Protein AF-0000000078524814 (afdb_homodimer)

Nearest PDB structures (foldseek):
  6mw4-assembly1_A  TM=8.840E-01  e=6.256E-52  Clostridioides difficile R20291
  4i0w-assembly1_B  TM=9.315E-01  e=1.403E-44  Clostridium perfringens
  4i0w-assembly2_D  TM=9.296E-01  e=1.266E-43  Clostridium perfringens
  7bj3-assembly1_A  TM=4.356E-01  e=7.691E-13  Streptococcus pyogenes
  7yzx-assembly1_A  TM=4.255E-01  e=2.085E-11  Streptococcus pyogenes

Secondary structure (DSSP, 8-state):
--TTT-TTEEEEEEEGGGHHHH--TT-EEE-SSSEEEEEEE-SS--TTHHHHB-GGGSPPEEEESEEEESSPPSS--S---TT---S-TT-EEEEEES---TTSGGGB-TTS-B-EEEEEETT--SSPPPTT--SSEEEEHHHHHHHHHSS-HHHHS----SSSHHHHHHHHHHPPPBTTTTB--SSTT-EEEEEEPPBPPHHHHHHTT--TT---EEHHHHHHHHHHHHHHHHHHT--EEEEE-EEB--S-SSS-SHHHHHHHHHTTSBTEEEEEE--S-TTS--EEEEEE-SSS-EEEEEEEE-TT--EEEEEEEEPTT--EEEEEE-TTS-EEEEE---TT--EEEEETTTTEEEEEEEESS-TTT---EEEEEEESPPSEEEEEEEEESSS--EEEEEEPPPGGGS-TTSEETT---SS-PPBTTT-SSSEEEEEE-TTT-PBPTTS-----TT------EEEE-SSEEEEETTTEEEEEEEHHHHHHHHHHHHHHHHIIIIITSS-TT-BHHHHHHHHHHT-B--TTS-SSBTTTBT-B--HHHHHHHHHT-/--TTT-TTEEEEEEEGGGHHHH--TT-EEE-SSSEEEEEEE-SS--TTHHHHB-GGGSPPEEEESEEEESSPPSS--S---TTT--S-TT-EEEEEES---TTSGGGB-TTS-B-EEEEEETT--SSPPPTT--SSEEEEHHHHHHHHHSS-HHHHS----SSSHHHHHHHHHHPPPBTTTTB--SSTT-EEEEEEPPBPPHHHHHHTT--TT---EEHHHHHHHHHHHHHHHHHHT--EEEEE-EEB--S-SSS-SHHHHHHHHHTTSBTEEEEEE--S-TTS--EEEEEE-SSS-EEEEEEEE-TT--EEEEEEEE-TT--EEEEEE-TTS-EEEEE---TT--EEEEETTTTEEEEEEEESS-TTT---EEEEEEESPPSEEEEEEEEESSS--EEEEEEPPPGGGS-TTSEETT---SS-PPBTTT-SSSEEEEEEETTTTEEPTTS-----TT------EEEE-SSEEEEETTTEEEEEEEHHHHHHHHHHHHHHHHIIIIITSS-TT-BHHHHHHHHHHT-B--TTS-SSBTTTBT-B--HHHHHHHHHT-

Structure (mmCIF, N/CA/C/O backbone):
data_AF-0000000078524814-model_v1
#
loop_
_entity.id
_entity.type
_entity.pdbx_description
1 polymer 'Peptidase S8'
#
loop_
_atom_site.group_PDB
_atom_site.id
_atom_site.type_symbol
_atom_site.label_atom_id
_atom_site.label_alt_id
_atom_site.label_comp_id
_atom_site.label_asym_id
_atom_site.label_entity_id
_atom_site.label_seq_id
_atom_site.pdbx_PDB_ins_code
_atom_site.Cartn_x
_atom_site.Cartn_y
_atom_site.Cartn_z
_atom_site.occupancy
_atom_site.B_iso_or_equiv
_atom_site.auth_seq_id
_atom_site.auth_comp_id
_atom_site.auth_asym_id
_atom_site.auth_atom_id
_atom_site.pdbx_PDB_model_num
ATOM 1 N N . MET A 1 1 ? -19.766 29.781 -11.227 1 68.94 1 MET A N 1
ATOM 2 C CA . MET A 1 1 ? -18.812 29.469 -10.172 1 68.94 1 MET A CA 1
ATOM 3 C C . MET A 1 1 ? -18.328 28.031 -10.305 1 68.94 1 MET A C 1
ATOM 5 O O . MET A 1 1 ? -19.078 27.141 -10.727 1 68.94 1 MET A O 1
ATOM 9 N N . ASN A 1 2 ? -17.062 27.875 -10.156 1 87.81 2 ASN A N 1
ATOM 10 C CA . ASN A 1 2 ? -16.5 26.516 -10.195 1 87.81 2 ASN A CA 1
ATOM 11 C C . ASN A 1 2 ? -17.156 25.609 -9.156 1 87.81 2 ASN A C 1
ATOM 13 O O . ASN A 1 2 ? -17.328 26 -8 1 87.81 2 ASN A O 1
ATOM 17 N N . LYS A 1 3 ? -17.656 24.531 -9.539 1 93.5 3 LYS A N 1
ATOM 18 C CA . LYS A 1 3 ? -18.406 23.594 -8.711 1 93.5 3 LYS A CA 1
ATOM 19 C C . LYS A 1 3 ? -17.609 23.219 -7.465 1 93.5 3 LYS A C 1
ATOM 21 O O . LYS A 1 3 ? -18.203 22.938 -6.414 1 93.5 3 LYS A O 1
ATOM 26 N N . ILE A 1 4 ? -16.344 23.234 -7.566 1 95.25 4 ILE A N 1
ATOM 27 C CA . ILE A 1 4 ? -15.484 22.828 -6.461 1 95.25 4 ILE A CA 1
ATOM 28 C C . ILE A 1 4 ? -15.523 23.875 -5.359 1 95.25 4 ILE A C 1
ATOM 30 O O . ILE A 1 4 ? -15.219 23.594 -4.199 1 95.25 4 ILE A O 1
ATOM 34 N N . LEU A 1 5 ? -15.945 25.141 -5.633 1 95.69 5 LEU A N 1
ATOM 35 C CA . LEU A 1 5 ? -16.016 26.25 -4.672 1 95.69 5 LEU A CA 1
ATOM 36 C C . LEU A 1 5 ? -17.438 26.453 -4.176 1 95.69 5 LEU A C 1
ATOM 38 O O . LEU A 1 5 ? -17.656 27.141 -3.182 1 95.69 5 LEU A O 1
ATOM 42 N N . ASP A 1 6 ? -18.391 25.828 -4.898 1 94.81 6 ASP A N 1
ATOM 43 C CA . ASP A 1 6 ? -19.812 26.078 -4.656 1 94.81 6 ASP A CA 1
ATOM 44 C C . ASP A 1 6 ? -20.344 25.172 -3.545 1 94.81 6 ASP A C 1
ATOM 46 O O . ASP A 1 6 ? -20.312 23.938 -3.666 1 94.81 6 ASP A O 1
ATOM 50 N N . ASN A 1 7 ? -20.891 25.734 -2.527 1 94 7 ASN A N 1
ATOM 51 C CA . ASN A 1 7 ? -21.406 25 -1.376 1 94 7 ASN A CA 1
ATOM 52 C C . ASN A 1 7 ? -22.672 24.219 -1.728 1 94 7 ASN A C 1
ATOM 54 O O . ASN A 1 7 ? -23.109 23.359 -0.958 1 94 7 ASN A O 1
ATOM 58 N N . GLU A 1 8 ? -23.188 24.406 -2.859 1 94.38 8 GLU A N 1
ATOM 59 C CA . GLU A 1 8 ? -24.375 23.672 -3.283 1 94.38 8 GLU A CA 1
ATOM 60 C C . GLU A 1 8 ? -24 22.344 -3.93 1 94.38 8 GLU A C 1
ATOM 62 O O . GLU A 1 8 ? -24.875 21.547 -4.285 1 94.38 8 GLU A O 1
ATOM 67 N N . TYR A 1 9 ? -22.703 22.141 -4.043 1 95.44 9 TYR A N 1
ATOM 68 C CA . TYR A 1 9 ? -22.219 20.891 -4.629 1 95.44 9 TYR A CA 1
ATOM 69 C C . TYR A 1 9 ? -21.406 20.109 -3.619 1 95.44 9 TYR A C 1
ATOM 71 O O . TYR A 1 9 ? -20.516 20.656 -2.959 1 95.44 9 TYR A O 1
ATOM 79 N N . TYR A 1 10 ? -21.734 18.797 -3.461 1 95.75 10 TYR A N 1
ATOM 80 C CA . TYR A 1 10 ? -20.797 17.891 -2.803 1 95.75 10 TYR A CA 1
ATOM 81 C C . TYR A 1 10 ? -19.625 17.547 -3.729 1 95.75 10 TYR A C 1
ATOM 83 O O . TYR A 1 10 ? -19.797 17.469 -4.949 1 95.75 10 TYR A O 1
ATOM 91 N N . ASP A 1 11 ? -18.484 17.438 -3.23 1 97.12 11 ASP A N 1
ATOM 92 C CA . ASP A 1 11 ? -17.328 16.875 -3.93 1 97.12 11 ASP A CA 1
ATOM 93 C C . ASP A 1 11 ? -17.078 15.43 -3.51 1 97.12 11 ASP A C 1
ATOM 95 O O . ASP A 1 11 ? -16.328 15.18 -2.555 1 97.12 11 ASP A O 1
ATOM 99 N N . LEU A 1 12 ? -17.625 14.438 -4.242 1 96.88 12 LEU A N 1
ATOM 100 C CA . LEU A 1 12 ? -17.516 13.031 -3.875 1 96.88 12 LEU A CA 1
ATOM 101 C C . LEU A 1 12 ? -16.281 12.398 -4.527 1 96.88 12 LEU A C 1
ATOM 103 O O . LEU A 1 12 ? -16.078 12.555 -5.734 1 96.88 12 LEU A O 1
ATOM 107 N N . ILE A 1 13 ? -15.508 11.75 -3.793 1 97 13 ILE A N 1
ATOM 108 C CA . ILE A 1 13 ? -14.367 11.016 -4.328 1 97 13 ILE A CA 1
ATOM 109 C C . ILE A 1 13 ? -14.828 9.703 -4.941 1 97 13 ILE A C 1
ATOM 111 O O . ILE A 1 13 ? -15.477 8.891 -4.27 1 97 13 ILE A O 1
ATOM 115 N N . ILE A 1 14 ? -14.484 9.453 -6.176 1 94.88 14 ILE A N 1
ATOM 116 C CA . ILE A 1 14 ? -14.859 8.219 -6.852 1 94.88 14 ILE A CA 1
ATOM 117 C C . ILE A 1 14 ? -13.648 7.648 -7.59 1 94.88 14 ILE A C 1
ATOM 119 O O . ILE A 1 14 ? -12.703 8.375 -7.891 1 94.88 14 ILE A O 1
ATOM 123 N N . SER A 1 15 ? -13.688 6.367 -7.844 1 92.69 15 SER A N 1
ATOM 124 C CA . SER A 1 15 ? -12.656 5.738 -8.672 1 92.69 15 SER A CA 1
ATOM 125 C C . SER A 1 15 ? -12.734 6.227 -10.117 1 92.69 15 SER A C 1
ATOM 127 O O . SER A 1 15 ? -13.828 6.41 -10.656 1 92.69 15 SER A O 1
ATOM 129 N N . ASN A 1 16 ? -11.586 6.395 -10.719 1 92.5 16 ASN A N 1
ATOM 130 C CA . ASN A 1 16 ? -11.547 6.816 -12.117 1 92.5 16 ASN A CA 1
ATOM 131 C C . ASN A 1 16 ? -12.297 5.84 -13.016 1 92.5 16 ASN A C 1
ATOM 133 O O . ASN A 1 16 ? -12.859 6.238 -14.039 1 92.5 16 ASN A O 1
ATOM 137 N N . SER A 1 17 ? -12.344 4.574 -12.617 1 87.81 17 SER A N 1
ATOM 138 C CA . SER A 1 17 ? -13.008 3.553 -13.43 1 87.81 17 SER A CA 1
ATOM 139 C C . SER A 1 17 ? -14.508 3.801 -13.516 1 87.81 17 SER A C 1
ATOM 141 O O . SER A 1 17 ? -15.18 3.271 -14.398 1 87.81 17 SER A O 1
ATOM 143 N N . LEU A 1 18 ? -15.047 4.621 -12.641 1 89.5 18 LEU A N 1
ATOM 144 C CA . LEU A 1 18 ? -16.484 4.883 -12.602 1 89.5 18 LEU A CA 1
ATOM 145 C C . LEU A 1 18 ? -16.812 6.184 -13.328 1 89.5 18 LEU A C 1
ATOM 147 O O . LEU A 1 18 ? -17.984 6.477 -13.578 1 89.5 18 LEU A O 1
ATOM 151 N N . VAL A 1 19 ? -15.812 6.98 -13.711 1 91.31 19 VAL A N 1
ATOM 152 C CA . VAL A 1 19 ? -15.977 8.336 -14.234 1 91.31 19 VAL A CA 1
ATOM 153 C C . VAL A 1 19 ? -16.797 8.297 -15.523 1 91.31 19 VAL A C 1
ATOM 155 O O . VAL A 1 19 ? -17.703 9.109 -15.711 1 91.31 19 VAL A O 1
ATOM 158 N N . PRO A 1 20 ? -16.516 7.32 -16.422 1 86.25 20 PRO A N 1
ATOM 159 C CA . PRO A 1 20 ? -17.281 7.332 -17.672 1 86.25 20 PRO A CA 1
ATOM 160 C C . PRO A 1 20 ? -18.781 7.219 -17.453 1 86.25 20 PRO A C 1
ATOM 162 O O . PRO A 1 20 ? -19.578 7.773 -18.219 1 86.25 20 PRO A O 1
ATOM 165 N N . GLY A 1 21 ? -19.203 6.652 -16.375 1 84.75 21 GLY A N 1
ATOM 166 C CA . GLY A 1 21 ? -20.609 6.48 -16.078 1 84.75 21 GLY A CA 1
ATOM 167 C C . GLY A 1 21 ? -21.25 7.719 -15.469 1 84.75 21 GLY A C 1
ATOM 168 O O . GLY A 1 21 ? -22.469 7.859 -15.477 1 84.75 21 GLY A O 1
ATOM 169 N N . PHE A 1 22 ? -20.375 8.609 -14.984 1 87.06 22 PHE A N 1
ATOM 170 C CA . PHE A 1 22 ? -20.891 9.742 -14.227 1 87.06 22 PHE A CA 1
ATOM 171 C C . PHE A 1 22 ? -20.562 11.062 -14.93 1 87.06 22 PHE A C 1
ATOM 173 O O . PHE A 1 22 ? -21.078 12.117 -14.547 1 87.06 22 PHE A O 1
ATOM 180 N N . ASP A 1 23 ? -19.703 10.945 -15.898 1 84.94 23 ASP A N 1
ATOM 181 C CA . ASP A 1 23 ? -19.203 12.172 -16.5 1 84.94 23 ASP A CA 1
ATOM 182 C C . ASP A 1 23 ? -20.281 12.859 -17.328 1 84.94 23 ASP A C 1
ATOM 184 O O . ASP A 1 23 ? -20.672 12.367 -18.391 1 84.94 23 ASP A O 1
ATOM 188 N N . THR A 1 24 ? -20.734 13.781 -16.641 1 78.62 24 THR A N 1
ATOM 189 C CA . THR A 1 24 ? -21.578 14.75 -17.328 1 78.62 24 THR A CA 1
ATOM 190 C C . THR A 1 24 ? -20.859 16.078 -17.5 1 78.62 24 THR A C 1
ATOM 192 O O . THR A 1 24 ? -19.734 16.25 -17 1 78.62 24 THR A O 1
ATOM 195 N N . GLU A 1 25 ? -21.219 16.906 -18.391 1 79.69 25 GLU A N 1
ATOM 196 C CA . GLU A 1 25 ? -20.484 18.125 -18.75 1 79.69 25 GLU A CA 1
ATOM 197 C C . GLU A 1 25 ? -20 18.859 -17.516 1 79.69 25 GLU A C 1
ATOM 199 O O . GLU A 1 25 ? -20.797 19.297 -16.688 1 79.69 25 GLU A O 1
ATOM 204 N N . ASN A 1 26 ? -18.672 18.938 -17.141 1 86.5 26 ASN A N 1
ATOM 205 C CA . ASN A 1 26 ? -17.938 19.781 -16.188 1 86.5 26 ASN A CA 1
ATOM 206 C C . ASN A 1 26 ? -18.25 19.406 -14.75 1 86.5 26 ASN A C 1
ATOM 208 O O . ASN A 1 26 ? -18.375 20.281 -13.891 1 86.5 26 ASN A O 1
ATOM 212 N N . ASN A 1 27 ? -18.469 18.094 -14.453 1 94.44 27 ASN A N 1
ATOM 213 C CA . ASN A 1 27 ? -18.781 17.719 -13.078 1 94.44 27 ASN A CA 1
ATOM 214 C C . ASN A 1 27 ? -17.719 16.781 -12.508 1 94.44 27 ASN A C 1
ATOM 216 O O . ASN A 1 27 ? -17.953 16.094 -11.508 1 94.44 27 ASN A O 1
ATOM 220 N N . ILE A 1 28 ? -16.672 16.656 -13.273 1 96 28 ILE A N 1
ATOM 221 C CA . ILE A 1 28 ? -15.586 15.789 -12.828 1 96 28 ILE A CA 1
ATOM 222 C C . ILE A 1 28 ? -14.305 16.594 -12.672 1 96 28 ILE A C 1
ATOM 224 O O . I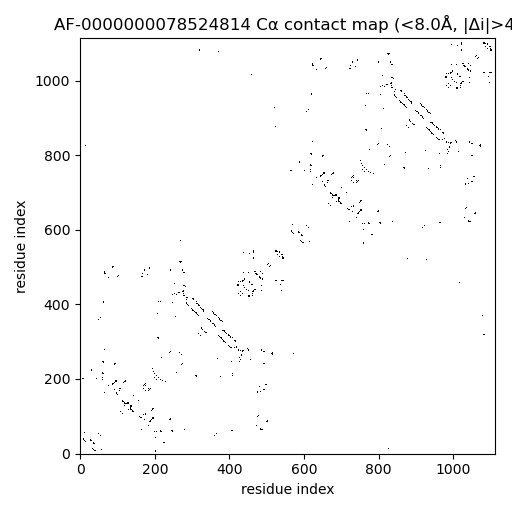LE A 1 28 ? -13.977 17.438 -13.523 1 96 28 ILE A O 1
ATOM 228 N N . THR A 1 29 ? -13.586 16.453 -11.57 1 96.44 29 THR A N 1
ATOM 229 C CA . THR A 1 29 ? -12.227 16.969 -11.375 1 96.44 29 THR A CA 1
ATOM 230 C C . THR A 1 29 ? -11.266 15.828 -11.078 1 96.44 29 THR A C 1
ATOM 232 O O . THR A 1 29 ? -11.406 15.125 -10.07 1 96.44 29 THR A O 1
ATOM 235 N N . ALA A 1 30 ? -10.273 15.641 -11.891 1 94.94 30 ALA A N 1
ATOM 236 C CA . ALA A 1 30 ? -9.305 14.57 -11.672 1 94.94 30 ALA A CA 1
ATOM 237 C C . ALA A 1 30 ? -8.445 14.844 -10.445 1 94.94 30 ALA A C 1
ATOM 239 O O . ALA A 1 30 ? -7.93 15.945 -10.273 1 94.94 30 ALA A O 1
ATOM 240 N N . LEU A 1 31 ? -8.312 13.867 -9.555 1 96.06 31 LEU A N 1
ATOM 241 C CA . LEU A 1 31 ? -7.453 13.992 -8.375 1 96.06 31 LEU A CA 1
ATOM 242 C C . LEU A 1 31 ? -6.07 13.414 -8.656 1 96.06 31 LEU A C 1
ATOM 244 O O . LEU A 1 31 ? -5.059 14.062 -8.375 1 96.06 31 LEU A O 1
ATOM 248 N N . ASN A 1 32 ? -5.988 12.203 -9.102 1 92.88 32 ASN A N 1
ATOM 249 C CA . ASN A 1 32 ? -4.773 11.484 -9.477 1 92.88 32 ASN A CA 1
ATOM 250 C C . ASN A 1 32 ? -5.066 10.352 -10.453 1 92.88 32 ASN A C 1
ATOM 252 O O . ASN A 1 32 ? -6.07 10.391 -11.164 1 92.88 32 ASN A O 1
ATOM 256 N N . ASP A 1 33 ? -4.18 9.375 -10.547 1 88.38 33 ASP A N 1
ATOM 257 C CA . ASP A 1 33 ? -4.324 8.312 -11.547 1 88.38 33 ASP A CA 1
ATOM 258 C C . ASP A 1 33 ? -5.367 7.289 -11.109 1 88.38 33 ASP A C 1
ATOM 260 O O . ASP A 1 33 ? -5.801 6.461 -11.914 1 88.38 33 ASP A O 1
ATOM 264 N N . LYS A 1 34 ? -5.945 7.449 -9.891 1 90.69 34 LYS A N 1
ATOM 265 C CA . LYS A 1 34 ? -6.859 6.426 -9.383 1 90.69 34 LYS A CA 1
ATOM 266 C C . LYS A 1 34 ? -8.227 7.02 -9.07 1 90.69 34 LYS A C 1
ATOM 268 O O . LYS A 1 34 ? -9.25 6.328 -9.164 1 90.69 34 LYS A O 1
ATOM 273 N N . TYR A 1 35 ? -8.211 8.32 -8.68 1 95.12 35 TYR A N 1
ATOM 274 C CA . TYR A 1 35 ? -9.445 8.898 -8.148 1 95.12 35 TYR A CA 1
ATOM 275 C C . TYR A 1 35 ? -9.766 10.219 -8.836 1 95.12 35 TYR A C 1
ATOM 277 O O . TYR A 1 35 ? -8.875 10.875 -9.383 1 95.12 35 TYR A O 1
ATOM 285 N N . SER A 1 36 ? -11.039 10.562 -8.828 1 96.81 36 SER A N 1
ATOM 286 C CA . SER A 1 36 ? -11.578 11.836 -9.281 1 96.81 36 SER A CA 1
ATOM 287 C C . SER A 1 36 ? -12.641 12.359 -8.328 1 96.81 36 SER A C 1
ATOM 289 O O . SER A 1 36 ? -13.109 11.625 -7.453 1 96.81 36 SER A O 1
ATOM 291 N N . LEU A 1 37 ? -12.945 13.641 -8.422 1 97.44 37 LEU A N 1
ATOM 292 C CA . LEU A 1 37 ? -14.094 14.234 -7.742 1 97.44 37 LEU A CA 1
ATOM 293 C C . LEU A 1 37 ? -15.312 14.258 -8.656 1 97.44 37 LEU A C 1
ATOM 295 O O . LEU A 1 37 ? -15.219 14.688 -9.812 1 97.44 37 LEU A O 1
ATOM 299 N N . LEU A 1 38 ? -16.359 13.781 -8.164 1 97.12 38 LEU A N 1
ATOM 300 C CA . LEU A 1 38 ? -17.672 13.969 -8.766 1 97.12 38 LEU A CA 1
ATOM 301 C C . LEU A 1 38 ? -18.453 15.078 -8.062 1 97.12 38 LEU A C 1
ATOM 303 O O . LEU A 1 38 ? -18.734 14.977 -6.867 1 97.12 38 LEU A O 1
ATOM 307 N N . HIS A 1 39 ? -18.703 16.188 -8.734 1 96.88 39 HIS A N 1
ATOM 308 C CA . HIS A 1 39 ? -19.484 17.281 -8.172 1 96.88 39 HIS A CA 1
ATOM 309 C C . HIS A 1 39 ? -20.984 17.047 -8.375 1 96.88 39 HIS A C 1
ATOM 311 O O . HIS A 1 39 ? -21.469 17.062 -9.508 1 96.88 39 HIS A O 1
ATOM 317 N N . ILE A 1 40 ? -21.688 16.859 -7.266 1 93.94 40 ILE A N 1
ATOM 318 C CA . ILE A 1 40 ? -23.125 16.609 -7.336 1 93.94 40 ILE A CA 1
ATOM 319 C C . ILE A 1 40 ? -23.891 17.734 -6.656 1 93.94 40 ILE A C 1
ATOM 321 O O . ILE A 1 40 ? -23.594 18.094 -5.508 1 93.94 40 ILE A O 1
ATOM 325 N N . ARG A 1 41 ? -24.812 18.219 -7.41 1 92.12 41 ARG A N 1
ATOM 326 C CA . ARG A 1 41 ? -25.641 19.281 -6.844 1 92.12 41 ARG A CA 1
ATOM 327 C C . ARG A 1 41 ? -26.688 18.703 -5.887 1 92.12 41 ARG A C 1
ATOM 329 O O . ARG A 1 41 ? -27.281 17.656 -6.16 1 92.12 41 ARG A O 1
ATOM 336 N N . ARG A 1 42 ? -26.781 19.375 -4.77 1 84.5 42 ARG A N 1
ATOM 337 C CA . ARG A 1 42 ? -27.828 18.984 -3.818 1 84.5 42 ARG A CA 1
ATOM 338 C C . ARG A 1 42 ? -28.578 20.203 -3.289 1 84.5 42 ARG A C 1
ATOM 340 O O . ARG A 1 42 ? -27.969 21.078 -2.654 1 84.5 42 ARG A O 1
ATOM 347 N N . ASN A 1 43 ? -29.812 20.312 -3.596 1 77.44 43 ASN A N 1
ATOM 348 C CA . ASN A 1 43 ? -30.625 21.438 -3.158 1 77.44 43 ASN A CA 1
ATOM 349 C C . ASN A 1 43 ? -30.984 21.344 -1.678 1 77.44 43 ASN A C 1
ATOM 351 O O . ASN A 1 43 ? -31 22.344 -0.965 1 77.44 43 ASN A O 1
ATOM 355 N N . ASN A 1 44 ? -31.312 20.094 -1.192 1 84.06 44 ASN A N 1
ATOM 356 C CA . ASN A 1 44 ? -31.656 19.875 0.211 1 84.06 44 ASN A CA 1
ATOM 357 C C . ASN A 1 44 ? -30.688 18.906 0.881 1 84.06 44 ASN A C 1
ATOM 359 O O . ASN A 1 44 ? -31.016 17.75 1.116 1 84.06 44 ASN A O 1
ATOM 363 N N . MET A 1 45 ? -29.609 19.562 1.121 1 83.06 45 MET A N 1
ATOM 364 C CA . MET A 1 45 ? -28.578 18.766 1.783 1 83.06 45 MET A CA 1
ATOM 365 C C . MET A 1 45 ? -29 18.406 3.203 1 83.06 45 MET A C 1
ATOM 367 O O . MET A 1 45 ? -29.562 19.234 3.92 1 83.06 45 MET A O 1
ATOM 371 N N . ASP A 1 46 ? -28.891 17.078 3.422 1 89.25 46 ASP A N 1
ATOM 372 C CA . ASP A 1 46 ? -29.297 16.578 4.727 1 89.25 46 ASP A CA 1
ATOM 373 C C . ASP A 1 46 ? -28.281 15.594 5.289 1 89.25 46 ASP A C 1
ATOM 375 O O . ASP A 1 46 ? -27.406 15.109 4.562 1 89.25 46 ASP A O 1
ATOM 379 N N . ALA A 1 47 ? -28.438 15.32 6.535 1 92.5 47 ALA A N 1
ATOM 380 C CA . ALA A 1 47 ? -27.5 14.445 7.242 1 92.5 47 ALA A CA 1
ATOM 381 C C . ALA A 1 47 ? -27.531 13.031 6.66 1 92.5 47 ALA A C 1
ATOM 383 O O . ALA A 1 47 ? -26.516 12.344 6.652 1 92.5 47 ALA A O 1
ATOM 384 N N . CYS A 1 48 ? -28.594 12.648 6.027 1 93.19 48 CYS A N 1
ATOM 385 C CA . CYS A 1 48 ? -28.766 11.281 5.555 1 93.19 48 CYS A CA 1
ATOM 386 C C . CYS A 1 48 ? -28.203 11.109 4.152 1 93.19 48 CYS A C 1
ATOM 388 O O . CYS A 1 48 ? -28.219 10.016 3.59 1 93.19 48 CYS A O 1
ATOM 390 N N . ASP A 1 49 ? -27.625 12.227 3.645 1 92.5 49 ASP A N 1
ATOM 391 C CA . ASP A 1 49 ? -26.828 12.023 2.436 1 92.5 49 ASP A CA 1
ATOM 392 C C . ASP A 1 49 ? -25.703 11.031 2.68 1 92.5 49 ASP A C 1
ATOM 394 O O . ASP A 1 49 ? -25.25 10.359 1.749 1 92.5 49 ASP A O 1
ATOM 398 N N . LEU A 1 50 ? -25.266 11.07 3.932 1 90.69 50 LEU A N 1
ATOM 399 C CA . LEU A 1 50 ? -24.469 9.93 4.359 1 90.69 50 LEU A CA 1
ATOM 400 C C . LEU A 1 50 ? -25.328 8.688 4.551 1 90.69 50 LEU A C 1
ATOM 402 O O . LEU A 1 50 ? -26.062 8.586 5.535 1 90.69 50 LEU A O 1
ATOM 406 N N . GLY A 1 51 ? -25.328 7.84 3.816 1 86.19 51 GLY A N 1
ATOM 407 C CA . GLY A 1 51 ? -26.219 6.707 3.637 1 86.19 51 GLY A CA 1
ATOM 408 C C . GLY A 1 51 ? -26.641 6.5 2.193 1 86.19 51 GLY A C 1
ATOM 409 O O . GLY A 1 51 ? -26.578 5.379 1.682 1 86.19 51 GLY A O 1
ATOM 410 N N . ARG A 1 52 ? -27.016 7.691 1.654 1 87.25 52 ARG A N 1
ATOM 411 C CA . ARG A 1 52 ? -27.297 7.664 0.224 1 87.25 52 ARG A CA 1
ATOM 412 C C . ARG A 1 52 ? -26.016 7.445 -0.586 1 87.25 52 ARG A C 1
ATOM 414 O O . ARG A 1 52 ? -26.062 6.828 -1.652 1 87.25 52 ARG A O 1
ATOM 421 N N . TYR A 1 53 ? -25 8.125 -0.127 1 90.44 53 TYR A N 1
ATOM 422 C CA . TYR A 1 53 ? -23.656 7.93 -0.682 1 90.44 53 TYR A CA 1
ATOM 423 C C . TYR A 1 53 ? -22.734 7.281 0.338 1 90.44 53 TYR A C 1
ATOM 425 O O . TYR A 1 53 ? -22.891 7.477 1.545 1 90.44 53 TYR A O 1
ATOM 433 N N . PRO A 1 54 ? -21.812 6.531 -0.222 1 90.75 54 PRO A N 1
ATOM 434 C CA . PRO A 1 54 ? -20.906 5.852 0.697 1 90.75 54 PRO A CA 1
ATOM 435 C C . PRO A 1 54 ? -20.047 6.824 1.513 1 90.75 54 PRO A C 1
ATOM 437 O O . PRO A 1 54 ? -19.641 7.871 1.003 1 90.75 54 PRO A O 1
ATOM 440 N N . TYR A 1 55 ? -19.75 6.426 2.736 1 93.25 55 TYR A N 1
ATOM 441 C CA . TYR A 1 55 ? -18.953 7.211 3.678 1 93.25 55 TYR A CA 1
ATOM 442 C C . TYR A 1 55 ? -17.609 7.609 3.068 1 93.25 55 TYR A C 1
ATOM 444 O O . TYR A 1 55 ? -17.188 8.758 3.186 1 93.25 55 TYR A O 1
ATOM 452 N N . ASP A 1 56 ? -16.984 6.707 2.346 1 92.44 56 ASP A N 1
ATOM 453 C CA . ASP A 1 56 ? -15.617 6.93 1.868 1 92.44 56 ASP A CA 1
ATOM 454 C C . ASP A 1 56 ? -15.609 7.852 0.652 1 92.44 56 ASP A C 1
ATOM 456 O O . ASP A 1 56 ? -14.547 8.328 0.232 1 92.44 56 ASP A O 1
ATOM 460 N N . ASN A 1 57 ? -16.797 8.148 0.116 1 95.25 57 ASN A N 1
ATOM 461 C CA . ASN A 1 57 ? -16.875 9.078 -1.004 1 95.25 57 ASN A CA 1
ATOM 462 C C . ASN A 1 57 ? -16.719 10.523 -0.541 1 95.25 57 ASN A C 1
ATOM 464 O O . ASN A 1 57 ? -16.406 11.406 -1.342 1 95.25 57 ASN A O 1
ATOM 468 N N . PHE A 1 58 ? -17.078 10.727 0.687 1 96.81 58 PHE A N 1
ATOM 469 C CA . PHE A 1 58 ? -16.969 12.086 1.214 1 96.81 58 PHE A CA 1
ATOM 470 C C . PHE A 1 58 ? -15.555 12.352 1.718 1 96.81 58 PHE A C 1
ATOM 472 O O . PHE A 1 58 ? -15.008 11.57 2.5 1 96.81 58 PHE A O 1
ATOM 479 N N . PRO A 1 59 ? -14.961 13.484 1.294 1 97.94 59 PRO A N 1
ATOM 480 C CA . PRO A 1 59 ? -13.648 13.844 1.834 1 97.94 59 PRO A CA 1
ATOM 481 C C . PRO A 1 59 ? -13.664 14.016 3.35 1 97.94 59 PRO A C 1
ATOM 483 O O . PRO A 1 59 ? -14.633 14.531 3.906 1 97.94 59 PRO A O 1
ATOM 486 N N . SER A 1 60 ? -12.57 13.656 3.992 1 98.06 60 SER A N 1
ATOM 487 C CA . SER A 1 60 ? -12.43 13.867 5.43 1 98.06 60 SER A CA 1
ATOM 488 C C . SER A 1 60 ? -12.023 15.305 5.738 1 98.06 60 SER A C 1
ATOM 490 O O . SER A 1 60 ? -11.539 16.016 4.863 1 98.06 60 SER A O 1
ATOM 492 N N . LEU A 1 61 ? -12.258 15.711 6.965 1 98.56 61 LEU A N 1
ATOM 493 C CA . LEU A 1 61 ? -11.836 17.016 7.461 1 98.56 61 LEU A CA 1
ATOM 494 C C . LEU A 1 61 ? -10.477 16.922 8.141 1 98.56 61 LEU A C 1
ATOM 496 O O . LEU A 1 61 ? -10.258 16.047 8.984 1 98.56 61 LEU A O 1
ATOM 500 N N . PHE A 1 62 ? -9.57 17.781 7.758 1 98.75 62 PHE A N 1
ATOM 501 C CA . PHE A 1 62 ? -8.211 17.781 8.297 1 98.75 62 PHE A CA 1
ATOM 502 C C . PHE A 1 62 ? -7.957 19.062 9.102 1 98.75 62 PHE A C 1
ATOM 504 O O . PHE A 1 62 ? -8.406 20.141 8.727 1 98.75 62 PHE A O 1
ATOM 511 N N . THR A 1 63 ? -7.215 18.906 10.195 1 98.56 63 THR A N 1
ATOM 512 C CA . THR A 1 63 ? -6.852 20.031 11.055 1 98.56 63 THR A CA 1
ATOM 513 C C . THR A 1 63 ? -5.332 20.156 11.164 1 98.56 63 THR A C 1
ATOM 515 O O . THR A 1 63 ? -4.598 19.25 10.766 1 98.56 63 THR A O 1
ATOM 518 N N . LEU A 1 64 ? -4.871 21.312 11.648 1 98.56 64 LEU A N 1
ATOM 519 C CA . LEU A 1 64 ? -3.443 21.578 11.812 1 98.56 64 LEU A CA 1
ATOM 520 C C . LEU A 1 64 ? -2.859 20.734 12.938 1 98.56 64 LEU A C 1
ATOM 522 O O . LEU A 1 64 ? -3.516 20.5 13.953 1 98.56 64 LEU A O 1
ATOM 526 N N . THR A 1 65 ? -1.608 20.312 12.812 1 98.31 65 THR A N 1
ATOM 527 C CA . THR A 1 65 ? -1.036 19.375 13.781 1 98.31 65 THR A CA 1
ATOM 528 C C . THR A 1 65 ? 0.048 20.062 14.609 1 98.31 65 THR A C 1
ATOM 530 O O . THR A 1 65 ? 0.989 19.406 15.07 1 98.31 65 THR A O 1
ATOM 533 N N . SER A 1 66 ? 0.006 21.344 14.711 1 97.69 66 SER A N 1
ATOM 534 C CA . SER A 1 66 ? 0.892 22.125 15.57 1 97.69 66 SER A CA 1
ATOM 535 C C . SER A 1 66 ? 0.314 23.516 15.844 1 97.69 66 SER A C 1
ATOM 537 O O . SER A 1 66 ? -0.57 23.969 15.117 1 97.69 66 SER A O 1
ATOM 539 N N . LYS A 1 67 ? 0.797 24.094 16.891 1 94.94 67 LYS A N 1
ATOM 540 C CA . LYS A 1 67 ? 0.285 25.391 17.312 1 94.94 67 LYS A CA 1
ATOM 541 C C . LYS A 1 67 ? 1.384 26.453 17.297 1 94.94 67 LYS A C 1
ATOM 543 O O . LYS A 1 67 ? 2.502 26.188 17.75 1 94.94 67 LYS A O 1
ATOM 548 N N . VAL A 1 68 ? 0.989 27.609 16.844 1 91.5 68 VAL A N 1
ATOM 549 C CA . VAL A 1 68 ? 1.899 28.75 16.766 1 91.5 68 VAL A CA 1
ATOM 550 C C . VAL A 1 68 ? 1.888 29.531 18.078 1 91.5 68 VAL A C 1
ATOM 552 O O . VAL A 1 68 ? 0.84 29.672 18.719 1 91.5 68 VAL A O 1
ATOM 555 N N . SER A 1 69 ? 3.068 29.875 18.469 1 87.56 69 SER A N 1
ATOM 556 C CA . SER A 1 69 ? 3.229 30.766 19.609 1 87.56 69 SER A CA 1
ATOM 557 C C . SER A 1 69 ? 4.133 31.953 19.281 1 87.56 69 SER A C 1
ATOM 559 O O . SER A 1 69 ? 5.113 31.797 18.547 1 87.56 69 SER A O 1
ATOM 561 N N . MET A 1 70 ? 3.82 33.094 19.797 1 84.5 70 MET A N 1
ATOM 562 C CA . MET A 1 70 ? 4.641 34.281 19.578 1 84.5 70 MET A CA 1
ATOM 563 C C . MET A 1 70 ? 5.871 34.281 20.484 1 84.5 70 MET A C 1
ATOM 565 O O . MET A 1 70 ? 6.82 35.031 20.25 1 84.5 70 MET A O 1
ATOM 569 N N . GLU A 1 71 ? 5.824 33.375 21.469 1 79.06 71 GLU A N 1
ATOM 570 C CA . GLU A 1 71 ? 6.965 33.281 22.375 1 79.06 71 GLU A CA 1
ATOM 571 C C . GLU A 1 71 ? 8.156 32.625 21.688 1 79.06 71 GLU A C 1
ATOM 573 O O . GLU A 1 71 ? 8.016 31.594 21.031 1 79.06 71 GLU A O 1
ATOM 578 N N . LYS A 1 72 ? 9.328 33.469 21.797 1 71.81 72 LYS A N 1
ATOM 579 C CA . LYS A 1 72 ? 10.555 32.969 21.172 1 71.81 72 LYS A CA 1
ATOM 580 C C . LYS A 1 72 ? 11.156 31.812 21.969 1 71.81 72 LYS A C 1
ATOM 582 O O . LYS A 1 72 ? 11.062 31.797 23.188 1 71.81 72 LYS A O 1
ATOM 587 N N . SER A 1 73 ? 11.445 30.75 21.172 1 64.19 73 SER A N 1
ATOM 588 C CA . SER A 1 73 ? 12.133 29.625 21.797 1 64.19 73 SER A CA 1
ATOM 589 C C . SER A 1 73 ? 13.531 30.031 22.266 1 64.19 73 SER A C 1
ATOM 591 O O . SER A 1 73 ? 14.172 30.891 21.656 1 64.19 73 SER A O 1
ATOM 593 N N . GLY A 1 74 ? 13.906 29.969 23.625 1 48.62 74 GLY A N 1
ATOM 594 C CA . GLY A 1 74 ? 15.25 30.266 24.094 1 48.62 74 GLY A CA 1
ATOM 595 C C . GLY A 1 74 ? 16.328 29.516 23.344 1 48.62 74 GLY A C 1
ATOM 596 O O . GLY A 1 74 ? 17.516 29.75 23.578 1 48.62 74 GLY A O 1
ATOM 597 N N . ILE A 1 75 ? 16.125 28.344 22.812 1 51.38 75 ILE A N 1
ATOM 598 C CA . ILE A 1 75 ? 17.203 27.484 22.359 1 51.38 75 ILE A CA 1
ATOM 599 C C . ILE A 1 75 ? 17.438 27.688 20.859 1 51.38 75 ILE A C 1
ATOM 601 O O . ILE A 1 75 ? 16.484 27.859 20.094 1 51.38 75 ILE A O 1
ATOM 605 N N . THR A 1 76 ? 18.766 27.922 20.641 1 47.84 76 THR A N 1
ATOM 606 C CA . THR A 1 76 ? 19.359 28.125 19.312 1 47.84 76 THR A CA 1
ATOM 607 C C . THR A 1 76 ? 18.906 27.016 18.359 1 47.84 76 THR A C 1
ATOM 609 O O . THR A 1 76 ? 18.438 25.969 18.781 1 47.84 76 THR A O 1
ATOM 612 N N . SER A 1 77 ? 19.531 27.016 17.094 1 49.19 77 SER A N 1
ATOM 613 C CA . SER A 1 77 ? 19.406 26.531 15.727 1 49.19 77 SER A CA 1
ATOM 614 C C . SER A 1 77 ? 19.469 25.016 15.672 1 49.19 77 SER A C 1
ATOM 616 O O . SER A 1 77 ? 20.141 24.391 16.5 1 49.19 77 SER A O 1
ATOM 618 N N . VAL A 1 78 ? 18.359 24.391 15.195 1 51.47 78 VAL A N 1
ATOM 619 C CA . VAL A 1 78 ? 18.5 23.031 14.711 1 51.47 78 VAL A CA 1
ATOM 620 C C . VAL A 1 78 ? 19.953 22.781 14.281 1 51.47 78 VAL A C 1
ATOM 622 O O . VAL A 1 78 ? 20.516 23.578 13.523 1 51.47 78 VAL A O 1
ATOM 625 N N . ARG A 1 79 ? 20.734 22.125 15.242 1 48.75 79 ARG A N 1
ATOM 626 C CA . ARG A 1 79 ? 22.156 21.812 15.227 1 48.75 79 ARG A CA 1
ATOM 627 C C . ARG A 1 79 ? 22.672 21.641 13.805 1 48.75 79 ARG A C 1
ATOM 629 O O . ARG A 1 79 ? 22.328 20.688 13.117 1 48.75 79 ARG A O 1
ATOM 636 N N . ARG A 1 80 ? 23.016 22.766 13.094 1 53.66 80 ARG A N 1
ATOM 637 C CA . ARG A 1 80 ? 23.797 22.688 11.867 1 53.66 80 ARG A CA 1
ATOM 638 C C . ARG A 1 80 ? 25.109 21.953 12.102 1 53.66 80 ARG A C 1
ATOM 640 O O . ARG A 1 80 ? 25.812 22.203 13.078 1 53.66 80 ARG A O 1
ATOM 647 N N . HIS A 1 81 ? 25.125 20.75 11.672 1 55.56 81 HIS A N 1
ATOM 648 C CA . HIS A 1 81 ? 26.453 20.156 11.641 1 55.56 81 HIS A CA 1
ATOM 649 C C . HIS A 1 81 ? 27.281 20.75 10.5 1 55.56 81 HIS A C 1
ATOM 651 O O . HIS A 1 81 ? 27.109 20.375 9.344 1 55.56 81 HIS A O 1
ATOM 657 N N . PRO A 1 82 ? 28.016 21.812 10.82 1 53.25 82 PRO A N 1
ATOM 658 C CA . PRO A 1 82 ? 28.797 22.516 9.805 1 53.25 82 PRO A CA 1
ATOM 659 C C . PRO A 1 82 ? 29.531 21.578 8.852 1 53.25 82 PRO A C 1
ATOM 661 O O . PRO A 1 82 ? 29.812 21.953 7.711 1 53.25 82 PRO A O 1
ATOM 664 N N . ASP A 1 83 ? 29.625 20.406 9.352 1 63.41 83 ASP A N 1
ATOM 665 C CA . ASP A 1 83 ? 30.484 19.547 8.547 1 63.41 83 ASP A CA 1
ATOM 666 C C . ASP A 1 83 ? 29.703 18.891 7.406 1 63.41 83 ASP A C 1
ATOM 668 O O . ASP A 1 83 ? 30.297 18.391 6.449 1 63.41 83 ASP A O 1
ATOM 672 N N . LEU A 1 84 ? 28.359 19.047 7.566 1 75.44 84 LEU A N 1
ATOM 673 C CA . LEU A 1 84 ? 27.625 18.453 6.457 1 75.44 84 LEU A CA 1
ATOM 674 C C . LEU A 1 84 ? 27.266 19.5 5.414 1 75.44 84 LEU A C 1
ATOM 676 O O . LEU A 1 84 ? 26.703 20.547 5.75 1 75.44 84 LEU A O 1
ATOM 680 N N . ASN A 1 85 ? 28 19.875 4.492 1 83.81 85 ASN A N 1
ATOM 681 C CA . ASN A 1 85 ? 27.75 20.812 3.408 1 83.81 85 ASN A CA 1
ATOM 682 C C . ASN A 1 85 ? 26.484 20.438 2.635 1 83.81 85 ASN A C 1
ATOM 684 O O . ASN A 1 85 ? 26.5 20.406 1.402 1 83.81 85 ASN A O 1
ATOM 688 N N . LEU A 1 86 ? 25.391 20.047 3.414 1 90.94 86 LEU A N 1
ATOM 689 C CA . LEU A 1 86 ? 24.094 19.734 2.82 1 90.94 86 LEU A CA 1
ATOM 690 C C . LEU A 1 86 ? 23.031 20.719 3.314 1 90.94 86 LEU A C 1
ATOM 692 O O . LEU A 1 86 ? 22.547 20.594 4.445 1 90.94 86 LEU A O 1
ATOM 696 N N . MET A 1 87 ? 22.641 21.656 2.486 1 93.81 87 MET A N 1
ATOM 697 C CA . MET A 1 87 ? 21.734 22.719 2.889 1 93.81 87 MET A CA 1
ATOM 698 C C . MET A 1 87 ? 20.469 22.719 2.033 1 93.81 87 MET A C 1
ATOM 700 O O . MET A 1 87 ? 19.734 23.703 1.975 1 93.81 87 MET A O 1
ATOM 704 N N . GLY A 1 88 ? 20.203 21.672 1.312 1 96 88 GLY A N 1
ATOM 705 C CA . GLY A 1 88 ? 18.984 21.5 0.53 1 96 88 GLY A CA 1
ATOM 706 C C . GLY A 1 88 ? 19.094 22.078 -0.868 1 96 88 GLY A C 1
ATOM 707 O O . GLY A 1 88 ? 18.078 22.312 -1.531 1 96 88 GLY A O 1
ATOM 708 N N . LEU A 1 89 ? 20.375 22.312 -1.256 1 96.19 89 LEU A N 1
ATOM 709 C CA . LEU A 1 89 ? 20.562 22.875 -2.588 1 96.19 89 LEU A CA 1
ATOM 710 C C . LEU A 1 89 ? 20.047 21.922 -3.66 1 96.19 89 LEU A C 1
ATOM 712 O O . LEU A 1 89 ? 20.422 20.75 -3.682 1 96.19 89 LEU A O 1
ATOM 716 N N . GLY A 1 90 ? 19.172 22.438 -4.48 1 97.31 90 GLY A N 1
ATOM 717 C CA . GLY A 1 90 ? 18.656 21.656 -5.594 1 97.31 90 GLY A CA 1
ATOM 718 C C . GLY A 1 90 ? 17.406 20.875 -5.246 1 97.31 90 GLY A C 1
ATOM 719 O O . GLY A 1 90 ? 16.812 20.219 -6.109 1 97.31 90 GLY A O 1
ATOM 720 N N . VAL A 1 91 ? 16.969 20.922 -4.031 1 98.31 91 VAL A N 1
ATOM 721 C CA . VAL A 1 91 ? 15.766 20.219 -3.594 1 98.31 91 VAL A CA 1
ATOM 722 C C . VAL A 1 91 ? 14.625 21.219 -3.404 1 98.31 91 VAL A C 1
ATOM 724 O O . VAL A 1 91 ? 14.844 22.328 -2.91 1 98.31 91 VAL A O 1
ATOM 727 N N . VAL A 1 92 ? 13.461 20.859 -3.855 1 98.69 92 VAL A N 1
ATOM 728 C CA . VAL A 1 92 ? 12.297 21.719 -3.605 1 98.69 92 VAL A CA 1
ATOM 729 C C . VAL A 1 92 ? 11.438 21.094 -2.504 1 98.69 92 VAL A C 1
ATOM 731 O O . VAL A 1 92 ? 11.273 19.875 -2.441 1 98.69 92 VAL A O 1
ATOM 734 N N . ILE A 1 93 ? 11.016 21.953 -1.636 1 98.88 93 ILE A N 1
ATOM 735 C CA . ILE A 1 93 ? 10.148 21.562 -0.53 1 98.88 93 ILE A CA 1
ATOM 736 C C . ILE A 1 93 ? 8.695 21.906 -0.862 1 98.88 93 ILE A C 1
ATOM 738 O O . ILE A 1 93 ? 8.391 23.047 -1.22 1 98.88 93 ILE A O 1
ATOM 742 N N . GLY A 1 94 ? 7.809 20.891 -0.818 1 98.94 94 GLY A N 1
ATOM 743 C CA . GLY A 1 94 ? 6.383 21.109 -1.009 1 98.94 94 GLY A CA 1
ATOM 744 C C . GLY A 1 94 ? 5.641 21.359 0.29 1 98.94 94 GLY A C 1
ATOM 745 O O . GLY A 1 94 ? 5.66 20.531 1.194 1 98.94 94 GLY A O 1
ATOM 746 N N . ILE A 1 95 ? 4.93 22.5 0.355 1 98.88 95 ILE A N 1
ATOM 747 C CA . ILE A 1 95 ? 4.145 22.875 1.522 1 98.88 95 ILE A CA 1
ATOM 748 C C . ILE A 1 95 ? 2.666 22.938 1.152 1 98.88 95 ILE A C 1
ATOM 750 O O . ILE A 1 95 ? 2.285 23.609 0.196 1 98.88 95 ILE A O 1
ATOM 754 N N . ILE A 1 96 ? 1.865 22.234 1.837 1 98.88 96 ILE A N 1
ATOM 755 C CA . ILE A 1 96 ? 0.411 22.281 1.73 1 98.88 96 ILE A CA 1
ATOM 756 C C . ILE A 1 96 ? -0.195 22.688 3.072 1 98.88 96 ILE A C 1
ATOM 758 O O . ILE A 1 96 ? -0.289 21.859 3.99 1 98.88 96 ILE A O 1
ATOM 762 N N . ASP A 1 97 ? -0.628 23.891 3.117 1 98.75 97 ASP A N 1
ATOM 763 C CA . ASP A 1 97 ? -0.938 24.406 4.441 1 98.75 97 ASP A CA 1
ATOM 764 C C . ASP A 1 97 ? -1.77 25.688 4.348 1 98.75 97 ASP A C 1
ATOM 766 O O . ASP A 1 97 ? -2.596 25.828 3.441 1 98.75 97 ASP A O 1
ATOM 770 N N . THR A 1 98 ? -1.599 26.578 5.387 1 98.69 98 THR A N 1
ATOM 771 C CA . THR A 1 98 ? -2.404 27.797 5.504 1 98.69 98 THR A CA 1
ATOM 772 C C . THR A 1 98 ? -1.877 28.891 4.578 1 98.69 98 THR A C 1
ATOM 774 O O . THR A 1 98 ? -2.506 29.938 4.43 1 98.69 98 THR A O 1
ATOM 777 N N . GLY A 1 99 ? -0.814 28.672 3.914 1 98.5 99 GLY A N 1
ATOM 778 C CA . GLY A 1 99 ? -0.196 29.656 3.047 1 98.5 99 GLY A CA 1
ATOM 779 C C . GLY A 1 99 ? 1.23 30 3.443 1 98.5 99 GLY A C 1
ATOM 780 O O . GLY A 1 99 ? 1.915 29.172 4.062 1 98.5 99 GLY A O 1
ATOM 781 N N . ILE A 1 100 ? 1.658 31.125 2.938 1 98.75 100 ILE A N 1
ATOM 782 C CA . ILE A 1 100 ? 3.012 31.578 3.24 1 98.75 100 ILE A CA 1
ATOM 783 C C . ILE A 1 100 ? 3.09 33.094 3.109 1 98.75 100 ILE A C 1
ATOM 785 O O . ILE A 1 100 ? 2.471 33.688 2.219 1 98.75 100 ILE A O 1
ATOM 789 N N . ASP A 1 101 ? 3.754 33.719 4.066 1 98.69 101 ASP A N 1
ATOM 790 C CA . ASP A 1 101 ? 4.125 35.094 3.891 1 98.69 101 ASP A CA 1
ATOM 791 C C . ASP A 1 101 ? 5.359 35.25 3 1 98.69 101 ASP A C 1
ATOM 793 O O . ASP A 1 101 ? 6.484 35.344 3.496 1 98.69 101 ASP A O 1
ATOM 797 N N . TYR A 1 102 ? 5.066 35.406 1.678 1 98.62 102 TYR A N 1
ATOM 798 C CA . TYR A 1 102 ? 6.148 35.375 0.7 1 98.62 102 TYR A CA 1
ATOM 799 C C . TYR A 1 102 ? 7.043 36.594 0.845 1 98.62 102 TYR A C 1
ATOM 801 O O . TYR A 1 102 ? 8.148 36.656 0.299 1 98.62 102 TYR A O 1
ATOM 809 N N . GLN A 1 103 ? 6.613 37.594 1.574 1 98.06 103 GLN A N 1
ATOM 810 C CA . GLN A 1 103 ? 7.391 38.812 1.751 1 98.06 103 GLN A CA 1
ATOM 811 C C . GLN A 1 103 ? 8.391 38.688 2.891 1 98.06 103 GLN A C 1
ATOM 813 O O . GLN A 1 103 ? 9.289 39.5 3.047 1 98.06 103 GLN A O 1
ATOM 818 N N . HIS A 1 104 ? 8.219 37.688 3.73 1 98.19 104 HIS A N 1
ATOM 819 C CA . HIS A 1 104 ? 9.078 37.5 4.891 1 98.19 104 HIS A CA 1
ATOM 820 C C . HIS A 1 104 ? 10.531 37.281 4.469 1 98.19 104 HIS A C 1
ATOM 822 O O . HIS A 1 104 ? 10.797 36.531 3.541 1 98.19 104 HIS A O 1
ATOM 828 N N . PRO A 1 105 ? 11.531 37.812 5.156 1 97.44 105 PRO A N 1
ATOM 829 C CA . PRO A 1 105 ? 12.938 37.625 4.793 1 97.44 105 PRO A CA 1
ATOM 830 C C . PRO A 1 105 ? 13.391 36.188 4.836 1 97.44 105 PRO A C 1
ATOM 832 O O . PRO A 1 105 ? 14.336 35.812 4.137 1 97.44 105 PRO A O 1
ATOM 835 N N . ALA A 1 106 ? 12.75 35.344 5.59 1 97.75 106 ALA A N 1
ATOM 836 C CA . ALA A 1 106 ? 13.102 33.938 5.73 1 97.75 106 ALA A CA 1
ATOM 837 C C . ALA A 1 106 ? 13 33.219 4.391 1 97.75 106 ALA A C 1
ATOM 839 O O . ALA A 1 106 ? 13.539 32.125 4.23 1 97.75 106 ALA A O 1
ATOM 840 N N . PHE A 1 107 ? 12.289 33.812 3.408 1 98.56 107 PHE A N 1
ATOM 841 C CA . PHE A 1 107 ? 12.039 33.094 2.17 1 98.56 107 PHE A CA 1
ATOM 842 C C . PHE A 1 107 ? 12.68 33.812 0.985 1 98.56 107 PHE A C 1
ATOM 844 O O . PHE A 1 107 ? 12.344 33.531 -0.168 1 98.56 107 PHE A O 1
ATOM 851 N N . LYS A 1 108 ? 13.547 34.719 1.31 1 97.69 108 LYS A N 1
ATOM 852 C CA . LYS A 1 108 ? 14.234 35.5 0.283 1 97.69 108 LYS A CA 1
ATOM 853 C C . LYS A 1 108 ? 15.719 35.125 0.226 1 97.69 108 LYS A C 1
ATOM 855 O O . LYS A 1 108 ? 16.281 34.688 1.219 1 97.69 108 LYS A O 1
ATOM 860 N N . ASN A 1 109 ? 16.219 35.344 -0.974 1 96.19 109 ASN A N 1
ATOM 861 C CA . ASN A 1 109 ? 17.656 35.281 -1.134 1 96.19 109 ASN A CA 1
ATOM 862 C C . ASN A 1 109 ? 18.312 36.562 -0.611 1 96.19 109 ASN A C 1
ATOM 864 O O . ASN A 1 109 ? 17.625 37.531 -0.295 1 96.19 109 ASN A O 1
ATOM 868 N N . HIS A 1 110 ? 19.641 36.531 -0.588 1 92.94 110 HIS A N 1
ATOM 869 C CA . HIS A 1 110 ? 20.375 37.688 -0.096 1 92.94 110 HIS A CA 1
ATOM 870 C C . HIS A 1 110 ? 20.141 38.906 -0.973 1 92.94 110 HIS A C 1
ATOM 872 O O . HIS A 1 110 ? 20.172 40.062 -0.487 1 92.94 110 HIS A O 1
ATOM 878 N N . ASP A 1 111 ? 19.859 38.688 -2.201 1 95.62 111 ASP A N 1
ATOM 879 C CA . ASP A 1 111 ? 19.688 39.812 -3.139 1 95.62 111 ASP A CA 1
ATOM 880 C C . ASP A 1 111 ? 18.25 40.312 -3.135 1 95.62 111 ASP A C 1
ATOM 882 O O . ASP A 1 111 ? 17.875 41.156 -3.939 1 95.62 111 ASP A O 1
ATOM 886 N N . GLY A 1 112 ? 17.438 39.688 -2.336 1 95.31 112 GLY A N 1
ATOM 887 C CA . GLY A 1 112 ? 16.062 40.125 -2.195 1 95.31 112 GLY A CA 1
ATOM 888 C C . GLY A 1 112 ? 15.086 39.375 -3.066 1 95.31 112 GLY A C 1
ATOM 889 O O . GLY A 1 112 ? 13.867 39.531 -2.936 1 95.31 112 GLY A O 1
ATOM 890 N N . THR A 1 113 ? 15.602 38.5 -3.898 1 97.75 113 THR A N 1
ATOM 891 C CA . THR A 1 113 ? 14.727 37.656 -4.73 1 97.75 113 THR A CA 1
ATOM 892 C C . THR A 1 113 ? 14.133 36.531 -3.92 1 97.75 113 THR A C 1
ATOM 894 O O . THR A 1 113 ? 14.641 36.188 -2.846 1 97.75 113 THR A O 1
ATOM 897 N N . THR A 1 114 ? 13.109 35.969 -4.43 1 98.56 114 THR A N 1
ATOM 898 C CA . THR A 1 114 ? 12.375 34.938 -3.686 1 98.56 114 THR A CA 1
ATOM 899 C C . THR A 1 114 ? 13.023 33.594 -3.85 1 98.56 114 THR A C 1
ATOM 901 O O . THR A 1 114 ? 13.609 33.281 -4.891 1 98.56 114 THR A O 1
ATOM 904 N N . ARG A 1 115 ? 12.922 32.719 -2.863 1 98.31 115 ARG A N 1
ATOM 905 C CA . ARG A 1 115 ? 13.281 31.297 -2.945 1 98.31 115 ARG A CA 1
ATOM 906 C C . ARG A 1 115 ? 12.039 30.438 -3.152 1 98.31 115 ARG A C 1
ATOM 908 O O . ARG A 1 115 ? 12.141 29.203 -3.195 1 98.31 115 ARG A O 1
ATOM 915 N N . ILE A 1 116 ? 10.906 31.062 -3.297 1 98.75 116 ILE A N 1
ATOM 916 C CA . ILE A 1 116 ? 9.664 30.359 -3.6 1 98.75 116 ILE A CA 1
ATOM 917 C C . ILE A 1 116 ? 9.523 30.188 -5.109 1 98.75 116 ILE A C 1
ATOM 919 O O . ILE A 1 116 ? 9.516 31.172 -5.855 1 98.75 116 ILE A O 1
ATOM 923 N N . HIS A 1 117 ? 9.453 28.953 -5.496 1 98.38 117 HIS A N 1
ATOM 924 C CA . HIS A 1 117 ? 9.32 28.609 -6.91 1 98.38 117 HIS A CA 1
ATOM 925 C C . HIS A 1 117 ? 7.934 29 -7.43 1 98.38 117 HIS A C 1
ATOM 927 O O . HIS A 1 117 ? 7.812 29.531 -8.531 1 98.38 117 HIS A O 1
ATOM 933 N N . SER A 1 118 ? 6.91 28.688 -6.707 1 98.69 118 SER A N 1
ATOM 934 C CA . SER A 1 118 ? 5.543 29.047 -7.07 1 98.69 118 SER A CA 1
ATOM 935 C C . SER A 1 118 ? 4.594 28.891 -5.887 1 98.69 118 SER A C 1
ATOM 937 O O . SER A 1 118 ? 4.91 28.188 -4.922 1 98.69 118 SER A O 1
ATOM 939 N N . ILE A 1 119 ? 3.496 29.625 -5.93 1 98.88 119 ILE A N 1
ATOM 940 C CA . ILE A 1 119 ? 2.408 29.531 -4.965 1 98.88 119 ILE A CA 1
ATOM 941 C C . ILE A 1 119 ? 1.094 29.25 -5.691 1 98.88 119 ILE A C 1
ATOM 943 O O . ILE A 1 119 ? 0.75 29.953 -6.652 1 98.88 119 ILE A O 1
ATOM 947 N N . TRP A 1 120 ? 0.405 28.219 -5.34 1 98.94 120 TRP A N 1
ATOM 948 C CA . TRP A 1 120 ? -0.997 28.062 -5.711 1 98.94 120 TRP A CA 1
ATOM 949 C C . TRP A 1 120 ? -1.914 28.438 -4.555 1 98.94 120 TRP A C 1
ATOM 951 O O . TRP A 1 120 ? -1.973 27.734 -3.545 1 98.94 120 TRP A O 1
ATOM 961 N N . ASP A 1 121 ? -2.559 29.547 -4.648 1 98.88 121 ASP A N 1
ATOM 962 C CA . ASP A 1 121 ? -3.535 29.984 -3.656 1 98.88 121 ASP A CA 1
ATOM 963 C C . ASP A 1 121 ? -4.945 29.547 -4.043 1 98.88 121 ASP A C 1
ATOM 965 O O . ASP A 1 121 ? -5.566 30.156 -4.922 1 98.88 121 ASP A O 1
ATOM 969 N N . GLN A 1 122 ? -5.441 28.562 -3.35 1 98.56 122 GLN A N 1
ATOM 970 C CA . GLN A 1 122 ? -6.758 28 -3.66 1 98.56 122 GLN A CA 1
ATOM 971 C C . GLN A 1 122 ? -7.863 28.984 -3.291 1 98.56 122 GLN A C 1
ATOM 973 O O . GLN A 1 122 ? -9 28.844 -3.738 1 98.56 122 GLN A O 1
ATOM 978 N N . THR A 1 123 ? -7.582 30 -2.465 1 97.75 123 THR A N 1
ATOM 979 C CA . THR A 1 123 ? -8.594 30.922 -1.944 1 97.75 123 THR A CA 1
ATOM 980 C C . THR A 1 123 ? -8.734 32.125 -2.854 1 97.75 123 THR A C 1
ATOM 982 O O . THR A 1 123 ? -9.711 32.875 -2.742 1 97.75 123 THR A O 1
ATOM 985 N N . ASP A 1 124 ? -7.785 32.344 -3.717 1 97.56 124 ASP A N 1
ATOM 986 C CA . ASP A 1 124 ? -7.777 33.5 -4.602 1 97.56 124 ASP A CA 1
ATOM 987 C C . ASP A 1 124 ? -8.25 33.125 -6.004 1 97.56 124 ASP A C 1
ATOM 989 O O . ASP A 1 124 ? -7.602 32.344 -6.691 1 97.56 124 ASP A O 1
ATOM 993 N N . GLN A 1 125 ? -9.383 33.719 -6.453 1 96.69 125 GLN A N 1
ATOM 994 C CA . GLN A 1 125 ? -9.93 33.406 -7.77 1 96.69 125 GLN A CA 1
ATOM 995 C C . GLN A 1 125 ? -9.688 34.562 -8.758 1 96.69 125 GLN A C 1
ATOM 997 O O . GLN A 1 125 ? -10.32 34.594 -9.812 1 96.69 125 GLN A O 1
ATOM 1002 N N . THR A 1 126 ? -8.836 35.438 -8.453 1 95.25 126 THR A N 1
ATOM 1003 C CA . THR A 1 126 ? -8.641 36.656 -9.266 1 95.25 126 THR A CA 1
ATOM 1004 C C . THR A 1 126 ? -7.582 36.406 -10.336 1 95.25 126 THR A C 1
ATOM 1006 O O . THR A 1 126 ? -7.543 37.094 -11.352 1 95.25 126 THR A O 1
ATOM 1009 N N . GLY A 1 127 ? -6.699 35.469 -10.078 1 95.94 127 GLY A N 1
ATOM 1010 C CA . GLY A 1 127 ? -5.664 35.156 -11.039 1 95.94 127 GLY A CA 1
ATOM 1011 C C . GLY A 1 127 ? -6.004 33.938 -11.883 1 95.94 127 GLY A C 1
ATOM 1012 O O . GLY A 1 127 ? -7.172 33.562 -12 1 95.94 127 GLY A O 1
ATOM 1013 N N . MET A 1 128 ? -4.984 33.406 -12.547 1 97 128 MET A N 1
ATOM 1014 C CA . MET A 1 128 ? -5.152 32.219 -13.383 1 97 128 MET A CA 1
ATOM 1015 C C . MET A 1 128 ? -4.824 30.953 -12.602 1 97 128 MET A C 1
ATOM 1017 O O . MET A 1 128 ? -3.805 30.891 -11.914 1 97 128 MET A O 1
ATOM 1021 N N . PRO A 1 129 ? -5.691 29.969 -12.656 1 97.88 129 PRO A N 1
ATOM 1022 C CA . PRO A 1 129 ? -5.34 28.688 -12.031 1 97.88 129 PRO A CA 1
ATOM 1023 C C . PRO A 1 129 ? -4.148 28.016 -12.695 1 97.88 129 PRO A C 1
ATOM 1025 O O . PRO A 1 129 ? -3.812 28.328 -13.836 1 97.88 129 PRO A O 1
ATOM 1028 N N . PRO A 1 130 ? -3.459 27.125 -11.938 1 97.81 130 PRO A N 1
ATOM 1029 C CA . PRO A 1 130 ? -2.396 26.344 -12.578 1 97.81 130 PRO A CA 1
ATOM 1030 C C . PRO A 1 130 ? -2.895 25.547 -13.781 1 97.81 130 PRO A C 1
ATOM 1032 O O . PRO A 1 130 ? -4.09 25.266 -13.883 1 97.81 130 PRO A O 1
ATOM 1035 N N . LYS A 1 131 ? -1.984 25.172 -14.695 1 95.44 131 LYS A N 1
ATOM 1036 C CA . LYS A 1 131 ? -2.336 24.344 -15.844 1 95.44 131 LYS A CA 1
ATOM 1037 C C . LYS A 1 131 ? -3.041 23.062 -15.406 1 95.44 131 LYS A C 1
ATOM 1039 O O . LYS A 1 131 ? -2.584 22.391 -14.484 1 95.44 131 LYS A O 1
ATOM 1044 N N . ASP A 1 132 ? -4.168 22.703 -15.961 1 93.19 132 ASP A N 1
ATOM 1045 C CA . ASP A 1 132 ? -4.941 21.469 -15.773 1 93.19 132 ASP A CA 1
ATOM 1046 C C . ASP A 1 132 ? -5.707 21.516 -14.453 1 93.19 132 ASP A C 1
ATOM 1048 O O . ASP A 1 132 ? -6.141 20.469 -13.953 1 93.19 132 ASP A O 1
ATOM 1052 N N . PHE A 1 133 ? -5.703 22.703 -13.828 1 96.19 133 PHE A N 1
ATOM 1053 C CA . PHE A 1 133 ? -6.555 22.922 -12.664 1 96.19 133 PHE A CA 1
ATOM 1054 C C . PHE A 1 133 ? -7.645 23.953 -12.984 1 96.19 133 PHE A C 1
ATOM 1056 O O . PHE A 1 133 ? -7.527 24.703 -13.953 1 96.19 133 PHE A O 1
ATOM 1063 N N . SER A 1 134 ? -8.742 24 -12.195 1 94.31 134 SER A N 1
ATOM 1064 C CA . SER A 1 134 ? -9.906 24.781 -12.609 1 94.31 134 SER A CA 1
ATOM 1065 C C . SER A 1 134 ? -10.18 25.922 -11.641 1 94.31 134 SER A C 1
ATOM 1067 O O . SER A 1 134 ? -11.109 26.703 -11.844 1 94.31 134 SER A O 1
ATOM 1069 N N . PHE A 1 135 ? -9.453 26.031 -10.555 1 96.88 135 PHE A N 1
ATOM 1070 C CA . PHE A 1 135 ? -9.719 27.062 -9.562 1 96.88 135 PHE A CA 1
ATOM 1071 C C . PHE A 1 135 ? -8.422 27.547 -8.922 1 96.88 135 PHE A C 1
ATOM 1073 O O . PHE A 1 135 ? -7.355 26.969 -9.148 1 96.88 135 PHE A O 1
ATOM 1080 N N . GLY A 1 136 ? -8.492 28.688 -8.172 1 98.19 136 GLY A N 1
ATOM 1081 C CA . GLY A 1 136 ? -7.32 29.25 -7.523 1 98.19 136 GLY A CA 1
ATOM 1082 C C . GLY A 1 136 ? -6.461 30.078 -8.453 1 98.19 136 GLY A C 1
ATOM 1083 O O . GLY A 1 136 ? -6.801 30.25 -9.625 1 98.19 136 GLY A O 1
ATOM 1084 N N . SER A 1 137 ? -5.438 30.609 -7.926 1 98.62 137 SER A N 1
ATOM 1085 C CA . SER A 1 137 ? -4.484 31.422 -8.68 1 98.62 137 SER A CA 1
ATOM 1086 C C . SER A 1 137 ? -3.051 30.953 -8.438 1 98.62 137 SER A C 1
ATOM 1088 O O . SER A 1 137 ? -2.658 30.703 -7.297 1 98.62 137 SER A O 1
ATOM 1090 N N . GLU A 1 138 ? -2.387 30.797 -9.516 1 98.75 138 GLU A N 1
ATOM 1091 C CA . GLU A 1 138 ? -0.976 30.453 -9.406 1 98.75 138 GLU A CA 1
ATOM 1092 C C . GLU A 1 138 ? -0.085 31.672 -9.586 1 98.75 138 GLU A C 1
ATOM 1094 O O . GLU A 1 138 ? -0.282 32.469 -10.508 1 98.75 138 GLU A O 1
ATOM 1099 N N . TYR A 1 139 ? 0.842 31.844 -8.734 1 98.75 139 TYR A N 1
ATOM 1100 C CA . TYR A 1 139 ? 1.854 32.906 -8.82 1 98.75 139 TYR A CA 1
ATOM 1101 C C . TYR A 1 139 ? 3.25 32.281 -8.938 1 98.75 139 TYR A C 1
ATOM 1103 O O . TYR A 1 139 ? 3.711 31.594 -8.031 1 98.75 139 TYR A O 1
ATOM 1111 N N . THR A 1 140 ? 3.902 32.562 -10.016 1 98.12 140 THR A N 1
ATOM 1112 C CA . THR A 1 140 ? 5.23 32.031 -10.297 1 98.12 140 THR A CA 1
ATOM 1113 C C . THR A 1 140 ? 6.309 32.906 -9.656 1 98.12 140 THR A C 1
ATOM 1115 O O . THR A 1 140 ? 6.012 33.969 -9.094 1 98.12 140 THR A O 1
ATOM 1118 N N . LYS A 1 141 ? 7.52 32.375 -9.82 1 98 141 LYS A N 1
ATOM 1119 C CA . LYS A 1 141 ? 8.68 33.094 -9.312 1 98 141 LYS A CA 1
ATOM 1120 C C . LYS A 1 141 ? 8.75 34.531 -9.898 1 98 141 LYS A C 1
ATOM 1122 O O . LYS A 1 141 ? 9.109 35.469 -9.195 1 98 141 LYS A O 1
ATOM 1127 N N . LYS A 1 142 ? 8.375 34.656 -11.125 1 98 142 LYS A N 1
ATOM 1128 C CA . LYS A 1 142 ? 8.367 35.969 -11.797 1 98 142 LYS A CA 1
ATOM 1129 C C . LYS A 1 142 ? 7.359 36.906 -11.148 1 98 142 LYS A C 1
ATOM 1131 O O . LYS A 1 142 ? 7.672 38.062 -10.891 1 98 142 LYS A O 1
ATOM 1136 N N . HIS A 1 143 ? 6.172 36.406 -10.883 1 98.31 143 HIS A N 1
ATOM 1137 C CA . HIS A 1 143 ? 5.152 37.188 -10.227 1 98.31 143 HIS A CA 1
ATOM 1138 C C . HIS A 1 143 ? 5.617 37.656 -8.844 1 98.31 143 HIS A C 1
ATOM 1140 O O . HIS A 1 143 ? 5.445 38.812 -8.484 1 98.31 143 HIS A O 1
ATOM 1146 N N . ILE A 1 144 ? 6.176 36.781 -8.117 1 98.69 144 ILE A N 1
ATOM 1147 C CA . ILE A 1 144 ? 6.555 37.031 -6.734 1 98.69 144 ILE A CA 1
ATOM 1148 C C . ILE A 1 144 ? 7.688 38.062 -6.691 1 98.69 144 ILE A C 1
ATOM 1150 O O . ILE A 1 144 ? 7.664 39 -5.879 1 98.69 144 ILE A O 1
ATOM 1154 N N . ASN A 1 145 ? 8.672 37.906 -7.551 1 98.69 145 ASN A N 1
ATOM 1155 C CA . ASN A 1 145 ? 9.773 38.875 -7.598 1 98.69 145 ASN A CA 1
ATOM 1156 C C . ASN A 1 145 ? 9.289 40.25 -8.008 1 98.69 145 ASN A C 1
ATOM 1158 O O . ASN A 1 145 ? 9.781 41.25 -7.5 1 98.69 145 ASN A O 1
ATOM 1162 N N . ALA A 1 146 ? 8.406 40.25 -8.938 1 98.56 146 ALA A N 1
ATOM 1163 C CA . ALA A 1 146 ? 7.816 41.562 -9.312 1 98.56 146 ALA A CA 1
ATOM 1164 C C . ALA A 1 146 ? 7.109 42.188 -8.117 1 98.56 146 ALA A C 1
ATOM 1166 O O . ALA A 1 146 ? 7.207 43.406 -7.91 1 98.56 146 ALA A O 1
ATOM 1167 N N . ALA A 1 147 ? 6.395 41.406 -7.414 1 98.56 147 ALA A N 1
ATOM 1168 C CA . ALA A 1 147 ? 5.688 41.875 -6.23 1 98.56 147 ALA A CA 1
ATOM 1169 C C . ALA A 1 147 ? 6.668 42.406 -5.188 1 98.56 147 ALA A C 1
ATOM 1171 O O . ALA A 1 147 ? 6.43 43.469 -4.574 1 98.56 147 ALA A O 1
ATOM 1172 N N . LEU A 1 148 ? 7.742 41.719 -4.969 1 98 148 LEU A N 1
ATOM 1173 C CA . LEU A 1 148 ? 8.719 42.062 -3.945 1 98 148 LEU A CA 1
ATOM 1174 C C . LEU A 1 148 ? 9.398 43.406 -4.273 1 98 148 LEU A C 1
ATOM 1176 O O . LEU A 1 148 ? 9.906 44.094 -3.381 1 98 148 LEU A O 1
ATOM 1180 N N . LYS A 1 149 ? 9.414 43.844 -5.512 1 97.19 149 LYS A N 1
ATOM 1181 C CA . LYS A 1 149 ? 10.031 45.094 -5.945 1 97.19 149 LYS A CA 1
ATOM 1182 C C . LYS A 1 149 ? 9.023 46.219 -5.941 1 97.19 149 LYS A C 1
ATOM 1184 O O . LYS A 1 149 ? 9.398 47.406 -6.074 1 97.19 149 LYS A O 1
ATOM 1189 N N . SER A 1 150 ? 7.875 45.844 -5.723 1 97.31 150 SER A N 1
ATOM 1190 C CA . SER A 1 150 ? 6.805 46.844 -5.781 1 97.31 150 SER A CA 1
ATOM 1191 C C . SER A 1 150 ? 6.57 47.469 -4.418 1 97.31 150 SER A C 1
ATOM 1193 O O . SER A 1 150 ? 6.871 46.875 -3.383 1 97.31 150 SER A O 1
ATOM 1195 N N . ASN A 1 151 ? 5.934 48.719 -4.453 1 95.94 151 ASN A N 1
ATOM 1196 C CA . ASN A 1 151 ? 5.547 49.406 -3.217 1 95.94 151 ASN A CA 1
ATOM 1197 C C . ASN A 1 151 ? 4.266 48.812 -2.635 1 95.94 151 ASN A C 1
ATOM 1199 O O . ASN A 1 151 ? 3.939 49.062 -1.471 1 95.94 151 ASN A O 1
ATOM 1203 N N . ASP A 1 152 ? 3.584 48.031 -3.451 1 96.88 152 ASP A N 1
ATOM 1204 C CA . ASP A 1 152 ? 2.361 47.344 -3.027 1 96.88 152 ASP A CA 1
ATOM 1205 C C . ASP A 1 152 ? 2.35 45.875 -3.484 1 96.88 152 ASP A C 1
ATOM 1207 O O . ASP A 1 152 ? 1.565 45.5 -4.359 1 96.88 152 ASP A O 1
ATOM 1211 N N . PRO A 1 153 ? 3.072 45.156 -2.855 1 97.25 153 PRO A N 1
ATOM 1212 C CA . PRO A 1 153 ? 3.262 43.75 -3.297 1 97.25 153 PRO A CA 1
ATOM 1213 C C . PRO A 1 153 ? 1.95 43 -3.396 1 97.25 153 PRO A C 1
ATOM 1215 O O . PRO A 1 153 ? 1.78 42.156 -4.301 1 97.25 153 PRO A O 1
ATOM 1218 N N . LEU A 1 154 ? 0.961 43.188 -2.547 1 96.81 154 LEU A N 1
ATOM 1219 C CA . LEU A 1 154 ? -0.273 42.406 -2.486 1 96.81 154 LEU A CA 1
ATOM 1220 C C . LEU A 1 154 ? -1.182 42.75 -3.666 1 96.81 154 LEU A C 1
ATOM 1222 O O . LEU A 1 154 ? -2.127 42 -3.951 1 96.81 154 LEU A O 1
ATOM 1226 N N . SER A 1 155 ? -0.928 43.844 -4.375 1 96.5 155 SER A N 1
ATOM 1227 C CA . SER A 1 155 ? -1.684 44.156 -5.582 1 96.5 155 SER A CA 1
ATOM 1228 C C . SER A 1 155 ? -1.281 43.25 -6.738 1 96.5 155 SER A C 1
ATOM 1230 O O . SER A 1 155 ? -2.062 43.031 -7.668 1 96.5 155 SER A O 1
ATOM 1232 N N . ILE A 1 156 ? -0.088 42.688 -6.66 1 97.38 156 ILE A N 1
ATOM 1233 C CA . ILE A 1 156 ? 0.444 41.844 -7.707 1 97.38 156 ILE A CA 1
ATOM 1234 C C . ILE A 1 156 ? 0.247 40.375 -7.324 1 97.38 156 ILE A C 1
ATOM 1236 O O . ILE A 1 156 ? -0.241 39.562 -8.125 1 97.38 156 ILE A O 1
ATOM 1240 N N . VAL A 1 157 ? 0.601 40.094 -6.148 1 98.38 157 VAL A N 1
ATOM 1241 C CA . VAL A 1 157 ? 0.404 38.75 -5.582 1 98.38 157 VAL A CA 1
ATOM 1242 C C . VAL A 1 157 ? -0.425 38.844 -4.305 1 98.38 157 VAL A C 1
ATOM 1244 O O . VAL A 1 157 ? 0.126 39 -3.209 1 98.38 157 VAL A O 1
ATOM 1247 N N . PRO A 1 158 ? -1.713 38.719 -4.43 1 97.88 158 PRO A N 1
ATOM 1248 C CA . PRO A 1 158 ? -2.602 38.938 -3.287 1 97.88 158 PRO A CA 1
ATOM 1249 C C . PRO A 1 158 ? -2.736 37.719 -2.395 1 97.88 158 PRO A C 1
ATOM 1251 O O . PRO A 1 158 ? -3.85 37.312 -2.027 1 97.88 158 PRO A O 1
ATOM 1254 N N . THR A 1 159 ? -1.684 37.062 -2.072 1 97.12 159 THR A N 1
ATOM 1255 C CA . THR A 1 159 ? -1.704 35.906 -1.181 1 97.12 159 THR A CA 1
ATOM 1256 C C . THR A 1 159 ? -1.057 36.25 0.159 1 97.12 159 THR A C 1
ATOM 1258 O O . THR A 1 159 ? -0.055 36.969 0.206 1 97.12 159 THR A O 1
ATOM 1261 N N . PHE A 1 160 ? -1.72 35.844 1.181 1 94.62 160 PHE A N 1
ATOM 1262 C C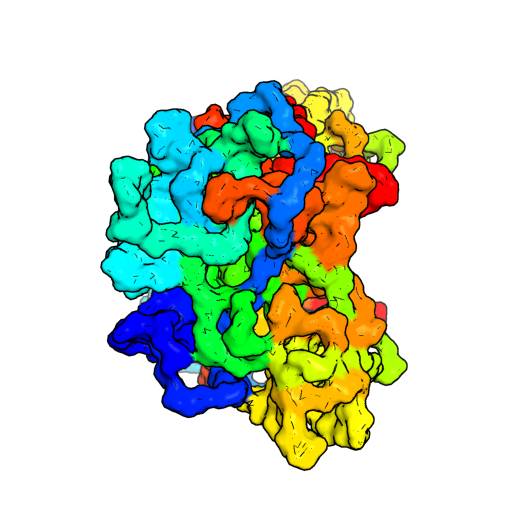A . PHE A 1 160 ? -1.229 36.062 2.535 1 94.62 160 PHE A CA 1
ATOM 1263 C C . PHE A 1 160 ? -1.604 34.906 3.445 1 94.62 160 PHE A C 1
ATOM 1265 O O . PHE A 1 160 ? -2.664 34.312 3.279 1 94.62 160 PHE A O 1
ATOM 1272 N N . ASP A 1 161 ? -0.709 34.562 4.352 1 97.75 161 ASP A N 1
ATOM 1273 C CA . ASP A 1 161 ? -0.963 33.469 5.316 1 97.75 161 ASP A CA 1
ATOM 1274 C C . ASP A 1 161 ? -1.639 34.031 6.574 1 97.75 161 ASP A C 1
ATOM 1276 O O . ASP A 1 161 ? -0.969 34.312 7.566 1 97.75 161 ASP A O 1
ATOM 1280 N N . ASN A 1 162 ? -2.924 33.906 6.637 1 93.25 162 ASN A N 1
ATOM 1281 C CA . ASN A 1 162 ? -3.719 34.531 7.695 1 93.25 162 ASN A CA 1
ATOM 1282 C C . ASN A 1 162 ? -3.51 33.844 9.031 1 93.25 162 ASN A C 1
ATOM 1284 O O . ASN A 1 162 ? -3.686 34.438 10.094 1 93.25 162 ASN A O 1
ATOM 1288 N N . TYR A 1 163 ? -3.076 32.594 9.023 1 95 163 TYR A N 1
ATOM 1289 C CA . TYR A 1 163 ? -3.014 31.812 10.258 1 95 163 TYR A CA 1
ATOM 1290 C C . TYR A 1 163 ? -1.569 31.609 10.695 1 95 163 TYR A C 1
ATOM 1292 O O . TYR A 1 163 ? -1.304 31.344 11.875 1 95 163 TYR A O 1
ATOM 1300 N N . GLY A 1 164 ? -0.672 31.641 9.742 1 98 164 GLY A N 1
ATOM 1301 C CA . GLY A 1 164 ? 0.748 31.625 10.062 1 98 164 GLY A CA 1
ATOM 1302 C C . GLY A 1 164 ? 1.332 30.234 10.133 1 98 164 GLY A C 1
ATOM 1303 O O . GLY A 1 164 ? 2.553 30.062 10.109 1 98 164 GLY A O 1
ATOM 1304 N N . HIS A 1 165 ? 0.491 29.219 10.195 1 98.56 165 HIS A N 1
ATOM 1305 C CA . HIS A 1 165 ? 0.975 27.844 10.336 1 98.56 165 HIS A CA 1
ATOM 1306 C C . HIS A 1 165 ? 1.846 27.453 9.148 1 98.56 165 HIS A C 1
ATOM 1308 O O . HIS A 1 165 ? 2.922 26.875 9.328 1 98.56 165 HIS A O 1
ATOM 1314 N N . GLY A 1 166 ? 1.385 27.734 7.914 1 98.81 166 GLY A N 1
ATOM 1315 C CA . GLY A 1 166 ? 2.164 27.438 6.723 1 98.81 166 GLY A CA 1
ATOM 1316 C C . GLY A 1 166 ? 3.502 28.141 6.688 1 98.81 166 GLY A C 1
ATOM 1317 O O . GLY A 1 166 ? 4.516 27.562 6.309 1 98.81 166 GLY A O 1
ATOM 1318 N N . THR A 1 167 ? 3.486 29.422 7.062 1 98.75 167 THR A N 1
ATOM 1319 C CA . THR A 1 167 ? 4.719 30.203 7.152 1 98.75 167 THR A CA 1
ATOM 1320 C C . THR A 1 167 ? 5.688 29.562 8.148 1 98.75 167 THR A C 1
ATOM 1322 O O . THR A 1 167 ? 6.879 29.438 7.859 1 98.75 167 THR A O 1
ATOM 1325 N N . ALA A 1 168 ? 5.148 29.141 9.266 1 98.5 168 ALA A N 1
ATOM 1326 C CA . ALA A 1 168 ? 5.965 28.531 10.305 1 98.5 168 ALA A CA 1
ATOM 1327 C C . ALA A 1 168 ? 6.582 27.219 9.812 1 98.5 168 ALA A C 1
ATOM 1329 O O . ALA A 1 168 ? 7.789 27.016 9.938 1 98.5 168 ALA A O 1
ATOM 1330 N N . ILE A 1 169 ? 5.797 26.375 9.242 1 98.75 169 ILE A N 1
ATOM 1331 C CA . ILE A 1 169 ? 6.246 25.078 8.75 1 98.75 169 ILE A CA 1
ATOM 1332 C C . ILE A 1 169 ? 7.332 25.266 7.695 1 98.75 169 ILE A C 1
ATOM 1334 O O . ILE A 1 169 ? 8.398 24.656 7.773 1 98.75 169 ILE A O 1
ATOM 1338 N N . ALA A 1 170 ? 7.051 26.109 6.734 1 98.81 170 ALA A N 1
ATOM 1339 C CA . ALA A 1 170 ? 7.996 26.359 5.648 1 98.81 170 ALA A CA 1
ATOM 1340 C C . ALA A 1 170 ? 9.328 26.875 6.195 1 98.81 170 ALA A C 1
ATOM 1342 O O . ALA A 1 170 ? 10.391 26.484 5.715 1 98.81 170 ALA A O 1
ATOM 1343 N N . SER A 1 171 ? 9.266 27.734 7.168 1 98.25 171 SER A N 1
ATOM 1344 C CA . SER A 1 171 ? 10.477 28.375 7.684 1 98.25 171 SER A CA 1
ATOM 1345 C C . SER A 1 171 ? 11.328 27.375 8.461 1 98.25 171 SER A C 1
ATOM 1347 O O . SER A 1 171 ? 12.562 27.438 8.438 1 98.25 171 SER A O 1
ATOM 1349 N N . ILE A 1 172 ? 10.688 26.469 9.211 1 97.19 172 ILE A N 1
ATOM 1350 C CA . ILE A 1 172 ? 11.43 25.453 9.945 1 97.19 172 ILE A CA 1
ATOM 1351 C C . ILE A 1 172 ? 12.242 24.594 8.977 1 97.19 172 ILE A C 1
ATOM 1353 O O . ILE A 1 172 ? 13.391 24.234 9.266 1 97.19 172 ILE A O 1
ATOM 1357 N N . ILE A 1 173 ? 11.664 24.359 7.805 1 98.19 173 ILE A N 1
ATOM 1358 C CA . ILE A 1 173 ? 12.336 23.5 6.832 1 98.19 173 ILE A CA 1
ATOM 1359 C C . ILE A 1 173 ? 13.383 24.312 6.074 1 98.19 173 ILE A C 1
ATOM 1361 O O . ILE A 1 173 ? 14.555 23.938 6.027 1 98.19 173 ILE A O 1
ATOM 1365 N N . SER A 1 174 ? 12.992 25.516 5.555 1 97.44 174 SER A N 1
ATOM 1366 C CA . SER A 1 174 ? 13.766 26.156 4.496 1 97.44 174 SER A CA 1
ATOM 1367 C C . SER A 1 174 ? 14.117 27.594 4.863 1 97.44 174 SER A C 1
ATOM 1369 O O . SER A 1 174 ? 14.625 28.359 4.027 1 97.44 174 SER A O 1
ATOM 1371 N N . GLY A 1 175 ? 13.922 28.031 6.02 1 97.06 175 GLY A N 1
ATOM 1372 C CA . GLY A 1 175 ? 14.086 29.438 6.363 1 97.06 175 GLY A CA 1
ATOM 1373 C C . GLY A 1 175 ? 15.531 29.906 6.277 1 97.06 175 GLY A C 1
ATOM 1374 O O . GLY A 1 175 ? 16.438 29.219 6.742 1 97.06 175 GLY A O 1
ATOM 1375 N N . THR A 1 176 ? 15.68 31.062 5.711 1 95.75 176 THR A N 1
ATOM 1376 C CA . THR A 1 176 ? 16.984 31.703 5.656 1 95.75 176 THR A CA 1
ATOM 1377 C C . THR A 1 176 ? 17.469 32.094 7.059 1 95.75 176 THR A C 1
ATOM 1379 O O . THR A 1 176 ? 16.672 32.562 7.879 1 95.75 176 THR A O 1
ATOM 1382 N N . PRO A 1 177 ? 18.766 31.859 7.277 1 93.38 177 PRO A N 1
ATOM 1383 C CA . PRO A 1 177 ? 19.281 32.219 8.602 1 93.38 177 PRO A CA 1
ATOM 1384 C C . PRO A 1 177 ? 19.109 33.688 8.93 1 93.38 177 PRO A C 1
ATOM 1386 O O . PRO A 1 177 ? 19.281 34.562 8.055 1 93.38 177 PRO A O 1
ATOM 1389 N N . ASP A 1 178 ? 18.703 33.938 10.078 1 92.5 178 ASP A N 1
ATOM 1390 C CA . ASP A 1 178 ? 18.594 35.25 10.656 1 92.5 178 ASP A CA 1
ATOM 1391 C C . ASP A 1 178 ? 19.328 35.344 11.992 1 92.5 178 ASP A C 1
ATOM 1393 O O . ASP A 1 178 ? 18.844 34.844 13 1 92.5 178 ASP A O 1
ATOM 1397 N N . GLU A 1 179 ? 20.453 36.062 12.023 1 88.5 179 GLU A N 1
ATOM 1398 C CA . GLU A 1 179 ? 21.312 36.125 13.203 1 88.5 179 GLU A CA 1
ATOM 1399 C C . GLU A 1 179 ? 20.609 36.875 14.344 1 88.5 179 GLU A C 1
ATOM 1401 O O . GLU A 1 179 ? 20.719 36.469 15.508 1 88.5 179 GLU A O 1
ATOM 1406 N N . LYS A 1 180 ? 19.969 37.906 14.031 1 87.75 180 LYS A N 1
ATOM 1407 C CA . LYS A 1 180 ? 19.312 38.75 15.023 1 87.75 180 LYS A CA 1
ATOM 1408 C C . LYS A 1 180 ? 18.297 37.938 15.836 1 87.75 180 LYS A C 1
ATOM 1410 O O . LYS A 1 180 ? 18.141 38.156 17.031 1 87.75 180 LYS A O 1
ATOM 1415 N N . ASN A 1 181 ? 17.688 37.031 15.156 1 87.56 181 ASN A N 1
ATOM 1416 C CA . ASN A 1 181 ? 16.656 36.25 15.805 1 87.56 181 ASN A CA 1
ATOM 1417 C C . ASN A 1 181 ? 17.125 34.812 16.094 1 87.56 181 ASN A C 1
ATOM 1419 O O . ASN A 1 181 ? 16.328 33.938 16.438 1 87.56 181 ASN A O 1
ATOM 1423 N N . SER A 1 182 ? 18.375 34.5 15.883 1 85.88 182 SER A N 1
ATOM 1424 C CA . SER A 1 182 ? 18.953 33.188 16.109 1 85.88 182 SER A CA 1
ATOM 1425 C C . SER A 1 182 ? 18.141 32.094 15.445 1 85.88 182 SER A C 1
ATOM 1427 O O . SER A 1 182 ? 17.75 31.109 16.078 1 85.88 182 SER A O 1
ATOM 1429 N N . PHE A 1 183 ? 17.828 32.375 14.211 1 91.56 183 PHE A N 1
ATOM 1430 C CA . PHE A 1 183 ? 16.938 31.469 13.477 1 91.56 183 PHE A CA 1
ATOM 1431 C C . PHE A 1 183 ? 17.625 30.953 12.219 1 91.56 183 PHE A C 1
ATOM 1433 O O . PHE A 1 183 ? 18.359 31.688 11.547 1 91.56 183 PHE A O 1
ATOM 1440 N N . THR A 1 184 ? 17.406 29.609 11.977 1 92.75 184 THR A N 1
ATOM 1441 C CA . THR A 1 184 ? 17.75 29.031 10.688 1 92.75 184 THR A CA 1
ATOM 1442 C C . THR A 1 184 ? 16.859 27.812 10.398 1 92.75 184 THR A C 1
ATOM 1444 O O . THR A 1 184 ? 16.531 27.047 11.305 1 92.75 184 THR A O 1
ATOM 1447 N N . GLY A 1 185 ? 16.438 27.75 9.195 1 95 185 GLY A N 1
ATOM 1448 C CA . GLY A 1 185 ? 15.805 26.5 8.781 1 95 185 GLY A CA 1
ATOM 1449 C C . GLY A 1 185 ? 16.766 25.344 8.672 1 95 185 GLY A C 1
ATOM 1450 O O . GLY A 1 185 ? 17.984 25.531 8.703 1 95 185 GLY A O 1
ATOM 1451 N N . VAL A 1 186 ? 16.281 24.141 8.562 1 94.31 186 VAL A N 1
ATOM 1452 C CA . VAL A 1 186 ? 17.094 22.922 8.484 1 94.31 186 VAL A CA 1
ATOM 1453 C C . VAL A 1 186 ? 17.891 22.922 7.18 1 94.31 186 VAL A C 1
ATOM 1455 O O . VAL A 1 186 ? 19.078 22.609 7.172 1 94.31 186 VAL A O 1
ATOM 1458 N N . VAL A 1 187 ? 17.188 23.25 6.051 1 96 187 VAL A N 1
ATOM 1459 C CA . VAL A 1 187 ? 17.828 23.312 4.738 1 96 187 VAL A CA 1
ATOM 1460 C C . VAL A 1 187 ? 17.562 24.656 4.09 1 96 187 VAL A C 1
ATOM 1462 O O . VAL A 1 187 ? 16.797 24.75 3.121 1 96 187 VAL A O 1
ATOM 1465 N N . PRO A 1 188 ? 18.281 25.672 4.461 1 96.19 188 PRO A N 1
ATOM 1466 C CA . PRO A 1 188 ? 17.969 27.062 4.109 1 96.19 188 PRO A CA 1
ATOM 1467 C C . PRO A 1 188 ? 18.234 27.375 2.637 1 96.19 188 PRO A C 1
ATOM 1469 O O . PRO A 1 188 ? 17.859 28.438 2.15 1 96.19 188 PRO A O 1
ATOM 1472 N N . GLN A 1 189 ? 18.891 26.484 1.894 1 96.38 189 GLN A N 1
ATOM 1473 C CA . GLN A 1 189 ? 19.188 26.766 0.491 1 96.38 189 GLN A CA 1
ATOM 1474 C C . GLN A 1 189 ? 18.203 26.047 -0.429 1 96.38 189 GLN A C 1
ATOM 1476 O O . GLN A 1 189 ? 18.328 26.109 -1.653 1 96.38 189 GLN A O 1
ATOM 1481 N N . SER A 1 190 ? 17.25 25.375 0.145 1 97.94 190 SER A N 1
ATOM 1482 C CA . SER A 1 190 ? 16.219 24.719 -0.657 1 97.94 190 SER A CA 1
ATOM 1483 C C . SER A 1 190 ? 15.227 25.734 -1.202 1 97.94 190 SER A C 1
ATOM 1485 O O . SER A 1 190 ? 15.195 26.891 -0.757 1 97.94 190 SER A O 1
ATOM 1487 N N . GLU A 1 191 ? 14.469 25.359 -2.195 1 98.25 191 GLU A N 1
ATOM 1488 C CA . GLU A 1 191 ? 13.367 26.156 -2.721 1 98.25 191 GLU A CA 1
ATOM 1489 C C . GLU A 1 191 ? 12.023 25.609 -2.256 1 98.25 191 GLU A C 1
ATOM 1491 O O . GLU A 1 191 ? 11.953 24.531 -1.678 1 98.25 191 GLU A O 1
ATOM 1496 N N . LEU A 1 192 ? 10.969 26.453 -2.486 1 98.81 192 LEU A N 1
ATOM 1497 C CA . LEU A 1 192 ? 9.664 26.094 -1.963 1 98.81 192 LEU A CA 1
ATOM 1498 C C . LEU A 1 192 ? 8.609 26.078 -3.07 1 98.81 192 LEU A C 1
ATOM 1500 O O . LEU A 1 192 ? 8.664 26.906 -3.98 1 98.81 192 LEU A O 1
ATOM 1504 N N . ILE A 1 193 ? 7.773 25.125 -3.129 1 98.94 193 ILE A N 1
ATOM 1505 C CA . ILE A 1 193 ? 6.473 25.172 -3.789 1 98.94 193 ILE A CA 1
ATOM 1506 C C . ILE A 1 193 ? 5.363 25.141 -2.74 1 98.94 193 ILE A C 1
ATOM 1508 O O . ILE A 1 193 ? 5.301 24.234 -1.914 1 98.94 193 ILE A O 1
ATOM 1512 N N . VAL A 1 194 ? 4.445 26.141 -2.789 1 98.94 194 VAL A N 1
ATOM 1513 C CA . VAL A 1 194 ? 3.508 26.312 -1.682 1 98.94 194 VAL A CA 1
ATOM 1514 C C . VAL A 1 194 ? 2.074 26.234 -2.201 1 98.94 194 VAL A C 1
ATOM 1516 O O . VAL A 1 194 ? 1.745 26.844 -3.223 1 98.94 194 VAL A O 1
ATOM 1519 N N . VAL A 1 195 ? 1.281 25.484 -1.508 1 98.94 195 VAL A N 1
ATOM 1520 C CA . VAL A 1 195 ? -0.159 25.438 -1.737 1 98.94 195 VAL A CA 1
ATOM 1521 C C . VAL A 1 195 ? -0.893 26.031 -0.539 1 98.94 195 VAL A C 1
ATOM 1523 O O . VAL A 1 195 ? -0.826 25.5 0.569 1 98.94 195 VAL A O 1
ATOM 1526 N N . LYS A 1 196 ? -1.502 27.156 -0.728 1 98.88 196 LYS A N 1
ATOM 1527 C CA . LYS A 1 196 ? -2.439 27.688 0.263 1 98.88 196 LYS A CA 1
ATOM 1528 C C . LYS A 1 196 ? -3.82 27.047 0.097 1 98.88 196 LYS A C 1
ATOM 1530 O O . LYS A 1 196 ? -4.52 27.328 -0.879 1 98.88 196 LYS A O 1
ATOM 1535 N N . LEU A 1 197 ? -4.203 26.328 1.053 1 98.81 197 LEU A N 1
ATOM 1536 C CA . LEU A 1 197 ? -5.438 25.547 0.975 1 98.81 197 LEU A CA 1
ATOM 1537 C C . LEU A 1 197 ? -6.656 26.438 1.163 1 98.81 197 LEU A C 1
ATOM 1539 O O . LEU A 1 197 ? -6.625 27.375 1.965 1 98.81 197 LEU A O 1
ATOM 1543 N N . LYS A 1 198 ? -7.676 26.109 0.471 1 98.12 198 LYS A N 1
ATOM 1544 C CA . LYS A 1 198 ? -8.977 26.672 0.839 1 98.12 198 LYS A CA 1
ATOM 1545 C C . LYS A 1 198 ? -9.602 25.875 1.987 1 98.12 198 LYS A C 1
ATOM 1547 O O . LYS A 1 198 ? -9.352 24.688 2.139 1 98.12 198 LYS A O 1
ATOM 1552 N N . GLU A 1 199 ? -10.383 26.562 2.771 1 97.5 199 GLU A N 1
ATOM 1553 C CA . GLU A 1 199 ? -11.086 25.891 3.861 1 97.5 199 GLU A CA 1
ATOM 1554 C C . GLU A 1 199 ? -12.102 24.875 3.328 1 97.5 199 GLU A C 1
ATOM 1556 O O . GLU A 1 199 ? -12.57 25.016 2.195 1 97.5 199 GLU A O 1
ATOM 1561 N N . ALA A 1 200 ? -12.414 23.922 4.156 1 98.12 200 ALA A N 1
ATOM 1562 C CA . ALA A 1 200 ? -13.43 22.938 3.791 1 98.12 200 ALA A CA 1
ATOM 1563 C C . ALA A 1 200 ? -14.766 23.609 3.494 1 98.12 200 ALA A C 1
ATOM 1565 O O . ALA A 1 200 ? -15.117 24.609 4.125 1 98.12 200 ALA A O 1
ATOM 1566 N N . LYS A 1 201 ? -15.5 23.062 2.588 1 96.44 201 LYS A N 1
ATOM 1567 C CA . LYS A 1 201 ? -16.828 23.594 2.264 1 96.44 201 LYS A CA 1
ATOM 1568 C C . LYS A 1 201 ? -17.766 23.469 3.457 1 96.44 201 LYS A C 1
ATOM 1570 O O . LYS A 1 201 ? -17.688 22.516 4.23 1 96.44 201 LYS A O 1
ATOM 1575 N N . GLN A 1 202 ? -18.641 24.422 3.463 1 95.38 202 GLN A N 1
ATOM 1576 C CA . GLN A 1 202 ? -19.609 24.453 4.562 1 95.38 202 GLN A CA 1
ATOM 1577 C C . GLN A 1 202 ? -20.5 23.219 4.535 1 95.38 202 GLN A C 1
ATOM 1579 O O . GLN A 1 202 ? -20.906 22.703 5.586 1 95.38 202 GLN A O 1
ATOM 1584 N N . ASN A 1 203 ? -20.859 22.734 3.375 1 95.25 203 ASN A N 1
ATOM 1585 C CA . ASN A 1 203 ? -21.719 21.562 3.277 1 95.25 203 ASN A CA 1
ATOM 1586 C C . ASN A 1 203 ? -21.047 20.312 3.861 1 95.25 203 ASN A C 1
ATOM 1588 O O . ASN A 1 203 ? -21.719 19.484 4.48 1 95.25 203 ASN A O 1
ATOM 1592 N N . LEU A 1 204 ? -19.797 20.203 3.65 1 96.69 204 LEU A N 1
ATOM 1593 C CA . LEU A 1 204 ? -19.047 19.062 4.211 1 96.69 204 LEU A CA 1
ATOM 1594 C C . LEU A 1 204 ? -18.953 19.188 5.727 1 96.69 204 LEU A C 1
ATOM 1596 O O . LEU A 1 204 ? -19.109 18.203 6.441 1 96.69 204 LEU A O 1
ATOM 1600 N N . LYS A 1 205 ? -18.641 20.422 6.207 1 96.69 205 LYS A N 1
ATOM 1601 C CA . LYS A 1 205 ? -18.609 20.656 7.645 1 96.69 205 LYS A CA 1
ATOM 1602 C C . LYS A 1 205 ? -19.953 20.297 8.289 1 96.69 205 LYS A C 1
ATOM 1604 O O . LYS A 1 205 ? -19.984 19.641 9.328 1 96.69 205 LYS A O 1
ATOM 1609 N N . SER A 1 206 ? -20.969 20.672 7.598 1 95.56 206 SER A N 1
ATOM 1610 C CA . SER A 1 206 ? -22.312 20.406 8.109 1 95.56 206 SER A CA 1
ATOM 1611 C C . SER A 1 206 ? -22.625 18.906 8.102 1 95.56 206 SER A C 1
ATOM 1613 O O . SER A 1 206 ? -23.25 18.391 9.023 1 95.56 206 SER A O 1
ATOM 1615 N N . LEU A 1 207 ? -22.219 18.281 7.109 1 96.12 207 LEU A N 1
ATOM 1616 C CA . LEU A 1 207 ? -22.469 16.844 6.977 1 96.12 207 LEU A CA 1
ATOM 1617 C C . LEU A 1 207 ? -21.812 16.062 8.117 1 96.12 207 LEU A C 1
ATOM 1619 O O . LEU A 1 207 ? -22.375 15.117 8.641 1 96.12 207 LEU A O 1
ATOM 1623 N N . PHE A 1 208 ? -20.641 16.531 8.508 1 97.25 208 PHE A N 1
ATOM 1624 C CA . PHE A 1 208 ? -19.906 15.82 9.539 1 97.25 208 PHE A CA 1
ATOM 1625 C C . PHE A 1 208 ? -20.078 16.5 10.891 1 97.25 208 PHE A C 1
ATOM 1627 O O . PHE A 1 208 ? -19.328 16.219 11.836 1 97.25 208 PHE A O 1
ATOM 1634 N N . PHE A 1 209 ? -20.984 17.422 10.953 1 97.56 209 PHE A N 1
ATOM 1635 C CA . PHE A 1 209 ? -21.375 18.094 12.188 1 97.56 209 PHE A CA 1
ATOM 1636 C C . PHE A 1 209 ? -20.172 18.75 12.844 1 97.56 209 PHE A C 1
ATOM 1638 O O . PHE A 1 209 ? -20 18.672 14.062 1 97.56 209 PHE A O 1
ATOM 1645 N N . ALA A 1 210 ? -19.281 19.297 12.031 1 96.94 210 ALA A N 1
ATOM 1646 C CA . ALA A 1 210 ? -18.219 20.156 12.531 1 96.94 210 ALA A CA 1
ATOM 1647 C C . ALA A 1 210 ? -18.766 21.547 12.875 1 96.94 210 ALA A C 1
ATOM 1649 O O . ALA A 1 210 ? -19.719 22.016 12.266 1 96.94 210 ALA A O 1
ATOM 1650 N N . PRO A 1 211 ? -18.094 22.156 13.875 1 94.31 211 PRO A N 1
ATOM 1651 C CA . PRO A 1 211 ? -18.531 23.531 14.141 1 94.31 211 PRO A CA 1
ATOM 1652 C C . PRO A 1 211 ? -18.359 24.438 12.93 1 94.31 211 PRO A C 1
ATOM 1654 O O . PRO A 1 211 ? -17.375 24.312 12.188 1 94.31 211 PRO A O 1
ATOM 1657 N N . GLU A 1 212 ? -19.25 25.312 12.68 1 88 212 GLU A N 1
ATOM 1658 C CA . GLU A 1 212 ? -19.328 26.125 11.469 1 88 212 GLU A CA 1
ATOM 1659 C C . GLU A 1 212 ? -18.094 27 11.32 1 88 212 GLU A C 1
ATOM 1661 O O . GLU A 1 212 ? -17.578 27.188 10.219 1 88 212 GLU A O 1
ATOM 1666 N N . ASN A 1 213 ? -17.531 27.562 12.312 1 90.12 213 ASN A N 1
ATOM 1667 C CA . ASN A 1 213 ? -16.469 28.547 12.195 1 90.12 213 ASN A CA 1
ATOM 1668 C C . ASN A 1 213 ? -15.109 27.938 12.531 1 90.12 213 ASN A C 1
ATOM 1670 O O . ASN A 1 213 ? -14.133 28.672 12.711 1 90.12 213 ASN A O 1
ATOM 1674 N N . VAL A 1 214 ? -15.062 26.703 12.43 1 94.81 214 VAL A N 1
ATOM 1675 C CA . VAL A 1 214 ? -13.797 26.078 12.789 1 94.81 214 VAL A CA 1
ATOM 1676 C C . VAL A 1 214 ? -12.898 25.984 11.555 1 94.81 214 VAL A C 1
ATOM 1678 O O . VAL A 1 214 ? -13.383 25.719 10.453 1 94.81 214 VAL A O 1
ATOM 1681 N N . LEU A 1 215 ? -11.625 26.266 11.742 1 96.75 215 LEU A N 1
ATOM 1682 C CA . LEU A 1 215 ? -10.656 26.125 10.656 1 96.75 215 LEU A CA 1
ATOM 1683 C C . LEU A 1 215 ? -10.359 24.656 10.383 1 96.75 215 LEU A C 1
ATOM 1685 O O . LEU A 1 215 ? -9.859 23.938 11.258 1 96.75 215 LEU A O 1
ATOM 1689 N N . CYS A 1 216 ? -10.703 24.156 9.234 1 98.12 216 CYS A N 1
ATOM 1690 C CA . CYS A 1 216 ? -10.328 22.812 8.781 1 98.12 216 CYS A CA 1
ATOM 1691 C C . CYS A 1 216 ? -10.305 22.734 7.262 1 98.12 216 CYS A C 1
ATOM 1693 O O . CYS A 1 216 ? -10.766 23.656 6.582 1 98.12 216 CYS A O 1
ATOM 1695 N N . TYR A 1 217 ? -9.656 21.75 6.785 1 98.44 217 TYR A N 1
ATOM 1696 C CA . TYR A 1 217 ? -9.445 21.609 5.352 1 98.44 217 TYR A CA 1
ATOM 1697 C C . TYR A 1 217 ? -10.008 20.281 4.848 1 98.44 217 TYR A C 1
ATOM 1699 O O . TYR A 1 217 ? -10.203 19.344 5.629 1 98.44 217 TYR A O 1
ATOM 1707 N N . GLN A 1 218 ? -10.289 20.312 3.586 1 97.56 218 GLN A N 1
ATOM 1708 C CA . GLN A 1 218 ? -10.898 19.141 2.957 1 97.56 218 GLN A CA 1
ATOM 1709 C C . GLN A 1 218 ? -9.844 18.25 2.326 1 97.56 218 GLN A C 1
ATOM 1711 O O . GLN A 1 218 ? -8.938 18.719 1.642 1 97.56 218 GLN A O 1
ATOM 1716 N N . GLU A 1 219 ? -9.977 16.906 2.51 1 98.25 219 GLU A N 1
ATOM 1717 C CA . GLU A 1 219 ? -9.039 15.891 2.033 1 98.25 219 GLU A CA 1
ATOM 1718 C C . GLU A 1 219 ? -8.734 16.078 0.55 1 98.25 219 GLU A C 1
ATOM 1720 O O . GLU A 1 219 ? -7.578 16 0.135 1 98.25 219 GLU A O 1
ATOM 1725 N N . SER A 1 220 ? -9.766 16.328 -0.275 1 98.12 220 SER A N 1
ATOM 1726 C CA . SER A 1 220 ? -9.625 16.406 -1.726 1 98.12 220 SER A CA 1
ATOM 1727 C C . SER A 1 220 ? -8.766 17.594 -2.137 1 98.12 220 SER A C 1
ATOM 1729 O O . SER A 1 220 ? -8.016 17.516 -3.111 1 98.12 220 SER A O 1
ATOM 1731 N N . ASP A 1 221 ? -8.891 18.672 -1.405 1 98.62 221 ASP A N 1
ATOM 1732 C CA . ASP A 1 221 ? -8.094 19.859 -1.731 1 98.62 221 ASP A CA 1
ATOM 1733 C C . ASP A 1 221 ? -6.621 19.625 -1.401 1 98.62 221 ASP A C 1
ATOM 1735 O O . ASP A 1 221 ? -5.738 20.156 -2.088 1 98.62 221 ASP A O 1
ATOM 1739 N N . ILE A 1 222 ? -6.371 18.891 -0.34 1 98.81 222 ILE A N 1
ATOM 1740 C CA . ILE A 1 222 ? -5.004 18.5 -0.008 1 98.81 222 ILE A CA 1
ATOM 1741 C C . ILE A 1 222 ? -4.434 17.625 -1.123 1 98.81 222 ILE A C 1
ATOM 1743 O O . ILE A 1 222 ? -3.297 17.828 -1.556 1 98.81 222 ILE A O 1
ATOM 1747 N N . MET A 1 223 ? -5.238 16.703 -1.612 1 98.62 223 MET A N 1
ATOM 1748 C CA . MET A 1 223 ? -4.809 15.812 -2.686 1 98.62 223 MET A CA 1
ATOM 1749 C C . MET A 1 223 ? -4.508 16.594 -3.959 1 98.62 223 MET A C 1
ATOM 1751 O O . MET A 1 223 ? -3.535 16.312 -4.656 1 98.62 223 MET A O 1
ATOM 1755 N N . LEU A 1 224 ? -5.363 17.547 -4.258 1 98.69 224 LEU A N 1
ATOM 1756 C CA . LEU A 1 224 ? -5.086 18.406 -5.402 1 98.69 224 LEU A CA 1
ATOM 1757 C C . LEU A 1 224 ? -3.791 19.172 -5.199 1 98.69 224 LEU A C 1
ATOM 1759 O O . LEU A 1 224 ? -3.057 19.422 -6.16 1 98.69 224 LEU A O 1
ATOM 1763 N N . GLY A 1 225 ? -3.578 19.594 -3.951 1 98.88 225 GLY A N 1
ATOM 1764 C CA . GLY A 1 225 ? -2.307 20.219 -3.637 1 98.88 225 GLY A CA 1
ATOM 1765 C C . GLY A 1 225 ? -1.109 19.344 -3.934 1 98.88 225 GLY A C 1
ATOM 1766 O O . GLY A 1 225 ? -0.114 19.797 -4.492 1 98.88 225 GLY A O 1
ATOM 1767 N N . ILE A 1 226 ? -1.194 18.094 -3.586 1 98.75 226 ILE A N 1
ATOM 1768 C CA . ILE A 1 226 ? -0.13 17.141 -3.863 1 98.75 226 ILE A CA 1
ATOM 1769 C C . ILE A 1 226 ? 0.083 17.031 -5.371 1 98.75 226 ILE A C 1
ATOM 1771 O O . ILE A 1 226 ? 1.221 17.047 -5.848 1 98.75 226 ILE A O 1
ATOM 1775 N N . ARG A 1 227 ? -0.992 16.891 -6.113 1 98.44 227 ARG A N 1
ATOM 1776 C CA . ARG A 1 227 ? -0.893 16.812 -7.566 1 98.44 227 ARG A CA 1
ATOM 1777 C C . ARG A 1 227 ? -0.17 18.031 -8.133 1 98.44 227 ARG A C 1
ATOM 1779 O O . ARG A 1 227 ? 0.649 17.906 -9.047 1 98.44 227 ARG A O 1
ATOM 1786 N N . TYR A 1 228 ? -0.52 19.188 -7.633 1 98.69 228 TYR A N 1
ATOM 1787 C CA . TYR A 1 228 ? 0.118 20.422 -8.07 1 98.69 228 TYR A CA 1
ATOM 1788 C C . TYR A 1 228 ? 1.619 20.391 -7.812 1 98.69 228 TYR A C 1
ATOM 1790 O O . TYR A 1 228 ? 2.418 20.688 -8.695 1 98.69 228 TYR A O 1
ATOM 1798 N N . LEU A 1 229 ? 2.014 20.016 -6.578 1 98.75 229 LEU A N 1
ATOM 1799 C CA . LEU A 1 229 ? 3.426 19.922 -6.223 1 98.75 229 LEU A CA 1
ATOM 1800 C C . LEU A 1 229 ? 4.164 19 -7.184 1 98.75 229 LEU A C 1
ATOM 1802 O O . LEU A 1 229 ? 5.25 19.328 -7.664 1 98.75 229 LEU A O 1
ATOM 1806 N N . LEU A 1 230 ? 3.6 17.844 -7.453 1 97.69 230 LEU A N 1
ATOM 1807 C CA . LEU A 1 230 ? 4.211 16.875 -8.352 1 97.69 230 LEU A CA 1
ATOM 1808 C C . LEU A 1 230 ? 4.352 17.438 -9.758 1 97.69 230 LEU A C 1
ATOM 1810 O O . LEU A 1 230 ? 5.379 17.25 -10.406 1 97.69 230 LEU A O 1
ATOM 1814 N N . SER A 1 231 ? 3.332 18.125 -10.211 1 97.31 231 SER A N 1
ATOM 1815 C CA . SER A 1 231 ? 3.354 18.703 -11.555 1 97.31 231 SER A CA 1
ATOM 1816 C C . SER A 1 231 ? 4.465 19.734 -11.695 1 97.31 231 SER A C 1
ATOM 1818 O O . SER A 1 231 ? 5.18 19.766 -12.695 1 97.31 231 SER A O 1
ATOM 1820 N N . VAL A 1 232 ? 4.566 20.594 -10.703 1 98.06 232 VAL A N 1
ATOM 1821 C CA . VAL A 1 232 ? 5.582 21.641 -10.742 1 98.06 232 VAL A CA 1
ATOM 1822 C C . VAL A 1 232 ? 6.973 21 -10.664 1 98.06 232 VAL A C 1
ATOM 1824 O O . VAL A 1 232 ? 7.883 21.406 -11.398 1 98.06 232 VAL A O 1
ATOM 1827 N N . SER A 1 233 ? 7.148 20.047 -9.719 1 97.19 233 SER A N 1
ATOM 1828 C CA . SER A 1 233 ? 8.422 19.359 -9.578 1 97.19 233 SER A CA 1
ATOM 1829 C C . SER A 1 233 ? 8.836 18.688 -10.883 1 97.19 233 SER A C 1
ATOM 1831 O O . SER A 1 233 ? 10 18.734 -11.281 1 97.19 233 SER A O 1
ATOM 1833 N N . GLU A 1 234 ? 7.926 18.047 -11.531 1 93.81 234 GLU A N 1
ATOM 1834 C CA . GLU A 1 234 ? 8.195 17.359 -12.797 1 93.81 234 GLU A CA 1
ATOM 1835 C C . GLU A 1 234 ? 8.609 18.359 -13.875 1 93.81 234 GLU A C 1
ATOM 1837 O O . GLU A 1 234 ? 9.602 18.141 -14.578 1 93.81 234 GLU A O 1
ATOM 1842 N N . LYS A 1 235 ? 7.875 19.406 -14.023 1 94.56 235 LYS A N 1
ATOM 1843 C CA . LYS A 1 235 ? 8.156 20.422 -15.031 1 94.56 235 LYS A CA 1
ATOM 1844 C C . LYS A 1 235 ? 9.516 21.078 -14.797 1 94.56 235 LYS A C 1
ATOM 1846 O O . LYS A 1 235 ? 10.242 21.359 -15.742 1 94.56 235 LYS A O 1
ATOM 1851 N N . ALA A 1 236 ? 9.805 21.297 -13.539 1 95.69 236 ALA A N 1
ATOM 1852 C CA . ALA A 1 236 ? 11.055 21.953 -13.188 1 95.69 236 ALA A CA 1
ATOM 1853 C C . ALA A 1 236 ? 12.211 20.969 -13.141 1 95.69 236 ALA A C 1
ATOM 1855 O O . ALA A 1 236 ? 13.375 21.359 -13.039 1 95.69 236 ALA A O 1
ATOM 1856 N N . ASP A 1 237 ? 11.922 19.656 -13.203 1 93.69 237 ASP A N 1
ATOM 1857 C CA . ASP A 1 237 ? 12.906 18.594 -13.102 1 93.69 237 ASP A CA 1
ATOM 1858 C C . ASP A 1 237 ? 13.711 18.703 -11.805 1 93.69 237 ASP A C 1
ATOM 1860 O O . ASP A 1 237 ? 14.945 18.703 -11.828 1 93.69 237 ASP A O 1
ATOM 1864 N N . LEU A 1 238 ? 13.031 18.859 -10.688 1 95.94 238 LEU A N 1
ATOM 1865 C CA . LEU A 1 238 ? 13.633 18.969 -9.359 1 95.94 238 LEU A CA 1
ATOM 1866 C C . LEU A 1 238 ? 13.086 17.906 -8.422 1 95.94 238 LEU A C 1
ATOM 1868 O O . LEU A 1 238 ? 11.898 17.578 -8.477 1 95.94 238 LEU A O 1
ATOM 1872 N N . PRO A 1 239 ? 14 17.297 -7.586 1 97.81 239 PRO A N 1
ATOM 1873 C CA . PRO A 1 239 ? 13.477 16.391 -6.562 1 97.81 239 PRO A CA 1
ATOM 1874 C C . PRO A 1 239 ? 12.57 17.094 -5.555 1 97.81 239 PRO A C 1
ATOM 1876 O O . PRO A 1 239 ? 12.734 18.297 -5.316 1 97.81 239 PRO A O 1
ATOM 1879 N N . LEU A 1 240 ? 11.656 16.344 -4.992 1 98.62 240 LEU A N 1
ATOM 1880 C CA . LEU A 1 240 ? 10.586 16.938 -4.199 1 98.62 240 LEU A CA 1
ATOM 1881 C C . LEU A 1 240 ? 10.453 16.25 -2.85 1 98.62 240 LEU A C 1
ATOM 1883 O O . LEU A 1 240 ? 10.398 15.016 -2.783 1 98.62 240 LEU A O 1
ATOM 1887 N N . VAL A 1 241 ? 10.492 17 -1.769 1 98.88 241 VAL A N 1
ATOM 1888 C CA . VAL A 1 241 ? 10.133 16.516 -0.439 1 98.88 241 VAL A CA 1
ATOM 1889 C C . VAL A 1 241 ? 8.875 17.234 0.044 1 98.88 241 VAL A C 1
ATOM 1891 O O . VAL A 1 241 ? 8.852 18.469 0.142 1 98.88 241 VAL A O 1
ATOM 1894 N N . ILE A 1 242 ? 7.816 16.531 0.34 1 98.94 242 ILE A N 1
ATOM 1895 C CA . ILE A 1 242 ? 6.535 17.094 0.742 1 98.94 242 ILE A CA 1
ATOM 1896 C C . ILE A 1 242 ? 6.355 16.953 2.252 1 98.94 242 ILE A C 1
ATOM 1898 O O . ILE A 1 242 ? 6.637 15.891 2.818 1 98.94 242 ILE A O 1
ATOM 1902 N N . CYS A 1 243 ? 5.938 17.984 2.914 1 98.88 243 CYS A N 1
ATOM 1903 C CA . CYS A 1 243 ? 5.602 17.953 4.336 1 98.88 243 CYS A CA 1
ATOM 1904 C C . CYS A 1 243 ? 4.102 18.109 4.547 1 98.88 243 CYS A C 1
ATOM 1906 O O . CYS A 1 243 ? 3.506 19.094 4.098 1 98.88 243 CYS A O 1
ATOM 1908 N N . ILE A 1 244 ? 3.504 17.172 5.195 1 98.81 244 ILE A N 1
ATOM 1909 C CA . ILE A 1 244 ? 2.088 17.234 5.531 1 98.81 244 ILE A CA 1
ATOM 1910 C C . ILE A 1 244 ? 1.925 17.422 7.039 1 98.81 244 ILE A C 1
ATOM 1912 O O . ILE A 1 244 ? 1.986 16.453 7.797 1 98.81 244 ILE A O 1
ATOM 1916 N N . ALA A 1 245 ? 1.604 18.594 7.426 1 98.81 245 ALA A N 1
ATOM 1917 C CA . ALA A 1 245 ? 1.409 18.938 8.836 1 98.81 245 ALA A CA 1
ATOM 1918 C C . ALA A 1 245 ? -0.073 19.109 9.156 1 98.81 245 ALA A C 1
ATOM 1920 O O . ALA A 1 245 ? -0.46 20.047 9.859 1 98.81 245 ALA A O 1
ATOM 1921 N N . LEU A 1 246 ? -0.854 18.281 8.555 1 98.81 246 LEU A N 1
ATOM 1922 C CA . LEU A 1 246 ? -2.295 18.172 8.758 1 98.81 246 LEU A CA 1
ATOM 1923 C C . LEU A 1 246 ? -2.68 16.75 9.148 1 98.81 246 LEU A C 1
ATOM 1925 O O . LEU A 1 246 ? -1.949 15.797 8.852 1 98.81 246 LEU A O 1
ATOM 1929 N N . GLY A 1 247 ? -3.785 16.594 9.898 1 98.44 247 GLY A N 1
ATOM 1930 C CA . GLY A 1 247 ? -4.219 15.273 10.312 1 98.44 247 GLY A CA 1
ATOM 1931 C C . GLY A 1 247 ? -5.711 15.18 10.555 1 98.44 247 GLY A C 1
ATOM 1932 O O . GLY A 1 247 ? -6.387 16.203 10.695 1 98.44 247 GLY A O 1
ATOM 1933 N N . SER A 1 248 ? -6.238 13.977 10.555 1 98.5 248 SER A N 1
ATOM 1934 C CA . SER A 1 248 ? -7.656 13.734 10.781 1 98.5 248 SER A CA 1
ATOM 1935 C C . SER A 1 248 ? -7.875 12.438 11.562 1 98.5 248 SER A C 1
ATOM 1937 O O . SER A 1 248 ? -7.195 11.438 11.328 1 98.5 248 SER A O 1
ATOM 1939 N N . ASN A 1 249 ? -8.805 12.484 12.492 1 98.19 249 ASN A N 1
ATOM 1940 C CA . ASN A 1 249 ? -9.203 11.281 13.211 1 98.19 249 ASN A CA 1
ATOM 1941 C C . ASN A 1 249 ? -10.289 10.516 12.461 1 98.19 249 ASN A C 1
ATOM 1943 O O . ASN A 1 249 ? -10.703 9.43 12.875 1 98.19 249 ASN A O 1
ATOM 1947 N N . GLN A 1 250 ? -10.75 11.102 11.383 1 97.56 250 GLN A N 1
ATOM 1948 C CA . GLN A 1 250 ? -11.75 10.391 10.602 1 97.56 250 GLN A CA 1
ATOM 1949 C C . GLN A 1 250 ? -11.141 9.188 9.891 1 97.56 250 GLN A C 1
ATOM 1951 O O . GLN A 1 250 ? -9.992 9.234 9.453 1 97.56 250 GLN A O 1
ATOM 1956 N N . GLY A 1 251 ? -11.953 8.133 9.805 1 95.06 251 GLY A N 1
ATOM 1957 C CA . GLY A 1 251 ? -11.508 6.941 9.109 1 95.06 251 GLY A CA 1
ATOM 1958 C C . GLY A 1 251 ? -11.07 5.832 10.047 1 95.06 251 GLY A C 1
ATOM 1959 O O . GLY A 1 251 ? -11.117 5.992 11.266 1 95.06 251 GLY A O 1
ATOM 1960 N N . GLY A 1 252 ? -10.664 4.75 9.547 1 93.69 252 GLY A N 1
ATOM 1961 C CA . GLY A 1 252 ? -10.445 3.531 10.312 1 93.69 252 GLY A CA 1
ATOM 1962 C C . GLY A 1 252 ? -9.039 3.41 10.867 1 93.69 252 GLY A C 1
ATOM 1963 O O . GLY A 1 252 ? -8.695 2.41 11.5 1 93.69 252 GLY A O 1
ATOM 1964 N N . HIS A 1 253 ? -8.148 4.375 10.641 1 95.44 253 HIS A N 1
ATOM 1965 C CA . HIS A 1 253 ? -6.789 4.414 11.156 1 95.44 253 HIS A CA 1
ATOM 1966 C C . HIS A 1 253 ? -5.996 3.189 10.711 1 95.44 253 HIS A C 1
ATOM 1968 O O . HIS A 1 253 ? -5.223 2.627 11.492 1 95.44 253 HIS A O 1
ATOM 1974 N N . ASP A 1 254 ? -6.23 2.715 9.555 1 90.62 254 ASP A N 1
ATOM 1975 C CA . ASP A 1 254 ? -5.598 1.506 9.039 1 90.62 254 ASP A CA 1
ATOM 1976 C C . ASP A 1 254 ? -4.715 1.818 7.836 1 90.62 254 ASP A C 1
ATOM 1978 O O . ASP A 1 254 ? -4.133 0.913 7.23 1 90.62 254 ASP A O 1
ATOM 1982 N N . GLY A 1 255 ? -4.672 2.998 7.465 1 89.88 255 GLY A N 1
ATOM 1983 C CA . GLY A 1 255 ? -3.82 3.41 6.359 1 89.88 255 GLY A CA 1
ATOM 1984 C C . GLY A 1 255 ? -4.426 3.123 5 1 89.88 255 GLY A C 1
ATOM 1985 O O . GLY A 1 255 ? -3.73 3.154 3.982 1 89.88 255 GLY A O 1
ATOM 1986 N N . LEU A 1 256 ? -5.727 2.838 4.879 1 87.5 256 LEU A N 1
ATOM 1987 C CA . LEU A 1 256 ? -6.352 2.457 3.617 1 87.5 256 LEU A CA 1
ATOM 1988 C C . LEU A 1 256 ? -7.195 3.6 3.061 1 87.5 256 LEU A C 1
ATOM 1990 O O . LEU A 1 256 ? -7.883 3.434 2.051 1 87.5 256 LEU A O 1
ATOM 1994 N N . GLY A 1 257 ? -7.137 4.758 3.584 1 90.19 257 GLY A N 1
ATOM 1995 C CA . GLY A 1 257 ? -7.848 5.902 3.037 1 90.19 257 GLY A CA 1
ATOM 1996 C C . GLY A 1 257 ? -7.277 6.379 1.715 1 90.19 257 GLY A C 1
ATOM 1997 O O . GLY A 1 257 ? -6.176 5.988 1.329 1 90.19 257 GLY A O 1
ATOM 1998 N N . VAL A 1 258 ? -8.055 7.184 1.027 1 93.62 258 VAL A N 1
ATOM 1999 C CA . VAL A 1 258 ? -7.738 7.621 -0.327 1 93.62 258 VAL A CA 1
ATOM 2000 C C . VAL A 1 258 ? -6.426 8.406 -0.324 1 93.62 258 VAL A C 1
ATOM 2002 O O . VAL A 1 258 ? -5.543 8.156 -1.149 1 93.62 258 VAL A O 1
ATOM 2005 N N . ILE A 1 259 ? -6.266 9.305 0.601 1 96.81 259 ILE A N 1
ATOM 2006 C CA . ILE A 1 259 ? -5.039 10.094 0.634 1 96.81 259 ILE A CA 1
ATOM 2007 C C . ILE A 1 259 ? -3.867 9.219 1.06 1 96.81 259 ILE A C 1
ATOM 2009 O O . ILE A 1 259 ? -2.744 9.398 0.584 1 96.81 259 ILE A O 1
ATOM 2013 N N . SER A 1 260 ? -4.113 8.289 1.97 1 94.88 260 SER A N 1
ATOM 2014 C CA . SER A 1 260 ? -3.068 7.359 2.381 1 94.88 260 SER A CA 1
ATOM 2015 C C . SER A 1 260 ? -2.559 6.543 1.196 1 94.88 260 SER A C 1
ATOM 2017 O O . SER A 1 260 ? -1.349 6.395 1.014 1 94.88 260 SER A O 1
ATOM 2019 N N . SER A 1 261 ? -3.49 6.027 0.404 1 91.88 261 SER A N 1
ATOM 2020 C CA . SER A 1 261 ? -3.135 5.277 -0.796 1 91.88 261 SER A CA 1
ATOM 2021 C C . SER A 1 261 ? -2.324 6.133 -1.765 1 91.88 261 SER A C 1
ATOM 2023 O O . SER A 1 261 ? -1.395 5.645 -2.408 1 91.88 261 SER A O 1
ATOM 2025 N N . TYR A 1 262 ? -2.693 7.363 -1.914 1 95.5 262 TYR A N 1
ATOM 2026 C CA . TYR A 1 262 ? -1.982 8.305 -2.77 1 95.5 262 TYR A CA 1
ATOM 2027 C C . TYR A 1 262 ? -0.54 8.477 -2.311 1 95.5 262 TYR A C 1
ATOM 2029 O O . TYR A 1 262 ? 0.389 8.398 -3.119 1 95.5 262 TYR A O 1
ATOM 2037 N N . LEU A 1 263 ? -0.328 8.672 -0.999 1 97.06 263 LEU A N 1
ATOM 2038 C CA . LEU A 1 263 ? 1.004 8.883 -0.444 1 97.06 263 LEU A CA 1
ATOM 2039 C C . LEU A 1 263 ? 1.857 7.625 -0.579 1 97.06 263 LEU A C 1
ATOM 2041 O O . LEU A 1 263 ? 3.066 7.711 -0.798 1 97.06 263 LEU A O 1
ATOM 2045 N N . GLU A 1 264 ? 1.23 6.457 -0.411 1 92.69 264 GLU A N 1
ATOM 2046 C CA . GLU A 1 264 ? 1.936 5.195 -0.609 1 92.69 264 GLU A CA 1
ATOM 2047 C C . GLU A 1 264 ? 2.549 5.117 -2.004 1 92.69 264 GLU A C 1
ATOM 2049 O O . GLU A 1 264 ? 3.668 4.629 -2.17 1 92.69 264 GLU A O 1
ATOM 2054 N N . HIS A 1 265 ? 1.817 5.629 -2.926 1 90.62 265 HIS A N 1
ATOM 2055 C CA . HIS A 1 265 ? 2.277 5.629 -4.309 1 90.62 265 HIS A CA 1
ATOM 2056 C C . HIS A 1 265 ? 3.432 6.602 -4.508 1 90.62 265 HIS A C 1
ATOM 2058 O O . HIS A 1 265 ? 4.426 6.27 -5.156 1 90.62 265 HIS A O 1
ATOM 2064 N N . ILE A 1 266 ? 3.371 7.695 -3.91 1 94.56 266 ILE A N 1
ATOM 2065 C CA . ILE A 1 266 ? 4.301 8.797 -4.141 1 94.56 266 ILE A CA 1
ATOM 2066 C C . ILE A 1 266 ? 5.676 8.438 -3.58 1 94.56 266 ILE A C 1
ATOM 2068 O O . ILE A 1 266 ? 6.699 8.695 -4.219 1 94.56 266 ILE A O 1
ATOM 2072 N N . VAL A 1 267 ? 5.738 7.773 -2.475 1 95.5 267 VAL A N 1
ATOM 2073 C CA . VAL A 1 267 ? 7.016 7.535 -1.81 1 95.5 267 VAL A CA 1
ATOM 2074 C C . VAL A 1 267 ? 7.773 6.422 -2.531 1 95.5 267 VAL A C 1
ATOM 2076 O O . VAL A 1 267 ? 8.961 6.215 -2.285 1 95.5 267 VAL A O 1
ATOM 2079 N N . GLU A 1 268 ? 7.109 5.746 -3.432 1 91.44 268 GLU A N 1
ATOM 2080 C CA . GLU A 1 268 ? 7.762 4.723 -4.246 1 91.44 268 GLU A CA 1
ATOM 2081 C C . GLU A 1 268 ? 8.414 5.332 -5.48 1 91.44 268 GLU A C 1
ATOM 2083 O O . GLU A 1 268 ? 9.227 4.684 -6.145 1 91.44 268 GLU A O 1
ATOM 2088 N N . LEU A 1 269 ? 8.148 6.582 -5.789 1 92 269 LEU A N 1
ATOM 2089 C CA . LEU A 1 269 ? 8.695 7.262 -6.957 1 92 269 LEU A CA 1
ATOM 2090 C C . LEU A 1 269 ? 10.109 7.754 -6.684 1 92 269 LEU A C 1
ATOM 2092 O O . LEU A 1 269 ? 10.414 8.195 -5.574 1 92 269 LEU A O 1
ATOM 2096 N N . PRO A 1 270 ? 10.938 7.688 -7.75 1 93.25 270 PRO A N 1
ATOM 2097 C CA . PRO A 1 270 ? 12.25 8.305 -7.582 1 93.25 270 PRO A CA 1
ATOM 2098 C C . PRO A 1 270 ? 12.172 9.805 -7.305 1 93.25 270 PRO A C 1
ATOM 2100 O O . PRO A 1 270 ? 11.289 10.484 -7.84 1 93.25 270 PRO A O 1
ATOM 2103 N N . ARG A 1 271 ? 13.016 10.273 -6.461 1 95.75 271 ARG A N 1
ATOM 2104 C CA . ARG A 1 271 ? 13.289 11.68 -6.207 1 95.75 271 ARG A CA 1
ATOM 2105 C C . ARG A 1 271 ? 12.109 12.359 -5.527 1 95.75 271 ARG A C 1
ATOM 2107 O O . ARG A 1 271 ? 11.867 13.555 -5.723 1 95.75 271 ARG A O 1
ATOM 2114 N N . THR A 1 272 ? 11.258 11.602 -4.914 1 97.62 272 THR A N 1
ATOM 2115 C CA . THR A 1 272 ? 10.117 12.18 -4.207 1 97.62 272 THR A CA 1
ATOM 2116 C C . THR A 1 272 ? 9.93 11.508 -2.848 1 97.62 272 THR A C 1
ATOM 2118 O O . THR A 1 272 ? 10.055 10.289 -2.729 1 97.62 272 THR A O 1
ATOM 2121 N N . ASN A 1 273 ? 9.719 12.227 -1.824 1 98.38 273 ASN A N 1
ATOM 2122 C CA . ASN A 1 273 ? 9.414 11.711 -0.496 1 98.38 273 ASN A CA 1
ATOM 2123 C C . ASN A 1 273 ? 8.328 12.523 0.193 1 98.38 273 ASN A C 1
ATOM 2125 O O . ASN A 1 273 ? 8.031 13.648 -0.221 1 98.38 273 ASN A O 1
ATOM 2129 N N . VAL A 1 274 ? 7.68 11.945 1.154 1 98.81 274 VAL A N 1
ATOM 2130 C CA . VAL A 1 274 ? 6.625 12.609 1.913 1 98.81 274 VAL A CA 1
ATOM 2131 C C . VAL A 1 274 ? 6.801 12.32 3.402 1 98.81 274 VAL A C 1
ATOM 2133 O O . VAL A 1 274 ? 6.945 11.164 3.807 1 98.81 274 VAL A O 1
ATOM 2136 N N . LEU A 1 275 ? 6.875 13.328 4.188 1 98.75 275 LEU A N 1
ATOM 2137 C CA . LEU A 1 275 ? 6.887 13.234 5.645 1 98.75 275 LEU A CA 1
ATOM 2138 C C . LEU A 1 275 ? 5.566 13.719 6.23 1 98.75 275 LEU A C 1
ATOM 2140 O O . LEU A 1 275 ? 5.047 14.758 5.824 1 98.75 275 LEU A O 1
ATOM 2144 N N . VAL A 1 276 ? 5.035 12.961 7.172 1 98.81 276 VAL A N 1
ATOM 2145 C CA . VAL A 1 276 ? 3.701 13.234 7.695 1 98.81 276 VAL A CA 1
ATOM 2146 C C . VAL A 1 276 ? 3.752 13.328 9.219 1 98.81 276 VAL A C 1
ATOM 2148 O O . VAL A 1 276 ? 4.438 12.531 9.875 1 98.81 276 VAL A O 1
ATOM 2151 N N . ALA A 1 277 ? 3.039 14.305 9.766 1 98.88 277 ALA A N 1
ATOM 2152 C CA . ALA A 1 277 ? 2.918 14.438 11.219 1 98.88 277 ALA A CA 1
ATOM 2153 C C . ALA A 1 277 ? 2.113 13.289 11.812 1 98.88 277 ALA A C 1
ATOM 2155 O O . ALA A 1 277 ? 1.136 12.828 11.211 1 98.88 277 ALA A O 1
ATOM 2156 N N . ALA A 1 278 ? 2.457 12.891 13.039 1 98.62 278 ALA A N 1
ATOM 2157 C CA . ALA A 1 278 ? 1.763 11.805 13.719 1 98.62 278 ALA A CA 1
ATOM 2158 C C . ALA A 1 278 ? 0.407 12.258 14.242 1 98.62 278 ALA A C 1
ATOM 2160 O O . ALA A 1 278 ? -0.451 11.438 14.57 1 98.62 278 ALA A O 1
ATOM 2161 N N . GLY A 1 279 ? 0.224 13.562 14.305 1 98.56 279 GLY A N 1
ATOM 2162 C CA . GLY A 1 279 ? -0.952 14.109 14.961 1 98.56 279 GLY A CA 1
ATOM 2163 C C . GLY A 1 279 ? -0.725 14.422 16.422 1 98.56 279 GLY A C 1
ATOM 2164 O O . GLY A 1 279 ? 0.244 13.945 17.031 1 98.56 279 GLY A O 1
ATOM 2165 N N . ASN A 1 280 ? -1.62 15.195 17.047 1 98.44 280 ASN A N 1
ATOM 2166 C CA . ASN A 1 280 ? -1.482 15.625 18.438 1 98.44 280 ASN A CA 1
ATOM 2167 C C . ASN A 1 280 ? -2.633 15.109 19.297 1 98.44 280 ASN A C 1
ATOM 2169 O O . ASN A 1 280 ? -3.207 15.859 20.078 1 98.44 280 ASN A O 1
ATOM 2173 N N . GLU A 1 281 ? -2.951 13.867 19.125 1 98.19 281 GLU A N 1
ATOM 2174 C CA . GLU A 1 281 ? -4.137 13.336 19.797 1 98.19 281 GLU A CA 1
ATOM 2175 C C . GLU A 1 281 ? -3.756 12.367 20.906 1 98.19 281 GLU A C 1
ATOM 2177 O O . GLU A 1 281 ? -4.613 11.656 21.438 1 98.19 281 GLU A O 1
ATOM 2182 N N . GLY A 1 282 ? -2.479 12.297 21.281 1 97.69 282 GLY A N 1
ATOM 2183 C CA . GLY A 1 282 ? -1.986 11.281 22.203 1 97.69 282 GLY A CA 1
ATOM 2184 C C . GLY A 1 282 ? -2.607 11.375 23.578 1 97.69 282 GLY A C 1
ATOM 2185 O O . GLY A 1 282 ? -2.889 10.352 24.203 1 97.69 282 GLY A O 1
ATOM 2186 N N . ASN A 1 283 ? -2.838 12.547 24.031 1 96.56 283 ASN A N 1
ATOM 2187 C CA . ASN A 1 283 ? -3.377 12.695 25.391 1 96.56 283 ASN A CA 1
ATOM 2188 C C . ASN A 1 283 ? -4.668 13.508 25.391 1 96.56 283 ASN A C 1
ATOM 2190 O O . ASN A 1 283 ? -5.008 14.141 26.391 1 96.56 283 ASN A O 1
ATOM 2194 N N . SER A 1 284 ? -5.355 13.492 24.297 1 96.94 284 SER A N 1
ATOM 2195 C CA . SER A 1 284 ? -6.578 14.289 24.172 1 96.94 284 SER A CA 1
ATOM 2196 C C . SER A 1 284 ? -7.789 13.523 24.703 1 96.94 284 SER A C 1
ATOM 2198 O O . SER A 1 284 ? -8.867 14.102 24.844 1 96.94 284 SER A O 1
ATOM 2200 N N . ARG A 1 285 ? -7.633 12.211 24.984 1 98.19 285 ARG A N 1
ATOM 2201 C CA . ARG A 1 285 ? -8.68 11.32 25.484 1 98.19 285 ARG A CA 1
ATOM 2202 C C . ARG A 1 285 ? -9.812 11.188 24.469 1 98.19 285 ARG A C 1
ATOM 2204 O O . ARG A 1 285 ? -10.984 11.141 24.859 1 98.19 285 ARG A O 1
ATOM 2211 N N . ARG A 1 286 ? -9.469 11.188 23.266 1 98.56 286 ARG A N 1
ATOM 2212 C CA . ARG A 1 286 ? -10.461 11.148 22.188 1 98.56 286 ARG A CA 1
ATOM 2213 C C . ARG A 1 286 ? -10.43 9.805 21.469 1 98.56 286 ARG A C 1
ATOM 2215 O O . ARG A 1 286 ? -10.883 9.695 20.328 1 98.56 286 ARG A O 1
ATOM 2222 N N . HIS A 1 287 ? -9.859 8.781 22.141 1 98.56 287 HIS A N 1
ATOM 2223 C CA . HIS A 1 287 ? -9.828 7.414 21.625 1 98.56 287 HIS A CA 1
ATOM 2224 C C . HIS A 1 287 ? -10.188 6.406 22.719 1 98.56 287 HIS A C 1
ATOM 2226 O O . HIS A 1 287 ? -9.75 6.535 23.859 1 98.56 287 HIS A O 1
ATOM 2232 N N . TYR A 1 288 ? -11.055 5.527 22.328 1 98.38 288 TYR A N 1
ATOM 2233 C CA . TYR A 1 288 ? -11.43 4.41 23.188 1 98.38 288 TYR A CA 1
ATOM 2234 C C . TYR A 1 288 ? -11.18 3.08 22.484 1 98.38 288 TYR A C 1
ATOM 2236 O O . TYR A 1 288 ? -11.336 2.975 21.266 1 98.38 288 TYR A O 1
ATOM 2244 N N . TYR A 1 289 ? -10.711 2.107 23.25 1 97.06 289 TYR A N 1
ATOM 2245 C CA . TYR A 1 289 ? -10.477 0.767 22.719 1 97.06 289 TYR A CA 1
ATOM 2246 C C . TYR A 1 289 ? -10.969 -0.295 23.703 1 97.06 289 TYR A C 1
ATOM 2248 O O . TYR A 1 289 ? -10.836 -0.139 24.922 1 97.06 289 TYR A O 1
ATOM 2256 N N . HIS A 1 290 ? -11.555 -1.322 23.094 1 94.06 290 HIS A N 1
ATOM 2257 C CA . HIS A 1 290 ? -11.938 -2.475 23.891 1 94.06 290 HIS A CA 1
ATOM 2258 C C . HIS A 1 290 ? -11.703 -3.779 23.141 1 94.06 290 HIS A C 1
ATOM 2260 O O . HIS A 1 290 ? -11.844 -3.828 21.922 1 94.06 290 HIS A O 1
ATOM 2266 N N . HIS A 1 291 ? -11.258 -4.785 23.859 1 89.19 291 HIS A N 1
ATOM 2267 C CA . HIS A 1 291 ? -11.125 -6.145 23.344 1 89.19 291 HIS A CA 1
ATOM 2268 C C . HIS A 1 291 ? -11.773 -7.152 24.281 1 89.19 291 HIS A C 1
ATOM 2270 O O . HIS A 1 291 ? -11.492 -7.168 25.484 1 89.19 291 HIS A O 1
ATOM 2276 N N . SER A 1 292 ? -12.719 -7.918 23.75 1 83.5 292 SER A N 1
ATOM 2277 C CA . SER A 1 292 ? -13.398 -8.945 24.516 1 83.5 292 SER A CA 1
ATOM 2278 C C . SER A 1 292 ? -13.242 -10.32 23.875 1 83.5 292 SER A C 1
ATOM 2280 O O . SER A 1 292 ? -13.609 -10.508 22.703 1 83.5 292 SER A O 1
ATOM 2282 N N . THR A 1 293 ? -12.734 -11.273 24.609 1 76.56 293 THR A N 1
ATOM 2283 C CA . THR A 1 293 ? -12.57 -12.633 24.094 1 76.56 293 THR A CA 1
ATOM 2284 C C . THR A 1 293 ? -13.586 -13.578 24.734 1 76.56 293 THR A C 1
ATOM 2286 O O . THR A 1 293 ? -13.812 -14.68 24.234 1 76.56 293 THR A O 1
ATOM 2289 N N . ALA A 1 294 ? -14.18 -13.18 25.844 1 77.62 294 ALA A N 1
ATOM 2290 C CA . ALA A 1 294 ? -15.078 -14.078 26.547 1 77.62 294 ALA A CA 1
ATOM 2291 C C . ALA A 1 294 ? -16.453 -13.445 26.75 1 77.62 294 ALA A C 1
ATOM 2293 O O . ALA A 1 294 ? -16.578 -12.219 26.703 1 77.62 294 ALA A O 1
ATOM 2294 N N . ALA A 1 295 ? -17.438 -14.336 26.797 1 77.62 295 ALA A N 1
ATOM 2295 C CA . ALA A 1 295 ? -18.797 -13.859 27.062 1 77.62 295 ALA A CA 1
ATOM 2296 C C . ALA A 1 295 ? -18.828 -13.07 28.375 1 77.62 295 ALA A C 1
ATOM 2298 O O . ALA A 1 295 ? -18.078 -13.367 29.312 1 77.62 295 ALA A O 1
ATOM 2299 N N . PRO A 1 296 ? -19.688 -12.023 28.531 1 80.06 296 PRO A N 1
ATOM 2300 C CA . PRO A 1 296 ? -20.609 -11.523 27.5 1 80.06 296 PRO A CA 1
ATOM 2301 C C . PRO A 1 296 ? -19.922 -10.703 26.422 1 80.06 296 PRO A C 1
ATOM 2303 O O . PRO A 1 296 ? -18.984 -9.953 26.719 1 80.06 296 PRO A O 1
ATOM 2306 N N . LEU A 1 297 ? -20.344 -10.953 25.297 1 85.94 297 LEU A N 1
ATOM 2307 C CA . LEU A 1 297 ? -19.703 -10.312 24.156 1 85.94 297 LEU A CA 1
ATOM 2308 C C . LEU A 1 297 ? -20.328 -8.938 23.891 1 85.94 297 LEU A C 1
ATOM 2310 O O . LEU A 1 297 ? -20.844 -8.688 22.797 1 85.94 297 LEU A O 1
ATOM 2314 N N . CYS A 1 298 ? -20.328 -8.086 25 1 89.69 298 CYS A N 1
ATOM 2315 C CA . CYS A 1 298 ? -20.75 -6.695 24.984 1 89.69 298 CYS A CA 1
ATOM 2316 C C . CYS A 1 298 ? -19.812 -5.824 25.812 1 89.69 298 CYS A C 1
ATOM 2318 O O . CYS A 1 298 ? -19.141 -6.32 26.719 1 89.69 298 CYS A O 1
ATOM 2320 N N . ASN A 1 299 ? -19.719 -4.652 25.453 1 93.06 299 ASN A N 1
ATOM 2321 C CA . ASN A 1 299 ? -18.906 -3.693 26.203 1 93.06 299 ASN A CA 1
ATOM 2322 C C . ASN A 1 299 ? -19.562 -2.32 26.25 1 93.06 299 ASN A C 1
ATOM 2324 O O . ASN A 1 299 ? -20.156 -1.869 25.266 1 93.06 299 ASN A O 1
ATOM 2328 N N . GLY A 1 300 ? -19.469 -1.777 27.453 1 94.62 300 GLY A N 1
ATOM 2329 C CA . GLY A 1 300 ? -19.953 -0.419 27.641 1 94.62 300 GLY A CA 1
ATOM 2330 C C . GLY A 1 300 ? -18.844 0.573 27.953 1 94.62 300 GLY A C 1
ATOM 2331 O O . GLY A 1 300 ? -17.859 0.221 28.578 1 94.62 300 GLY A O 1
ATOM 2332 N N . PHE A 1 301 ? -19.031 1.806 27.438 1 96.94 301 PHE A N 1
ATOM 2333 C CA . PHE A 1 301 ? -18.078 2.863 27.75 1 96.94 301 PHE A CA 1
ATOM 2334 C C . PHE A 1 301 ? -18.797 4.195 27.938 1 96.94 301 PHE A C 1
ATOM 2336 O O . PHE A 1 301 ? -19.938 4.359 27.5 1 96.94 301 PHE A O 1
ATOM 2343 N N . ASN A 1 302 ? -18.172 5.102 28.656 1 98.38 302 ASN A N 1
ATOM 2344 C CA . ASN A 1 302 ? -18.734 6.402 29 1 98.38 302 ASN A CA 1
ATOM 2345 C C . ASN A 1 302 ? -18.062 7.527 28.219 1 98.38 302 ASN A C 1
ATOM 2347 O O . ASN A 1 302 ? -16.828 7.531 28.078 1 98.38 302 ASN A O 1
ATOM 2351 N N . LEU A 1 303 ? -18.891 8.391 27.703 1 98.56 303 LEU A N 1
ATOM 2352 C CA . LEU A 1 303 ? -18.438 9.609 27.031 1 98.56 303 LEU A CA 1
ATOM 2353 C C . LEU A 1 303 ? -18.953 10.844 27.766 1 98.56 303 LEU A C 1
ATOM 2355 O O . LEU A 1 303 ? -20.156 11.008 27.953 1 98.56 303 LEU A O 1
ATOM 2359 N N . LYS A 1 304 ? -18.031 11.641 28.219 1 98.56 304 LYS A N 1
ATOM 2360 C CA . LYS A 1 304 ? -18.422 12.953 28.719 1 98.56 304 LYS A CA 1
ATOM 2361 C C . LYS A 1 304 ? -18.578 13.953 27.578 1 98.56 304 LYS A C 1
ATOM 2363 O O . LYS A 1 304 ? -17.641 14.133 26.781 1 98.56 304 LYS A O 1
ATOM 2368 N N . ILE A 1 305 ? -19.703 14.578 27.516 1 98 305 ILE A N 1
ATOM 2369 C CA . ILE A 1 305 ? -19.922 15.594 26.484 1 98 305 ILE A CA 1
ATOM 2370 C C . ILE A 1 305 ? -19.953 16.984 27.141 1 98 305 ILE A C 1
ATOM 2372 O O . ILE A 1 305 ? -20.719 17.219 28.062 1 98 305 ILE A O 1
ATOM 2376 N N . GLY A 1 306 ? -19.109 17.844 26.641 1 97.44 306 GLY A N 1
ATOM 2377 C CA . GLY A 1 306 ? -19.016 19.188 27.156 1 97.44 306 GLY A CA 1
ATOM 2378 C C . GLY A 1 306 ? -20.156 20.094 26.719 1 97.44 306 GLY A C 1
ATOM 2379 O O . GLY A 1 306 ? -20.75 19.859 25.672 1 97.44 306 GLY A O 1
ATOM 2380 N N . ARG A 1 307 ? -20.359 21.172 27.438 1 95.06 307 ARG A N 1
ATOM 2381 C CA . ARG A 1 307 ? -21.469 22.094 27.219 1 95.06 307 ARG A CA 1
ATOM 2382 C C . ARG A 1 307 ? -21.328 22.828 25.891 1 95.06 307 ARG A C 1
ATOM 2384 O O . ARG A 1 307 ? -22.328 23.156 25.25 1 95.06 307 ARG A O 1
ATOM 2391 N N . ASN A 1 308 ? -20.156 23.016 25.516 1 94.12 308 ASN A N 1
ATOM 2392 C CA . ASN A 1 308 ? -19.922 23.875 24.359 1 94.12 308 ASN A CA 1
ATOM 2393 C C . ASN A 1 308 ? -19.844 23.062 23.078 1 94.12 308 ASN A C 1
ATOM 2395 O O . ASN A 1 308 ? -19.812 23.625 21.984 1 94.12 308 ASN A O 1
ATOM 2399 N N . ASP A 1 309 ? -19.797 21.797 23.172 1 96.81 309 ASP A N 1
ATOM 2400 C CA . ASP A 1 309 ? -19.75 20.953 22 1 96.81 309 ASP A CA 1
ATOM 2401 C C . ASP A 1 309 ? -21.156 20.562 21.531 1 96.81 309 ASP A C 1
ATOM 2403 O O . ASP A 1 309 ? -21.672 19.5 21.875 1 96.81 309 ASP A O 1
ATOM 2407 N N . LYS A 1 310 ? -21.688 21.422 20.641 1 96 310 LYS A N 1
ATOM 2408 C CA . LYS A 1 310 ? -23.078 21.297 20.219 1 96 310 LYS A CA 1
ATOM 2409 C C . LYS A 1 310 ? -23.203 20.375 19.016 1 96 310 LYS A C 1
ATOM 2411 O O . LYS A 1 310 ? -24.281 19.844 18.734 1 96 310 LYS A O 1
ATOM 2416 N N . LYS A 1 311 ? -22.125 20.281 18.25 1 96.81 311 LYS A N 1
ATOM 2417 C CA . LYS A 1 311 ? -22.109 19.391 17.094 1 96.81 311 LYS A CA 1
ATOM 2418 C C . LYS A 1 311 ? -20.797 18.625 17 1 96.81 311 LYS A C 1
ATOM 2420 O O . LYS A 1 311 ? -19.719 19.219 17.109 1 96.81 311 LYS A O 1
ATOM 2425 N N . PHE A 1 312 ? -20.875 17.344 16.859 1 97.94 312 PHE A N 1
ATOM 2426 C CA . PHE A 1 312 ? -19.688 16.547 16.609 1 97.94 312 PHE A CA 1
ATOM 2427 C C . PHE A 1 312 ? -20.062 15.125 16.219 1 97.94 312 PHE A C 1
ATOM 2429 O O . PHE A 1 312 ? -21.234 14.773 16.188 1 97.94 312 PHE A O 1
ATOM 2436 N N . THR A 1 313 ? -19.078 14.359 15.859 1 98.25 313 THR A N 1
ATOM 2437 C CA . THR A 1 313 ? -19.266 12.984 15.422 1 98.25 313 THR A CA 1
ATOM 2438 C C . THR A 1 313 ? -18.453 12.023 16.297 1 98.25 313 THR A C 1
ATOM 2440 O O . THR A 1 313 ? -17.5 12.438 16.953 1 98.25 313 THR A O 1
ATOM 2443 N N . MET A 1 314 ? -18.859 10.836 16.375 1 98.5 314 MET A N 1
ATOM 2444 C CA . MET A 1 314 ? -18.125 9.711 16.938 1 98.5 314 MET A CA 1
ATOM 2445 C C . MET A 1 314 ? -18.156 8.508 16 1 98.5 314 MET A C 1
ATOM 2447 O O . MET A 1 314 ? -19.188 8.188 15.438 1 98.5 314 MET A O 1
ATOM 2451 N N . GLU A 1 315 ? -17.031 7.945 15.828 1 98.12 315 GLU A N 1
ATOM 2452 C CA . GLU A 1 315 ? -16.953 6.762 14.977 1 98.12 315 GLU A CA 1
ATOM 2453 C C . GLU A 1 315 ? -16.547 5.527 15.781 1 98.12 315 GLU A C 1
ATOM 2455 O O . GLU A 1 315 ? -15.711 5.605 16.672 1 98.12 315 GLU A O 1
ATOM 2460 N N . ILE A 1 316 ? -17.141 4.402 15.484 1 97.12 316 ILE A N 1
ATOM 2461 C CA . ILE A 1 316 ? -16.797 3.105 16.062 1 97.12 316 ILE A CA 1
ATOM 2462 C C . ILE A 1 316 ? -16.391 2.146 14.938 1 97.12 316 ILE A C 1
ATOM 2464 O O . ILE A 1 316 ? -17.141 1.932 13.992 1 97.12 316 ILE A O 1
ATOM 2468 N N . TRP A 1 317 ? -15.227 1.601 15.07 1 95.88 317 TRP A N 1
ATOM 2469 C CA . TRP A 1 317 ? -14.656 0.701 14.07 1 95.88 317 TRP A CA 1
ATOM 2470 C C . TRP A 1 317 ? -14.328 -0.655 14.688 1 95.88 317 TRP A C 1
ATOM 2472 O O . TRP A 1 317 ? -13.289 -0.813 15.336 1 95.88 317 TRP A O 1
ATOM 2482 N N . PRO A 1 318 ? -15.133 -1.629 14.438 1 92.62 318 PRO A N 1
ATOM 2483 C CA . PRO A 1 318 ? -14.828 -2.963 14.961 1 92.62 318 PRO A CA 1
ATOM 2484 C C . PRO A 1 318 ? -13.781 -3.699 14.125 1 92.62 318 PRO A C 1
ATOM 2486 O O . PRO A 1 318 ? -13.602 -3.389 12.945 1 92.62 318 PRO A O 1
ATOM 2489 N N . PHE A 1 319 ? -13.008 -4.551 14.781 1 85.69 319 PHE A N 1
ATOM 2490 C CA . PHE A 1 319 ? -12.109 -5.449 14.062 1 85.69 319 PHE A CA 1
ATOM 2491 C C . PHE A 1 319 ? -12.891 -6.508 13.297 1 85.69 319 PHE A C 1
ATOM 2493 O O . PHE A 1 319 ? -13.953 -6.953 13.75 1 85.69 319 PHE A O 1
ATOM 2500 N N . PRO A 1 320 ? -12.18 -6.824 12.078 1 72.88 320 PRO A N 1
ATOM 2501 C CA . PRO A 1 320 ? -12.844 -7.91 11.352 1 72.88 320 PRO A CA 1
ATOM 2502 C C . PRO A 1 320 ? -12.867 -9.219 12.141 1 72.88 320 PRO A C 1
ATOM 2504 O O . PRO A 1 320 ? -12.023 -9.43 13.008 1 72.88 320 PRO A O 1
ATOM 2507 N N . PRO A 1 321 ? -14.055 -10.055 11.961 1 69.38 321 PRO A N 1
ATOM 2508 C CA . PRO A 1 321 ? -15.242 -10.875 11.688 1 69.38 321 PRO A CA 1
ATOM 2509 C C . PRO A 1 321 ? -16.469 -10.414 12.477 1 69.38 321 PRO A C 1
ATOM 2511 O O . PRO A 1 321 ? -17.594 -10.758 12.117 1 69.38 321 PRO A O 1
ATOM 2514 N N . GLY A 1 322 ? -16.219 -9.523 13.422 1 68.5 322 GLY A N 1
ATOM 2515 C CA . GLY A 1 322 ? -17.391 -9.266 14.242 1 68.5 322 GLY A CA 1
ATOM 2516 C C . GLY A 1 322 ? -18.312 -8.219 13.656 1 68.5 322 GLY A C 1
ATOM 2517 O O . GLY A 1 322 ? -17.859 -7.309 12.953 1 68.5 322 GLY A O 1
ATOM 2518 N N . LYS A 1 323 ? -19.609 -8.461 13.734 1 83.81 323 LYS A N 1
ATOM 2519 C CA . LYS A 1 323 ? -20.641 -7.465 13.516 1 83.81 323 LYS A CA 1
ATOM 2520 C C . LYS A 1 323 ? -21.172 -6.93 14.844 1 83.81 323 LYS A C 1
ATOM 2522 O O . LYS A 1 323 ? -21.438 -7.699 15.773 1 83.81 323 LYS A O 1
ATOM 2527 N N . VAL A 1 324 ? -21.219 -5.605 14.922 1 90.5 324 VAL A N 1
ATOM 2528 C CA . VAL A 1 324 ? -21.609 -5.078 16.219 1 90.5 324 VAL A CA 1
ATOM 2529 C C . VAL A 1 324 ? -22.812 -4.156 16.078 1 90.5 324 VAL A C 1
ATOM 2531 O O . VAL A 1 324 ? -23.047 -3.602 15 1 90.5 324 VAL A O 1
ATOM 2534 N N . SER A 1 325 ? -23.578 -4.121 17.109 1 93.31 325 SER A N 1
ATOM 2535 C CA . SER A 1 325 ? -24.656 -3.154 17.281 1 93.31 325 SER A CA 1
ATOM 2536 C C . SER A 1 325 ? -24.344 -2.166 18.406 1 93.31 325 SER A C 1
ATOM 2538 O O . SER A 1 325 ? -23.391 -2.363 19.172 1 93.31 325 SER A O 1
ATOM 2540 N N . ILE A 1 326 ? -25.094 -1.104 18.438 1 95.75 326 ILE A N 1
ATOM 2541 C CA . ILE A 1 326 ? -24.828 -0.093 19.453 1 95.75 326 ILE A CA 1
ATOM 2542 C C . ILE A 1 326 ? -26.141 0.308 20.141 1 95.75 326 ILE A C 1
ATOM 2544 O O . ILE A 1 326 ? -27.203 0.288 19.516 1 95.75 326 ILE A O 1
ATOM 2548 N N . GLU A 1 327 ? -26.078 0.519 21.422 1 96.62 327 GLU A N 1
ATOM 2549 C CA . GLU A 1 327 ? -27.094 1.168 22.234 1 96.62 327 GLU A CA 1
ATOM 2550 C C . GLU A 1 327 ? -26.562 2.439 22.891 1 96.62 327 GLU A C 1
ATOM 2552 O O . GLU A 1 327 ? -25.391 2.5 23.281 1 96.62 327 GLU A O 1
ATOM 2557 N N . ILE A 1 328 ? -27.453 3.426 22.969 1 97.06 328 ILE A N 1
ATOM 2558 C CA . ILE A 1 328 ? -27.031 4.719 23.484 1 97.06 328 ILE A CA 1
ATOM 2559 C C . ILE A 1 328 ? -27.938 5.148 24.625 1 97.06 328 ILE A C 1
ATOM 2561 O O . ILE A 1 328 ? -29.172 5.121 24.484 1 97.06 328 ILE A O 1
ATOM 2565 N N . PHE A 1 329 ? -27.328 5.504 25.719 1 95.88 329 PHE A N 1
ATOM 2566 C CA . PHE A 1 329 ? -28.031 5.992 26.906 1 95.88 329 PHE A CA 1
ATOM 2567 C C . PHE A 1 329 ? -27.656 7.438 27.203 1 95.88 329 PHE A C 1
ATOM 2569 O O . PHE A 1 329 ? -26.5 7.73 27.516 1 95.88 329 PHE A O 1
ATOM 2576 N N . SER A 1 330 ? -28.625 8.312 27.141 1 95.56 330 SER A N 1
ATOM 2577 C CA . SER A 1 330 ? -28.391 9.727 27.422 1 95.56 330 SER A CA 1
ATOM 2578 C C . SER A 1 330 ? -28.344 10 28.922 1 95.56 330 SER A C 1
ATOM 2580 O O . SER A 1 330 ? -28.766 9.164 29.719 1 95.56 330 SER A O 1
ATOM 2582 N N . PRO A 1 331 ? -27.781 11.148 29.281 1 93.88 331 PRO A N 1
ATOM 2583 C CA . PRO A 1 331 ? -27.703 11.484 30.703 1 93.88 331 PRO A CA 1
ATOM 2584 C C . PRO A 1 331 ? -29.094 11.547 31.359 1 93.88 331 PRO A C 1
ATOM 2586 O O . PRO A 1 331 ? -29.219 11.297 32.562 1 93.88 331 PRO A O 1
ATOM 2589 N N . ASN A 1 332 ? -30.141 11.844 30.594 1 91.06 332 ASN A N 1
ATOM 2590 C CA . ASN A 1 332 ? -31.484 11.938 31.141 1 91.06 332 ASN A CA 1
ATOM 2591 C C . ASN A 1 332 ? -32.25 10.617 31.016 1 91.06 332 ASN A C 1
ATOM 2593 O O . ASN A 1 332 ? -33.469 10.594 30.984 1 91.06 332 ASN A O 1
ATOM 2597 N N . ARG A 1 333 ? -31.609 9.555 30.688 1 88.5 333 ARG A N 1
ATOM 2598 C CA . ARG A 1 333 ? -32.094 8.18 30.766 1 88.5 333 ARG A CA 1
ATOM 2599 C C . ARG A 1 333 ? -32.938 7.828 29.531 1 88.5 333 ARG A C 1
ATOM 2601 O O . ARG A 1 333 ? -33.719 6.891 29.578 1 88.5 333 ARG A O 1
ATOM 2608 N N . GLU A 1 334 ? -32.75 8.594 28.531 1 92.38 334 GLU A N 1
ATOM 2609 C CA . GLU A 1 334 ? -33.312 8.156 27.25 1 92.38 334 GLU A CA 1
ATOM 2610 C C . GLU A 1 334 ? -32.406 7.133 26.578 1 92.38 334 GLU A C 1
ATOM 2612 O O . GLU A 1 334 ? -31.188 7.188 26.703 1 92.38 334 GLU A O 1
ATOM 2617 N N . ILE A 1 335 ? -33.156 6.25 25.875 1 92.19 335 ILE A N 1
ATOM 2618 C CA . ILE A 1 335 ? -32.406 5.125 25.344 1 92.19 335 ILE A CA 1
ATOM 2619 C C . ILE A 1 335 ? -32.656 4.973 23.859 1 92.19 335 ILE A C 1
ATOM 2621 O O . ILE A 1 335 ? -33.812 5.055 23.422 1 92.19 335 ILE A O 1
ATOM 2625 N N . ILE A 1 336 ? -31.656 4.945 23.062 1 92.19 336 ILE A N 1
ATOM 2626 C CA . ILE A 1 336 ? -31.719 4.465 21.688 1 92.19 336 ILE A CA 1
ATOM 2627 C C . ILE A 1 336 ? -31.281 3.006 21.641 1 92.19 336 ILE A C 1
ATOM 2629 O O . ILE A 1 336 ? -30.109 2.699 21.844 1 92.19 336 ILE A O 1
ATOM 2633 N N . ARG A 1 337 ? -32.188 2.125 21.266 1 86.44 337 ARG A N 1
ATOM 2634 C CA . ARG A 1 337 ? -31.906 0.702 21.406 1 86.44 337 ARG A CA 1
ATOM 2635 C C . ARG A 1 337 ? -31.516 0.082 20.062 1 86.44 337 ARG A C 1
ATOM 2637 O O . ARG A 1 337 ? -32.062 0.436 19.031 1 86.44 337 ARG A O 1
ATOM 2644 N N . SER A 1 338 ? -30.516 -0.791 20.125 1 79.56 338 SER A N 1
ATOM 2645 C CA . SER A 1 338 ? -30.078 -1.892 19.266 1 79.56 338 SER A CA 1
ATOM 2646 C C . SER A 1 338 ? -30.078 -1.481 17.797 1 79.56 338 SER A C 1
ATOM 2648 O O . SER A 1 338 ? -30.75 -2.109 16.969 1 79.56 338 SER A O 1
ATOM 2650 N N . ILE A 1 339 ? -29.297 -0.607 17.484 1 86.19 339 ILE A N 1
ATOM 2651 C CA . ILE A 1 339 ? -29.109 -0.242 16.078 1 86.19 339 ILE A CA 1
ATOM 2652 C C . ILE A 1 339 ? -28.172 -1.243 15.406 1 86.19 339 ILE A C 1
ATOM 2654 O O . ILE A 1 339 ? -26.953 -1.178 15.578 1 86.19 339 ILE A O 1
ATOM 2658 N N . SER A 1 340 ? -28.719 -2.131 14.539 1 85.94 340 SER A N 1
ATOM 2659 C CA . SER A 1 340 ? -27.969 -3.141 13.789 1 85.94 340 SER A CA 1
ATOM 2660 C C . SER A 1 340 ? -27.562 -2.621 12.414 1 85.94 340 SER A C 1
ATOM 2662 O O . SER A 1 340 ? -28.094 -1.621 11.938 1 85.94 340 SER A O 1
ATOM 2664 N N . PRO A 1 341 ? -26.562 -3.322 11.859 1 83.25 341 PRO A N 1
ATOM 2665 C CA . PRO A 1 341 ? -26.125 -2.867 10.531 1 83.25 341 PRO A CA 1
ATOM 2666 C C . PRO A 1 341 ? -27.219 -2.988 9.477 1 83.25 341 PRO A C 1
ATOM 2668 O O . PRO A 1 341 ? -27.984 -3.951 9.484 1 83.25 341 PRO A O 1
ATOM 2671 N N . SER A 1 342 ? -27.375 -1.945 8.75 1 76.25 342 SER A N 1
ATOM 2672 C CA . SER A 1 342 ? -28.297 -1.941 7.625 1 76.25 342 SER A CA 1
ATOM 2673 C C . SER A 1 342 ? -27.75 -1.136 6.453 1 76.25 342 SER A C 1
ATOM 2675 O O . SER A 1 342 ? -27.109 -0.1 6.652 1 76.25 342 SER A O 1
ATOM 2677 N N . ALA A 1 343 ? -27.969 -1.724 5.383 1 66 343 ALA A N 1
ATOM 2678 C CA . ALA A 1 343 ? -27.422 -1.06 4.203 1 66 343 ALA A CA 1
ATOM 2679 C C . ALA A 1 343 ? -28.219 0.196 3.857 1 66 343 ALA A C 1
ATOM 2681 O O . ALA A 1 343 ? -29.438 0.146 3.727 1 66 343 ALA A O 1
ATOM 2682 N N . GLY A 1 344 ? -27.5 1.271 3.838 1 66.81 344 GLY A N 1
ATOM 2683 C CA . GLY A 1 344 ? -28.062 2.496 3.297 1 66.81 344 GLY A CA 1
ATOM 2684 C C . GLY A 1 344 ? -29 3.199 4.262 1 66.81 344 GLY A C 1
ATOM 2685 O O . GLY A 1 344 ? -29.75 4.098 3.867 1 66.81 344 GLY A O 1
ATOM 2686 N N . VAL A 1 345 ? -28.906 2.795 5.484 1 78.56 345 VAL A N 1
ATOM 2687 C CA . VAL A 1 345 ? -29.891 3.357 6.402 1 78.56 345 VAL A CA 1
ATOM 2688 C C . VAL A 1 345 ? -29.234 4.406 7.293 1 78.56 345 VAL A C 1
ATOM 2690 O O . VAL A 1 345 ? -28.109 4.211 7.762 1 78.56 345 VAL A O 1
ATOM 2693 N N . CYS A 1 346 ? -29.797 5.535 7.262 1 90.56 346 CYS A N 1
ATOM 2694 C CA . CYS A 1 346 ? -29.516 6.637 8.172 1 90.56 346 CYS A CA 1
ATOM 2695 C C . CYS A 1 346 ? -30.703 6.879 9.109 1 90.56 346 CYS A C 1
ATOM 2697 O O . CYS A 1 346 ? -31.812 7.164 8.656 1 90.56 346 CYS A O 1
ATOM 2699 N N . GLN A 1 347 ? -30.469 6.719 10.422 1 92.88 347 GLN A N 1
ATOM 2700 C CA . GLN A 1 347 ? -31.547 6.836 11.383 1 92.88 347 GLN A CA 1
ATOM 2701 C C . GLN A 1 347 ? -31.422 8.102 12.227 1 92.88 347 GLN A C 1
ATOM 2703 O O . GLN A 1 347 ? -30.328 8.406 12.719 1 92.88 347 GLN A O 1
ATOM 2708 N N . LYS A 1 348 ? -32.5 8.789 12.336 1 93.69 348 LYS A N 1
ATOM 2709 C CA . LYS A 1 348 ? -32.562 10.008 13.133 1 93.69 348 LYS A CA 1
ATOM 2710 C C . LYS A 1 348 ? -33.344 9.781 14.422 1 93.69 348 LYS A C 1
ATOM 2712 O O . LYS A 1 348 ? -34.438 9.203 14.398 1 93.69 348 LYS A O 1
ATOM 2717 N N . PHE A 1 349 ? -32.781 10.18 15.539 1 94.5 349 PHE A N 1
ATOM 2718 C CA . PHE A 1 349 ? -33.438 10.086 16.844 1 94.5 349 PHE A CA 1
ATOM 2719 C C . PHE A 1 349 ? -33.5 11.445 17.516 1 94.5 349 PHE A C 1
ATOM 2721 O O . PHE A 1 349 ? -32.469 12.125 17.641 1 94.5 349 PHE A O 1
ATOM 2728 N N . SER A 1 350 ? -34.656 11.828 17.938 1 94.06 350 SER A N 1
ATOM 2729 C CA . SER A 1 350 ? -34.844 13.062 18.703 1 94.06 350 SER A CA 1
ATOM 2730 C C . SER A 1 350 ? -35.062 12.766 20.172 1 94.06 350 SER A C 1
ATOM 2732 O O . SER A 1 350 ? -36 12.062 20.531 1 94.06 350 SER A O 1
ATOM 2734 N N . LEU A 1 351 ? -34.125 13.297 20.938 1 92.12 351 LEU A N 1
ATOM 2735 C CA . LEU A 1 351 ? -34.188 13.102 22.391 1 92.12 351 LEU A CA 1
ATOM 2736 C C . LEU A 1 351 ? -34.531 14.406 23.094 1 92.12 351 LEU A C 1
ATOM 2738 O O . LEU A 1 351 ? -34.375 15.492 22.531 1 92.12 351 LEU A O 1
ATOM 2742 N N . SER A 1 352 ? -34.844 14.289 24.516 1 80.75 352 SER A N 1
ATOM 2743 C CA . SER A 1 352 ? -35.031 15.414 25.438 1 80.75 352 SER A CA 1
ATOM 2744 C C . SER A 1 352 ? -35.938 16.469 24.844 1 80.75 352 SER A C 1
ATOM 2746 O O . SER A 1 352 ? -35.594 17.656 24.797 1 80.75 352 SER A O 1
ATOM 2748 N N . MET A 1 353 ? -37.094 16 24.422 1 76.31 353 MET A N 1
ATOM 2749 C CA . MET A 1 353 ? -38.156 16.812 23.859 1 76.31 353 MET A CA 1
ATOM 2750 C C . MET A 1 353 ? -37.688 17.562 22.625 1 76.31 353 MET A C 1
ATOM 2752 O O . MET A 1 353 ? -37.844 18.781 22.516 1 76.31 353 MET A O 1
ATOM 2756 N N . GLY A 1 354 ? -36.75 16.891 21.938 1 74.31 354 GLY A N 1
ATOM 2757 C CA . GLY A 1 354 ? -36.438 17.406 20.609 1 74.31 354 GLY A CA 1
ATOM 2758 C C . GLY A 1 354 ? -35.188 18.297 20.625 1 74.31 354 GLY A C 1
ATOM 2759 O O . GLY A 1 354 ? -34.719 18.734 19.562 1 74.31 354 GLY A O 1
ATOM 2760 N N . GLN A 1 355 ? -34.562 18.469 21.734 1 87.44 355 GLN A N 1
ATOM 2761 C CA . GLN A 1 355 ? -33.438 19.359 21.828 1 87.44 355 GLN A CA 1
ATOM 2762 C C . GLN A 1 355 ? -32.156 18.672 21.344 1 87.44 355 GLN A C 1
ATOM 2764 O O . GLN A 1 355 ? -31.25 19.328 20.828 1 87.44 355 GLN A O 1
ATOM 2769 N N . THR A 1 356 ? -32.188 17.453 21.625 1 94.69 356 THR A N 1
ATOM 2770 C CA . THR A 1 356 ? -31.031 16.672 21.188 1 94.69 356 THR A CA 1
ATOM 2771 C C . THR A 1 356 ? -31.406 15.758 20.031 1 94.69 356 THR A C 1
ATOM 2773 O O . THR A 1 356 ? -32.375 15.016 20.109 1 94.69 356 THR A O 1
ATOM 2776 N N . THR A 1 357 ? -30.672 15.875 18.969 1 95.75 357 THR A N 1
ATOM 2777 C CA . THR A 1 357 ? -30.875 14.969 17.828 1 95.75 357 THR A CA 1
ATOM 2778 C C . THR A 1 357 ? -29.594 14.18 17.531 1 95.75 357 THR A C 1
ATOM 2780 O O . THR A 1 357 ? -28.5 14.734 17.562 1 95.75 357 THR A O 1
ATOM 2783 N N . ILE A 1 358 ? -29.797 12.906 17.312 1 96.19 358 ILE A N 1
ATOM 2784 C CA . ILE A 1 358 ? -28.703 12.008 17 1 96.19 358 ILE A CA 1
ATOM 2785 C C . ILE A 1 358 ? -28.984 11.273 15.688 1 96.19 358 ILE A C 1
ATOM 2787 O O . ILE A 1 358 ? -30.094 10.789 15.469 1 96.19 358 ILE A O 1
ATOM 2791 N N . TRP A 1 359 ? -28.047 11.344 14.797 1 96.06 359 TRP A N 1
ATOM 2792 C CA . TRP A 1 359 ? -28.094 10.523 13.594 1 96.06 359 TRP A CA 1
ATOM 2793 C C . TRP A 1 359 ? -27.125 9.344 13.703 1 96.06 359 TRP A C 1
ATOM 2795 O O . TRP A 1 359 ? -26 9.5 14.164 1 96.06 359 TRP A O 1
ATOM 2805 N N . ILE A 1 360 ? -27.562 8.148 13.305 1 96.19 360 ILE A N 1
ATOM 2806 C CA . ILE A 1 360 ? -26.719 6.953 13.398 1 96.19 360 ILE A CA 1
ATOM 2807 C C . ILE A 1 360 ? -26.688 6.234 12.055 1 96.19 360 ILE A C 1
ATOM 2809 O O . ILE A 1 360 ? -27.75 5.961 11.469 1 96.19 360 ILE A O 1
ATOM 2813 N N . ASN A 1 361 ? -25.531 6.074 11.523 1 94.69 361 ASN A N 1
ATOM 2814 C CA . ASN A 1 361 ? -25.281 5.156 10.422 1 94.69 361 ASN A CA 1
ATOM 2815 C C . ASN A 1 361 ? -24.469 3.941 10.875 1 94.69 361 ASN A C 1
ATOM 2817 O O . ASN A 1 361 ? -23.359 4.082 11.375 1 94.69 361 ASN A O 1
ATOM 2821 N N . ASN A 1 362 ? -25.047 2.799 10.844 1 94.25 362 ASN A N 1
ATOM 2822 C CA . ASN A 1 362 ? -24.312 1.549 11.055 1 94.25 362 ASN A CA 1
ATOM 2823 C C . ASN A 1 362 ? -24.047 0.829 9.734 1 94.25 362 ASN A C 1
ATOM 2825 O O . ASN A 1 362 ? -24.875 0.028 9.281 1 94.25 362 ASN A O 1
ATOM 2829 N N . ILE A 1 363 ? -22.844 1.08 9.219 1 90.44 363 ILE A N 1
ATOM 2830 C CA . ILE A 1 363 ? -22.469 0.625 7.891 1 90.44 363 ILE A CA 1
ATOM 2831 C C . ILE A 1 363 ? -21.672 -0.679 8 1 90.44 363 ILE A C 1
ATOM 2833 O O . ILE A 1 363 ? -20.609 -0.72 8.625 1 90.44 363 ILE A O 1
ATOM 2837 N N . LEU A 1 364 ? -22.125 -1.66 7.383 1 85.19 364 LEU A N 1
ATOM 2838 C CA . LEU A 1 364 ? -21.5 -2.969 7.504 1 85.19 364 LEU A CA 1
ATOM 2839 C C . LEU A 1 364 ? -20.219 -3.029 6.68 1 85.19 364 LEU A C 1
ATOM 2841 O O . LEU A 1 364 ? -19.234 -3.639 7.102 1 85.19 364 LEU A O 1
ATOM 2845 N N . LEU A 1 365 ? -20.281 -2.406 5.453 1 86.25 365 LEU A N 1
ATOM 2846 C CA . LEU A 1 365 ? -19.141 -2.471 4.539 1 86.25 365 LEU A CA 1
ATOM 2847 C C . LEU A 1 365 ? -18.703 -1.072 4.125 1 86.25 365 LEU A C 1
ATOM 2849 O O . LEU A 1 365 ? -19.156 -0.551 3.104 1 86.25 365 LEU A O 1
ATOM 2853 N N . GLU A 1 366 ? -17.734 -0.602 4.867 1 89.12 366 GLU A N 1
ATOM 2854 C CA . GLU A 1 366 ? -17.188 0.696 4.492 1 89.12 366 GLU A CA 1
ATOM 2855 C C . GLU A 1 366 ? -16.375 0.599 3.201 1 89.12 366 GLU A C 1
ATOM 2857 O O . GLU A 1 366 ? -15.695 -0.399 2.967 1 89.12 366 GLU A O 1
ATOM 2862 N N . GLY A 1 367 ? -16.406 1.523 2.385 1 85.31 367 GLY A N 1
ATOM 2863 C CA . GLY A 1 367 ? -15.977 1.463 0.997 1 85.31 367 GLY A CA 1
ATOM 2864 C C . GLY A 1 367 ? -14.477 1.288 0.848 1 85.31 367 GLY A C 1
ATOM 2865 O O . GLY A 1 367 ? -14.016 0.603 -0.066 1 85.31 367 GLY A O 1
ATOM 2866 N N . SER A 1 368 ? -13.664 1.853 1.622 1 84.5 368 SER A N 1
ATOM 2867 C CA . SER A 1 368 ? -12.219 1.844 1.453 1 84.5 368 SER A CA 1
ATOM 2868 C C . SER A 1 368 ? -11.586 0.655 2.17 1 84.5 368 SER A C 1
ATOM 2870 O O . SER A 1 368 ? -10.516 0.181 1.774 1 84.5 368 SER A O 1
ATOM 2872 N N . THR A 1 369 ? -12.305 0.169 3.223 1 86.62 369 THR A N 1
ATOM 2873 C CA . THR A 1 369 ? -11.656 -0.813 4.082 1 86.62 369 THR A CA 1
ATOM 2874 C C . THR A 1 369 ? -12.398 -2.146 4.039 1 86.62 369 THR A C 1
ATOM 2876 O O . THR A 1 369 ? -11.82 -3.193 4.34 1 86.62 369 THR A O 1
ATOM 2879 N N . GLY A 1 370 ? -13.648 -2.051 3.75 1 86.62 370 GLY A N 1
ATOM 2880 C CA . GLY A 1 370 ? -14.477 -3.24 3.854 1 86.62 370 GLY A CA 1
ATOM 2881 C C . GLY A 1 370 ? -14.875 -3.57 5.281 1 86.62 370 GLY A C 1
ATOM 2882 O O . GLY A 1 370 ? -15.484 -4.609 5.535 1 86.62 370 GLY A O 1
ATOM 2883 N N . ASP A 1 371 ? -14.586 -2.672 6.211 1 90.75 371 ASP A N 1
ATOM 2884 C CA . ASP A 1 371 ? -14.922 -2.889 7.617 1 90.75 371 ASP A CA 1
ATOM 2885 C C . ASP A 1 371 ? -16.25 -2.232 7.973 1 90.75 371 ASP A C 1
ATOM 2887 O O . ASP A 1 371 ? -16.766 -1.403 7.219 1 90.75 371 ASP A O 1
ATOM 2891 N N . GLN A 1 372 ? -16.766 -2.691 9.07 1 90.56 372 GLN A N 1
ATOM 2892 C CA . GLN A 1 372 ? -17.938 -2.016 9.609 1 90.56 372 GLN A CA 1
ATOM 2893 C C . GLN A 1 372 ? -17.562 -0.676 10.234 1 90.56 372 GLN A C 1
ATOM 2895 O O . GLN A 1 372 ? -16.484 -0.53 10.797 1 90.56 372 GLN A O 1
ATOM 2900 N N . VAL A 1 373 ? -18.422 0.311 10.117 1 94.56 373 VAL A N 1
ATOM 2901 C CA . VAL A 1 373 ? -18.266 1.573 10.836 1 94.56 373 VAL A CA 1
ATOM 2902 C C . VAL A 1 373 ? -19.625 2.053 11.344 1 94.56 373 VAL A C 1
ATOM 2904 O O . VAL A 1 373 ? -20.641 1.955 10.633 1 94.56 373 VAL A O 1
ATOM 2907 N N . ILE A 1 374 ? -19.672 2.373 12.57 1 96 374 ILE A N 1
ATOM 2908 C CA . ILE A 1 374 ? -20.812 3.059 13.141 1 96 374 ILE A CA 1
ATOM 2909 C C . ILE A 1 374 ? -20.516 4.547 13.297 1 96 374 ILE A C 1
ATOM 2911 O O . ILE A 1 374 ? -19.578 4.918 14.023 1 96 374 ILE A O 1
ATOM 2915 N N . LEU A 1 375 ? -21.234 5.34 12.602 1 96.69 375 LEU A N 1
ATOM 2916 C CA . LEU A 1 375 ? -21.109 6.793 12.68 1 96.69 375 LEU A CA 1
ATOM 2917 C C . LEU A 1 375 ? -22.25 7.398 13.477 1 96.69 375 LEU A C 1
ATOM 2919 O O . LEU A 1 375 ? -23.422 7.242 13.117 1 96.69 375 LEU A O 1
ATOM 2923 N N . VAL A 1 376 ? -21.922 8.023 14.578 1 97.75 376 VAL A N 1
ATOM 2924 C CA . VAL A 1 376 ? -22.891 8.727 15.406 1 97.75 376 VAL A CA 1
ATOM 2925 C C . VAL A 1 376 ? -22.656 10.227 15.312 1 97.75 376 VAL A C 1
ATOM 2927 O O . VAL A 1 376 ? -21.562 10.711 15.602 1 97.75 376 VAL A O 1
ATOM 2930 N N . ARG A 1 377 ? -23.672 10.977 14.945 1 97.69 377 ARG A N 1
ATOM 2931 C CA . ARG A 1 377 ? -23.578 12.43 14.836 1 97.69 377 ARG A CA 1
ATOM 2932 C C . ARG A 1 377 ? -24.531 13.117 15.805 1 97.69 377 ARG A C 1
ATOM 2934 O O . ARG A 1 377 ? -25.734 12.812 15.836 1 97.69 377 ARG A O 1
ATOM 2941 N N . PHE A 1 378 ? -23.984 14.008 16.562 1 97.5 378 PHE A N 1
ATOM 2942 C CA . PHE A 1 378 ? -24.719 14.68 17.625 1 97.5 378 PHE A CA 1
ATOM 2943 C C . PHE A 1 378 ? -25.047 16.109 17.219 1 97.5 378 PHE A C 1
ATOM 2945 O O . PHE A 1 378 ? -24.188 16.844 16.734 1 97.5 378 PHE A O 1
ATOM 2952 N N . ASP A 1 379 ? -26.266 16.484 17.422 1 96.56 379 ASP A N 1
ATOM 2953 C CA . ASP A 1 379 ? -26.734 17.859 17.281 1 96.56 379 ASP A CA 1
ATOM 2954 C C . ASP A 1 379 ? -27.359 18.359 18.594 1 96.56 379 ASP A C 1
ATOM 2956 O O . ASP A 1 379 ? -28.438 17.906 18.984 1 96.56 379 ASP A O 1
ATOM 2960 N N . ASN A 1 380 ? -26.75 19.203 19.234 1 96 380 ASN A N 1
ATOM 2961 C CA . ASN A 1 380 ? -27.172 19.812 20.484 1 96 380 ASN A CA 1
ATOM 2962 C C . ASN A 1 380 ? -27.359 18.766 21.578 1 96 380 ASN A C 1
ATOM 2964 O O . ASN A 1 380 ? -28.438 18.688 22.188 1 96 380 ASN A O 1
ATOM 2968 N N . PRO A 1 381 ? -26.359 17.984 21.828 1 96.69 381 PRO A N 1
ATOM 2969 C CA . PRO A 1 381 ? -26.469 16.984 22.875 1 96.69 381 PRO A CA 1
ATOM 2970 C C . PRO A 1 381 ? -26.547 17.594 24.281 1 96.69 381 PRO A C 1
ATOM 2972 O O . PRO A 1 381 ? -25.891 18.609 24.547 1 96.69 381 PRO A O 1
ATOM 2975 N N . ILE A 1 382 ? -27.312 16.891 25.109 1 95.06 382 ILE A N 1
ATOM 2976 C CA . ILE A 1 382 ? -27.312 17.281 26.516 1 95.06 382 ILE A CA 1
ATOM 2977 C C . ILE A 1 382 ? -25.922 17.062 27.109 1 95.06 382 ILE A C 1
ATOM 2979 O O . ILE A 1 382 ? -25.344 15.977 26.969 1 95.06 382 ILE A O 1
ATOM 2983 N N . PRO A 1 383 ? -25.438 18.188 27.688 1 95.94 383 PRO A N 1
ATOM 2984 C CA . PRO A 1 383 ? -24.141 17.984 28.328 1 95.94 383 PRO A CA 1
ATOM 2985 C C . PRO A 1 383 ? -24.203 16.953 29.453 1 95.94 383 PRO A C 1
ATOM 2987 O O . PRO A 1 383 ? -25.219 16.859 30.156 1 95.94 383 PRO A O 1
ATOM 2990 N N . GLY A 1 384 ? -23.109 16.172 29.672 1 96.06 384 GLY A N 1
ATOM 2991 C CA . GLY A 1 384 ? -23.047 15.172 30.719 1 96.06 384 GLY A CA 1
ATOM 2992 C C . GLY A 1 384 ? -22.438 13.867 30.25 1 96.06 384 GLY A C 1
ATOM 2993 O O . GLY A 1 384 ? -21.719 13.836 29.25 1 96.06 384 GLY A O 1
ATOM 2994 N N . ILE A 1 385 ? -22.688 12.867 31.109 1 97.38 385 ILE A N 1
ATOM 2995 C CA . ILE A 1 385 ? -22.078 11.57 30.844 1 97.38 385 ILE A CA 1
ATOM 2996 C C . ILE A 1 385 ? -23.047 10.688 30.062 1 97.38 385 ILE A C 1
ATOM 2998 O O . ILE A 1 385 ? -24.141 10.406 30.531 1 97.38 385 ILE A O 1
ATOM 3002 N N . TRP A 1 386 ? -22.641 10.352 28.891 1 97.56 386 TRP A N 1
ATOM 3003 C CA . TRP A 1 386 ? -23.391 9.43 28.047 1 97.56 386 TRP A CA 1
ATOM 3004 C C . TRP A 1 386 ? -22.828 8.016 28.156 1 97.56 386 TRP A C 1
ATOM 3006 O O . TRP A 1 386 ? -21.609 7.836 28.328 1 97.56 386 TRP A O 1
ATOM 3016 N N . TYR A 1 387 ? -23.719 7.051 28.062 1 97.5 387 TYR A N 1
ATOM 3017 C CA . TYR A 1 387 ? -23.297 5.652 28.094 1 97.5 387 TYR A CA 1
ATOM 3018 C C . TYR A 1 387 ? -23.609 4.965 26.766 1 97.5 387 TYR A C 1
ATOM 3020 O O . TYR A 1 387 ? -24.703 5.141 26.219 1 97.5 387 TYR A O 1
ATOM 3028 N N . PHE A 1 388 ? -22.609 4.305 26.25 1 97.75 388 PHE A N 1
ATOM 3029 C CA . PHE A 1 388 ? -22.75 3.547 25.016 1 97.75 388 PHE A CA 1
ATOM 3030 C C . PHE A 1 388 ? -22.484 2.064 25.25 1 97.75 388 PHE A C 1
ATOM 3032 O O . PHE A 1 388 ? -21.578 1.707 26 1 97.75 388 PHE A O 1
ATOM 3039 N N . GLN A 1 389 ? -23.266 1.242 24.656 1 96.06 389 GLN A N 1
ATOM 3040 C CA . GLN A 1 389 ? -23.062 -0.2 24.734 1 96.06 389 GLN A CA 1
ATOM 3041 C C . GLN A 1 389 ? -22.922 -0.816 23.344 1 96.06 389 GLN A C 1
ATOM 3043 O O . GLN A 1 389 ? -23.828 -0.7 22.516 1 96.06 389 GLN A O 1
ATOM 3048 N N . VAL A 1 390 ? -21.766 -1.402 23.094 1 95.38 390 VAL A N 1
ATOM 3049 C CA . VAL A 1 390 ? -21.516 -2.111 21.844 1 95.38 390 VAL A CA 1
ATOM 3050 C C . VAL A 1 390 ? -21.609 -3.617 22.078 1 95.38 390 VAL A C 1
ATOM 3052 O O . VAL A 1 390 ? -21.016 -4.152 23.016 1 95.38 390 VAL A O 1
ATOM 3055 N N . SER A 1 391 ? -22.375 -4.285 21.25 1 92.56 391 SER A N 1
ATOM 3056 C CA . SER A 1 391 ? -22.609 -5.719 21.422 1 92.56 391 SER A CA 1
ATOM 3057 C C . SER A 1 391 ? -22.297 -6.484 20.141 1 92.56 391 SER A C 1
ATOM 3059 O O . SER A 1 391 ? -22.578 -6.012 19.031 1 92.56 391 SER A O 1
ATOM 3061 N N . SER A 1 392 ? -21.703 -7.652 20.344 1 88.94 392 SER A N 1
ATOM 3062 C CA . SER A 1 392 ? -21.5 -8.562 19.219 1 88.94 392 SER A CA 1
ATOM 3063 C C . SER A 1 392 ? -22.812 -9.195 18.781 1 88.94 392 SER A C 1
ATOM 3065 O O . SER A 1 392 ? -23.531 -9.781 19.594 1 88.94 392 SER A O 1
ATOM 3067 N N . ILE A 1 393 ? -23.156 -9.109 17.594 1 83.69 393 ILE A N 1
ATOM 3068 C CA . ILE A 1 393 ? -24.422 -9.625 17.094 1 83.69 393 ILE A CA 1
ATOM 3069 C C . ILE A 1 393 ? -24.359 -11.141 16.953 1 83.69 393 ILE A C 1
ATOM 3071 O O . ILE A 1 393 ? -25.312 -11.844 17.281 1 83.69 393 ILE A O 1
ATOM 3075 N N . GLU A 1 394 ? -23.219 -11.734 16.578 1 78 394 GLU A N 1
ATOM 3076 C CA . GLU A 1 394 ? -23.109 -13.172 16.375 1 78 394 GLU A CA 1
ATOM 3077 C C . GLU A 1 394 ? -22.391 -13.852 17.531 1 78 394 GLU A C 1
ATOM 3079 O O . GLU A 1 394 ? -21.938 -14.984 17.422 1 78 394 GLU A O 1
ATOM 3084 N N . ASN A 1 395 ? -22.328 -13.164 18.625 1 77.81 395 ASN A N 1
ATOM 3085 C CA . ASN A 1 395 ? -21.703 -13.688 19.844 1 77.81 395 ASN A CA 1
ATOM 3086 C C . ASN A 1 395 ? -20.297 -14.203 19.578 1 77.81 395 ASN A C 1
ATOM 3088 O O . ASN A 1 395 ? -19.953 -15.312 19.984 1 77.81 395 ASN A O 1
ATOM 3092 N N . GLU A 1 396 ? -19.578 -13.484 18.828 1 77.88 396 GLU A N 1
ATOM 3093 C CA . GLU A 1 396 ? -18.172 -13.742 18.547 1 77.88 396 GLU A CA 1
ATOM 3094 C C . GLU A 1 396 ? -17.281 -12.719 19.25 1 77.88 396 GLU A C 1
ATOM 3096 O O . GLU A 1 396 ? -17.719 -11.594 19.516 1 77.88 396 GLU A O 1
ATOM 3101 N N . PRO A 1 397 ? -16.078 -13.25 19.578 1 80.12 397 PRO A N 1
ATOM 3102 C CA . PRO A 1 397 ? -15.133 -12.266 20.109 1 80.12 397 PRO A CA 1
ATOM 3103 C C . PRO A 1 397 ? -14.984 -11.047 19.203 1 80.12 397 PRO A C 1
ATOM 3105 O O . PRO A 1 397 ? -15 -11.18 17.984 1 80.12 397 PRO A O 1
ATOM 3108 N N . PHE A 1 398 ? -14.938 -9.883 19.922 1 85.5 398 PHE A N 1
ATOM 3109 C CA . PHE A 1 398 ? -14.82 -8.688 19.094 1 85.5 398 PHE A CA 1
ATOM 3110 C C . PHE A 1 398 ? -13.945 -7.641 19.781 1 85.5 398 PHE A C 1
ATOM 3112 O O . PHE A 1 398 ? -13.68 -7.73 20.969 1 85.5 398 PHE A O 1
ATOM 3119 N N . SER A 1 399 ? -13.406 -6.855 19.078 1 90.56 399 SER A N 1
ATOM 3120 C CA . SER A 1 399 ? -12.727 -5.637 19.5 1 90.56 399 SER A CA 1
ATOM 3121 C C . SER A 1 399 ? -13.125 -4.449 18.641 1 90.56 399 SER A C 1
ATOM 3123 O O . SER A 1 399 ? -13.586 -4.629 17.5 1 90.56 399 SER A O 1
ATOM 3125 N N . PHE A 1 400 ? -13.031 -3.303 19.25 1 94.56 400 PHE A N 1
ATOM 3126 C CA . PHE A 1 400 ? -13.367 -2.133 18.453 1 94.56 400 PHE A CA 1
ATOM 3127 C C . PHE A 1 400 ? -12.633 -0.898 18.953 1 94.56 400 PHE A C 1
ATOM 3129 O O . PHE A 1 400 ? -12.172 -0.869 20.109 1 94.56 400 PHE A O 1
ATOM 3136 N N . HIS A 1 401 ? -12.469 0.025 18.062 1 97.12 401 HIS A N 1
ATOM 3137 C CA . HIS A 1 401 ? -11.977 1.363 18.375 1 97.12 401 HIS A CA 1
ATOM 3138 C C . HIS A 1 401 ? -13.078 2.406 18.203 1 97.12 401 HIS A C 1
ATOM 3140 O O . HIS A 1 401 ? -13.961 2.254 17.359 1 97.12 401 HIS A O 1
ATOM 3146 N N . SER A 1 402 ? -13.016 3.4 18.984 1 98.38 402 SER A N 1
ATOM 3147 C CA . SER A 1 402 ? -13.859 4.578 18.812 1 98.38 402 SER A CA 1
ATOM 3148 C C . SER A 1 402 ? -13.031 5.859 18.844 1 98.38 402 SER A C 1
ATOM 3150 O O . SER A 1 402 ? -12.148 6.012 19.688 1 98.38 402 SER A O 1
ATOM 3152 N N . TRP A 1 403 ? -13.305 6.73 17.938 1 98.62 403 TRP A N 1
ATOM 3153 C CA . TRP A 1 403 ? -12.57 7.988 17.875 1 98.62 403 TRP A CA 1
ATOM 3154 C C . TRP A 1 403 ? -13.531 9.18 17.812 1 98.62 403 TRP A C 1
ATOM 3156 O O . TRP A 1 403 ? -14.586 9.102 17.188 1 98.62 403 TRP A O 1
ATOM 3166 N N . LEU A 1 404 ? -13.156 10.242 18.484 1 98.75 404 LEU A N 1
ATOM 3167 C CA . LEU A 1 404 ? -13.758 11.57 18.359 1 98.75 404 LEU A CA 1
ATOM 3168 C C . LEU A 1 404 ? -12.969 12.43 17.375 1 98.75 404 LEU A C 1
ATOM 3170 O O . LEU A 1 404 ? -11.875 12.055 16.953 1 98.75 404 LEU A O 1
ATOM 3174 N N . PRO A 1 405 ? -13.547 13.555 16.891 1 98.44 405 PRO A N 1
ATOM 3175 C CA . PRO A 1 405 ? -12.828 14.414 15.945 1 98.44 405 PRO A CA 1
ATOM 3176 C C . PRO A 1 405 ? -11.516 14.945 16.5 1 98.44 405 PRO A C 1
ATOM 3178 O O . PRO A 1 405 ? -11.352 15.031 17.734 1 98.44 405 PRO A O 1
ATOM 3181 N N . SER A 1 406 ? -10.617 15.281 15.617 1 96.94 406 SER A N 1
ATOM 3182 C CA . SER A 1 406 ? -9.297 15.734 16.031 1 96.94 406 SER A CA 1
ATOM 3183 C C . SER A 1 406 ? -9.227 17.266 16.078 1 96.94 406 SER A C 1
ATOM 3185 O O . SER A 1 406 ? -10.07 17.938 15.492 1 96.94 406 SER A O 1
ATOM 3187 N N . GLY A 1 407 ? -8.195 17.703 16.781 1 95.44 407 GLY A N 1
ATOM 3188 C CA . GLY A 1 407 ? -7.832 19.109 16.75 1 95.44 407 GLY A CA 1
ATOM 3189 C C . GLY A 1 407 ? -8.906 20.016 17.312 1 95.44 407 GLY A C 1
ATOM 3190 O O . GLY A 1 407 ? -9.438 19.75 18.391 1 95.44 407 GLY A O 1
ATOM 3191 N N . ASN A 1 408 ? -9.164 21.031 16.547 1 95.75 408 ASN A N 1
ATOM 3192 C CA . ASN A 1 408 ? -10.07 22.078 17.047 1 95.75 408 ASN A CA 1
ATOM 3193 C C . ASN A 1 408 ? -11.516 21.797 16.641 1 95.75 408 ASN A C 1
ATOM 3195 O O . ASN A 1 408 ? -12.383 22.656 16.766 1 95.75 408 ASN A O 1
ATOM 3199 N N . LEU A 1 409 ? -11.789 20.578 16.203 1 97.75 409 LEU A N 1
ATOM 3200 C CA . LEU A 1 409 ? -13.141 20.234 15.789 1 97.75 409 LEU A CA 1
ATOM 3201 C C . LEU A 1 409 ? -14.016 19.906 16.984 1 97.75 409 LEU A C 1
ATOM 3203 O O . LEU A 1 409 ? -15.242 19.844 16.875 1 97.75 409 LEU A O 1
ATOM 3207 N N . ILE A 1 410 ? -13.406 19.703 18.062 1 97.69 410 ILE A N 1
ATOM 3208 C CA . ILE A 1 410 ? -14.094 19.375 19.312 1 97.69 410 ILE A CA 1
ATOM 3209 C C . ILE A 1 410 ? -13.281 19.906 20.5 1 97.69 410 ILE A C 1
ATOM 3211 O O . ILE A 1 410 ? -12.055 20.031 20.406 1 97.69 410 ILE A O 1
ATOM 3215 N N . SER A 1 411 ? -13.938 20.25 21.578 1 96.19 411 SER A N 1
ATOM 3216 C CA . SER A 1 411 ? -13.211 20.781 22.719 1 96.19 411 SER A CA 1
ATOM 3217 C C . SER A 1 411 ? -12.688 19.656 23.625 1 96.19 411 SER A C 1
ATOM 3219 O O . SER A 1 411 ? -13.094 18.5 23.469 1 96.19 411 SER A O 1
ATOM 3221 N N . ASN A 1 412 ? -11.836 20.016 24.578 1 95.69 412 ASN A N 1
ATOM 3222 C CA . ASN A 1 412 ? -11.266 19.047 25.516 1 95.69 412 ASN A CA 1
ATOM 3223 C C . ASN A 1 412 ? -12.258 18.688 26.609 1 95.69 412 ASN A C 1
ATOM 3225 O O . ASN A 1 412 ? -11.977 17.828 27.453 1 95.69 412 ASN A O 1
ATOM 3229 N N . GLU A 1 413 ? -13.422 19.266 26.516 1 97.5 413 GLU A N 1
ATOM 3230 C CA . GLU A 1 413 ? -14.445 18.953 27.516 1 97.5 413 GLU A CA 1
ATOM 3231 C C . GLU A 1 413 ? -15.242 17.719 27.125 1 97.5 413 GLU A C 1
ATOM 3233 O O . GLU A 1 413 ? -15.984 17.156 27.938 1 97.5 413 GLU A O 1
ATOM 3238 N N . THR A 1 414 ? -15.125 17.297 25.953 1 98.38 414 THR A N 1
ATOM 3239 C CA . THR A 1 414 ? -15.727 16.047 25.484 1 98.38 414 THR A CA 1
ATOM 3240 C C . THR A 1 414 ? -14.656 14.977 25.328 1 98.38 414 THR A C 1
ATOM 3242 O O . THR A 1 414 ? -13.727 15.125 24.531 1 98.38 414 THR A O 1
ATOM 3245 N N . TYR A 1 415 ? -14.742 13.938 26.078 1 98.5 415 TYR A N 1
ATOM 3246 C CA . TYR A 1 415 ? -13.703 12.914 26.078 1 98.5 415 TYR A CA 1
ATOM 3247 C C . TYR A 1 415 ? -14.234 11.586 26.609 1 98.5 415 TYR A C 1
ATOM 3249 O O . TYR A 1 415 ? -15.273 11.555 27.281 1 98.5 415 TYR A O 1
ATOM 3257 N N . PHE A 1 416 ? -13.555 10.531 26.312 1 98.69 416 PHE A N 1
ATOM 3258 C CA . PHE A 1 416 ? -13.867 9.227 26.875 1 98.69 416 PHE A CA 1
ATOM 3259 C C . PHE A 1 416 ? -13.328 9.102 28.297 1 98.69 416 PHE A C 1
ATOM 3261 O O . PHE A 1 416 ? -12.164 9.414 28.547 1 98.69 416 PHE A O 1
ATOM 3268 N N . TYR A 1 417 ? -14.094 8.594 29.203 1 97 417 TYR A N 1
ATOM 3269 C CA . TYR A 1 417 ? -13.633 8.391 30.578 1 97 417 TYR A CA 1
ATOM 3270 C C . TYR A 1 417 ? -12.531 7.34 30.625 1 97 417 TYR A C 1
ATOM 3272 O O . TYR A 1 417 ? -11.547 7.504 31.359 1 97 417 TYR A O 1
ATOM 3280 N N . GLN A 1 418 ? -12.711 6.305 29.906 1 96.81 418 GLN A N 1
ATOM 3281 C CA . GLN A 1 418 ? -11.711 5.242 29.797 1 96.81 418 GLN A CA 1
ATOM 3282 C C . GLN A 1 418 ? -10.938 5.332 28.484 1 96.81 418 GLN A C 1
ATOM 3284 O O . GLN A 1 418 ? -10.805 4.34 27.781 1 96.81 418 GLN A O 1
ATOM 3289 N N . ALA A 1 419 ? -10.344 6.488 28.297 1 97.94 419 ALA A N 1
ATOM 3290 C CA . ALA A 1 419 ? -9.648 6.742 27.047 1 97.94 419 ALA A CA 1
ATOM 3291 C C . ALA A 1 419 ? -8.391 5.883 26.922 1 97.94 419 ALA A C 1
ATOM 3293 O O . ALA A 1 419 ? -7.801 5.5 27.938 1 97.94 419 ALA A O 1
ATOM 3294 N N . ASN A 1 420 ? -8.055 5.5 25.766 1 97.62 420 ASN A N 1
ATOM 3295 C CA . ASN A 1 420 ? -6.836 4.785 25.406 1 97.62 420 ASN A CA 1
ATOM 3296 C C . ASN A 1 420 ? -5.875 5.676 24.625 1 97.62 420 ASN A C 1
ATOM 3298 O O . ASN A 1 420 ? -6.25 6.266 23.609 1 97.62 420 ASN A O 1
ATOM 3302 N N . GLN A 1 421 ? -4.621 5.762 25.062 1 96.88 421 GLN A N 1
ATOM 3303 C CA . GLN A 1 421 ? -3.67 6.68 24.438 1 96.88 421 GLN A CA 1
ATOM 3304 C C . GLN A 1 421 ? -3.041 6.07 23.188 1 96.88 421 GLN A C 1
ATOM 3306 O O . GLN A 1 421 ? -2.404 6.773 22.406 1 96.88 421 GLN A O 1
ATOM 3311 N N . SER A 1 422 ? -3.184 4.797 23 1 96.81 422 SER A N 1
ATOM 3312 C CA . SER A 1 422 ? -2.621 4.129 21.828 1 96.81 422 SER A CA 1
ATOM 3313 C C . SER A 1 422 ? -3.518 4.309 20.609 1 96.81 422 SER A C 1
ATOM 3315 O O . SER A 1 422 ? -4.695 4.648 20.75 1 96.81 422 SER A O 1
ATOM 3317 N N . THR A 1 423 ? -2.961 4.129 19.422 1 97.62 423 THR A N 1
ATOM 3318 C CA . THR A 1 423 ? -3.658 4.184 18.141 1 97.62 423 THR A CA 1
ATOM 3319 C C . THR A 1 423 ? -4.309 5.547 17.938 1 97.62 423 THR A C 1
ATOM 3321 O O . THR A 1 423 ? -5.484 5.629 17.578 1 97.62 423 THR A O 1
ATOM 3324 N N . THR A 1 424 ? -3.494 6.605 18.25 1 98.38 424 THR A N 1
ATOM 3325 C CA . THR A 1 424 ? -4.004 7.969 18.141 1 98.38 424 THR A CA 1
ATOM 3326 C C . THR A 1 424 ? -3.309 8.727 17.016 1 98.38 424 THR A C 1
ATOM 3328 O O . THR A 1 424 ? -3.426 9.953 16.922 1 98.38 424 THR A O 1
ATOM 3331 N N . ILE A 1 425 ? -2.52 8.008 16.203 1 98.38 425 ILE A N 1
ATOM 3332 C CA . ILE A 1 425 ? -1.945 8.641 15.016 1 98.38 425 ILE A CA 1
ATOM 3333 C C . ILE A 1 425 ? -3.057 8.992 14.031 1 98.38 425 ILE A C 1
ATOM 3335 O O . ILE A 1 425 ? -3.926 8.164 13.742 1 98.38 425 ILE A O 1
ATOM 3339 N N . THR A 1 426 ? -3.037 10.18 13.547 1 98.12 426 THR A N 1
ATOM 3340 C CA . THR A 1 426 ? -4.09 10.648 12.648 1 98.12 426 THR A CA 1
ATOM 3341 C C . THR A 1 426 ? -3.748 10.328 11.195 1 98.12 426 THR A C 1
ATOM 3343 O O . THR A 1 426 ? -2.586 10.086 10.867 1 98.12 426 THR A O 1
ATOM 3346 N N . ALA A 1 427 ? -4.758 10.258 10.367 1 97.31 427 ALA A N 1
ATOM 3347 C CA . ALA A 1 427 ? -4.539 10.195 8.922 1 97.31 427 ALA A CA 1
ATOM 3348 C C . ALA A 1 427 ? -3.939 11.5 8.398 1 97.31 427 ALA A C 1
ATOM 3350 O O . ALA A 1 427 ? -4.266 12.578 8.891 1 97.31 427 ALA A O 1
ATOM 3351 N N . PRO A 1 428 ? -3.064 11.43 7.453 1 97.5 428 PRO A N 1
ATOM 3352 C CA . PRO A 1 428 ? -2.596 10.227 6.766 1 97.5 428 PRO A CA 1
ATOM 3353 C C . PRO A 1 428 ? -1.344 9.633 7.402 1 97.5 428 PRO A C 1
ATOM 3355 O O . PRO A 1 428 ? -0.678 8.789 6.797 1 97.5 428 PRO A O 1
ATOM 3358 N N . GLY A 1 429 ? -1.004 10.07 8.609 1 97.44 429 GLY A N 1
ATOM 3359 C CA . GLY A 1 429 ? 0.175 9.586 9.312 1 97.44 429 GLY A CA 1
ATOM 3360 C C . GLY A 1 429 ? 0.138 8.086 9.57 1 97.44 429 GLY A C 1
ATOM 3361 O O . GLY A 1 429 ? 1.171 7.477 9.852 1 97.44 429 GLY A O 1
ATOM 3362 N N . ASN A 1 430 ? -1.019 7.5 9.531 1 95.25 430 ASN A N 1
ATOM 3363 C CA . ASN A 1 430 ? -1.152 6.066 9.766 1 95.25 430 ASN A CA 1
ATOM 3364 C C . ASN A 1 430 ? -0.903 5.258 8.5 1 95.25 430 ASN A C 1
ATOM 3366 O O . ASN A 1 430 ? -1.058 4.035 8.492 1 95.25 430 ASN A O 1
ATOM 3370 N N . ALA A 1 431 ? -0.515 5.895 7.391 1 93.94 431 ALA A N 1
ATOM 3371 C CA . ALA A 1 431 ? -0.11 5.184 6.184 1 93.94 431 ALA A CA 1
ATOM 3372 C C . ALA A 1 431 ? 1.146 4.352 6.43 1 93.94 431 ALA A C 1
ATOM 3374 O O . ALA A 1 431 ? 1.91 4.633 7.355 1 93.94 431 ALA A O 1
ATOM 3375 N N . ARG A 1 432 ? 1.415 3.416 5.602 1 89.25 432 ARG A N 1
ATOM 3376 C CA . ARG A 1 432 ? 2.443 2.416 5.875 1 89.25 432 ARG A CA 1
ATOM 3377 C C . ARG A 1 432 ? 3.824 2.932 5.488 1 89.25 432 ARG A C 1
ATOM 3379 O O . ARG A 1 432 ? 4.777 2.809 6.258 1 89.25 432 ARG A O 1
ATOM 3386 N N . ASN A 1 433 ? 3.957 3.543 4.395 1 91.44 433 ASN A N 1
ATOM 3387 C CA . ASN A 1 433 ? 5.297 3.721 3.842 1 91.44 433 ASN A CA 1
ATOM 3388 C C . ASN A 1 433 ? 5.777 5.16 3.986 1 91.44 433 ASN A C 1
ATOM 3390 O O . ASN A 1 433 ? 6.977 5.41 4.109 1 91.44 433 ASN A O 1
ATOM 3394 N N . PRO A 1 434 ? 4.875 6.176 3.9 1 96.62 434 PRO A N 1
ATOM 3395 C CA . PRO A 1 434 ? 5.367 7.516 4.227 1 96.62 434 PRO A CA 1
ATOM 3396 C C . PRO A 1 434 ? 5.984 7.598 5.621 1 96.62 434 PRO A C 1
ATOM 3398 O O . PRO A 1 434 ? 5.645 6.797 6.496 1 96.62 434 PRO A O 1
ATOM 3401 N N . LEU A 1 435 ? 6.879 8.508 5.793 1 98.06 435 LEU A N 1
ATOM 3402 C CA . LEU A 1 435 ? 7.539 8.602 7.09 1 98.06 435 LEU A CA 1
ATOM 3403 C C . LEU A 1 435 ? 6.691 9.406 8.07 1 98.06 435 LEU A C 1
ATOM 3405 O O . LEU A 1 435 ? 6.508 10.609 7.898 1 98.06 435 LEU A O 1
ATOM 3409 N N . THR A 1 436 ? 6.16 8.766 9.039 1 98.62 436 THR A N 1
ATOM 3410 C CA . THR A 1 436 ? 5.355 9.406 10.07 1 98.62 436 THR A CA 1
ATOM 3411 C C . THR A 1 436 ? 6.223 9.836 11.25 1 98.62 436 THR A C 1
ATOM 3413 O O . THR A 1 436 ? 6.973 9.023 11.805 1 98.62 436 THR A O 1
ATOM 3416 N N . VAL A 1 437 ? 6.055 11.07 11.719 1 98.75 437 VAL A N 1
ATOM 3417 C CA . VAL A 1 437 ? 7.023 11.664 12.641 1 98.75 437 VAL A CA 1
ATOM 3418 C C . VAL A 1 437 ? 6.328 12.062 13.938 1 98.75 437 VAL A C 1
ATOM 3420 O O . VAL A 1 437 ? 5.395 12.867 13.93 1 98.75 437 VAL A O 1
ATOM 3423 N N . ALA A 1 438 ? 6.812 11.5 15.031 1 98.75 438 ALA A N 1
ATOM 3424 C CA . ALA A 1 438 ? 6.398 11.906 16.375 1 98.75 438 ALA A CA 1
ATOM 3425 C C . ALA A 1 438 ? 7.219 13.094 16.859 1 98.75 438 ALA A C 1
ATOM 3427 O O . ALA A 1 438 ? 8.266 13.414 16.281 1 98.75 438 ALA A O 1
ATOM 3428 N N . ALA A 1 439 ? 6.707 13.742 17.938 1 98.56 439 ALA A N 1
ATOM 3429 C CA . ALA A 1 439 ? 7.363 14.945 18.438 1 98.56 439 ALA A CA 1
ATOM 3430 C C . ALA A 1 439 ? 7.887 14.727 19.859 1 98.56 439 ALA A C 1
ATOM 3432 O O . ALA A 1 439 ? 7.184 14.18 20.703 1 98.56 439 ALA A O 1
ATOM 3433 N N . TYR A 1 440 ? 9.086 15.125 20.062 1 96.94 440 TYR A N 1
ATOM 3434 C CA . TYR A 1 440 ? 9.625 15.094 21.422 1 96.94 440 TYR A CA 1
ATOM 3435 C C . TYR A 1 440 ? 10.156 16.469 21.828 1 96.94 440 TYR A C 1
ATOM 3437 O O . TYR A 1 440 ? 10.305 17.359 20.984 1 96.94 440 TYR A O 1
ATOM 3445 N N . ASN A 1 441 ? 10.273 16.656 23.125 1 95.94 441 ASN A N 1
ATOM 3446 C CA . ASN A 1 441 ? 10.883 17.844 23.703 1 95.94 441 ASN A CA 1
ATOM 3447 C C . ASN A 1 441 ? 12.406 17.734 23.719 1 95.94 441 ASN A C 1
ATOM 3449 O O . ASN A 1 441 ? 12.969 16.984 24.516 1 95.94 441 ASN A O 1
ATOM 3453 N N . GLN A 1 442 ? 12.992 18.5 22.938 1 91.44 442 GLN A N 1
ATOM 3454 C CA . GLN A 1 442 ? 14.438 18.391 22.75 1 91.44 442 GLN A CA 1
ATOM 3455 C C . GLN A 1 442 ? 15.18 18.906 23.969 1 91.44 442 GLN A C 1
ATOM 3457 O O . GLN A 1 442 ? 16.391 18.672 24.125 1 91.44 442 GLN A O 1
ATOM 3462 N N . PHE A 1 443 ? 14.539 19.578 24.875 1 91.19 443 PHE A N 1
ATOM 3463 C CA . PHE A 1 443 ? 15.18 20.109 26.078 1 91.19 443 PHE A CA 1
ATOM 3464 C C . PHE A 1 443 ? 15.297 19.047 27.156 1 91.19 443 PHE A C 1
ATOM 3466 O O . PHE A 1 443 ? 16.281 19.031 27.906 1 91.19 443 PHE A O 1
ATOM 3473 N N . ASP A 1 444 ? 14.336 18.125 27.219 1 91.81 444 ASP A N 1
ATOM 3474 C CA . ASP A 1 444 ? 14.398 17.141 28.281 1 91.81 444 ASP A CA 1
ATOM 3475 C C . ASP A 1 444 ? 14.375 15.719 27.719 1 91.81 444 ASP A C 1
ATOM 3477 O O . ASP A 1 444 ? 14.484 14.742 28.469 1 91.81 444 ASP A O 1
ATOM 3481 N N . GLY A 1 445 ? 14.188 15.648 26.453 1 91.69 445 GLY A N 1
ATOM 3482 C CA . GLY A 1 445 ? 14.297 14.352 25.797 1 91.69 445 GLY A CA 1
ATOM 3483 C C . GLY A 1 445 ? 13.039 13.516 25.906 1 91.69 445 GLY A C 1
ATOM 3484 O O . GLY A 1 445 ? 13.023 12.359 25.484 1 91.69 445 GLY A O 1
ATOM 3485 N N . SER A 1 446 ? 12 14.07 26.375 1 95 446 SER A N 1
ATOM 3486 C CA . SER A 1 446 ? 10.773 13.312 26.562 1 95 446 SER A CA 1
ATOM 3487 C C . SER A 1 446 ? 9.844 13.461 25.359 1 95 446 SER A C 1
ATOM 3489 O O . SER A 1 446 ? 9.828 14.516 24.703 1 95 446 SER A O 1
ATOM 3491 N N . ILE A 1 447 ? 9.117 12.375 25.094 1 96.94 447 ILE A N 1
ATOM 3492 C CA . ILE A 1 447 ? 8.102 12.453 24.062 1 96.94 447 ILE A CA 1
ATOM 3493 C C . ILE A 1 447 ? 6.984 13.398 24.5 1 96.94 447 ILE A C 1
ATOM 3495 O O . ILE A 1 447 ? 6.605 13.422 25.672 1 96.94 447 ILE A O 1
ATOM 3499 N N . LEU A 1 448 ? 6.527 14.266 23.562 1 97.69 448 LEU A N 1
ATOM 3500 C CA . LEU A 1 448 ? 5.41 15.141 23.906 1 97.69 448 LEU A CA 1
ATOM 3501 C C . LEU A 1 448 ? 4.164 14.328 24.234 1 97.69 448 LEU A C 1
ATOM 3503 O O . LEU A 1 448 ? 3.863 13.336 23.562 1 97.69 448 LEU A O 1
ATOM 3507 N N . GLY A 1 449 ? 3.457 14.781 25.266 1 97.19 449 GLY A N 1
ATOM 3508 C CA . GLY A 1 449 ? 2.234 14.102 25.656 1 97.19 449 GLY A CA 1
ATOM 3509 C C . GLY A 1 449 ? 1.188 14.078 24.547 1 97.19 449 GLY A C 1
ATOM 3510 O O . GLY A 1 449 ? 0.448 13.102 24.406 1 97.19 449 GLY A O 1
ATOM 3511 N N . GLU A 1 450 ? 1.185 15.117 23.766 1 97.31 450 GLU A N 1
ATOM 3512 C CA . GLU A 1 450 ? 0.169 15.25 22.719 1 97.31 450 GLU A CA 1
ATOM 3513 C C . GLU A 1 450 ? 0.541 14.445 21.484 1 97.31 450 GLU A C 1
ATOM 3515 O O . GLU A 1 450 ? -0.306 14.203 20.625 1 97.31 450 GLU A O 1
ATOM 3520 N N . SER A 1 451 ? 1.776 14.039 21.391 1 98.62 451 SER A N 1
ATOM 3521 C CA . SER A 1 451 ? 2.203 13.328 20.188 1 98.62 451 SER A CA 1
ATOM 3522 C C . SER A 1 451 ? 1.403 12.047 19.984 1 98.62 451 SER A C 1
ATOM 3524 O O . SER A 1 451 ? 1.255 11.25 20.906 1 98.62 451 SER A O 1
ATOM 3526 N N . GLY A 1 452 ? 0.87 11.922 18.734 1 98.44 452 GLY A N 1
ATOM 3527 C CA . GLY A 1 452 ? 0.154 10.695 18.438 1 98.44 452 GLY A CA 1
ATOM 3528 C C . GLY A 1 452 ? 0.977 9.445 18.688 1 98.44 452 GLY A C 1
ATOM 3529 O O . GLY A 1 452 ? 2.193 9.445 18.484 1 98.44 452 GLY A O 1
ATOM 3530 N N . ARG A 1 453 ? 0.256 8.414 19.125 1 98.19 453 ARG A N 1
ATOM 3531 C CA . ARG A 1 453 ? 0.912 7.16 19.469 1 98.19 453 ARG A CA 1
ATOM 3532 C C . ARG A 1 453 ? 0.389 6.016 18.609 1 98.19 453 ARG A C 1
ATOM 3534 O O . ARG A 1 453 ? -0.771 6.023 18.188 1 98.19 453 ARG A O 1
ATOM 3541 N N . GLY A 1 454 ? 1.322 5.145 18.312 1 96 454 GLY A N 1
ATOM 3542 C CA . GLY A 1 454 ? 0.941 3.924 17.625 1 96 454 GLY A CA 1
ATOM 3543 C C . GLY A 1 454 ? 0.334 2.883 18.547 1 96 454 GLY A C 1
ATOM 3544 O O . GLY A 1 454 ? -0.026 3.188 19.688 1 96 454 GLY A O 1
ATOM 3545 N N . TYR A 1 455 ? 0.171 1.743 18.016 1 92.69 455 TYR A N 1
ATOM 3546 C CA . TYR A 1 455 ? 0.342 1.307 16.641 1 92.69 455 TYR A CA 1
ATOM 3547 C C . TYR A 1 455 ? -0.91 1.59 15.812 1 92.69 455 TYR A C 1
ATOM 3549 O O . TYR A 1 455 ? -1.912 2.074 16.344 1 92.69 455 TYR A O 1
ATOM 3557 N N . SER A 1 456 ? -0.833 1.389 14.453 1 91.56 456 SER A N 1
ATOM 3558 C CA . SER A 1 456 ? -2.045 1.483 13.648 1 91.56 456 SER A CA 1
ATOM 3559 C C . SER A 1 456 ? -3.09 0.467 14.094 1 91.56 456 SER A C 1
ATOM 3561 O O . SER A 1 456 ? -2.812 -0.384 14.945 1 91.56 456 SER A O 1
ATOM 3563 N N . ARG A 1 457 ? -4.25 0.554 13.57 1 91.56 457 ARG A N 1
ATOM 3564 C CA . ARG A 1 457 ? -5.363 -0.29 13.992 1 91.56 457 ARG A CA 1
ATOM 3565 C C . ARG A 1 457 ? -5.027 -1.768 13.82 1 91.56 457 ARG A C 1
ATOM 3567 O O . ARG A 1 457 ? -5.441 -2.6 14.633 1 91.56 457 ARG A O 1
ATOM 3574 N N . PHE A 1 458 ? -4.172 -2.09 12.844 1 85.25 458 PHE A N 1
ATOM 3575 C CA . PHE A 1 458 ? -3.85 -3.494 12.609 1 85.25 458 PHE A CA 1
ATOM 3576 C C . PHE A 1 458 ? -2.416 -3.799 13.023 1 85.25 458 PHE A C 1
ATOM 3578 O O . PHE A 1 458 ? -1.821 -4.773 12.555 1 85.25 458 PHE A O 1
ATOM 3585 N N . GLY A 1 459 ? -1.815 -2.889 13.781 1 85.25 459 GLY A N 1
ATOM 3586 C CA . GLY A 1 459 ? -0.579 -3.211 14.477 1 85.25 459 GLY A CA 1
ATOM 3587 C C . GLY A 1 459 ? 0.661 -2.768 13.727 1 85.25 459 GLY A C 1
ATOM 3588 O O . GLY A 1 459 ? 1.784 -3.066 14.141 1 85.25 459 GLY A O 1
ATOM 3589 N N . GLN A 1 460 ? 0.494 -2.127 12.68 1 86.81 460 GLN A N 1
ATOM 3590 C CA . GLN A 1 460 ? 1.66 -1.611 11.969 1 86.81 460 GLN A CA 1
ATOM 3591 C C . GLN A 1 460 ? 2.41 -0.586 12.82 1 86.81 460 GLN A C 1
ATOM 3593 O O . GLN A 1 460 ? 1.792 0.228 13.508 1 86.81 460 GLN A O 1
ATOM 3598 N N . ILE A 1 461 ? 3.699 -0.641 12.625 1 86.25 461 ILE A N 1
ATOM 3599 C CA . ILE A 1 461 ? 4.527 0.277 13.398 1 86.25 461 ILE A CA 1
ATOM 3600 C C . ILE A 1 461 ? 4.414 1.686 12.82 1 86.25 461 ILE A C 1
ATOM 3602 O O . ILE A 1 461 ? 4.906 1.952 11.719 1 86.25 461 ILE A O 1
ATOM 3606 N N . ASN A 1 462 ? 3.855 2.562 13.453 1 91.06 462 ASN A N 1
ATOM 3607 C CA . ASN A 1 462 ? 3.787 4.016 13.328 1 91.06 462 ASN A CA 1
ATOM 3608 C C . ASN A 1 462 ? 3.627 4.684 14.695 1 91.06 462 ASN A C 1
ATOM 3610 O O . ASN A 1 462 ? 2.943 4.156 15.57 1 91.06 462 ASN A O 1
ATOM 3614 N N . PRO A 1 463 ? 4.312 5.742 14.945 1 97.5 463 PRO A N 1
ATOM 3615 C CA . PRO A 1 463 ? 5.168 6.539 14.062 1 97.5 463 PRO A CA 1
ATOM 3616 C C . PRO A 1 463 ? 6.445 5.809 13.656 1 97.5 463 PRO A C 1
ATOM 3618 O O . PRO A 1 463 ? 6.742 4.738 14.195 1 97.5 463 PRO A O 1
ATOM 3621 N N . ASP A 1 464 ? 7.133 6.367 12.711 1 96.88 464 ASP A N 1
ATOM 3622 C CA . ASP A 1 464 ? 8.383 5.773 12.234 1 96.88 464 ASP A CA 1
ATOM 3623 C C . ASP A 1 464 ? 9.578 6.297 13.031 1 96.88 464 ASP A C 1
ATOM 3625 O O . ASP A 1 464 ? 10.508 5.547 13.328 1 96.88 464 ASP A O 1
ATOM 3629 N N . ILE A 1 465 ? 9.516 7.582 13.258 1 96.94 465 ILE A N 1
ATOM 3630 C CA . ILE A 1 465 ? 10.625 8.25 13.93 1 96.94 465 ILE A CA 1
ATOM 3631 C C . ILE A 1 465 ? 10.102 9.422 14.75 1 96.94 465 ILE A C 1
ATOM 3633 O O . ILE A 1 465 ? 8.922 9.781 14.648 1 96.94 465 ILE A O 1
ATOM 3637 N N . ALA A 1 466 ? 10.953 9.914 15.602 1 98.19 466 ALA A N 1
ATOM 3638 C CA . ALA A 1 466 ? 10.633 11.117 16.375 1 98.19 466 ALA A CA 1
ATOM 3639 C C . ALA A 1 466 ? 11.609 12.242 16.062 1 98.19 466 ALA A C 1
ATOM 3641 O O . ALA A 1 466 ? 12.797 11.992 15.812 1 98.19 466 ALA A O 1
ATOM 3642 N N . ALA A 1 467 ? 11.133 13.422 16.016 1 97.62 467 ALA A N 1
ATOM 3643 C CA . ALA A 1 467 ? 11.93 14.625 15.797 1 97.62 467 ALA A CA 1
ATOM 3644 C C . ALA A 1 467 ? 11.555 15.727 16.797 1 97.62 467 ALA A C 1
ATOM 3646 O O . ALA A 1 467 ? 10.523 15.641 17.469 1 97.62 467 ALA A O 1
ATOM 3647 N N . PRO A 1 468 ? 12.445 16.703 16.984 1 96.12 468 PRO A N 1
ATOM 3648 C CA . PRO A 1 468 ? 12.094 17.812 17.875 1 96.12 468 PRO A CA 1
ATOM 3649 C C . PRO A 1 468 ? 10.812 18.531 17.438 1 96.12 468 PRO A C 1
ATOM 3651 O O . PRO A 1 468 ? 10.633 18.828 16.266 1 96.12 468 PRO A O 1
ATOM 3654 N N . GLY A 1 469 ? 9.938 18.734 18.422 1 96.94 469 GLY A N 1
ATOM 3655 C CA . GLY A 1 469 ? 8.664 19.344 18.078 1 96.94 469 GLY A CA 1
ATOM 3656 C C . GLY A 1 469 ? 8.148 20.297 19.156 1 96.94 469 GLY A C 1
ATOM 3657 O O . GLY A 1 469 ? 6.973 20.656 19.156 1 96.94 469 GLY A O 1
ATOM 3658 N N . TYR A 1 470 ? 9.016 20.734 20.109 1 96.19 470 TYR A N 1
ATOM 3659 C CA . TYR A 1 470 ? 8.602 21.609 21.203 1 96.19 470 TYR A CA 1
ATOM 3660 C C . TYR A 1 470 ? 9.234 22.984 21.078 1 96.19 470 TYR A C 1
ATOM 3662 O O . TYR A 1 470 ? 10.461 23.125 21.156 1 96.19 470 TYR A O 1
ATOM 3670 N N . GLN A 1 471 ? 8.398 24.016 20.859 1 95 471 GLN A N 1
ATOM 3671 C CA . GLN A 1 471 ? 8.82 25.406 20.75 1 95 471 GLN A CA 1
ATOM 3672 C C . GLN A 1 471 ? 9.945 25.578 19.734 1 95 471 GLN A C 1
ATOM 3674 O O . GLN A 1 471 ? 10.984 26.156 20.031 1 95 471 GLN A O 1
ATOM 3679 N N . ILE A 1 472 ? 9.727 25 18.594 1 95.12 472 ILE A N 1
ATOM 3680 C CA . ILE A 1 472 ? 10.703 25.109 17.531 1 95.12 472 ILE A CA 1
ATOM 3681 C C . ILE A 1 472 ? 10.68 26.516 16.953 1 95.12 472 ILE A C 1
ATOM 3683 O O . ILE A 1 472 ? 9.625 27.016 16.547 1 95.12 472 ILE A O 1
ATOM 3687 N N . PRO A 1 473 ? 11.836 27.219 16.891 1 94.75 473 PRO A N 1
ATOM 3688 C CA . PRO A 1 473 ? 11.844 28.562 16.312 1 94.75 473 PRO A CA 1
ATOM 3689 C C . PRO A 1 473 ? 11.352 28.578 14.859 1 94.75 473 PRO A C 1
ATOM 3691 O O . PRO A 1 473 ? 11.688 27.688 14.078 1 94.75 473 PRO A O 1
ATOM 3694 N N . CYS A 1 474 ? 10.555 29.609 14.516 1 96.38 474 CYS A N 1
ATOM 3695 C CA . CYS A 1 474 ? 10.016 29.703 13.164 1 96.38 474 CYS A CA 1
ATOM 3696 C C . CYS A 1 474 ? 9.664 31.141 12.82 1 96.38 474 CYS A C 1
ATOM 3698 O O . CYS A 1 474 ? 9.648 32 13.688 1 96.38 474 CYS A O 1
ATOM 3700 N N . ALA A 1 475 ? 9.523 31.344 11.555 1 97 475 ALA A N 1
ATOM 3701 C CA . ALA A 1 475 ? 9.023 32.625 11.078 1 97 475 ALA A CA 1
ATOM 3702 C C . ALA A 1 475 ? 7.5 32.688 11.195 1 97 475 ALA A C 1
ATOM 3704 O O . ALA A 1 475 ? 6.812 31.688 11.039 1 97 475 ALA A O 1
ATOM 3705 N N . LEU A 1 476 ? 6.98 33.875 11.477 1 97 476 LEU A N 1
ATOM 3706 C CA . LEU A 1 476 ? 5.555 34.188 11.516 1 97 476 LEU A CA 1
ATOM 3707 C C . LEU A 1 476 ? 5.227 35.344 10.586 1 97 476 LEU A C 1
ATOM 3709 O O . LEU A 1 476 ? 6.094 36.188 10.297 1 97 476 LEU A O 1
ATOM 3713 N N . PRO A 1 477 ? 4.031 35.375 10.102 1 97.06 477 PRO A N 1
ATOM 3714 C CA . PRO A 1 477 ? 3.676 36.5 9.211 1 97.06 477 PRO A CA 1
ATOM 3715 C C . PRO A 1 477 ? 3.945 37.875 9.844 1 97.06 477 PRO A C 1
ATOM 3717 O O . PRO A 1 477 ? 3.887 38 11.062 1 97.06 477 PRO A O 1
ATOM 3720 N N . GLY A 1 478 ? 4.27 38.844 8.984 1 95.81 478 GLY A N 1
ATOM 3721 C CA . GLY A 1 478 ? 4.5 40.188 9.445 1 95.81 478 GLY A CA 1
ATOM 3722 C C . GLY A 1 478 ? 5.922 40.438 9.914 1 95.81 478 GLY A C 1
ATOM 3723 O O . GLY A 1 478 ? 6.148 41.156 10.875 1 95.81 478 GLY A O 1
ATOM 3724 N N . ASN A 1 479 ? 6.793 39.688 9.297 1 95.31 479 ASN A N 1
ATOM 3725 C CA . ASN A 1 479 ? 8.211 39.812 9.602 1 95.31 479 ASN A CA 1
ATOM 3726 C C . ASN A 1 479 ? 8.5 39.562 11.078 1 95.31 479 ASN A C 1
ATOM 3728 O O . ASN A 1 479 ? 9.25 40.312 11.711 1 95.31 479 ASN A O 1
ATOM 3732 N N . GLN A 1 480 ? 7.82 38.562 11.602 1 95.19 480 GLN A N 1
ATOM 3733 C CA . GLN A 1 480 ? 8 38.188 12.992 1 95.19 480 GLN A CA 1
ATOM 3734 C C . GLN A 1 480 ? 8.594 36.781 13.102 1 95.19 480 GLN A C 1
ATOM 3736 O O . GLN A 1 480 ? 8.641 36.031 12.117 1 95.19 480 GLN A O 1
ATOM 3741 N N . TYR A 1 481 ? 9.141 36.531 14.219 1 95.31 481 TYR A N 1
ATOM 3742 C CA . TYR A 1 481 ? 9.602 35.188 14.578 1 95.31 481 TYR A CA 1
ATOM 3743 C C . TYR A 1 481 ? 8.953 34.719 15.875 1 95.31 481 TYR A C 1
ATOM 3745 O O . TYR A 1 481 ? 8.578 35.531 16.719 1 95.31 481 TYR A O 1
ATOM 3753 N N . GLY A 1 482 ? 8.695 33.469 16.016 1 95.06 482 GLY A N 1
ATOM 3754 C CA . GLY A 1 482 ? 8.117 32.812 17.172 1 95.06 482 GLY A CA 1
ATOM 3755 C C . GLY A 1 482 ? 8.492 31.344 17.281 1 95.06 482 GLY A C 1
ATOM 3756 O O . GLY A 1 482 ? 9.633 30.969 17.016 1 95.06 482 GLY A O 1
ATOM 3757 N N . SER A 1 483 ? 7.543 30.562 17.844 1 95.12 483 SER A N 1
ATOM 3758 C CA . SER A 1 483 ? 7.812 29.141 17.984 1 95.12 483 SER A CA 1
ATOM 3759 C C . SER A 1 483 ? 6.605 28.297 17.594 1 95.12 483 SER A C 1
ATOM 3761 O O . SER A 1 483 ? 5.484 28.797 17.531 1 95.12 483 SER A O 1
ATOM 3763 N N . LEU A 1 484 ? 6.848 27.141 17.188 1 96.69 484 LEU A N 1
ATOM 3764 C CA . LEU A 1 484 ? 5.84 26.156 16.797 1 96.69 484 LEU A CA 1
ATOM 3765 C C . LEU A 1 484 ? 5.98 24.891 17.625 1 96.69 484 LEU A C 1
ATOM 3767 O O . LEU A 1 484 ? 7.09 24.375 17.812 1 96.69 484 LEU A O 1
ATOM 3771 N N . THR A 1 485 ? 4.863 24.375 18.203 1 97.38 485 THR A N 1
ATOM 3772 C CA . THR A 1 485 ? 4.887 23.172 19.016 1 97.38 485 THR A CA 1
ATOM 3773 C C . THR A 1 485 ? 3.9 22.141 18.469 1 97.38 485 THR A C 1
ATOM 3775 O O . THR A 1 485 ? 2.748 22.469 18.172 1 97.38 485 THR A O 1
ATOM 3778 N N . GLY A 1 486 ? 4.359 20.859 18.328 1 98.31 486 GLY A N 1
ATOM 3779 C CA . GLY A 1 486 ? 3.512 19.766 17.875 1 98.31 486 GLY A CA 1
ATOM 3780 C C . GLY A 1 486 ? 4.191 18.859 16.859 1 98.31 486 GLY A C 1
ATOM 3781 O O . GLY A 1 486 ? 5.352 19.094 16.5 1 98.31 486 GLY A O 1
ATOM 3782 N N . THR A 1 487 ? 3.453 17.859 16.406 1 98.75 487 THR A N 1
ATOM 3783 C CA . THR A 1 487 ? 4.035 16.891 15.492 1 98.75 487 THR A CA 1
ATOM 3784 C C . THR A 1 487 ? 4.215 17.5 14.109 1 98.75 487 THR A C 1
ATOM 3786 O O . THR A 1 487 ? 4.996 17 13.297 1 98.75 487 THR A O 1
ATOM 3789 N N . GLY A 1 488 ? 3.432 18.562 13.797 1 98.81 488 GLY A N 1
ATOM 3790 C CA . GLY A 1 488 ? 3.695 19.281 12.57 1 98.81 488 GLY A CA 1
ATOM 3791 C C . GLY A 1 488 ? 5.09 19.875 12.508 1 98.81 488 GLY A C 1
ATOM 3792 O O . GLY A 1 488 ? 5.754 19.828 11.477 1 98.81 488 GLY A O 1
ATOM 3793 N N . ALA A 1 489 ? 5.496 20.484 13.617 1 98.25 489 ALA A N 1
ATOM 3794 C CA . ALA A 1 489 ? 6.852 21.016 13.711 1 98.25 489 ALA A CA 1
ATOM 3795 C C . ALA A 1 489 ? 7.895 19.922 13.562 1 98.25 489 ALA A C 1
ATOM 3797 O O . ALA A 1 489 ? 8.914 20.109 12.891 1 98.25 489 ALA A O 1
ATOM 3798 N N . ALA A 1 490 ? 7.621 18.812 14.211 1 98.31 490 ALA A N 1
ATOM 3799 C CA . ALA A 1 490 ? 8.523 17.656 14.117 1 98.31 490 ALA A CA 1
ATOM 3800 C C . ALA A 1 490 ? 8.633 17.172 12.68 1 98.31 490 ALA A C 1
ATOM 3802 O O . ALA A 1 490 ? 9.734 16.875 12.195 1 98.31 490 ALA A O 1
ATOM 3803 N N . ALA A 1 491 ? 7.496 17.062 12.039 1 98.69 491 ALA A N 1
ATOM 3804 C CA . ALA A 1 491 ? 7.48 16.641 10.641 1 98.69 491 ALA A CA 1
ATOM 3805 C C . ALA A 1 491 ? 8.273 17.594 9.766 1 98.69 491 ALA A C 1
ATOM 3807 O O . ALA A 1 491 ? 8.969 17.172 8.836 1 98.69 491 ALA A O 1
ATOM 3808 N N . ALA A 1 492 ? 8.148 18.875 10.023 1 98.56 492 ALA A N 1
ATOM 3809 C CA . ALA A 1 492 ? 8.914 19.875 9.289 1 98.56 492 ALA A CA 1
ATOM 3810 C C . ALA A 1 492 ? 10.414 19.656 9.461 1 98.56 492 ALA A C 1
ATOM 3812 O O . ALA A 1 492 ? 11.172 19.672 8.484 1 98.56 492 ALA A O 1
ATOM 3813 N N . HIS A 1 493 ? 10.812 19.453 10.688 1 96.69 493 HIS A N 1
ATOM 3814 C CA . HIS A 1 493 ? 12.219 19.172 10.961 1 96.69 493 HIS A CA 1
ATOM 3815 C C . HIS A 1 493 ? 12.695 17.938 10.195 1 96.69 493 HIS A C 1
ATOM 3817 O O . HIS A 1 493 ? 13.75 17.984 9.555 1 96.69 493 HIS A O 1
ATOM 3823 N N . ALA A 1 494 ? 11.938 16.906 10.281 1 97.38 494 ALA A N 1
ATOM 3824 C CA . ALA A 1 494 ? 12.297 15.656 9.609 1 97.38 494 ALA A CA 1
ATOM 3825 C C . ALA A 1 494 ? 12.312 15.836 8.094 1 97.38 494 ALA A C 1
ATOM 3827 O O . ALA A 1 494 ? 13.117 15.219 7.398 1 97.38 494 ALA A O 1
ATOM 3828 N N . ALA A 1 495 ? 11.398 16.641 7.586 1 98.38 495 ALA A N 1
ATOM 3829 C CA . ALA A 1 495 ? 11.391 16.938 6.152 1 98.38 495 ALA A CA 1
ATOM 3830 C C . ALA A 1 495 ? 12.703 17.578 5.719 1 98.38 495 ALA A C 1
ATOM 3832 O O . ALA A 1 495 ? 13.211 17.297 4.629 1 98.38 495 ALA A O 1
ATOM 3833 N N . GLY A 1 496 ? 13.203 18.469 6.531 1 96.62 496 GLY A N 1
ATOM 3834 C CA . GLY A 1 496 ? 14.516 19.016 6.266 1 96.62 496 GLY A CA 1
ATOM 3835 C C . GLY A 1 496 ? 15.609 17.969 6.188 1 96.62 496 GLY A C 1
ATOM 3836 O O . GLY A 1 496 ? 16.438 17.984 5.277 1 96.62 496 GLY A O 1
ATOM 3837 N N . ALA A 1 497 ? 15.562 17.062 7.137 1 94.94 497 ALA A N 1
ATOM 3838 C CA . ALA A 1 497 ? 16.516 15.961 7.129 1 94.94 497 ALA A CA 1
ATOM 3839 C C . ALA A 1 497 ? 16.391 15.125 5.855 1 94.94 497 ALA A C 1
ATOM 3841 O O . ALA A 1 497 ? 17.406 14.75 5.25 1 94.94 497 ALA A O 1
ATOM 3842 N N . SER A 1 498 ? 15.195 14.859 5.508 1 96.62 498 SER A N 1
ATOM 3843 C CA . SER A 1 498 ? 14.938 14.125 4.273 1 96.62 498 SER A CA 1
ATOM 3844 C C . SER A 1 498 ? 15.508 14.859 3.064 1 96.62 498 SER A C 1
ATOM 3846 O O . SER A 1 498 ? 16.078 14.234 2.162 1 96.62 498 SER A O 1
ATOM 3848 N N . ALA A 1 499 ? 15.352 16.141 3.068 1 97.31 499 ALA A N 1
ATOM 3849 C CA . ALA A 1 499 ? 15.867 16.953 1.97 1 97.31 499 ALA A CA 1
ATOM 3850 C C . ALA A 1 499 ? 17.391 16.875 1.907 1 97.31 499 ALA A C 1
ATOM 3852 O O . ALA A 1 499 ? 17.969 16.906 0.822 1 97.31 499 ALA A O 1
ATOM 3853 N N . MET A 1 500 ? 18.047 16.844 3.047 1 94.94 500 MET A N 1
ATOM 3854 C CA . MET A 1 500 ? 19.5 16.672 3.078 1 94.94 500 MET A CA 1
ATOM 3855 C C . MET A 1 500 ? 19.906 15.367 2.416 1 94.94 500 MET A C 1
ATOM 3857 O O . MET A 1 500 ? 20.844 15.336 1.609 1 94.94 500 MET A O 1
ATOM 3861 N N . VAL A 1 501 ? 19.203 14.336 2.771 1 93.69 501 VAL A N 1
ATOM 3862 C CA . VAL A 1 501 ? 19.5 13.023 2.201 1 93.69 501 VAL A CA 1
ATOM 3863 C C . VAL A 1 501 ? 19.234 13.039 0.698 1 93.69 501 VAL A C 1
ATOM 3865 O O . VAL A 1 501 ? 20 12.469 -0.081 1 93.69 501 VAL A O 1
ATOM 3868 N N . MET A 1 502 ? 18.156 13.68 0.309 1 95.88 502 MET A N 1
ATOM 3869 C CA . MET A 1 502 ? 17.828 13.82 -1.106 1 95.88 502 MET A CA 1
ATOM 3870 C C . MET A 1 502 ? 18.922 14.57 -1.852 1 95.88 502 MET A C 1
ATOM 3872 O O . MET A 1 502 ? 19.312 14.18 -2.957 1 95.88 502 MET A O 1
ATOM 3876 N N . GLU A 1 503 ? 19.391 15.633 -1.27 1 95.06 503 GLU A N 1
ATOM 3877 C CA . GLU A 1 503 ? 20.5 16.375 -1.863 1 95.06 503 GLU A CA 1
ATOM 3878 C C . GLU A 1 503 ? 21.719 15.492 -2.043 1 95.06 503 GLU A C 1
ATOM 3880 O O . GLU A 1 503 ? 22.328 15.477 -3.115 1 95.06 503 GLU A O 1
ATOM 3885 N N . TRP A 1 504 ? 22.062 14.742 -1.018 1 91.56 504 TRP A N 1
ATOM 3886 C CA . TRP A 1 504 ? 23.203 13.836 -1.061 1 91.56 504 TRP A CA 1
ATOM 3887 C C . TRP A 1 504 ? 23.016 12.781 -2.146 1 91.56 504 TRP A C 1
ATOM 3889 O O . TRP A 1 504 ? 23.938 12.516 -2.928 1 91.56 504 TRP A O 1
ATOM 3899 N N . GLY A 1 505 ? 21.906 12.266 -2.156 1 90.62 505 GLY A N 1
ATOM 3900 C CA . GLY A 1 505 ? 21.625 11.18 -3.086 1 90.62 505 GLY A CA 1
ATOM 3901 C C . GLY A 1 505 ? 21.531 11.641 -4.527 1 90.62 505 GLY A C 1
ATOM 3902 O O . GLY A 1 505 ? 22.359 11.281 -5.363 1 90.62 505 GLY A O 1
ATOM 3903 N N . TYR A 1 506 ? 20.578 12.445 -4.789 1 92.38 506 TYR A N 1
ATOM 3904 C CA . TYR A 1 506 ? 20.266 12.812 -6.164 1 92.38 506 TYR A CA 1
ATOM 3905 C C . TYR A 1 506 ? 21.141 13.961 -6.637 1 92.38 506 TYR A C 1
ATOM 3907 O O . TYR A 1 506 ? 21.859 13.836 -7.637 1 92.38 506 TYR A O 1
ATOM 3915 N N . CYS A 1 507 ? 21.109 15.078 -5.902 1 94.06 507 CYS A N 1
ATOM 3916 C CA . CYS A 1 507 ? 21.734 16.312 -6.383 1 94.06 507 CYS A CA 1
ATOM 3917 C C . CYS A 1 507 ? 23.25 16.141 -6.473 1 94.06 507 CYS A C 1
ATOM 3919 O O . CYS A 1 507 ? 23.875 16.625 -7.414 1 94.06 507 CYS A O 1
ATOM 3921 N N . LYS A 1 508 ? 23.797 15.453 -5.531 1 92.69 508 LYS A N 1
ATOM 3922 C CA . LYS A 1 508 ? 25.234 15.25 -5.535 1 92.69 508 LYS A CA 1
ATOM 3923 C C . LYS A 1 508 ? 25.609 13.969 -6.266 1 92.69 508 LYS A C 1
ATOM 3925 O O . LYS A 1 508 ? 26.797 13.625 -6.359 1 92.69 508 LYS A O 1
ATOM 3930 N N . GLY A 1 509 ? 24.641 13.164 -6.699 1 90.31 509 GLY A N 1
ATOM 3931 C CA . GLY A 1 509 ? 24.859 12.078 -7.637 1 90.31 509 GLY A CA 1
ATOM 3932 C C . GLY A 1 509 ? 25.188 10.758 -6.961 1 90.31 509 GLY A C 1
ATOM 3933 O O . GLY A 1 509 ? 25.516 9.773 -7.625 1 90.31 509 GLY A O 1
ATOM 3934 N N . ASN A 1 510 ? 25.062 10.656 -5.625 1 86.25 510 ASN A N 1
ATOM 3935 C CA . ASN A 1 510 ? 25.422 9.43 -4.914 1 86.25 510 ASN A CA 1
ATOM 3936 C C . ASN A 1 510 ? 24.375 8.344 -5.121 1 86.25 510 ASN A C 1
ATOM 3938 O O . ASN A 1 510 ? 24.688 7.152 -5.039 1 86.25 510 ASN A O 1
ATOM 3942 N N . HIS A 1 511 ? 23.141 8.695 -5.406 1 87.69 511 HIS A N 1
ATOM 3943 C CA . HIS A 1 511 ? 22.031 7.785 -5.648 1 87.69 511 HIS A CA 1
ATOM 3944 C C . HIS A 1 511 ? 20.938 8.461 -6.457 1 87.69 511 HIS A C 1
ATOM 3946 O O . HIS A 1 511 ? 19.875 8.82 -5.914 1 87.69 511 HIS A O 1
ATOM 3952 N N . THR A 1 512 ? 21.016 8.422 -7.707 1 87.81 512 THR A N 1
ATOM 3953 C CA . THR A 1 512 ? 20.25 9.297 -8.586 1 87.81 512 THR A CA 1
ATOM 3954 C C . THR A 1 512 ? 18.828 8.773 -8.766 1 87.81 512 THR A C 1
ATOM 3956 O O . THR A 1 512 ? 17.969 9.484 -9.281 1 87.81 512 THR A O 1
ATOM 3959 N N . THR A 1 513 ? 18.531 7.574 -8.305 1 88.06 513 THR A N 1
ATOM 3960 C CA . THR A 1 513 ? 17.172 7.039 -8.406 1 88.06 513 THR A CA 1
ATOM 3961 C C . THR A 1 513 ? 16.594 6.793 -7.016 1 88.06 513 THR A C 1
ATOM 3963 O O . THR A 1 513 ? 15.734 5.922 -6.844 1 88.06 513 THR A O 1
ATOM 3966 N N . VAL A 1 514 ? 17.078 7.512 -6.082 1 92.44 514 VAL A N 1
ATOM 3967 C CA . VAL A 1 514 ? 16.688 7.305 -4.691 1 92.44 514 VAL A CA 1
ATOM 3968 C C . VAL A 1 514 ? 15.195 7.57 -4.527 1 92.44 514 VAL A C 1
ATOM 3970 O O . VAL A 1 514 ? 14.656 8.516 -5.105 1 92.44 514 VAL A O 1
ATOM 3973 N N . THR A 1 515 ? 14.531 6.68 -3.877 1 94 515 THR A N 1
ATOM 3974 C CA . THR A 1 515 ? 13.102 6.812 -3.613 1 94 515 THR A CA 1
ATOM 3975 C C . THR A 1 515 ? 12.859 7.301 -2.189 1 94 515 THR A C 1
ATOM 3977 O O . THR A 1 515 ? 13.781 7.332 -1.371 1 94 515 THR A O 1
ATOM 3980 N N . GLY A 1 516 ? 11.602 7.723 -1.972 1 96.25 516 GLY A N 1
ATOM 3981 C CA . GLY A 1 516 ? 11.227 8.094 -0.616 1 96.25 516 GLY A CA 1
ATOM 3982 C C . GLY A 1 516 ? 11.398 6.965 0.381 1 96.25 516 GLY A C 1
ATOM 3983 O O . GLY A 1 516 ? 11.883 7.176 1.492 1 96.25 516 GLY A O 1
ATOM 3984 N N . ILE A 1 517 ? 11.094 5.793 -0.005 1 93.94 517 ILE A N 1
ATOM 3985 C CA . ILE A 1 517 ? 11.195 4.629 0.869 1 93.94 517 ILE A CA 1
ATOM 3986 C C . ILE A 1 517 ? 12.648 4.414 1.273 1 93.94 517 ILE A C 1
ATOM 3988 O O . ILE A 1 517 ? 12.945 4.148 2.441 1 93.94 517 ILE A O 1
ATOM 3992 N N . GLN A 1 518 ? 13.562 4.539 0.329 1 92 518 GLN A N 1
ATOM 3993 C CA . GLN A 1 518 ? 14.984 4.367 0.616 1 92 518 GLN A CA 1
ATOM 3994 C C . GLN A 1 518 ? 15.477 5.434 1.593 1 92 518 GLN A C 1
ATOM 3996 O O . GLN A 1 518 ? 16.203 5.125 2.537 1 92 518 GLN A O 1
ATOM 4001 N N . ILE A 1 519 ? 15.047 6.656 1.338 1 94.5 519 ILE A N 1
ATOM 4002 C CA . ILE A 1 519 ? 15.445 7.746 2.221 1 94.5 519 ILE A CA 1
ATOM 4003 C C . ILE A 1 519 ? 14.914 7.488 3.631 1 94.5 519 ILE A C 1
ATOM 4005 O O . ILE A 1 519 ? 15.641 7.664 4.613 1 94.5 519 ILE A O 1
ATOM 4009 N N . ASN A 1 520 ? 13.68 7.086 3.73 1 94.81 520 ASN A N 1
ATOM 4010 C CA . ASN A 1 520 ? 13.07 6.809 5.027 1 94.81 520 ASN A CA 1
ATOM 4011 C C . ASN A 1 520 ? 13.828 5.727 5.785 1 94.81 520 ASN A C 1
ATOM 4013 O O . ASN A 1 520 ? 14.086 5.863 6.984 1 94.81 520 ASN A O 1
ATOM 4017 N N . HIS A 1 521 ? 14.234 4.734 5.117 1 90.38 521 HIS A N 1
ATOM 4018 C CA . HIS A 1 521 ? 14.961 3.652 5.773 1 90.38 521 HIS A CA 1
ATOM 4019 C C . HIS A 1 521 ? 16.359 4.086 6.168 1 90.38 521 HIS A C 1
ATOM 4021 O O . HIS A 1 521 ? 16.891 3.637 7.188 1 90.38 521 HIS A O 1
ATOM 4027 N N . MET A 1 522 ? 16.984 4.977 5.348 1 89.38 522 MET A N 1
ATOM 4028 C CA . MET A 1 522 ? 18.266 5.551 5.75 1 89.38 522 MET A CA 1
ATOM 4029 C C . MET A 1 522 ? 18.109 6.352 7.043 1 89.38 522 MET A C 1
ATOM 4031 O O . MET A 1 522 ? 18.953 6.242 7.941 1 89.38 522 MET A O 1
ATOM 4035 N N . ILE A 1 523 ? 17.047 7.109 7.105 1 92.69 523 ILE A N 1
ATOM 4036 C CA . ILE A 1 523 ? 16.781 7.914 8.297 1 92.69 523 ILE A CA 1
ATOM 4037 C C . ILE A 1 523 ? 16.562 6.996 9.5 1 92.69 523 ILE A C 1
ATOM 4039 O O . ILE A 1 523 ? 17.094 7.238 10.586 1 92.69 523 ILE A O 1
ATOM 4043 N N . ILE A 1 524 ? 15.828 5.969 9.32 1 90.75 524 ILE A N 1
ATOM 4044 C CA . ILE A 1 524 ? 15.531 5.008 10.375 1 90.75 524 ILE A CA 1
ATOM 4045 C C . ILE A 1 524 ? 16.828 4.344 10.852 1 90.75 524 ILE A C 1
ATOM 4047 O O . ILE A 1 524 ? 17.047 4.195 12.055 1 90.75 524 ILE A O 1
ATOM 4051 N N . ARG A 1 525 ? 17.688 4.004 9.938 1 85.44 525 ARG A N 1
ATOM 4052 C CA . ARG A 1 525 ? 18.938 3.348 10.266 1 85.44 525 ARG A CA 1
ATOM 4053 C C . ARG A 1 525 ? 19.844 4.262 11.102 1 85.44 525 ARG A C 1
ATOM 4055 O O . ARG A 1 525 ? 20.562 3.797 11.977 1 85.44 525 ARG A O 1
ATOM 4062 N N . GLY A 1 526 ? 19.766 5.496 10.867 1 86.5 526 GLY A N 1
ATOM 4063 C CA . GLY A 1 526 ? 20.609 6.457 11.547 1 86.5 526 GLY A CA 1
ATOM 4064 C C . GLY A 1 526 ? 20 7 12.828 1 86.5 526 GLY A C 1
ATOM 4065 O O . GLY A 1 526 ? 20.625 7.805 13.523 1 86.5 526 GLY A O 1
ATOM 4066 N N . ALA A 1 527 ? 18.828 6.52 13.18 1 90.94 527 ALA A N 1
ATOM 4067 C CA . ALA A 1 527 ? 18.094 7.082 14.305 1 90.94 527 ALA A CA 1
ATOM 4068 C C . ALA A 1 527 ? 18.828 6.824 15.617 1 90.94 527 ALA A C 1
ATOM 4070 O O . ALA A 1 527 ? 19.422 5.762 15.805 1 90.94 527 ALA A O 1
ATOM 4071 N N . GLN A 1 528 ? 18.781 7.805 16.469 1 91.19 528 GLN A N 1
ATOM 4072 C CA . GLN A 1 528 ? 19.312 7.637 17.812 1 91.19 528 GLN A CA 1
ATOM 4073 C C . GLN A 1 528 ? 18.344 6.859 18.688 1 91.19 528 GLN A C 1
ATOM 4075 O O . GLN A 1 528 ? 17.125 7.117 18.672 1 91.19 528 GLN A O 1
ATOM 4080 N N . ARG A 1 529 ? 18.938 5.895 19.422 1 89.56 529 ARG A N 1
ATOM 4081 C CA . ARG A 1 529 ? 18.109 5.031 20.25 1 89.56 529 ARG A CA 1
ATOM 4082 C C . ARG A 1 529 ? 18.609 5.012 21.703 1 89.56 529 ARG A C 1
ATOM 4084 O O . ARG A 1 529 ? 19.812 4.926 21.938 1 89.56 529 ARG A O 1
ATOM 4091 N N . ASP A 1 530 ? 17.656 5.227 22.594 1 88.75 530 ASP A N 1
ATOM 4092 C CA . ASP A 1 530 ? 17.922 5.121 24.016 1 88.75 530 ASP A CA 1
ATOM 4093 C C . ASP A 1 530 ? 17.75 3.684 24.5 1 88.75 530 ASP A C 1
ATOM 4095 O O . ASP A 1 530 ? 16.688 3.09 24.344 1 88.75 530 ASP A O 1
ATOM 4099 N N . SER A 1 531 ? 18.703 3.135 25.109 1 84.81 531 SER A N 1
ATOM 4100 C CA . SER A 1 531 ? 18.75 1.729 25.5 1 84.81 531 SER A CA 1
ATOM 4101 C C . SER A 1 531 ? 17.672 1.407 26.531 1 84.81 531 SER A C 1
ATOM 4103 O O . SER A 1 531 ? 17.391 0.237 26.797 1 84.81 531 SER A O 1
ATOM 4105 N N . THR A 1 532 ? 17.078 2.471 27.109 1 88.12 532 THR A N 1
ATOM 4106 C CA . THR A 1 532 ? 16.062 2.252 28.125 1 88.12 532 THR A CA 1
ATOM 4107 C C . THR A 1 532 ? 14.758 1.768 27.484 1 88.12 532 THR A C 1
ATOM 4109 O O . THR A 1 532 ? 13.875 1.258 28.172 1 88.12 532 THR A O 1
ATOM 4112 N N . TYR A 1 533 ? 14.727 1.973 26.172 1 89.12 533 TYR A N 1
ATOM 4113 C CA . TYR A 1 533 ? 13.516 1.578 25.469 1 89.12 533 TYR A CA 1
ATOM 4114 C C . TYR A 1 533 ? 13.789 0.409 24.531 1 89.12 533 TYR A C 1
ATOM 4116 O O . TYR A 1 533 ? 14.938 0.17 24.141 1 89.12 533 TYR A O 1
ATOM 4124 N N . THR A 1 534 ? 12.773 -0.345 24.281 1 87.5 534 THR A N 1
ATOM 4125 C CA . THR A 1 534 ? 12.82 -1.335 23.219 1 87.5 534 THR A CA 1
ATOM 4126 C C . THR A 1 534 ? 12.359 -0.723 21.891 1 87.5 534 THR A C 1
ATOM 4128 O O . THR A 1 534 ? 11.391 0.036 21.859 1 87.5 534 THR A O 1
ATOM 4131 N N . TYR A 1 535 ? 13.133 -1.039 20.891 1 88.44 535 TYR A N 1
ATOM 4132 C CA . TYR A 1 535 ? 12.781 -0.522 19.578 1 88.44 535 TYR A CA 1
ATOM 4133 C C . TYR A 1 535 ? 12.523 -1.659 18.594 1 88.44 535 TYR A C 1
ATOM 4135 O O . TYR A 1 535 ? 13.148 -2.721 18.688 1 88.44 535 TYR A O 1
ATOM 4143 N N . PRO A 1 536 ? 11.641 -1.382 17.594 1 89.69 536 PRO A N 1
ATOM 4144 C CA . PRO A 1 536 ? 10.742 -0.226 17.5 1 89.69 536 PRO A CA 1
ATOM 4145 C C . PRO A 1 536 ? 9.633 -0.252 18.547 1 89.69 536 PRO A C 1
ATOM 4147 O O . PRO A 1 536 ? 9.367 -1.298 19.141 1 89.69 536 PRO A O 1
ATOM 4150 N N . ASN A 1 537 ? 9.016 0.936 18.828 1 93.88 537 ASN A N 1
ATOM 4151 C CA . ASN A 1 537 ? 7.898 0.998 19.766 1 93.88 537 ASN A CA 1
ATOM 4152 C C . ASN A 1 537 ? 6.855 2.025 19.328 1 93.88 537 ASN A C 1
ATOM 4154 O O . ASN A 1 537 ? 7.02 2.684 18.297 1 93.88 537 ASN A O 1
ATOM 4158 N N . ASP A 1 538 ? 5.773 2.203 20.078 1 95.88 538 ASP A N 1
ATOM 4159 C CA . ASP A 1 538 ? 4.59 2.941 19.641 1 95.88 538 ASP A CA 1
ATOM 4160 C C . ASP A 1 538 ? 4.73 4.43 19.953 1 95.88 538 ASP A C 1
ATOM 4162 O O . ASP A 1 538 ? 3.863 5.23 19.594 1 95.88 538 ASP A O 1
ATOM 4166 N N . ASN A 1 539 ? 5.801 4.902 20.578 1 96.69 539 ASN A N 1
ATOM 4167 C CA . ASN A 1 539 ? 6.02 6.305 20.891 1 96.69 53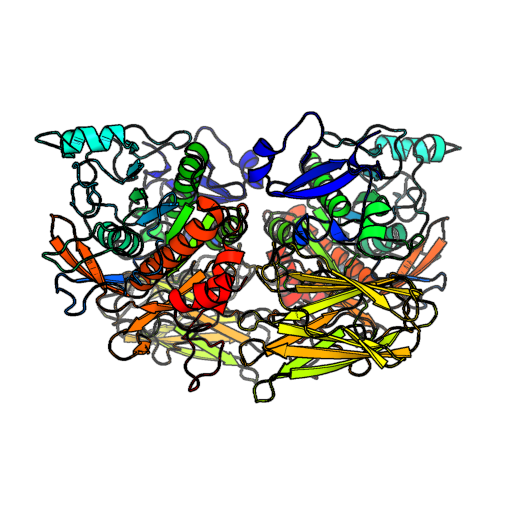9 ASN A CA 1
ATOM 4168 C C . ASN A 1 539 ? 7.102 6.922 20.016 1 96.69 539 ASN A C 1
ATOM 4170 O O . ASN A 1 539 ? 6.859 7.922 19.328 1 96.69 539 ASN A O 1
ATOM 4174 N N . TRP A 1 540 ? 8.203 6.129 19.938 1 96.69 540 TRP A N 1
ATOM 4175 C CA . TRP A 1 540 ? 9.406 6.668 19.312 1 96.69 540 TRP A CA 1
ATOM 4176 C C . TRP A 1 540 ? 9.594 6.098 17.922 1 96.69 540 TRP A C 1
ATOM 4178 O O . TRP A 1 540 ? 10.445 6.566 17.156 1 96.69 540 TRP A O 1
ATOM 4188 N N . GLY A 1 541 ? 8.781 5.129 17.562 1 95.56 541 GLY A N 1
ATOM 4189 C CA . GLY A 1 541 ? 9.102 4.375 16.359 1 95.56 541 GLY A CA 1
ATOM 4190 C C . GLY A 1 541 ? 10.469 3.723 16.422 1 95.56 541 GLY A C 1
ATOM 4191 O O . GLY A 1 541 ? 10.781 3.004 17.375 1 95.56 541 GLY A O 1
ATOM 4192 N N . TYR A 1 542 ? 11.297 4.066 15.523 1 92.56 542 TYR A N 1
ATOM 4193 C CA . TYR A 1 542 ? 12.617 3.455 15.453 1 92.56 542 TYR A CA 1
ATOM 4194 C C . TYR A 1 542 ? 13.664 4.332 16.141 1 92.56 542 TYR A C 1
ATOM 4196 O O . TYR A 1 542 ? 14.852 4.027 16.094 1 92.56 542 TYR A O 1
ATOM 4204 N N . GLY A 1 543 ? 13.234 5.438 16.719 1 94.62 543 GLY A N 1
ATOM 4205 C CA . GLY A 1 543 ? 14.156 6.293 17.453 1 94.62 543 GLY A CA 1
ATOM 4206 C C . GLY A 1 543 ? 14.07 7.754 17.047 1 94.62 543 GLY A C 1
ATOM 4207 O O . GLY A 1 543 ? 13.086 8.172 16.438 1 94.62 543 GLY A O 1
ATOM 4208 N N . GLN A 1 544 ? 15.094 8.547 17.453 1 95.88 544 GLN A N 1
ATOM 4209 C CA . GLN A 1 544 ? 15.141 9.977 17.188 1 95.88 544 GLN A CA 1
ATOM 4210 C C . GLN A 1 544 ? 15.922 10.273 15.898 1 95.88 544 GLN A C 1
ATOM 4212 O O . GLN A 1 544 ? 16.969 9.672 15.656 1 95.88 544 GLN A O 1
ATOM 4217 N N . VAL A 1 545 ? 15.375 11.164 15.102 1 94.06 545 VAL A N 1
ATOM 4218 C CA . VAL A 1 545 ? 16.078 11.57 13.898 1 94.06 545 VAL A CA 1
ATOM 4219 C C . VAL A 1 545 ? 17.469 12.102 14.266 1 94.06 545 VAL A C 1
ATOM 4221 O O . VAL A 1 545 ? 17.594 12.945 15.156 1 94.06 545 VAL A O 1
ATOM 4224 N N . ASP A 1 546 ? 18.469 11.547 13.633 1 90.25 546 ASP A N 1
ATOM 4225 C CA . ASP A 1 546 ? 19.844 11.984 13.781 1 90.25 546 ASP A CA 1
ATOM 4226 C C . ASP A 1 546 ? 20.562 12.039 12.43 1 90.25 546 ASP A C 1
ATOM 4228 O O . ASP A 1 546 ? 21.047 11.016 11.938 1 90.25 546 ASP A O 1
ATOM 4232 N N . VAL A 1 547 ? 20.672 13.211 11.953 1 82.5 547 VAL A N 1
ATOM 4233 C CA . VAL A 1 547 ? 21.188 13.391 10.594 1 82.5 547 VAL A CA 1
ATOM 4234 C C . VAL A 1 547 ? 22.688 13.086 10.57 1 82.5 547 VAL A C 1
ATOM 4236 O O . VAL A 1 547 ? 23.188 12.547 9.586 1 82.5 547 VAL A O 1
ATOM 4239 N N . TYR A 1 548 ? 23.375 13.398 11.609 1 80.69 548 TYR A N 1
ATOM 4240 C CA . TYR A 1 548 ? 24.812 13.164 11.648 1 80.69 548 TYR A CA 1
ATOM 4241 C C . TYR A 1 548 ? 25.109 11.672 11.648 1 80.69 548 TYR A C 1
ATOM 4243 O O . TYR A 1 548 ? 25.938 11.203 10.859 1 80.69 548 TYR A O 1
ATOM 4251 N N . LYS A 1 549 ? 24.469 11.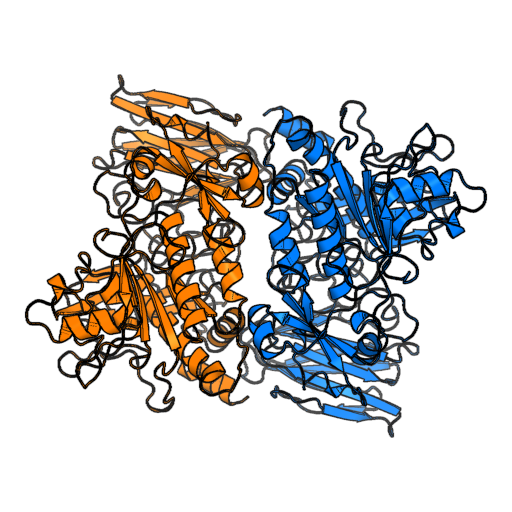039 12.484 1 79.25 549 LYS A N 1
ATOM 4252 C CA . LYS A 1 549 ? 24.672 9.602 12.547 1 79.25 549 LYS A CA 1
ATOM 4253 C C . LYS A 1 549 ? 24.281 8.93 11.234 1 79.25 549 LYS A C 1
ATOM 4255 O O . LYS A 1 549 ? 24.906 7.945 10.82 1 79.25 549 LYS A O 1
ATOM 4260 N N . LEU A 1 550 ? 23.312 9.453 10.656 1 82.94 550 LEU A N 1
ATOM 4261 C CA . LEU A 1 550 ? 22.875 8.922 9.367 1 82.94 550 LEU A CA 1
ATOM 4262 C C . LEU A 1 550 ? 24 8.992 8.336 1 82.94 550 LEU A C 1
ATOM 4264 O O . LEU A 1 550 ? 24.281 7.996 7.668 1 82.94 550 LEU A O 1
ATOM 4268 N N . PHE A 1 551 ? 24.625 10.062 8.219 1 81.94 551 PHE A N 1
ATOM 4269 C CA . PHE A 1 551 ? 25.641 10.234 7.184 1 81.94 551 PHE A CA 1
ATOM 4270 C C . PHE A 1 551 ? 26.953 9.57 7.59 1 81.94 551 PHE A C 1
ATOM 4272 O O . PHE A 1 551 ? 27.75 9.18 6.73 1 81.94 551 PHE A O 1
ATOM 4279 N N . GLN A 1 552 ? 27.141 9.391 8.906 1 75.5 552 GLN A N 1
ATOM 4280 C CA . GLN A 1 552 ? 28.266 8.57 9.328 1 75.5 552 GLN A CA 1
ATOM 4281 C C . GLN A 1 552 ? 28.078 7.117 8.898 1 75.5 552 GLN A C 1
ATOM 4283 O O . GLN A 1 552 ? 29.047 6.445 8.516 1 75.5 552 GLN A O 1
ATOM 4288 N N . ARG A 1 553 ? 26.891 6.789 8.953 1 72.38 553 ARG A N 1
ATOM 4289 C CA . ARG A 1 553 ? 26.562 5.398 8.648 1 72.38 553 ARG A CA 1
ATOM 4290 C C . ARG A 1 553 ? 26.484 5.172 7.141 1 72.38 553 ARG A C 1
ATOM 4292 O O . ARG A 1 553 ? 26.781 4.078 6.656 1 72.38 553 ARG A O 1
ATOM 4299 N N . ILE A 1 554 ? 26.094 6.188 6.438 1 67.38 554 ILE A N 1
ATOM 4300 C CA . ILE A 1 554 ? 25.938 6.039 4.996 1 67.38 554 ILE A CA 1
ATOM 4301 C C . ILE A 1 554 ? 27.281 6.277 4.312 1 67.38 554 ILE A C 1
ATOM 4303 O O . ILE A 1 554 ? 27.578 5.684 3.268 1 67.38 554 ILE A O 1
ATOM 4307 N N . SER A 1 555 ? 28.078 7.328 4.75 1 57.12 555 SER A N 1
ATOM 4308 C CA . SER A 1 555 ? 29.375 7.645 4.141 1 57.12 555 SER A CA 1
ATOM 4309 C C . SER A 1 555 ? 30.312 6.449 4.18 1 57.12 555 SER A C 1
ATOM 4311 O O . SER A 1 555 ? 31.25 6.367 3.387 1 57.12 555 SER A O 1
ATOM 4313 N N . ILE A 1 556 ? 30.109 5.629 5.152 1 46.75 556 ILE A N 1
ATOM 4314 C CA . ILE A 1 556 ? 30.969 4.453 5.098 1 46.75 556 ILE A CA 1
ATOM 4315 C C . ILE A 1 556 ? 30.547 3.559 3.936 1 46.75 556 ILE A C 1
ATOM 4317 O O . ILE A 1 556 ? 31.031 2.434 3.797 1 46.75 556 ILE A O 1
ATOM 4321 N N . ILE A 1 557 ? 29.688 4.09 3.131 1 43.69 557 ILE A N 1
ATOM 4322 C CA . ILE A 1 557 ? 29.359 3.344 1.921 1 43.69 557 ILE A CA 1
ATOM 4323 C C . ILE A 1 557 ? 30.312 3.729 0.801 1 43.69 557 ILE A C 1
ATOM 4325 O O . ILE A 1 557 ? 30.547 4.914 0.551 1 43.69 557 ILE A O 1
ATOM 4329 N N . MET B 1 1 ? 13.547 -9.641 -34.094 1 69.44 1 MET B N 1
ATOM 4330 C CA . MET B 1 1 ? 12.906 -10.312 -32.969 1 69.44 1 MET B CA 1
ATOM 4331 C C . MET B 1 1 ? 12.555 -9.312 -31.875 1 69.44 1 MET B C 1
ATOM 4333 O O . MET B 1 1 ? 13.266 -8.328 -31.672 1 69.44 1 MET B O 1
ATOM 4337 N N . ASN B 1 2 ? 11.398 -9.461 -31.359 1 87.81 2 ASN B N 1
ATOM 4338 C CA . ASN B 1 2 ? 10.984 -8.609 -30.25 1 87.81 2 ASN B CA 1
ATOM 4339 C C . ASN B 1 2 ? 11.969 -8.703 -29.078 1 87.81 2 ASN B C 1
ATOM 4341 O O . ASN B 1 2 ? 12.367 -9.805 -28.688 1 87.81 2 ASN B O 1
ATOM 4345 N N . LYS B 1 3 ? 12.477 -7.652 -28.641 1 93.44 3 LYS B N 1
ATOM 4346 C CA . LYS B 1 3 ? 13.508 -7.566 -27.609 1 93.44 3 LYS B CA 1
ATOM 4347 C C . LYS B 1 3 ? 13.086 -8.32 -26.359 1 93.44 3 LYS B C 1
ATOM 4349 O O . LYS B 1 3 ? 13.93 -8.852 -25.641 1 93.44 3 LYS B O 1
ATOM 4354 N N . ILE B 1 4 ? 11.844 -8.406 -26.125 1 95.12 4 ILE B N 1
ATOM 4355 C CA . ILE B 1 4 ? 11.32 -9.047 -24.922 1 95.12 4 ILE B CA 1
ATOM 4356 C C . ILE B 1 4 ? 11.516 -10.562 -25.031 1 95.12 4 ILE B C 1
ATOM 4358 O O . ILE B 1 4 ? 11.531 -11.258 -24.016 1 95.12 4 ILE B O 1
ATOM 4362 N N . LEU B 1 5 ? 11.719 -11.148 -26.25 1 95.69 5 LEU B N 1
ATOM 4363 C CA . LEU B 1 5 ? 11.891 -12.578 -26.469 1 95.69 5 LEU B CA 1
ATOM 4364 C C . LEU B 1 5 ? 13.359 -12.93 -26.656 1 95.69 5 LEU B C 1
ATOM 4366 O O . LEU B 1 5 ? 13.734 -14.102 -26.609 1 95.69 5 LEU B O 1
ATOM 4370 N N . ASP B 1 6 ? 14.172 -11.883 -26.875 1 94.81 6 ASP B N 1
ATOM 4371 C CA . ASP B 1 6 ? 15.578 -12.055 -27.25 1 94.81 6 ASP B CA 1
ATOM 4372 C C . ASP B 1 6 ? 16.453 -12.227 -26 1 94.81 6 ASP B C 1
ATOM 4374 O O . ASP B 1 6 ? 16.531 -11.328 -25.172 1 94.81 6 ASP B O 1
ATOM 4378 N N . ASN B 1 7 ? 17.156 -13.297 -25.922 1 94 7 ASN B N 1
ATOM 4379 C CA . ASN B 1 7 ? 18.016 -13.609 -24.781 1 94 7 ASN B CA 1
ATOM 4380 C C . ASN B 1 7 ? 19.234 -12.695 -24.719 1 94 7 ASN B C 1
ATOM 4382 O O . ASN B 1 7 ? 19.938 -12.648 -23.703 1 94 7 ASN B O 1
ATOM 4386 N N . GLU B 1 8 ? 19.438 -11.93 -25.688 1 94.31 8 GLU B N 1
ATOM 4387 C CA . GLU B 1 8 ? 20.562 -11 -25.703 1 94.31 8 GLU B CA 1
ATOM 4388 C C . GLU B 1 8 ? 20.188 -9.68 -25.031 1 94.31 8 GLU B C 1
ATOM 4390 O O . GLU B 1 8 ? 21.031 -8.797 -24.859 1 94.31 8 GLU B O 1
ATOM 4395 N N . TYR B 1 9 ? 18.922 -9.602 -24.641 1 95.44 9 TYR B N 1
ATOM 4396 C CA . TYR B 1 9 ? 18.453 -8.398 -23.969 1 95.44 9 TYR B CA 1
ATOM 4397 C C . TYR B 1 9 ? 18 -8.711 -22.547 1 95.44 9 TYR B C 1
ATOM 4399 O O . TYR B 1 9 ? 17.25 -9.664 -22.328 1 95.44 9 TYR B O 1
ATOM 4407 N N . TYR B 1 10 ? 18.484 -7.918 -21.562 1 95.69 10 TYR B N 1
ATOM 4408 C CA . TYR B 1 10 ? 17.828 -7.914 -20.25 1 95.69 10 TYR B CA 1
ATOM 4409 C C . TYR B 1 10 ? 16.531 -7.121 -20.297 1 95.69 10 TYR B C 1
ATOM 4411 O O . TYR B 1 10 ? 16.422 -6.148 -21.047 1 95.69 10 TYR B O 1
ATOM 4419 N N . ASP B 1 11 ? 15.555 -7.547 -19.625 1 97.06 11 ASP B N 1
ATOM 4420 C CA . ASP B 1 11 ? 14.336 -6.793 -19.375 1 97.06 11 ASP B CA 1
ATOM 4421 C C . ASP B 1 11 ? 14.336 -6.176 -17.984 1 97.06 11 ASP B C 1
ATOM 4423 O O . ASP B 1 11 ? 13.867 -6.793 -17.016 1 97.06 11 ASP B O 1
ATOM 4427 N N . LEU B 1 12 ? 14.797 -4.91 -17.828 1 96.81 12 LEU B N 1
ATOM 4428 C CA . LEU B 1 12 ? 14.93 -4.27 -16.531 1 96.81 12 LEU B CA 1
ATOM 4429 C C . LEU B 1 12 ? 13.664 -3.494 -16.172 1 96.81 12 LEU B C 1
ATOM 4431 O O . LEU B 1 12 ? 13.156 -2.725 -16.984 1 96.81 12 LEU B O 1
ATOM 4435 N N . ILE B 1 13 ? 13.164 -3.703 -15.047 1 96.94 13 ILE B N 1
ATOM 4436 C CA . ILE B 1 13 ? 12.008 -2.949 -14.57 1 96.94 13 ILE B CA 1
ATOM 4437 C C . ILE B 1 13 ? 12.461 -1.572 -14.086 1 96.94 13 ILE B C 1
ATOM 4439 O O . ILE B 1 13 ? 13.328 -1.464 -13.219 1 96.94 13 ILE B O 1
ATOM 4443 N N . ILE B 1 14 ? 11.859 -0.528 -14.586 1 94.75 14 ILE B N 1
ATOM 4444 C CA . ILE B 1 14 ? 12.195 0.833 -14.18 1 94.75 14 ILE B CA 1
ATOM 4445 C C . ILE B 1 14 ? 10.914 1.627 -13.93 1 94.75 14 ILE B C 1
ATOM 4447 O O . ILE B 1 14 ? 9.844 1.267 -14.43 1 94.75 14 ILE B O 1
ATOM 4451 N N . SER B 1 15 ? 11.023 2.658 -13.148 1 92.69 15 SER B N 1
ATOM 4452 C CA . SER B 1 15 ? 9.906 3.574 -12.953 1 92.69 15 SER B CA 1
ATOM 4453 C C . SER B 1 15 ? 9.586 4.332 -14.242 1 92.69 15 SER B C 1
ATOM 4455 O O . SER B 1 15 ? 10.492 4.73 -14.977 1 92.69 15 SER B O 1
ATOM 4457 N N . ASN B 1 16 ? 8.312 4.543 -14.461 1 92.44 16 ASN B N 1
ATOM 4458 C CA . ASN B 1 16 ? 7.891 5.293 -15.641 1 92.44 16 ASN B CA 1
ATOM 4459 C C . ASN B 1 16 ? 8.5 6.695 -15.656 1 92.44 16 ASN B C 1
ATOM 4461 O O . ASN B 1 16 ? 8.758 7.254 -16.734 1 92.44 16 ASN B O 1
ATOM 4465 N N . SER B 1 17 ? 8.781 7.238 -14.477 1 87.75 17 SER B N 1
ATOM 4466 C CA . SER B 1 17 ? 9.328 8.586 -14.391 1 87.75 17 SER B CA 1
ATOM 4467 C C . SER B 1 17 ? 10.734 8.656 -14.984 1 87.75 17 SER B C 1
ATOM 4469 O O . SER B 1 17 ? 11.227 9.742 -15.305 1 87.75 17 SER B O 1
ATOM 4471 N N . LEU B 1 18 ? 11.375 7.52 -15.18 1 89.31 18 LEU B N 1
ATOM 4472 C CA . LEU B 1 18 ? 12.734 7.473 -15.695 1 89.31 18 LEU B CA 1
ATOM 4473 C C . LEU B 1 18 ? 12.734 7.188 -17.203 1 89.31 18 LEU B C 1
ATOM 4475 O O . LEU B 1 18 ? 13.773 7.309 -17.859 1 89.31 18 LEU B O 1
ATOM 4479 N N . VAL B 1 19 ? 11.594 6.848 -17.797 1 91.25 19 VAL B N 1
ATOM 4480 C CA . VAL B 1 19 ? 11.477 6.359 -19.156 1 91.25 19 VAL B CA 1
ATOM 4481 C C . VAL B 1 19 ? 11.961 7.43 -20.141 1 91.25 19 VAL B C 1
ATOM 4483 O O . VAL B 1 19 ? 12.703 7.133 -21.078 1 91.25 19 VAL B O 1
ATOM 4486 N N . PRO B 1 20 ? 11.586 8.719 -19.906 1 85.94 20 PRO B N 1
ATOM 4487 C CA . PRO B 1 20 ? 12.023 9.727 -20.875 1 85.94 20 PRO B CA 1
ATOM 4488 C C . PRO B 1 20 ? 13.539 9.789 -21.016 1 85.94 20 PRO B C 1
ATOM 4490 O O . PRO B 1 20 ? 14.055 10.086 -22.094 1 85.94 20 PRO B O 1
ATOM 4493 N N . GLY B 1 21 ? 14.258 9.406 -20.016 1 84.38 21 GLY B N 1
ATOM 4494 C CA . GLY B 1 21 ? 15.711 9.453 -20.047 1 84.38 21 GLY B CA 1
ATOM 4495 C C . GLY B 1 21 ? 16.328 8.258 -20.734 1 84.38 21 GLY B C 1
ATOM 4496 O O . GLY B 1 21 ? 17.5 8.305 -21.141 1 84.38 21 GLY B O 1
ATOM 4497 N N . PHE B 1 22 ? 15.508 7.203 -20.891 1 86.75 22 PHE B N 1
ATOM 4498 C CA . PHE B 1 22 ? 16.078 5.957 -21.391 1 86.75 22 PHE B CA 1
ATOM 4499 C C . PHE B 1 22 ? 15.445 5.574 -22.719 1 86.75 22 PHE B C 1
ATOM 4501 O O . PHE B 1 22 ? 15.906 4.652 -23.391 1 86.75 22 PHE B O 1
ATOM 4508 N N . ASP B 1 23 ? 14.383 6.273 -23.016 1 84.56 23 ASP B N 1
ATOM 4509 C CA . ASP B 1 23 ? 13.617 5.863 -24.188 1 84.56 23 ASP B CA 1
ATOM 4510 C C . ASP B 1 23 ? 14.391 6.141 -25.484 1 84.56 23 ASP B C 1
ATOM 4512 O O . ASP B 1 23 ? 14.57 7.297 -25.875 1 84.56 23 ASP B O 1
ATOM 4516 N N . THR B 1 24 ? 14.891 5.082 -25.844 1 78.81 24 THR B N 1
ATOM 4517 C CA . THR B 1 24 ? 15.43 5.059 -27.203 1 78.81 24 THR B CA 1
ATOM 4518 C C . THR B 1 24 ? 14.539 4.23 -28.125 1 78.81 24 THR B C 1
ATOM 4520 O O . THR B 1 24 ? 13.539 3.656 -27.672 1 78.81 24 THR B O 1
ATOM 4523 N N . GLU B 1 25 ? 14.625 4.336 -29.375 1 79.5 25 GLU B N 1
ATOM 4524 C CA . GLU B 1 25 ? 13.719 3.721 -30.344 1 79.5 25 GLU B CA 1
ATOM 4525 C C . GLU B 1 25 ? 13.453 2.26 -29.984 1 79.5 25 GLU B C 1
ATOM 4527 O O . GLU B 1 25 ? 14.375 1.441 -29.969 1 79.5 25 GLU B O 1
ATOM 4532 N N . ASN B 1 26 ? 12.242 1.789 -29.484 1 86.38 26 ASN B N 1
ATOM 4533 C CA . ASN B 1 26 ? 11.656 0.462 -29.344 1 86.38 26 ASN B CA 1
ATOM 4534 C C . ASN B 1 26 ? 12.344 -0.335 -28.234 1 86.38 26 ASN B C 1
ATOM 4536 O O . ASN B 1 26 ? 12.578 -1.535 -28.391 1 86.38 26 ASN B O 1
ATOM 4540 N N . ASN B 1 27 ? 12.773 0.332 -27.141 1 94.38 27 ASN B N 1
ATOM 4541 C CA . ASN B 1 27 ? 13.438 -0.411 -26.078 1 94.38 27 ASN B CA 1
ATOM 4542 C C . ASN B 1 27 ? 12.648 -0.333 -24.766 1 94.38 27 ASN B C 1
ATOM 4544 O O . ASN B 1 27 ? 13.195 -0.602 -23.688 1 94.38 27 ASN B O 1
ATOM 4548 N N . ILE B 1 28 ? 11.477 0.206 -24.906 1 95.94 28 ILE B N 1
ATOM 4549 C CA . ILE B 1 28 ? 10.633 0.333 -23.719 1 95.94 28 ILE B CA 1
ATOM 4550 C C . ILE B 1 28 ? 9.344 -0.462 -23.922 1 95.94 28 ILE B C 1
ATOM 4552 O O . ILE B 1 28 ? 8.742 -0.416 -24.984 1 95.94 28 ILE B O 1
ATOM 4556 N N . THR B 1 29 ? 8.938 -1.264 -22.953 1 96.31 29 THR B N 1
ATOM 4557 C CA . THR B 1 29 ? 7.625 -1.9 -22.875 1 96.31 29 THR B CA 1
ATOM 4558 C C . THR B 1 29 ? 6.883 -1.475 -21.609 1 96.31 29 THR B C 1
ATOM 4560 O O . THR B 1 29 ? 7.348 -1.735 -20.5 1 96.31 29 THR B O 1
ATOM 4563 N N . ALA B 1 30 ? 5.762 -0.858 -21.75 1 94.94 30 ALA B N 1
ATOM 4564 C CA . ALA B 1 30 ? 4.996 -0.415 -20.578 1 94.94 30 ALA B CA 1
ATOM 4565 C C . ALA B 1 30 ? 4.434 -1.604 -19.812 1 94.94 30 ALA B C 1
ATOM 4567 O O . ALA B 1 30 ? 3.859 -2.521 -20.391 1 94.94 30 ALA B O 1
ATOM 4568 N N . LEU B 1 31 ? 4.617 -1.637 -18.5 1 96 31 LEU B N 1
ATOM 4569 C CA . LEU B 1 31 ? 4.062 -2.68 -17.641 1 96 31 LEU B CA 1
ATOM 4570 C C . LEU B 1 31 ? 2.723 -2.248 -17.062 1 96 31 LEU B C 1
ATOM 4572 O O . LEU B 1 31 ? 1.745 -2.998 -17.109 1 96 31 LEU B O 1
ATOM 4576 N N . ASN B 1 32 ? 2.662 -1.118 -16.438 1 92.81 32 ASN B N 1
ATOM 4577 C CA . ASN B 1 32 ? 1.479 -0.501 -15.844 1 92.81 32 ASN B CA 1
ATOM 4578 C C . ASN B 1 32 ? 1.654 1.006 -15.68 1 92.81 32 ASN B C 1
ATOM 4580 O O . ASN B 1 32 ? 2.445 1.622 -16.391 1 92.81 32 ASN B O 1
ATOM 4584 N N . ASP B 1 33 ? 0.879 1.637 -14.805 1 88.31 33 ASP B N 1
ATOM 4585 C CA . ASP B 1 33 ? 0.896 3.09 -14.68 1 88.31 33 ASP B CA 1
ATOM 4586 C C . ASP B 1 33 ? 2.119 3.561 -13.891 1 88.31 33 ASP B C 1
ATOM 4588 O O . ASP B 1 33 ? 2.441 4.75 -13.891 1 88.31 33 ASP B O 1
ATOM 4592 N N . LYS B 1 34 ? 2.945 2.604 -13.383 1 90.69 34 LYS B N 1
ATOM 4593 C CA . LYS B 1 34 ? 4.059 3.004 -12.523 1 90.69 34 LYS B CA 1
ATOM 4594 C C . LYS B 1 34 ? 5.391 2.531 -13.094 1 90.69 34 LYS B C 1
ATOM 4596 O O . LYS B 1 34 ? 6.426 3.166 -12.883 1 90.69 34 LYS B O 1
ATOM 4601 N N . TYR B 1 35 ? 5.324 1.385 -13.812 1 95.12 35 TYR B N 1
ATOM 4602 C CA . TYR B 1 35 ? 6.578 0.751 -14.203 1 95.12 35 TYR B CA 1
ATOM 4603 C C . TYR B 1 35 ? 6.582 0.419 -15.695 1 95.12 35 TYR B C 1
ATOM 4605 O O . TYR B 1 35 ? 5.523 0.287 -16.312 1 95.12 35 TYR B O 1
ATOM 4613 N N . SER B 1 36 ? 7.781 0.324 -16.25 1 96.81 36 SER B N 1
ATOM 4614 C CA . SER B 1 36 ? 8.055 -0.127 -17.609 1 96.81 36 SER B CA 1
ATOM 4615 C C . SER B 1 36 ? 9.258 -1.062 -17.656 1 96.81 36 SER B C 1
ATOM 4617 O O . SER B 1 36 ? 10 -1.174 -16.672 1 96.81 36 SER B O 1
ATOM 4619 N N . LEU B 1 37 ? 9.383 -1.805 -18.75 1 97.38 37 LEU B N 1
ATOM 4620 C CA . LEU B 1 37 ? 10.586 -2.574 -19.031 1 97.38 37 LEU B CA 1
ATOM 4621 C C . LEU B 1 37 ? 11.547 -1.777 -19.922 1 97.38 37 LEU B C 1
ATOM 4623 O O . LEU B 1 37 ? 11.133 -1.212 -20.938 1 97.38 37 LEU B O 1
ATOM 4627 N N . LEU B 1 38 ? 12.727 -1.721 -19.5 1 97.06 38 LEU B N 1
ATOM 4628 C CA . LEU B 1 38 ? 13.828 -1.25 -20.328 1 97.06 38 LEU B CA 1
ATOM 4629 C C . LEU B 1 38 ? 14.617 -2.422 -20.891 1 97.06 38 LEU B C 1
ATOM 4631 O O . LEU B 1 38 ? 15.203 -3.205 -20.141 1 97.06 38 LEU B O 1
ATOM 4635 N N . HIS B 1 39 ? 14.594 -2.619 -22.188 1 96.81 39 HIS B N 1
ATOM 4636 C CA . HIS B 1 39 ? 15.367 -3.672 -22.844 1 96.81 39 HIS B CA 1
ATOM 4637 C C . HIS B 1 39 ? 16.781 -3.205 -23.156 1 96.81 39 HIS B C 1
ATOM 4639 O O . HIS B 1 39 ? 16.984 -2.322 -24 1 96.81 39 HIS B O 1
ATOM 4645 N N . ILE B 1 40 ? 17.75 -3.844 -22.5 1 93.88 40 ILE B N 1
ATOM 4646 C CA . ILE B 1 40 ? 19.141 -3.459 -22.688 1 93.88 40 ILE B CA 1
ATOM 4647 C C . ILE B 1 40 ? 19.922 -4.629 -23.281 1 93.88 40 ILE B C 1
ATOM 4649 O O . ILE B 1 40 ? 19.875 -5.746 -22.75 1 93.88 40 ILE B O 1
ATOM 4653 N N . ARG B 1 41 ? 20.578 -4.285 -24.344 1 92.06 41 ARG B N 1
ATOM 4654 C CA . ARG B 1 41 ? 21.406 -5.312 -24.969 1 92.06 41 ARG B CA 1
ATOM 4655 C C . ARG B 1 41 ? 22.703 -5.516 -24.188 1 92.06 41 ARG B C 1
ATOM 4657 O O . ARG B 1 41 ? 23.312 -4.547 -23.734 1 92.06 41 ARG B O 1
ATOM 4664 N N . ARG B 1 42 ? 23.016 -6.777 -23.984 1 84.25 42 ARG B N 1
ATOM 4665 C CA . ARG B 1 42 ? 24.281 -7.098 -23.344 1 84.25 42 ARG B CA 1
ATOM 4666 C C . ARG B 1 42 ? 25 -8.227 -24.078 1 84.25 42 ARG B C 1
ATOM 4668 O O . ARG B 1 42 ? 24.5 -9.352 -24.141 1 84.25 42 ARG B O 1
ATOM 4675 N N . ASN B 1 43 ? 26.109 -7.941 -24.672 1 77.75 43 ASN B N 1
ATOM 4676 C CA . ASN B 1 43 ? 26.875 -8.93 -25.422 1 77.75 43 ASN B CA 1
ATOM 4677 C C . ASN B 1 43 ? 27.594 -9.906 -24.5 1 77.75 43 ASN B C 1
ATOM 4679 O O . ASN B 1 43 ? 27.672 -11.102 -24.781 1 77.75 43 ASN B O 1
ATOM 4683 N N . ASN B 1 44 ? 28.141 -9.406 -23.359 1 84.5 44 ASN B N 1
ATOM 4684 C CA . ASN B 1 44 ? 28.844 -10.258 -22.391 1 84.5 44 ASN B CA 1
ATOM 4685 C C . ASN B 1 44 ? 28.156 -10.234 -21.031 1 84.5 44 ASN B C 1
ATOM 4687 O O . ASN B 1 44 ? 28.688 -9.656 -20.078 1 84.5 44 ASN B O 1
ATOM 4691 N N . MET B 1 45 ? 27.078 -10.922 -21.141 1 83.69 45 MET B N 1
ATOM 4692 C CA . MET B 1 45 ? 26.312 -11.016 -19.906 1 83.69 45 MET B CA 1
ATOM 4693 C C . MET B 1 45 ? 27.094 -11.805 -18.844 1 83.69 45 MET B C 1
ATOM 4695 O O . MET B 1 45 ? 27.688 -12.836 -19.156 1 83.69 45 MET B O 1
ATOM 4699 N N . ASP B 1 46 ? 27.203 -11.109 -17.703 1 89.31 46 ASP B N 1
ATOM 4700 C CA . ASP B 1 46 ? 27.969 -11.711 -16.609 1 89.31 46 ASP B CA 1
ATOM 4701 C C . ASP B 1 46 ? 27.234 -11.594 -15.281 1 89.31 46 ASP B C 1
ATOM 4703 O O . ASP B 1 46 ? 26.281 -10.82 -15.164 1 89.31 46 ASP B O 1
ATOM 4707 N N . ALA B 1 47 ? 27.703 -12.336 -14.336 1 92.38 47 ALA B N 1
ATOM 4708 C CA . ALA B 1 47 ? 27.062 -12.391 -13.023 1 92.38 47 ALA B CA 1
ATOM 4709 C C . ALA B 1 47 ? 27.109 -11.023 -12.336 1 92.38 47 ALA B C 1
ATOM 4711 O O . ALA B 1 47 ? 26.203 -10.672 -11.586 1 92.38 47 ALA B O 1
ATOM 4712 N N . CYS B 1 48 ? 28.031 -10.18 -12.688 1 93.06 48 CYS B N 1
ATOM 4713 C CA . CYS B 1 48 ? 28.234 -8.906 -12 1 93.06 48 CYS B CA 1
ATOM 4714 C C . CYS B 1 48 ? 27.375 -7.812 -12.617 1 93.06 48 CYS B C 1
ATOM 4716 O O . CYS B 1 48 ? 27.391 -6.668 -12.156 1 93.06 48 CYS B O 1
ATOM 4718 N N . ASP B 1 49 ? 26.578 -8.242 -13.625 1 92.38 49 ASP B N 1
ATOM 4719 C CA . ASP B 1 49 ? 25.547 -7.293 -14.039 1 92.38 49 ASP B CA 1
ATOM 4720 C C . ASP B 1 49 ? 24.609 -6.941 -12.875 1 92.38 49 ASP B C 1
ATOM 4722 O O . ASP B 1 49 ? 24.031 -5.859 -12.852 1 92.38 49 ASP B O 1
ATOM 4726 N N . LEU B 1 50 ? 24.516 -7.949 -12.016 1 90.62 50 LEU B N 1
ATOM 4727 C CA . LEU B 1 50 ? 23.953 -7.605 -10.711 1 90.62 50 LEU B CA 1
ATOM 4728 C C . LEU B 1 50 ? 24.953 -6.832 -9.867 1 90.62 50 LEU B C 1
ATOM 4730 O O . LEU B 1 50 ? 25.906 -7.41 -9.344 1 90.62 50 LEU B O 1
ATOM 4734 N N . GLY B 1 51 ? 24.875 -5.719 -9.703 1 85.69 51 GLY B N 1
ATOM 4735 C CA . GLY B 1 51 ? 25.812 -4.734 -9.18 1 85.69 51 GLY B CA 1
ATOM 4736 C C . GLY B 1 51 ? 25.906 -3.48 -10.031 1 85.69 51 GLY B C 1
ATOM 4737 O O . GLY B 1 51 ? 25.859 -2.367 -9.5 1 85.69 51 GLY B O 1
ATOM 4738 N N . ARG B 1 52 ? 26 -3.846 -11.359 1 86.62 52 ARG B N 1
ATOM 4739 C CA . ARG B 1 52 ? 25.953 -2.732 -12.305 1 86.62 52 ARG B CA 1
ATOM 4740 C C . ARG B 1 52 ? 24.562 -2.119 -12.352 1 86.62 52 ARG B C 1
ATOM 4742 O O . ARG B 1 52 ? 24.406 -0.915 -12.562 1 86.62 52 ARG B O 1
ATOM 4749 N N . TYR B 1 53 ? 23.594 -3.014 -12.312 1 90.38 53 TYR B N 1
ATOM 4750 C CA . TYR B 1 53 ? 22.188 -2.619 -12.203 1 90.38 53 TYR B CA 1
ATOM 4751 C C . TYR B 1 53 ? 21.609 -3.041 -10.852 1 90.38 53 TYR B C 1
ATOM 4753 O O . TYR B 1 53 ? 22.031 -4.043 -10.273 1 90.38 53 TYR B O 1
ATOM 4761 N N . PRO B 1 54 ? 20.672 -2.215 -10.438 1 90.62 54 PRO B N 1
ATOM 4762 C CA . PRO B 1 54 ? 20.094 -2.545 -9.141 1 90.62 54 PRO B CA 1
ATOM 4763 C C . PRO B 1 54 ? 19.359 -3.889 -9.148 1 90.62 54 PRO B C 1
ATOM 4765 O O . PRO B 1 54 ? 18.734 -4.246 -10.148 1 90.62 54 PRO B O 1
ATOM 4768 N N . TYR B 1 55 ? 19.391 -4.566 -8.016 1 93.12 55 TYR B N 1
ATOM 4769 C CA . TYR B 1 55 ? 18.766 -5.871 -7.824 1 93.12 55 TYR B CA 1
ATOM 4770 C C . TYR B 1 55 ? 17.297 -5.828 -8.18 1 93.12 55 TYR B C 1
ATOM 4772 O O . TYR B 1 55 ? 16.781 -6.723 -8.859 1 93.12 55 TYR B O 1
ATOM 4780 N N . ASP B 1 56 ? 16.609 -4.773 -7.816 1 92.31 56 ASP B N 1
ATOM 4781 C CA . ASP B 1 56 ? 15.156 -4.715 -7.957 1 92.31 56 ASP B CA 1
ATOM 4782 C C . ASP B 1 56 ? 14.75 -4.43 -9.398 1 92.31 56 ASP B C 1
ATOM 4784 O O . ASP B 1 56 ? 13.578 -4.543 -9.758 1 92.31 56 ASP B O 1
ATOM 4788 N N . ASN B 1 57 ? 15.734 -4.094 -10.234 1 95.19 57 ASN B N 1
ATOM 4789 C CA . ASN B 1 57 ? 15.43 -3.871 -11.648 1 95.19 57 ASN B CA 1
ATOM 4790 C C . ASN B 1 57 ? 15.234 -5.188 -12.391 1 95.19 57 ASN B C 1
ATOM 4792 O O . ASN B 1 57 ? 14.648 -5.211 -13.469 1 95.19 57 ASN B O 1
ATOM 4796 N N . PHE B 1 58 ? 15.859 -6.188 -11.867 1 96.75 58 PHE B N 1
ATOM 4797 C CA . PHE B 1 58 ? 15.727 -7.488 -12.516 1 96.75 58 PHE B CA 1
ATOM 4798 C C . PHE B 1 58 ? 14.453 -8.195 -12.062 1 96.75 58 PHE B C 1
ATOM 4800 O O . PHE B 1 58 ? 14.203 -8.312 -10.867 1 96.75 58 PHE B O 1
ATOM 4807 N N . PRO B 1 59 ? 13.656 -8.695 -13.023 1 97.94 59 PRO B N 1
ATOM 4808 C CA . PRO B 1 59 ? 12.484 -9.477 -12.641 1 97.94 59 PRO B CA 1
ATOM 4809 C C . PRO B 1 59 ? 12.836 -10.719 -11.828 1 97.94 59 PRO B C 1
ATOM 4811 O O . PRO B 1 59 ? 13.852 -11.367 -12.094 1 97.94 59 PRO B O 1
ATOM 4814 N N . SER B 1 60 ? 11.984 -11.062 -10.891 1 98 60 SER B N 1
ATOM 4815 C CA . SER B 1 60 ? 12.164 -12.289 -10.109 1 98 60 SER B CA 1
ATOM 4816 C C . SER B 1 60 ? 11.688 -13.508 -10.883 1 98 60 SER B C 1
ATOM 4818 O O . SER B 1 60 ? 10.93 -13.383 -11.844 1 98 60 SER B O 1
ATOM 4820 N N . LEU B 1 61 ? 12.172 -14.656 -10.477 1 98.56 61 LEU B N 1
ATOM 4821 C CA . LEU B 1 61 ? 11.742 -15.938 -11.031 1 98.56 61 LEU B CA 1
ATOM 4822 C C . LEU B 1 61 ? 10.602 -16.531 -10.211 1 98.56 61 LEU B C 1
ATOM 4824 O O . LEU B 1 61 ? 10.688 -16.594 -8.984 1 98.56 61 LEU B O 1
ATOM 4828 N N . PHE B 1 62 ? 9.531 -16.922 -10.867 1 98.75 62 PHE B N 1
ATOM 4829 C CA . PHE B 1 62 ? 8.352 -17.469 -10.219 1 98.75 62 PHE B CA 1
ATOM 4830 C C . PHE B 1 62 ? 8.156 -18.938 -10.594 1 98.75 62 PHE B C 1
ATOM 4832 O O . PHE B 1 62 ? 8.383 -19.312 -11.742 1 98.75 62 PHE B O 1
ATOM 4839 N N . THR B 1 63 ? 7.734 -19.719 -9.625 1 98.56 63 THR B N 1
ATOM 4840 C CA . THR B 1 63 ? 7.465 -21.141 -9.836 1 98.56 63 THR B CA 1
ATOM 4841 C C . THR B 1 63 ? 6.012 -21.469 -9.5 1 98.56 63 THR B C 1
ATOM 4843 O O . THR B 1 63 ? 5.305 -20.656 -8.906 1 98.56 63 THR B O 1
ATOM 4846 N N . LEU B 1 64 ? 5.555 -22.656 -9.93 1 98.56 64 LEU B N 1
ATOM 4847 C CA . LEU B 1 64 ? 4.188 -23.094 -9.688 1 98.56 64 LEU B CA 1
ATOM 4848 C C . LEU B 1 64 ? 3.982 -23.438 -8.211 1 98.56 64 LEU B C 1
ATOM 4850 O O . LEU B 1 64 ? 4.883 -23.969 -7.562 1 98.56 64 LEU B O 1
ATOM 4854 N N . THR B 1 65 ? 2.795 -23.203 -7.684 1 98.31 65 THR B N 1
ATOM 4855 C CA . THR B 1 65 ? 2.574 -23.375 -6.25 1 98.31 65 THR B CA 1
ATOM 4856 C C . THR B 1 65 ? 1.652 -24.547 -5.98 1 98.31 65 THR B C 1
ATOM 4858 O O . THR B 1 65 ? 0.929 -24.562 -4.98 1 98.31 65 THR B O 1
ATOM 4861 N N . SER B 1 66 ? 1.576 -25.469 -6.883 1 97.62 66 SER B N 1
ATOM 4862 C CA . SER B 1 66 ? 0.839 -26.719 -6.719 1 97.62 66 SER B CA 1
ATOM 4863 C C . SER B 1 66 ? 1.31 -27.766 -7.719 1 97.62 66 SER B C 1
ATOM 4865 O O . SER B 1 66 ? 1.946 -27.438 -8.719 1 97.62 66 SER B O 1
ATOM 4867 N N . LYS B 1 67 ? 1.021 -28.969 -7.383 1 95 67 LYS B N 1
ATOM 4868 C CA . LYS B 1 67 ? 1.479 -30.094 -8.195 1 95 67 LYS B CA 1
ATOM 4869 C C . LYS B 1 67 ? 0.3 -30.906 -8.727 1 95 67 LYS B C 1
ATOM 4871 O O . LYS B 1 67 ? -0.642 -31.203 -7.992 1 95 67 LYS B O 1
ATOM 4876 N N . VAL B 1 68 ? 0.451 -31.312 -9.969 1 91.69 68 VAL B N 1
ATOM 4877 C CA . VAL B 1 68 ? -0.572 -32.094 -10.648 1 91.69 68 VAL B CA 1
ATOM 4878 C C . VAL B 1 68 ? -0.332 -33.594 -10.406 1 91.69 68 VAL B C 1
ATOM 4880 O O . VAL B 1 68 ? 0.815 -34.031 -10.359 1 91.69 68 VAL B O 1
ATOM 4883 N N . SER B 1 69 ? -1.42 -34.219 -10.141 1 88 69 SER B N 1
ATOM 4884 C CA . SER B 1 69 ? -1.395 -35.688 -10.031 1 88 69 SER B CA 1
ATOM 4885 C C . SER B 1 69 ? -2.475 -36.312 -10.906 1 88 69 SER B C 1
ATOM 4887 O O . SER B 1 69 ? -3.58 -35.781 -11.016 1 88 69 SER B O 1
ATOM 4889 N N . MET B 1 70 ? -2.174 -37.438 -11.516 1 85.12 70 MET B N 1
ATOM 4890 C CA . MET B 1 70 ? -3.15 -38.156 -12.336 1 85.12 70 MET B CA 1
ATOM 4891 C C . MET B 1 70 ? -4.113 -38.938 -11.461 1 85.12 70 MET B C 1
ATOM 4893 O O . MET B 1 70 ? -5.164 -39.375 -11.93 1 85.12 70 MET B O 1
ATOM 4897 N N . GLU B 1 71 ? -3.738 -39.094 -10.195 1 79.62 71 GLU B N 1
ATOM 4898 C CA . GLU B 1 71 ? -4.609 -39.812 -9.281 1 79.62 71 GLU B CA 1
ATOM 4899 C C . GLU B 1 71 ? -5.859 -39 -8.945 1 79.62 71 GLU B C 1
ATOM 4901 O O . GLU B 1 71 ? -5.77 -37.812 -8.641 1 79.62 71 GLU B O 1
ATOM 4906 N N . LYS B 1 72 ? -7.051 -39.75 -9.18 1 71.94 72 LYS B N 1
ATOM 4907 C CA . LYS B 1 72 ? -8.328 -39.094 -8.922 1 71.94 72 LYS B CA 1
ATOM 4908 C C . LYS B 1 72 ? -8.586 -38.969 -7.426 1 71.94 72 LYS B C 1
ATOM 4910 O O . LYS B 1 72 ? -8.18 -39.812 -6.637 1 71.94 72 LYS B O 1
ATOM 4915 N N . SER B 1 73 ? -8.953 -37.688 -7.113 1 65.69 73 SER B N 1
ATOM 4916 C CA . SER B 1 73 ? -9.344 -37.438 -5.73 1 65.69 73 SER B CA 1
ATOM 4917 C C . SER B 1 73 ? -10.57 -38.25 -5.34 1 65.69 73 SER B C 1
ATOM 4919 O O . SER B 1 73 ? -11.43 -38.531 -6.18 1 65.69 73 SER B O 1
ATOM 4921 N N . GLY B 1 74 ? -10.555 -39.188 -4.301 1 49.53 74 GLY B N 1
ATOM 4922 C CA . GLY B 1 74 ? -11.734 -39.906 -3.852 1 49.53 74 GLY B CA 1
ATOM 4923 C C . GLY B 1 74 ? -12.898 -39 -3.514 1 49.53 74 GLY B C 1
ATOM 4924 O O . GLY B 1 74 ? -14.008 -39.469 -3.229 1 49.53 74 GLY B O 1
ATOM 4925 N N . ILE B 1 75 ? -12.727 -37.781 -3.094 1 52.12 75 ILE B N 1
ATOM 4926 C CA . ILE B 1 75 ? -13.797 -36.969 -2.518 1 52.12 75 ILE B CA 1
ATOM 4927 C C . ILE B 1 75 ? -14.461 -36.125 -3.611 1 52.12 75 ILE B C 1
ATOM 4929 O O . ILE B 1 75 ? -13.781 -35.625 -4.516 1 52.12 75 ILE B O 1
ATOM 4933 N N . THR B 1 76 ? -15.812 -36.312 -3.557 1 47.81 76 THR B N 1
ATOM 4934 C CA . THR B 1 76 ? -16.734 -35.531 -4.402 1 47.81 76 THR B CA 1
ATOM 4935 C C . THR B 1 76 ? -16.438 -34.062 -4.328 1 47.81 76 THR B C 1
ATOM 4937 O O . THR B 1 76 ? -15.766 -33.594 -3.396 1 47.81 76 THR B O 1
ATOM 4940 N N . SER B 1 77 ? -17.312 -33.188 -4.988 1 49.28 77 SER B N 1
ATOM 4941 C CA . SER B 1 77 ? -17.453 -31.844 -5.516 1 49.28 77 SER B CA 1
ATOM 4942 C C . SER B 1 77 ? -17.375 -30.812 -4.398 1 49.28 77 SER B C 1
ATOM 4944 O O . SER B 1 77 ? -17.766 -31.078 -3.264 1 49.28 77 SER B O 1
ATOM 4946 N N . VAL B 1 78 ? -16.344 -29.922 -4.473 1 51.28 78 VAL B N 1
ATOM 4947 C CA . VAL B 1 78 ? -16.438 -28.688 -3.705 1 51.28 78 VAL B CA 1
ATOM 4948 C C . VAL B 1 78 ? -17.906 -28.344 -3.461 1 51.28 78 VAL B C 1
ATOM 4950 O O . VAL B 1 78 ? -18.719 -28.344 -4.395 1 51.28 78 VAL B O 1
ATOM 4953 N N . ARG B 1 79 ? -18.406 -28.656 -2.17 1 48.91 79 ARG B N 1
ATOM 4954 C CA . ARG B 1 79 ? -19.766 -28.578 -1.62 1 48.91 79 ARG B CA 1
ATOM 4955 C C . ARG B 1 79 ? -20.562 -27.469 -2.291 1 48.91 79 ARG B C 1
ATOM 4957 O O . ARG B 1 79 ? -20.266 -26.297 -2.104 1 48.91 79 ARG B O 1
ATOM 4964 N N . ARG B 1 80 ? -21.172 -27.719 -3.49 1 53.69 80 ARG B N 1
ATOM 4965 C CA . ARG B 1 80 ? -22.203 -26.844 -4.035 1 53.69 80 ARG B CA 1
ATOM 4966 C C . ARG B 1 80 ? -23.328 -26.641 -3.029 1 53.69 80 ARG B C 1
ATOM 4968 O O . ARG B 1 80 ? -23.812 -27.594 -2.418 1 53.69 80 ARG B O 1
ATOM 4975 N N . HIS B 1 81 ? -23.312 -25.5 -2.439 1 55.62 81 HIS B N 1
ATOM 4976 C CA . HIS B 1 81 ? -24.547 -25.219 -1.711 1 55.62 81 HIS B CA 1
ATOM 4977 C C . HIS B 1 81 ? -25.672 -24.859 -2.664 1 55.62 81 HIS B C 1
ATOM 4979 O O . HIS B 1 81 ? -25.734 -23.719 -3.141 1 55.62 81 HIS B O 1
ATOM 4985 N N . PRO B 1 82 ? -26.422 -25.859 -3.105 1 53.38 82 PRO B N 1
ATOM 4986 C CA . PRO B 1 82 ? -27.484 -25.656 -4.086 1 53.38 82 PRO B CA 1
ATOM 4987 C C . PRO B 1 82 ? -28.328 -24.406 -3.799 1 53.38 82 PRO B C 1
ATOM 4989 O O . PRO B 1 82 ? -28.906 -23.828 -4.715 1 53.38 82 PRO B O 1
ATOM 4992 N N . ASP B 1 83 ? -28.234 -23.969 -2.568 1 63.47 83 ASP B N 1
ATOM 4993 C CA . ASP B 1 83 ? -29.172 -22.922 -2.213 1 63.47 83 ASP B CA 1
ATOM 4994 C C . ASP B 1 83 ? -28.656 -21.547 -2.627 1 63.47 83 ASP B C 1
ATOM 4996 O O . ASP B 1 83 ? -29.422 -20.578 -2.715 1 63.47 83 ASP B O 1
ATOM 5000 N N . LEU B 1 84 ? -27.422 -21.344 -2.918 1 73.69 84 LEU B N 1
ATOM 5001 C CA . LEU B 1 84 ? -26.938 -19.984 -3.18 1 73.69 84 LEU B CA 1
ATOM 5002 C C . LEU B 1 84 ? -27.047 -19.656 -4.664 1 73.69 84 LEU B C 1
ATOM 5004 O O . LEU B 1 84 ? -27.141 -18.484 -5.031 1 73.69 84 LEU B O 1
ATOM 5008 N N . ASN B 1 85 ? -27.562 -20.359 -5.531 1 83.62 85 ASN B N 1
ATOM 5009 C CA . ASN B 1 85 ? -27.688 -20.141 -6.969 1 83.62 85 ASN B CA 1
ATOM 5010 C C . ASN B 1 85 ? -26.641 -19.156 -7.48 1 83.62 85 ASN B C 1
ATOM 5012 O O . ASN B 1 85 ? -26.969 -18.219 -8.219 1 83.62 85 ASN B O 1
ATOM 5016 N N . LEU B 1 86 ? -25.453 -19.062 -6.953 1 91.12 86 LEU B N 1
ATOM 5017 C CA . LEU B 1 86 ? -24.312 -18.281 -7.41 1 91.12 86 LEU B CA 1
ATOM 5018 C C . LEU B 1 86 ? -23.266 -19.172 -8.078 1 91.12 86 LEU B C 1
ATOM 5020 O O . LEU B 1 86 ? -22.516 -19.875 -7.395 1 91.12 86 LEU B O 1
ATOM 5024 N N . MET B 1 87 ? -23.219 -19.094 -9.398 1 93.81 87 MET B N 1
ATOM 5025 C CA . MET B 1 87 ? -22.359 -20 -10.148 1 93.81 87 MET B CA 1
ATOM 5026 C C . MET B 1 87 ? -21.344 -19.219 -10.977 1 93.81 87 MET B C 1
ATOM 5028 O O . MET B 1 87 ? -20.766 -19.766 -11.93 1 93.81 87 MET B O 1
ATOM 5032 N N . GLY B 1 88 ? -21.141 -17.969 -10.719 1 96 88 GLY B N 1
ATOM 5033 C CA . GLY B 1 88 ? -20.141 -17.141 -11.367 1 96 88 GLY B CA 1
ATOM 5034 C C . GLY B 1 88 ? -20.641 -16.5 -12.648 1 96 88 GLY B C 1
ATOM 5035 O O . GLY B 1 88 ? -19.828 -16.047 -13.477 1 96 88 GLY B O 1
ATOM 5036 N N . LEU B 1 89 ? -21.984 -16.516 -12.766 1 96.19 89 LEU B N 1
ATOM 5037 C CA . LEU B 1 89 ? -22.562 -15.914 -13.977 1 96.19 89 LEU B CA 1
ATOM 5038 C C . LEU B 1 89 ? -22.219 -14.438 -14.062 1 96.19 89 LEU B C 1
ATOM 5040 O O . LEU B 1 89 ? -22.438 -13.68 -13.117 1 96.19 89 LEU B O 1
ATOM 5044 N N . GLY B 1 90 ? -21.609 -14.062 -15.156 1 97.31 90 GLY B N 1
ATOM 5045 C CA . GLY B 1 90 ? -21.297 -12.664 -15.398 1 97.31 90 GLY B CA 1
ATOM 5046 C C . GLY B 1 90 ? -19.922 -12.273 -14.898 1 97.31 90 GLY B C 1
ATOM 5047 O O . GLY B 1 90 ? -19.484 -11.133 -15.086 1 97.31 90 GLY B O 1
ATOM 5048 N N . VAL B 1 91 ? -19.234 -13.156 -14.273 1 98.31 91 VAL B N 1
ATOM 5049 C CA . VAL B 1 91 ? -17.891 -12.883 -13.766 1 98.31 91 VAL B CA 1
ATOM 5050 C C . VAL B 1 91 ? -16.844 -13.562 -14.664 1 98.31 91 VAL B C 1
ATOM 5052 O O . VAL B 1 91 ? -17.062 -14.688 -15.125 1 98.31 91 VAL B O 1
ATOM 5055 N N . VAL B 1 92 ? -15.797 -12.852 -14.953 1 98.69 92 VAL B N 1
ATOM 5056 C CA . VAL B 1 92 ? -14.711 -13.469 -15.703 1 98.69 92 VAL B CA 1
ATOM 5057 C C . VAL B 1 92 ? -13.547 -13.789 -14.766 1 98.69 92 VAL B C 1
ATOM 5059 O O . VAL B 1 92 ? -13.25 -13.008 -13.859 1 98.69 92 VAL B O 1
ATOM 5062 N N . ILE B 1 93 ? -13.016 -14.953 -14.961 1 98.88 93 ILE B N 1
ATOM 5063 C CA . ILE B 1 93 ? -11.875 -15.414 -14.188 1 98.88 93 ILE B CA 1
ATOM 5064 C C . ILE B 1 93 ? -10.594 -15.242 -14.992 1 98.88 93 ILE B C 1
ATOM 5066 O O . ILE B 1 93 ? -10.5 -15.703 -16.141 1 98.88 93 ILE B O 1
ATOM 5070 N N . GLY B 1 94 ? -9.617 -14.508 -14.422 1 98.94 94 GLY B N 1
ATOM 5071 C CA . GLY B 1 94 ? -8.312 -14.352 -15.047 1 98.94 94 GLY B CA 1
ATOM 5072 C C . GLY B 1 94 ? -7.309 -15.406 -14.594 1 98.94 94 GLY B C 1
ATOM 5073 O O . GLY B 1 94 ? -7.02 -15.523 -13.406 1 98.94 94 GLY B O 1
ATOM 5074 N N . ILE B 1 95 ? -6.727 -16.109 -15.555 1 98.88 95 ILE B N 1
ATOM 5075 C CA . ILE B 1 95 ? -5.73 -17.156 -15.297 1 98.88 95 ILE B CA 1
ATOM 5076 C C . ILE B 1 95 ? -4.395 -16.75 -15.93 1 98.88 95 ILE B C 1
ATOM 5078 O O . ILE B 1 95 ? -4.332 -16.438 -17.125 1 98.88 95 ILE B O 1
ATOM 5082 N N . ILE B 1 96 ? -3.387 -16.719 -15.172 1 98.88 96 ILE B N 1
ATOM 5083 C CA . ILE B 1 96 ? -2.012 -16.5 -15.609 1 98.88 96 ILE B CA 1
ATOM 5084 C C . ILE B 1 96 ? -1.15 -17.703 -15.211 1 98.88 96 ILE B C 1
ATOM 5086 O O . ILE B 1 96 ? -0.748 -17.828 -14.055 1 98.88 96 ILE B O 1
ATOM 5090 N N . ASP B 1 97 ? -0.854 -18.469 -16.188 1 98.75 97 ASP B N 1
ATOM 5091 C CA . ASP B 1 97 ? -0.293 -19.766 -15.82 1 98.75 97 ASP B CA 1
ATOM 5092 C C . ASP B 1 97 ? 0.344 -20.453 -17.016 1 98.75 97 ASP B C 1
ATOM 5094 O O . ASP B 1 97 ? 0.914 -19.797 -17.891 1 98.75 97 ASP B O 1
ATOM 5098 N N . THR B 1 98 ? 0.334 -21.844 -17 1 98.69 98 THR B N 1
ATOM 5099 C CA . THR B 1 98 ? 1.009 -22.641 -18.016 1 98.69 98 THR B CA 1
ATOM 5100 C C . THR B 1 98 ? 0.16 -22.734 -19.281 1 98.69 98 THR B C 1
ATOM 5102 O O . THR B 1 98 ? 0.615 -23.25 -20.297 1 98.69 98 THR B O 1
ATOM 5105 N N . GLY B 1 99 ? -1.004 -22.219 -19.281 1 98.56 99 GLY B N 1
ATOM 5106 C CA . GLY B 1 99 ? -1.915 -22.297 -20.406 1 98.56 99 GLY B CA 1
ATOM 5107 C C . GLY B 1 99 ? -3.232 -22.969 -20.062 1 98.56 99 GLY B C 1
ATOM 5108 O O . GLY B 1 99 ? -3.662 -22.953 -18.906 1 98.56 99 GLY B O 1
ATOM 5109 N N . ILE B 1 100 ? -3.881 -23.406 -21.125 1 98.75 100 ILE B N 1
ATOM 5110 C CA . ILE B 1 100 ? -5.164 -24.062 -20.953 1 98.75 100 ILE B CA 1
ATOM 5111 C C . ILE B 1 100 ? -5.434 -24.984 -22.141 1 98.75 100 ILE B C 1
ATOM 5113 O O . ILE B 1 100 ? -5.113 -24.641 -23.281 1 98.75 100 ILE B O 1
ATOM 5117 N N . ASP B 1 101 ? -5.918 -26.156 -21.828 1 98.69 101 ASP B N 1
ATOM 5118 C CA . ASP B 1 101 ? -6.469 -27 -22.891 1 98.69 101 ASP B CA 1
ATOM 5119 C C . ASP B 1 101 ? -7.887 -26.562 -23.25 1 98.69 101 ASP B C 1
ATOM 5121 O O . ASP B 1 101 ? -8.859 -27.109 -22.734 1 98.69 101 ASP B O 1
ATOM 5125 N N . TYR B 1 102 ? -7.938 -25.656 -24.281 1 98.62 102 TYR B N 1
ATOM 5126 C CA . TYR B 1 102 ? -9.211 -25.031 -24.609 1 98.62 102 TYR B CA 1
ATOM 5127 C C . TYR B 1 102 ? -10.172 -26.047 -25.219 1 98.62 102 TYR B C 1
ATOM 5129 O O . TYR B 1 102 ? -11.375 -25.797 -25.328 1 98.62 102 TYR B O 1
ATOM 5137 N N . GLN B 1 103 ? -9.695 -27.203 -25.609 1 98.12 103 GLN B N 1
ATOM 5138 C CA . GLN B 1 103 ? -10.539 -28.234 -26.219 1 98.12 103 GLN B CA 1
ATOM 5139 C C . GLN B 1 103 ? -11.219 -29.094 -25.156 1 98.12 103 GLN B C 1
ATOM 5141 O O . GLN B 1 103 ? -12.133 -29.859 -25.453 1 98.12 103 GLN B O 1
ATOM 5146 N N . HIS B 1 104 ? -10.742 -29.047 -23.938 1 98.19 104 HIS B N 1
ATOM 5147 C CA . HIS B 1 104 ? -11.273 -29.875 -22.859 1 98.19 104 HIS B CA 1
ATOM 5148 C C . HIS B 1 104 ? -12.75 -29.562 -22.609 1 98.19 104 HIS B C 1
ATOM 5150 O O . HIS B 1 104 ? -13.148 -28.406 -22.562 1 98.19 104 HIS B O 1
ATOM 5156 N N . PRO B 1 105 ? -13.602 -30.531 -22.328 1 97.44 105 PRO B N 1
ATOM 5157 C CA . PRO B 1 105 ? -15.031 -30.297 -22.094 1 97.44 105 PRO B CA 1
ATOM 5158 C C . PRO B 1 105 ? -15.297 -29.422 -20.875 1 97.44 105 PRO B C 1
ATOM 5160 O O . PRO B 1 105 ? -16.344 -28.75 -20.812 1 97.44 105 PRO B O 1
ATOM 5163 N N . ALA B 1 106 ? -14.406 -29.359 -19.969 1 97.75 106 ALA B N 1
ATOM 5164 C CA . ALA B 1 106 ? -14.562 -28.578 -18.75 1 97.75 106 ALA B CA 1
ATOM 5165 C C . ALA B 1 106 ? -14.703 -27.094 -19.078 1 97.75 106 ALA B C 1
ATOM 5167 O O . ALA B 1 106 ? -15.141 -26.297 -18.234 1 97.75 106 ALA B O 1
ATOM 5168 N N . PHE B 1 107 ? -14.312 -26.688 -20.297 1 98.56 107 PHE B N 1
ATOM 5169 C CA . PHE B 1 107 ? -14.289 -25.266 -20.594 1 98.56 107 PHE B CA 1
ATOM 5170 C C . PHE B 1 107 ? -15.266 -24.922 -21.719 1 98.56 107 PHE B C 1
ATOM 5172 O O . PHE B 1 107 ? -15.172 -23.859 -22.328 1 98.56 107 PHE B O 1
ATOM 5179 N N . LYS B 1 108 ? -16.125 -25.859 -21.969 1 97.75 108 LYS B N 1
ATOM 5180 C CA . LYS B 1 108 ? -17.125 -25.688 -23.031 1 97.75 108 LYS B CA 1
ATOM 5181 C C . LYS B 1 108 ? -18.531 -25.578 -22.453 1 97.75 108 LYS B C 1
ATOM 5183 O O . LYS B 1 108 ? -18.797 -26.078 -21.359 1 97.75 108 LYS B O 1
ATOM 5188 N N . ASN B 1 109 ? -19.312 -24.875 -23.234 1 96.25 109 ASN B N 1
ATOM 5189 C CA . ASN B 1 109 ? -20.75 -24.891 -22.969 1 96.25 109 ASN B CA 1
ATOM 5190 C C . ASN B 1 109 ? -21.391 -26.188 -23.422 1 96.25 109 ASN B C 1
ATOM 5192 O O . ASN B 1 109 ? -20.75 -27 -24.109 1 96.25 109 ASN B O 1
ATOM 5196 N N . HIS B 1 110 ? -22.656 -26.344 -23.078 1 93 110 HIS B N 1
ATOM 5197 C CA . HIS B 1 110 ? -23.375 -27.547 -23.438 1 93 110 HIS B CA 1
ATOM 5198 C C . HIS B 1 110 ? -23.484 -27.688 -24.953 1 93 110 HIS B C 1
ATOM 5200 O O . HIS B 1 110 ? -23.531 -28.797 -25.484 1 93 110 HIS B O 1
ATOM 5206 N N . ASP B 1 111 ? -23.5 -26.594 -25.625 1 95.62 111 ASP B N 1
ATOM 5207 C CA . ASP B 1 111 ? -23.672 -26.609 -27.078 1 95.62 111 ASP B CA 1
ATOM 5208 C C . ASP B 1 111 ? -22.328 -26.781 -27.781 1 95.62 111 ASP B C 1
ATOM 5210 O O . ASP B 1 111 ? -22.266 -26.703 -29.016 1 95.62 111 ASP B O 1
ATOM 5214 N N . GLY B 1 112 ? -21.281 -26.875 -27.016 1 95.38 112 GLY B N 1
ATOM 5215 C CA . GLY B 1 112 ? -19.969 -27.125 -27.594 1 95.38 112 GLY B CA 1
ATOM 5216 C C . GLY B 1 112 ? -19.141 -25.859 -27.797 1 95.38 112 GLY B C 1
ATOM 5217 O O . GLY B 1 112 ? -17.953 -25.938 -28.125 1 95.38 112 GLY B O 1
ATOM 5218 N N . THR B 1 113 ? -19.75 -24.719 -27.547 1 97.75 113 THR B N 1
ATOM 5219 C CA . THR B 1 113 ? -19.016 -23.469 -27.672 1 97.75 113 THR B CA 1
ATOM 5220 C C . THR B 1 113 ? -18.141 -23.234 -26.453 1 97.75 113 THR B C 1
ATOM 5222 O O . THR B 1 113 ? -18.328 -23.859 -25.406 1 97.75 113 THR B O 1
ATOM 5225 N N . THR B 1 114 ? -17.219 -22.375 -26.609 1 98.56 114 THR B N 1
ATOM 5226 C CA . THR B 1 114 ? -16.219 -22.172 -25.562 1 98.56 114 THR B CA 1
ATOM 5227 C C . THR B 1 114 ? -16.734 -21.219 -24.484 1 98.56 114 THR B C 1
ATOM 5229 O O . THR B 1 114 ? -17.516 -20.328 -24.781 1 98.56 114 THR B O 1
ATOM 5232 N N . ARG B 1 115 ? -16.312 -21.359 -23.25 1 98.31 115 ARG B N 1
ATOM 5233 C CA . ARG B 1 115 ? -16.516 -20.406 -22.172 1 98.31 115 ARG B CA 1
ATOM 5234 C C . ARG B 1 115 ? -15.281 -19.547 -21.953 1 98.31 115 ARG B C 1
ATOM 5236 O O . ARG B 1 115 ? -15.25 -18.703 -21.047 1 98.31 115 ARG B O 1
ATOM 5243 N N . ILE B 1 116 ? -14.289 -19.734 -22.781 1 98.75 116 ILE B N 1
ATOM 5244 C CA . ILE B 1 116 ? -13.086 -18.906 -22.75 1 98.75 116 ILE B CA 1
ATOM 5245 C C . ILE B 1 116 ? -13.297 -17.656 -23.594 1 98.75 116 ILE B C 1
ATOM 5247 O O . ILE B 1 116 ? -13.57 -17.75 -24.797 1 98.75 116 ILE B O 1
ATOM 5251 N N . HIS B 1 117 ? -13.188 -16.531 -22.938 1 98.38 117 HIS B N 1
ATOM 5252 C CA . HIS B 1 117 ? -13.359 -15.25 -23.609 1 98.38 117 HIS B CA 1
ATOM 5253 C C . HIS B 1 117 ? -12.195 -14.961 -24.547 1 98.38 117 HIS B C 1
ATOM 5255 O O . HIS B 1 117 ? -12.398 -14.484 -25.656 1 98.38 117 HIS B O 1
ATOM 5261 N N . SER B 1 118 ? -10.992 -15.195 -24.109 1 98.69 118 SER B N 1
ATOM 5262 C CA . SER B 1 118 ? -9.797 -15.008 -24.922 1 98.69 118 SER B CA 1
ATOM 5263 C C . SER B 1 118 ? -8.586 -15.68 -24.297 1 98.69 118 SER B C 1
ATOM 5265 O O . SER B 1 118 ? -8.586 -15.961 -23.094 1 98.69 118 SER B O 1
ATOM 5267 N N . ILE B 1 119 ? -7.617 -16.016 -25.125 1 98.88 119 ILE B N 1
ATOM 5268 C CA . ILE B 1 119 ? -6.324 -16.562 -24.719 1 98.88 119 ILE B CA 1
ATOM 5269 C C . ILE B 1 119 ? -5.203 -15.688 -25.281 1 98.88 119 ILE B C 1
ATOM 5271 O O . ILE B 1 119 ? -5.176 -15.391 -26.484 1 98.88 119 ILE B O 1
ATOM 5275 N N . TRP B 1 120 ? -4.34 -15.188 -24.453 1 98.94 120 TRP B N 1
ATOM 5276 C CA . TRP B 1 120 ? -3.059 -14.648 -24.906 1 98.94 120 TRP B CA 1
ATOM 5277 C C . TRP B 1 120 ? -1.938 -15.656 -24.672 1 98.94 120 TRP B C 1
ATOM 5279 O O . TRP B 1 120 ? -1.563 -15.93 -23.531 1 98.94 120 TRP B O 1
ATOM 5289 N N . ASP B 1 121 ? -1.455 -16.25 -25.719 1 98.88 121 ASP B N 1
ATOM 5290 C CA . ASP B 1 121 ? -0.324 -17.172 -25.656 1 98.88 121 ASP B CA 1
ATOM 5291 C C . ASP B 1 121 ? 0.993 -16.438 -25.906 1 98.88 121 ASP B C 1
ATOM 5293 O O . ASP B 1 121 ? 1.319 -16.125 -27.047 1 98.88 121 ASP B O 1
ATOM 5297 N N . GLN B 1 122 ? 1.741 -16.25 -24.844 1 98.5 122 GLN B N 1
ATOM 5298 C CA . GLN B 1 122 ? 2.996 -15.508 -24.953 1 98.5 122 GLN B CA 1
ATOM 5299 C C . GLN B 1 122 ? 4.047 -16.312 -25.703 1 98.5 122 GLN B C 1
ATOM 5301 O O . GLN B 1 122 ? 5.059 -15.758 -26.141 1 98.5 122 GLN B O 1
ATOM 5306 N N . THR B 1 123 ? 3.854 -17.625 -25.875 1 97.75 123 THR B N 1
ATOM 5307 C CA . THR B 1 123 ? 4.855 -18.5 -26.469 1 97.75 123 THR B CA 1
ATOM 5308 C C . THR B 1 123 ? 4.648 -18.609 -27.969 1 97.75 123 THR B C 1
ATOM 5310 O O . THR B 1 123 ? 5.535 -19.094 -28.688 1 97.75 123 THR B O 1
ATOM 5313 N N . ASP B 1 124 ? 3.508 -18.203 -28.422 1 97.56 124 ASP B N 1
ATOM 5314 C CA . ASP B 1 124 ? 3.164 -18.328 -29.844 1 97.56 124 ASP B CA 1
ATOM 5315 C C . ASP B 1 124 ? 3.33 -16.984 -30.547 1 97.56 124 ASP B C 1
ATOM 5317 O O . ASP B 1 124 ? 2.627 -16.016 -30.25 1 97.56 124 ASP B O 1
ATOM 5321 N N . GLN B 1 125 ? 4.238 -16.938 -31.562 1 96.62 125 GLN B N 1
ATOM 5322 C CA . GLN B 1 125 ? 4.484 -15.688 -32.281 1 96.62 125 GLN B CA 1
ATOM 5323 C C . GLN B 1 125 ? 3.9 -15.742 -33.688 1 96.62 125 GLN B C 1
ATOM 5325 O O . GLN B 1 125 ? 4.262 -14.93 -34.531 1 96.62 125 GLN B O 1
ATOM 5330 N N . THR B 1 126 ? 3.049 -16.641 -33.969 1 95.12 126 THR B N 1
ATOM 5331 C CA . THR B 1 126 ? 2.539 -16.844 -35.312 1 95.12 126 THR B CA 1
ATOM 5332 C C . THR B 1 126 ? 1.283 -16.016 -35.562 1 95.12 126 THR B C 1
ATOM 5334 O O . THR B 1 126 ? 0.924 -15.734 -36.688 1 95.12 126 THR B O 1
ATOM 5337 N N . GLY B 1 127 ? 0.597 -15.688 -34.5 1 95.88 127 GLY B N 1
ATOM 5338 C CA . GLY B 1 127 ? -0.596 -14.859 -34.594 1 95.88 127 GLY B CA 1
ATOM 5339 C C . GLY B 1 127 ? -0.337 -13.398 -34.312 1 95.88 127 GLY B C 1
ATOM 5340 O O . GLY B 1 127 ? 0.802 -12.93 -34.406 1 95.88 127 GLY B O 1
ATOM 5341 N N . MET B 1 128 ? -1.413 -12.664 -34.094 1 97 128 MET B N 1
ATOM 5342 C CA . MET B 1 128 ? -1.319 -11.242 -33.781 1 97 128 MET B CA 1
ATOM 5343 C C . MET B 1 128 ? -1.314 -11.016 -32.25 1 97 128 MET B C 1
ATOM 5345 O O . MET B 1 128 ? -2.133 -11.594 -31.547 1 97 128 MET B O 1
ATOM 5349 N N . PRO B 1 129 ? -0.386 -10.242 -31.781 1 97.81 129 PRO B N 1
ATOM 5350 C CA . PRO B 1 129 ? -0.437 -9.906 -30.359 1 97.81 129 PRO B CA 1
ATOM 5351 C C . PRO B 1 129 ? -1.672 -9.086 -29.984 1 97.81 129 PRO B C 1
ATOM 5353 O O . PRO B 1 129 ? -2.303 -8.484 -30.859 1 97.81 129 PRO B O 1
ATOM 5356 N N . PRO B 1 130 ? -2.068 -9.133 -28.688 1 97.81 130 PRO B N 1
ATOM 5357 C CA . PRO B 1 130 ? -3.162 -8.258 -28.25 1 97.81 130 PRO B CA 1
ATOM 5358 C C . PRO B 1 130 ? -2.879 -6.781 -28.531 1 97.81 130 PRO B C 1
ATOM 5360 O O . PRO B 1 130 ? -1.719 -6.387 -28.672 1 97.81 130 PRO B O 1
ATOM 5363 N N . LYS B 1 131 ? -3.932 -5.953 -28.625 1 95.44 131 LYS B N 1
ATOM 5364 C CA . LYS B 1 131 ? -3.775 -4.516 -28.812 1 95.44 131 LYS B CA 1
ATOM 5365 C C . LYS B 1 131 ? -2.854 -3.918 -27.75 1 95.44 131 LYS B C 1
ATOM 5367 O O . LYS B 1 131 ? -3.004 -4.199 -26.562 1 95.44 131 LYS B O 1
ATOM 5372 N N . ASP B 1 132 ? -1.854 -3.137 -28.094 1 93.12 132 ASP B N 1
ATOM 5373 C CA . ASP B 1 132 ? -0.933 -2.387 -27.25 1 93.12 132 ASP B CA 1
ATOM 5374 C C . ASP B 1 132 ? 0.117 -3.305 -26.641 1 93.12 132 ASP B C 1
ATOM 5376 O O . ASP B 1 132 ? 0.771 -2.939 -25.656 1 93.12 132 ASP B O 1
ATOM 5380 N N . PHE B 1 133 ? 0.12 -4.562 -27.125 1 96.19 133 PHE B N 1
ATOM 5381 C CA . PHE B 1 133 ? 1.193 -5.48 -26.766 1 96.19 133 PHE B CA 1
ATOM 5382 C C . PHE B 1 133 ? 2.064 -5.793 -27.969 1 96.19 133 PHE B C 1
ATOM 5384 O O . PHE B 1 133 ? 1.647 -5.59 -29.109 1 96.19 133 PHE B O 1
ATOM 5391 N N . SER B 1 134 ? 3.32 -6.293 -27.781 1 94.25 134 SER B N 1
ATOM 5392 C CA . SER B 1 134 ? 4.27 -6.371 -28.891 1 94.25 134 SER B CA 1
ATOM 5393 C C . SER B 1 134 ? 4.645 -7.82 -29.188 1 94.25 134 SER B C 1
ATOM 5395 O O . SER B 1 134 ? 5.41 -8.086 -30.109 1 94.25 134 SER B O 1
ATOM 5397 N N . PHE B 1 135 ? 4.16 -8.789 -28.438 1 96.81 135 PHE B N 1
ATOM 5398 C CA . PHE B 1 135 ? 4.539 -10.18 -28.641 1 96.81 135 PHE B CA 1
ATOM 5399 C C . PHE B 1 135 ? 3.385 -11.109 -28.297 1 96.81 135 PHE B C 1
ATOM 5401 O O . PHE B 1 135 ? 2.365 -10.672 -27.75 1 96.81 135 PHE B O 1
ATOM 5408 N N . GLY B 1 136 ? 3.514 -12.406 -28.688 1 98.19 136 GLY B N 1
ATOM 5409 C CA . GLY B 1 136 ? 2.477 -13.391 -28.406 1 98.19 136 GLY B CA 1
ATOM 5410 C C . GLY B 1 136 ? 1.335 -13.344 -29.406 1 98.19 136 GLY B C 1
ATOM 5411 O O . GLY B 1 136 ? 1.364 -12.555 -30.359 1 98.19 136 GLY B O 1
ATOM 5412 N N . SER B 1 137 ? 0.425 -14.195 -29.219 1 98.62 137 SER B N 1
ATOM 5413 C CA . SER B 1 137 ? -0.759 -14.281 -30.078 1 98.62 137 SER B CA 1
ATOM 5414 C C . SER B 1 137 ? -2.035 -14.305 -29.234 1 98.62 137 SER B C 1
ATOM 5416 O O . SER B 1 137 ? -2.119 -15.031 -28.25 1 98.62 137 SER B O 1
ATOM 5418 N N . GLU B 1 138 ? -2.916 -13.484 -29.641 1 98.75 138 GLU B N 1
ATOM 5419 C CA . GLU B 1 138 ? -4.215 -13.484 -28.984 1 98.75 138 GLU B CA 1
ATOM 5420 C C . GLU B 1 138 ? -5.25 -14.266 -29.797 1 98.75 138 GLU B C 1
ATOM 5422 O O . GLU B 1 138 ? -5.363 -14.078 -31 1 98.75 138 GLU B O 1
ATOM 5427 N N . TYR B 1 139 ? -5.965 -15.102 -29.172 1 98.75 139 TYR B N 1
ATOM 5428 C CA . TYR B 1 139 ? -7.074 -15.844 -29.75 1 98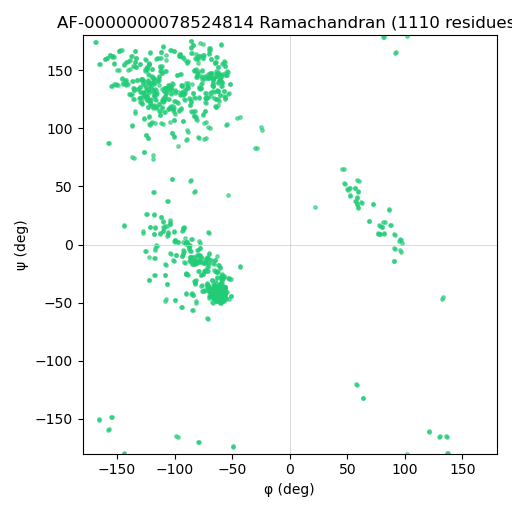.75 139 TYR B CA 1
ATOM 5429 C C . TYR B 1 139 ? -8.383 -15.516 -29.047 1 98.75 139 TYR B C 1
ATOM 5431 O O . TYR B 1 139 ? -8.539 -15.773 -27.859 1 98.75 139 TYR B O 1
ATOM 5439 N N . THR B 1 140 ? -9.305 -14.969 -29.781 1 98.12 140 THR B N 1
ATOM 5440 C CA . THR B 1 140 ? -10.594 -14.547 -29.25 1 98.12 140 THR B CA 1
ATOM 5441 C C . THR B 1 140 ? -11.578 -15.719 -29.234 1 98.12 140 THR B C 1
ATOM 5443 O O . THR B 1 140 ? -11.266 -16.797 -29.734 1 98.12 140 THR B O 1
ATOM 5446 N N . LYS B 1 141 ? -12.727 -15.391 -28.656 1 97.94 141 LYS B N 1
ATOM 5447 C CA . LYS B 1 141 ? -13.805 -16.375 -28.594 1 97.94 141 LYS B CA 1
ATOM 5448 C C . LYS B 1 141 ? -14.164 -16.875 -30 1 97.94 141 LYS B C 1
ATOM 5450 O O . LYS B 1 141 ? -14.445 -18.062 -30.172 1 97.94 141 LYS B O 1
ATOM 5455 N N . LYS B 1 142 ? -14.109 -16.016 -30.953 1 97.94 142 LYS B N 1
ATOM 5456 C CA . LYS B 1 142 ? -14.398 -16.375 -32.344 1 97.94 142 LYS B CA 1
ATOM 5457 C C . LYS B 1 142 ? -13.375 -17.375 -32.875 1 97.94 142 LYS B C 1
ATOM 5459 O O . LYS B 1 142 ? -13.742 -18.375 -33.5 1 97.94 142 LYS B O 1
ATOM 5464 N N . HIS B 1 143 ? -12.117 -17.109 -32.625 1 98.31 143 HIS B N 1
ATOM 5465 C CA . HIS B 1 143 ? -11.062 -18.016 -33.062 1 98.31 143 HIS B CA 1
ATOM 5466 C C . HIS B 1 143 ? -11.227 -19.391 -32.406 1 98.31 143 HIS B C 1
ATOM 5468 O O . HIS B 1 143 ? -11.102 -20.422 -33.094 1 98.31 143 HIS B O 1
ATOM 5474 N N . ILE B 1 144 ? -11.5 -19.422 -31.172 1 98.69 144 ILE B N 1
ATOM 5475 C CA . ILE B 1 144 ? -11.562 -20.656 -30.406 1 98.69 144 ILE B CA 1
ATOM 5476 C C . ILE B 1 144 ? -12.758 -21.5 -30.859 1 98.69 144 ILE B C 1
ATOM 5478 O O . ILE B 1 144 ? -12.641 -22.703 -31.062 1 98.69 144 ILE B O 1
ATOM 5482 N N . ASN B 1 145 ? -13.891 -20.859 -31.062 1 98.69 145 ASN B N 1
ATOM 5483 C CA . ASN B 1 145 ? -15.07 -21.562 -31.531 1 98.69 145 ASN B CA 1
ATOM 5484 C C . ASN B 1 145 ? -14.852 -22.125 -32.938 1 98.69 145 ASN B C 1
ATOM 5486 O O . ASN B 1 145 ? -15.32 -23.234 -33.25 1 98.69 145 ASN B O 1
ATOM 5490 N N . ALA B 1 146 ? -14.227 -21.359 -33.75 1 98.56 146 ALA B N 1
ATOM 5491 C CA . ALA B 1 146 ? -13.883 -21.859 -35.062 1 98.56 146 ALA B CA 1
ATOM 5492 C C . ALA B 1 146 ? -12.984 -23.094 -34.969 1 98.56 146 ALA B C 1
ATOM 5494 O O . ALA B 1 146 ? -13.156 -24.062 -35.719 1 98.56 146 ALA B O 1
ATOM 5495 N N . ALA B 1 147 ? -12.039 -23.031 -34.094 1 98.56 147 ALA B N 1
ATOM 5496 C CA . ALA B 1 147 ? -11.133 -24.141 -33.906 1 98.56 147 ALA B CA 1
ATOM 5497 C C . ALA B 1 147 ? -11.883 -25.375 -33.406 1 98.56 147 ALA B C 1
ATOM 5499 O O . ALA B 1 147 ? -11.617 -26.5 -33.844 1 98.56 147 ALA B O 1
ATOM 5500 N N . LEU B 1 148 ? -12.797 -25.188 -32.5 1 98 148 LEU B N 1
ATOM 5501 C CA . LEU B 1 148 ? -13.539 -26.297 -31.875 1 98 148 LEU B CA 1
ATOM 5502 C C . LEU B 1 148 ? -14.414 -27 -32.906 1 98 148 LEU B C 1
ATOM 5504 O O . LEU B 1 148 ? -14.773 -28.172 -32.719 1 98 148 LEU B O 1
ATOM 5508 N N . LYS B 1 149 ? -14.773 -26.375 -34 1 97.19 149 LYS B N 1
ATOM 5509 C CA . LYS B 1 149 ? -15.609 -26.938 -35.031 1 97.19 149 LYS B CA 1
ATOM 5510 C C . LYS B 1 149 ? -14.758 -27.594 -36.125 1 97.19 149 LYS B C 1
ATOM 5512 O O . LYS B 1 149 ? -15.281 -28.312 -37 1 97.19 149 LYS B O 1
ATOM 5517 N N . SER B 1 150 ? -13.562 -27.375 -36 1 97.25 150 SER B N 1
ATOM 5518 C CA . SER B 1 150 ? -12.648 -27.875 -37 1 97.25 150 SER B CA 1
ATOM 5519 C C . SER B 1 150 ? -12.164 -29.281 -36.688 1 97.25 150 SER B C 1
ATOM 5521 O O . SER B 1 150 ? -12.148 -29.688 -35.531 1 97.25 150 SER B O 1
ATOM 5523 N N . ASN B 1 151 ? -11.688 -30.016 -37.781 1 96 151 ASN B N 1
ATOM 5524 C CA . ASN B 1 151 ? -11.094 -31.328 -37.594 1 96 151 ASN B CA 1
ATOM 5525 C C . ASN B 1 151 ? -9.648 -31.234 -37.125 1 96 151 ASN B C 1
ATOM 5527 O O . ASN B 1 151 ? -9.078 -32.219 -36.656 1 96 151 ASN B O 1
ATOM 5531 N N . ASP B 1 152 ? -9.094 -30.031 -37.188 1 96.94 152 ASP B N 1
ATOM 5532 C CA . ASP B 1 152 ? -7.742 -29.766 -36.719 1 96.94 152 ASP B CA 1
ATOM 5533 C C . ASP B 1 152 ? -7.68 -28.453 -35.938 1 96.94 152 ASP B C 1
ATOM 5535 O O . ASP B 1 152 ? -7.094 -27.469 -36.406 1 96.94 152 ASP B O 1
ATOM 5539 N N . PRO B 1 153 ? -8.148 -28.516 -34.812 1 97.25 153 PRO B N 1
ATOM 5540 C CA . PRO B 1 153 ? -8.289 -27.281 -34.031 1 97.25 153 PRO B CA 1
ATOM 5541 C C . PRO B 1 153 ? -6.965 -26.562 -33.812 1 97.25 153 PRO B C 1
ATOM 5543 O O . PRO B 1 153 ? -6.93 -25.328 -33.812 1 97.25 153 PRO B O 1
ATOM 5546 N N . LEU B 1 154 ? -5.824 -27.219 -33.688 1 96.88 154 LEU B N 1
ATOM 5547 C CA . LEU B 1 154 ? -4.535 -26.609 -33.375 1 96.88 154 LEU B CA 1
ATOM 5548 C C . LEU B 1 154 ? -3.977 -25.859 -34.562 1 96.88 154 LEU B C 1
ATOM 5550 O O . LEU B 1 154 ? -3.053 -25.047 -34.438 1 96.88 154 LEU B O 1
ATOM 5554 N N . SER B 1 155 ? -4.512 -26.062 -35.75 1 96.5 155 SER B N 1
ATOM 5555 C CA . SER B 1 155 ? -4.105 -25.297 -36.938 1 96.5 155 SER B CA 1
ATOM 5556 C C . SER B 1 155 ? -4.676 -23.891 -36.875 1 96.5 155 SER B C 1
ATOM 5558 O O . SER B 1 155 ? -4.121 -22.969 -37.5 1 96.5 155 SER B O 1
ATOM 5560 N N . ILE B 1 156 ? -5.746 -23.703 -36.125 1 97.38 156 ILE B N 1
ATOM 5561 C CA . ILE B 1 156 ? -6.422 -22.422 -36.031 1 97.38 156 ILE B CA 1
ATOM 5562 C C . ILE B 1 156 ? -5.98 -21.719 -34.75 1 97.38 156 ILE B C 1
ATOM 5564 O O . ILE B 1 156 ? -5.613 -20.531 -34.781 1 97.38 156 ILE B O 1
ATOM 5568 N N . VAL B 1 157 ? -6.012 -22.453 -33.719 1 98.38 157 VAL B N 1
ATOM 5569 C CA . VAL B 1 157 ? -5.543 -21.969 -32.406 1 98.38 157 VAL B CA 1
ATOM 5570 C C . VAL B 1 157 ? -4.453 -22.891 -31.891 1 98.38 157 VAL B C 1
ATOM 5572 O O . VAL B 1 157 ? -4.738 -23.875 -31.188 1 98.38 157 VAL B O 1
ATOM 5575 N N . PRO B 1 158 ? -3.217 -22.578 -32.188 1 97.88 158 PRO B N 1
ATOM 5576 C CA . PRO B 1 158 ? -2.113 -23.469 -31.828 1 97.88 158 PRO B CA 1
ATOM 5577 C C . PRO B 1 158 ? -1.638 -23.312 -30.391 1 97.88 158 PRO B C 1
ATOM 5579 O O . PRO B 1 158 ? -0.435 -23.188 -30.141 1 97.88 158 PRO B O 1
ATOM 5582 N N . THR B 1 159 ? -2.508 -23.25 -29.469 1 97.19 159 THR B N 1
ATOM 5583 C CA . THR B 1 159 ? -2.154 -23.141 -28.047 1 97.19 159 THR B CA 1
ATOM 5584 C C . THR B 1 159 ? -2.5 -24.422 -27.312 1 97.19 159 THR B C 1
ATOM 5586 O O . THR B 1 159 ? -3.537 -25.031 -27.562 1 97.19 159 THR B O 1
ATOM 5589 N N . PHE B 1 160 ? -1.572 -24.844 -26.531 1 94.69 160 PHE B N 1
ATOM 5590 C CA . PHE B 1 160 ? -1.753 -26.047 -25.734 1 94.69 160 PHE B CA 1
ATOM 5591 C C . PHE B 1 160 ? -1.042 -25.922 -24.391 1 94.69 160 PHE B C 1
ATOM 5593 O O . PHE B 1 160 ? 0.014 -25.281 -24.297 1 94.69 160 PHE B O 1
ATOM 5600 N N . ASP B 1 161 ? -1.646 -26.453 -23.344 1 97.81 161 ASP B N 1
ATOM 5601 C CA . ASP B 1 161 ? -1.053 -26.438 -22 1 97.81 161 ASP B CA 1
ATOM 5602 C C . ASP B 1 161 ? -0.162 -27.656 -21.781 1 97.81 161 ASP B C 1
ATOM 5604 O O . ASP B 1 161 ? -0.604 -28.656 -21.219 1 97.81 161 ASP B O 1
ATOM 5608 N N . ASN B 1 162 ? 1.109 -27.484 -21.969 1 93.38 162 ASN B N 1
ATOM 5609 C CA . ASN B 1 162 ? 2.064 -28.594 -21.953 1 93.38 162 ASN B CA 1
ATOM 5610 C C . ASN B 1 162 ? 2.254 -29.141 -20.547 1 93.38 162 ASN B C 1
ATOM 5612 O O . ASN B 1 162 ? 2.609 -30.312 -20.375 1 93.38 162 ASN B O 1
ATOM 5616 N N . TYR B 1 163 ? 1.972 -28.359 -19.531 1 95 163 TYR B N 1
ATOM 5617 C CA . TYR B 1 163 ? 2.291 -28.766 -18.156 1 95 163 TYR B CA 1
ATOM 5618 C C . TYR B 1 163 ? 1.025 -29.109 -17.391 1 95 163 TYR B C 1
ATOM 5620 O O . TYR B 1 163 ? 1.078 -29.844 -16.391 1 95 163 TYR B O 1
ATOM 5628 N N . GLY B 1 164 ? -0.075 -28.516 -17.797 1 98 164 GLY B N 1
ATOM 5629 C CA . GLY B 1 164 ? -1.367 -28.906 -17.25 1 98 164 GLY B CA 1
ATOM 5630 C C . GLY B 1 164 ? -1.761 -28.094 -16.016 1 98 164 GLY B C 1
ATOM 5631 O O . GLY B 1 164 ? -2.926 -28.094 -15.617 1 98 164 GLY B O 1
ATOM 5632 N N . HIS B 1 165 ? -0.82 -27.375 -15.43 1 98.56 165 HIS B N 1
ATOM 5633 C CA . HIS B 1 165 ? -1.106 -26.625 -14.211 1 98.56 165 HIS B CA 1
ATOM 5634 C C . HIS B 1 165 ? -2.189 -25.578 -14.453 1 98.56 165 HIS B C 1
ATOM 5636 O O . HIS B 1 165 ? -3.125 -25.453 -13.664 1 98.56 165 HIS B O 1
ATOM 5642 N N . GLY B 1 166 ? -2.07 -24.797 -15.555 1 98.81 166 GLY B N 1
ATOM 5643 C CA . GLY B 1 166 ? -3.074 -23.797 -15.883 1 98.81 166 GLY B CA 1
ATOM 5644 C C . GLY B 1 166 ? -4.449 -24.391 -16.125 1 98.81 166 GLY B C 1
ATOM 5645 O O . GLY B 1 166 ? -5.457 -23.844 -15.68 1 98.81 166 GLY B O 1
ATOM 5646 N N . THR B 1 167 ? -4.484 -25.516 -16.828 1 98.75 167 THR B N 1
ATOM 5647 C CA . THR B 1 167 ? -5.734 -26.234 -17.062 1 98.75 167 THR B CA 1
ATOM 5648 C C . THR B 1 167 ? -6.363 -26.656 -15.734 1 98.75 167 THR B C 1
ATOM 5650 O O . THR B 1 167 ? -7.57 -26.484 -15.531 1 98.75 167 THR B O 1
ATOM 5653 N N . ALA B 1 168 ? -5.539 -27.156 -14.859 1 98.5 168 ALA B N 1
ATOM 5654 C CA . ALA B 1 168 ? -6.016 -27.609 -13.555 1 98.5 168 ALA B CA 1
ATOM 5655 C C . ALA B 1 168 ? -6.586 -26.438 -12.742 1 98.5 168 ALA B C 1
ATOM 5657 O O . ALA B 1 168 ? -7.703 -26.531 -12.227 1 98.5 168 ALA B O 1
ATOM 5658 N N . ILE B 1 169 ? -5.867 -25.375 -12.664 1 98.75 169 ILE B N 1
ATOM 5659 C CA . ILE B 1 169 ? -6.277 -24.203 -11.898 1 98.75 169 ILE B CA 1
ATOM 5660 C C . ILE B 1 169 ? -7.598 -23.656 -12.445 1 98.75 169 ILE B C 1
ATOM 5662 O O . ILE B 1 169 ? -8.547 -23.438 -11.688 1 98.75 169 ILE B O 1
ATOM 5666 N N . ALA B 1 170 ? -7.648 -23.469 -13.742 1 98.88 170 ALA B N 1
ATOM 5667 C CA . ALA B 1 170 ? -8.852 -22.938 -14.383 1 98.88 170 ALA B CA 1
ATOM 5668 C C . ALA B 1 170 ? -10.055 -23.828 -14.109 1 98.88 170 ALA B C 1
ATOM 5670 O O . ALA B 1 170 ? -11.156 -23.328 -13.859 1 98.88 170 ALA B O 1
ATOM 5671 N N . SER B 1 171 ? -9.852 -25.125 -14.141 1 98.25 171 SER B N 1
ATOM 5672 C CA . SER B 1 171 ? -10.969 -26.047 -14 1 98.25 171 SER B CA 1
ATOM 5673 C C . SER B 1 171 ? -11.492 -26.062 -12.57 1 98.25 171 SER B C 1
ATOM 5675 O O . SER B 1 171 ? -12.695 -26.219 -12.344 1 98.25 171 SER B O 1
ATOM 5677 N N . ILE B 1 172 ? -10.602 -25.953 -11.586 1 97.25 172 ILE B N 1
ATOM 5678 C CA . ILE B 1 172 ? -11.031 -25.906 -10.195 1 97.25 172 ILE B CA 1
ATOM 5679 C C . ILE B 1 172 ? -11.961 -24.703 -9.977 1 97.25 172 ILE B C 1
ATOM 5681 O O . ILE B 1 172 ? -12.961 -24.812 -9.258 1 97.25 172 ILE B O 1
ATOM 5685 N N . ILE B 1 173 ? -11.656 -23.625 -10.664 1 98.19 173 ILE B N 1
ATOM 5686 C CA . ILE B 1 173 ? -12.445 -22.406 -10.484 1 98.19 173 ILE B CA 1
ATOM 5687 C C . ILE B 1 173 ? -13.727 -22.5 -11.312 1 98.19 173 ILE B C 1
ATOM 5689 O O . ILE B 1 173 ? -14.828 -22.344 -10.789 1 98.19 173 ILE B O 1
ATOM 5693 N N . SER B 1 174 ? -13.594 -22.859 -12.633 1 97.5 174 SER B N 1
ATOM 5694 C CA . SER B 1 174 ? -14.664 -22.578 -13.586 1 97.5 174 SER B CA 1
ATOM 5695 C C . SER B 1 174 ? -15.062 -23.844 -14.344 1 97.5 174 SER B C 1
ATOM 5697 O O . SER B 1 174 ? -15.828 -23.781 -15.305 1 97.5 174 SER B O 1
ATOM 5699 N N . GLY B 1 175 ? -14.656 -24.969 -13.977 1 97.12 175 GLY B N 1
ATOM 5700 C CA . GLY B 1 175 ? -14.883 -26.172 -14.758 1 97.12 175 GLY B CA 1
ATOM 5701 C C . GLY B 1 175 ? -16.344 -26.578 -14.82 1 97.12 175 GLY B C 1
ATOM 5702 O O . GLY B 1 175 ? -17.031 -26.562 -13.797 1 97.12 175 GLY B O 1
ATOM 5703 N N . THR B 1 176 ? -16.75 -26.953 -16 1 95.75 176 THR B N 1
ATOM 5704 C CA . THR B 1 176 ? -18.094 -27.484 -16.203 1 95.75 176 THR B CA 1
ATOM 5705 C C . THR B 1 176 ? -18.266 -28.828 -15.492 1 95.75 176 THR B C 1
ATOM 5707 O O . THR B 1 176 ? -17.344 -29.656 -15.508 1 95.75 176 THR B O 1
ATOM 5710 N N . PRO B 1 177 ? -19.453 -28.984 -14.883 1 93.31 177 PRO B N 1
ATOM 5711 C CA . PRO B 1 177 ? -19.672 -30.25 -14.188 1 93.31 177 PRO B CA 1
ATOM 5712 C C . PRO B 1 177 ? -19.578 -31.453 -15.117 1 93.31 177 PRO B C 1
ATOM 5714 O O . PRO B 1 177 ? -20.047 -31.391 -16.266 1 93.31 177 PRO B O 1
ATOM 5717 N N . ASP B 1 178 ? -18.938 -32.406 -14.656 1 92.5 178 ASP B N 1
ATOM 5718 C CA . ASP B 1 178 ? -18.844 -33.719 -15.312 1 92.5 178 ASP B CA 1
ATOM 5719 C C . ASP B 1 178 ? -19.234 -34.844 -14.367 1 92.5 178 ASP B C 1
ATOM 5721 O O . ASP B 1 178 ? -18.469 -35.188 -13.461 1 92.5 178 ASP B O 1
ATOM 5725 N N . GLU B 1 179 ? -20.406 -35.438 -14.609 1 88.5 179 GLU B N 1
ATOM 5726 C CA . GLU B 1 179 ? -20.953 -36.469 -13.711 1 88.5 179 GLU B CA 1
ATOM 5727 C C . GLU B 1 179 ? -20.094 -37.719 -13.711 1 88.5 179 GLU B C 1
ATOM 5729 O O . GLU B 1 179 ? -19.875 -38.344 -12.664 1 88.5 179 GLU B O 1
ATOM 5734 N N . LYS B 1 180 ? -19.672 -38.125 -14.828 1 87.81 180 LYS B N 1
ATOM 5735 C CA . LYS B 1 180 ? -18.875 -39.344 -14.977 1 87.81 180 LYS B CA 1
ATOM 5736 C C . LYS B 1 180 ? -17.625 -39.281 -14.109 1 87.81 180 LYS B C 1
ATOM 5738 O O . LYS B 1 180 ? -17.203 -40.312 -13.547 1 87.81 180 LYS B O 1
ATOM 5743 N N . ASN B 1 181 ? -17.078 -38.125 -14.016 1 87.5 181 ASN B N 1
ATOM 5744 C CA . ASN B 1 181 ? -15.844 -37.969 -13.273 1 87.5 181 ASN B CA 1
ATOM 5745 C C . ASN B 1 181 ? -16.078 -37.281 -11.922 1 87.5 181 ASN B C 1
ATOM 5747 O O . ASN B 1 181 ? -15.125 -36.875 -11.25 1 87.5 181 ASN B O 1
ATOM 5751 N N . SER B 1 182 ? -17.297 -37.062 -11.516 1 85.94 182 SER B N 1
ATOM 5752 C CA . SER B 1 182 ? -17.672 -36.406 -10.258 1 85.94 182 SER B CA 1
ATOM 5753 C C . SER B 1 182 ? -16.922 -35.094 -10.062 1 85.94 182 SER B C 1
ATOM 5755 O O . SER B 1 182 ? -16.297 -34.875 -9.023 1 85.94 182 SER B O 1
ATOM 5757 N N . PHE B 1 183 ? -16.953 -34.344 -11.125 1 91.62 183 PHE B N 1
ATOM 5758 C CA . PHE B 1 183 ? -16.172 -33.094 -11.133 1 91.62 183 PHE B CA 1
ATOM 5759 C C . PHE B 1 183 ? -17.062 -31.891 -11.375 1 91.62 183 PHE B C 1
ATOM 5761 O O . PHE B 1 183 ? -18.016 -31.969 -12.156 1 91.62 183 PHE B O 1
ATOM 5768 N N . THR B 1 184 ? -16.781 -30.812 -10.578 1 92.75 184 THR B N 1
ATOM 5769 C CA . THR B 1 184 ? -17.344 -29.5 -10.867 1 92.75 184 THR B CA 1
ATOM 5770 C C . THR B 1 184 ? -16.422 -28.391 -10.367 1 92.75 184 THR B C 1
ATOM 5772 O O . THR B 1 184 ? -15.805 -28.516 -9.305 1 92.75 184 THR B O 1
ATOM 5775 N N . GLY B 1 185 ? -16.297 -27.406 -11.164 1 95 185 GLY B N 1
ATOM 5776 C CA . GLY B 1 185 ? -15.648 -26.219 -10.656 1 95 185 GLY B CA 1
ATOM 5777 C C . GLY B 1 185 ? -16.484 -25.469 -9.633 1 95 185 GLY B C 1
ATOM 5778 O O . GLY B 1 185 ? -17.672 -25.766 -9.461 1 95 185 GLY B O 1
ATOM 5779 N N . VAL B 1 186 ? -15.914 -24.531 -8.93 1 94.31 186 VAL B N 1
ATOM 5780 C CA . VAL B 1 186 ? -16.594 -23.766 -7.883 1 94.31 186 VAL B CA 1
ATOM 5781 C C . VAL B 1 186 ? -17.656 -22.875 -8.5 1 94.31 186 VAL B C 1
ATOM 5783 O O . VAL B 1 186 ? -18.781 -22.797 -7.996 1 94.31 186 VAL B O 1
ATOM 5786 N N . VAL B 1 187 ? -17.281 -22.188 -9.625 1 96 187 VAL B N 1
ATOM 5787 C CA . VAL B 1 187 ? -18.219 -21.312 -10.336 1 96 187 VAL B CA 1
ATOM 5788 C C . VAL B 1 187 ? -18.266 -21.703 -11.82 1 96 187 VAL B C 1
ATOM 5790 O O . VAL B 1 187 ? -17.766 -20.969 -12.672 1 96 187 VAL B O 1
ATOM 5793 N N . PRO B 1 188 ? -18.969 -22.719 -12.164 1 96.19 188 PRO B N 1
ATOM 5794 C CA . PRO B 1 188 ? -18.906 -23.344 -13.492 1 96.19 188 PRO B CA 1
ATOM 5795 C C . PRO B 1 188 ? -19.531 -22.484 -14.578 1 96.19 188 PRO B C 1
ATOM 5797 O O . PRO B 1 188 ? -19.406 -22.781 -15.766 1 96.19 188 PRO B O 1
ATOM 5800 N N . GLN B 1 189 ? -20.25 -21.438 -14.234 1 96.38 189 GLN B N 1
ATOM 5801 C CA . GLN B 1 189 ? -20.906 -20.609 -15.258 1 96.38 189 GLN B CA 1
ATOM 5802 C C . GLN B 1 189 ? -20.094 -19.344 -15.539 1 96.38 189 GLN B C 1
ATOM 5804 O O . GLN B 1 189 ? -20.516 -18.5 -16.312 1 96.38 189 GLN B O 1
ATOM 5809 N N . SER B 1 190 ? -18.969 -19.219 -14.898 1 98 190 SER B N 1
ATOM 5810 C CA . SER B 1 190 ? -18.094 -18.078 -15.164 1 98 190 SER B CA 1
ATOM 5811 C C . SER B 1 190 ? -17.375 -18.25 -16.5 1 98 190 SER B C 1
ATOM 5813 O O . SER B 1 190 ? -17.359 -19.328 -17.078 1 98 190 SER B O 1
ATOM 5815 N N . GLU B 1 191 ? -16.844 -17.172 -17.016 1 98.25 191 GLU B N 1
ATOM 5816 C CA . GLU B 1 191 ? -15.992 -17.188 -18.203 1 98.25 191 GLU B CA 1
ATOM 5817 C C . GLU B 1 191 ? -14.523 -17.031 -17.828 1 98.25 191 GLU B C 1
ATOM 5819 O O . GLU B 1 191 ? -14.203 -16.719 -16.672 1 98.25 191 GLU B O 1
ATOM 5824 N N . LEU B 1 192 ? -13.656 -17.297 -18.844 1 98.81 192 LEU B N 1
ATOM 5825 C CA . LEU B 1 192 ? -12.227 -17.297 -18.562 1 98.81 192 LEU B CA 1
ATOM 5826 C C . LEU B 1 192 ? -11.484 -16.359 -19.5 1 98.81 192 LEU B C 1
ATOM 5828 O O . LEU B 1 192 ? -11.836 -16.25 -20.672 1 98.81 192 LEU B O 1
ATOM 5832 N N . ILE B 1 193 ? -10.586 -15.594 -19.031 1 98.94 193 ILE B N 1
ATOM 5833 C CA . ILE B 1 193 ? -9.492 -14.984 -19.766 1 98.94 193 ILE B CA 1
ATOM 5834 C C . ILE B 1 193 ? -8.172 -15.625 -19.359 1 98.94 193 ILE B C 1
ATOM 5836 O O . ILE B 1 193 ? -7.812 -15.625 -18.188 1 98.94 193 ILE B O 1
ATOM 5840 N N . VAL B 1 194 ? -7.406 -16.156 -20.359 1 98.94 194 VAL B N 1
ATOM 5841 C CA . VAL B 1 194 ? -6.258 -16.984 -20.016 1 98.94 194 VAL B CA 1
ATOM 5842 C C . VAL B 1 194 ? -4.988 -16.391 -20.625 1 98.94 194 VAL B C 1
ATOM 5844 O O . VAL B 1 194 ? -4.98 -16 -21.797 1 98.94 194 VAL B O 1
ATOM 5847 N N . VAL B 1 195 ? -3.979 -16.328 -19.812 1 98.94 195 VAL B N 1
ATOM 5848 C CA . VAL B 1 195 ? -2.639 -15.961 -20.266 1 98.94 195 VAL B CA 1
ATOM 5849 C C . VAL B 1 195 ? -1.707 -17.156 -20.141 1 98.94 195 VAL B C 1
ATOM 5851 O O . VAL B 1 195 ? -1.447 -17.641 -19.031 1 98.94 195 VAL B O 1
ATOM 5854 N N . LYS B 1 196 ? -1.285 -17.688 -21.234 1 98.88 196 LYS B N 1
ATOM 5855 C CA . LYS B 1 196 ? -0.201 -18.672 -21.219 1 98.88 196 LYS B CA 1
ATOM 5856 C C . LYS B 1 196 ? 1.16 -17.984 -21.188 1 98.88 196 LYS B C 1
ATOM 5858 O O . LYS B 1 196 ? 1.572 -17.359 -22.172 1 98.88 196 LYS B O 1
ATOM 5863 N N . LEU B 1 197 ? 1.834 -18.172 -20.141 1 98.81 197 LEU B N 1
ATOM 5864 C CA . LEU B 1 197 ? 3.09 -17.469 -19.906 1 98.81 197 LEU B CA 1
ATOM 5865 C C . LEU B 1 197 ? 4.215 -18.062 -20.734 1 98.81 197 LEU B C 1
ATOM 5867 O O . LEU B 1 197 ? 4.277 -19.281 -20.922 1 98.81 197 LEU B O 1
ATOM 5871 N N . LYS B 1 198 ? 5.07 -17.219 -21.172 1 98.12 198 LYS B N 1
ATOM 5872 C CA . LYS B 1 198 ? 6.352 -17.719 -21.656 1 98.12 198 LYS B CA 1
ATOM 5873 C C . LYS B 1 198 ? 7.316 -17.984 -20.5 1 98.12 198 LYS B C 1
ATOM 5875 O O . LYS B 1 198 ? 7.238 -17.328 -19.453 1 98.12 198 LYS B O 1
ATOM 5880 N N . GLU B 1 199 ? 8.18 -18.922 -20.703 1 97.5 199 GLU B N 1
ATOM 5881 C CA . GLU B 1 199 ? 9.195 -19.219 -19.703 1 97.5 199 GLU B CA 1
ATOM 5882 C C . GLU B 1 199 ? 10.156 -18.047 -19.531 1 97.5 199 GLU B C 1
ATOM 5884 O O . GLU B 1 199 ? 10.328 -17.234 -20.438 1 97.5 199 GLU B O 1
ATOM 5889 N N . ALA B 1 200 ? 10.758 -18 -18.375 1 98.12 200 ALA B N 1
ATOM 5890 C CA . ALA B 1 200 ? 11.758 -16.969 -18.109 1 98.12 200 ALA B CA 1
ATOM 5891 C C . ALA B 1 200 ? 12.906 -17.031 -19.109 1 98.12 200 ALA B C 1
ATOM 5893 O O . ALA B 1 200 ? 13.289 -18.125 -19.547 1 98.12 200 ALA B O 1
ATOM 5894 N N . LYS B 1 201 ? 13.453 -15.922 -19.469 1 96.5 201 LYS B N 1
ATOM 5895 C CA . LYS B 1 201 ? 14.602 -15.883 -20.359 1 96.5 201 LYS B CA 1
ATOM 5896 C C . LYS B 1 201 ? 15.812 -16.578 -19.75 1 96.5 201 LYS B C 1
ATOM 5898 O O . LYS B 1 201 ? 16.016 -16.531 -18.547 1 96.5 201 LYS B O 1
ATOM 5903 N N . GLN B 1 202 ? 16.547 -17.125 -20.672 1 95.38 202 GLN B N 1
ATOM 5904 C CA . GLN B 1 202 ? 17.734 -17.844 -20.219 1 95.38 202 GLN B CA 1
ATOM 5905 C C . GLN B 1 202 ? 18.734 -16.922 -19.531 1 95.38 202 GLN B C 1
ATOM 5907 O O . GLN B 1 202 ? 19.422 -17.312 -18.594 1 95.38 202 GLN B O 1
ATOM 5912 N N . ASN B 1 203 ? 18.859 -15.695 -19.984 1 95.25 203 ASN B N 1
ATOM 5913 C CA . ASN B 1 203 ? 19.797 -14.758 -19.375 1 95.25 203 ASN B CA 1
ATOM 5914 C C . ASN B 1 203 ? 19.422 -14.445 -17.938 1 95.25 203 ASN B C 1
ATOM 5916 O O . ASN B 1 203 ? 20.297 -14.289 -17.078 1 95.25 203 ASN B O 1
ATOM 5920 N N . LEU B 1 204 ? 18.156 -14.352 -17.688 1 96.69 204 LEU B N 1
ATOM 5921 C CA . LEU B 1 204 ? 17.703 -14.102 -16.312 1 96.69 204 LEU B CA 1
ATOM 5922 C C . LEU B 1 204 ? 17.953 -15.32 -15.43 1 96.69 204 LEU B C 1
ATOM 5924 O O . LEU B 1 204 ? 18.391 -15.18 -14.289 1 96.69 204 LEU B O 1
ATOM 5928 N N . LYS B 1 205 ? 17.625 -16.516 -15.969 1 96.69 205 LYS B N 1
ATOM 5929 C CA . LYS B 1 205 ? 17.922 -17.75 -15.234 1 96.69 205 LYS B CA 1
ATOM 5930 C C . LYS B 1 205 ? 19.406 -17.844 -14.883 1 96.69 205 LYS B C 1
ATOM 5932 O O . LYS B 1 205 ? 19.75 -18.188 -13.758 1 96.69 205 LYS B O 1
ATOM 5937 N N . SER B 1 206 ? 20.188 -17.484 -15.844 1 95.56 206 SER B N 1
ATOM 5938 C CA . SER B 1 206 ? 21.625 -17.531 -15.648 1 95.56 206 SER B CA 1
ATOM 5939 C C . SER B 1 206 ? 22.078 -16.516 -14.609 1 95.56 206 SER B C 1
ATOM 5941 O O . SER B 1 206 ? 22.969 -16.781 -13.805 1 95.56 206 SER B O 1
ATOM 5943 N N . LEU B 1 207 ? 21.531 -15.383 -14.664 1 96.06 207 LEU B N 1
ATOM 5944 C CA . LEU B 1 207 ? 21.891 -14.312 -13.742 1 96.06 207 LEU B CA 1
ATOM 5945 C C . LEU B 1 207 ? 21.609 -14.719 -12.305 1 96.06 207 LEU B C 1
ATOM 5947 O O . LEU B 1 207 ? 22.391 -14.414 -11.398 1 96.06 207 LEU B O 1
ATOM 5951 N N . PHE B 1 208 ? 20.531 -15.438 -12.117 1 97.19 208 PHE B N 1
ATOM 5952 C CA . PHE B 1 208 ? 20.141 -15.82 -10.773 1 97.19 208 PHE B CA 1
ATOM 5953 C C . PHE B 1 208 ? 20.547 -17.25 -10.469 1 97.19 208 PHE B C 1
ATOM 5955 O O . PHE B 1 208 ? 20.094 -17.844 -9.492 1 97.19 208 PHE B O 1
ATOM 5962 N N . PHE B 1 209 ? 21.359 -17.812 -11.336 1 97.5 209 PHE B N 1
ATOM 5963 C CA 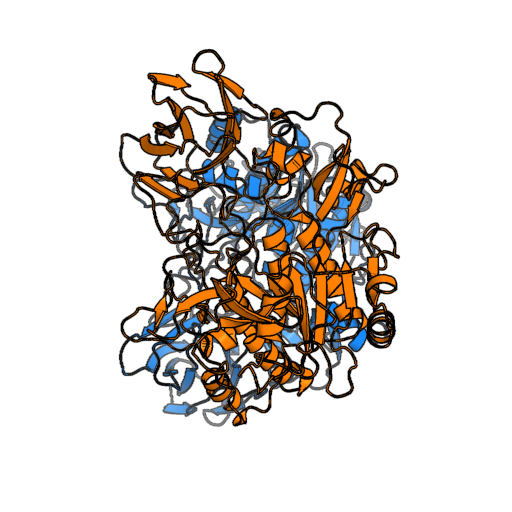. PHE B 1 209 ? 21.953 -19.125 -11.156 1 97.5 209 PHE B CA 1
ATOM 5964 C C . PHE B 1 209 ? 20.875 -20.188 -10.945 1 97.5 209 PHE B C 1
ATOM 5966 O O . PHE B 1 209 ? 21.016 -21.047 -10.086 1 97.5 209 PHE B O 1
ATOM 5973 N N . ALA B 1 210 ? 19.766 -20.031 -11.656 1 96.88 210 ALA B N 1
ATOM 5974 C CA . ALA B 1 210 ? 18.766 -21.078 -11.727 1 96.88 210 ALA B CA 1
ATOM 5975 C C . ALA B 1 210 ? 19.219 -22.203 -12.672 1 96.88 210 ALA B C 1
ATOM 5977 O O . ALA B 1 210 ? 19.938 -21.953 -13.633 1 96.88 210 ALA B O 1
ATOM 5978 N N . PRO B 1 211 ? 18.75 -23.406 -12.336 1 94.38 211 PRO B N 1
ATOM 5979 C CA . PRO B 1 211 ? 19.078 -24.469 -13.297 1 94.38 211 PRO B CA 1
ATOM 5980 C C . PRO B 1 211 ? 18.531 -24.188 -14.695 1 94.38 211 PRO B C 1
ATOM 5982 O O . PRO B 1 211 ? 17.422 -23.656 -14.828 1 94.38 211 PRO B O 1
ATOM 5985 N N . GLU B 1 212 ? 19.234 -24.484 -15.711 1 88.25 212 GLU B N 1
ATOM 5986 C CA . GLU B 1 212 ? 18.922 -24.109 -17.094 1 88.25 212 GLU B CA 1
ATOM 5987 C C . GLU B 1 212 ? 17.594 -24.719 -17.547 1 88.25 212 GLU B C 1
ATOM 5989 O O . GLU B 1 212 ? 16.828 -24.062 -18.25 1 88.25 212 GLU B O 1
ATOM 5994 N N . ASN B 1 213 ? 17.25 -25.875 -17.188 1 90.44 213 ASN B N 1
ATOM 5995 C CA . ASN B 1 213 ? 16.094 -26.562 -17.75 1 90.44 213 ASN B CA 1
ATOM 5996 C C . ASN B 1 213 ? 14.914 -26.547 -16.766 1 90.44 213 ASN B C 1
ATOM 5998 O O . ASN B 1 213 ? 13.93 -27.25 -16.969 1 90.44 213 ASN B O 1
ATOM 6002 N N . VAL B 1 214 ? 14.984 -25.688 -15.883 1 94.75 214 VAL B N 1
ATOM 6003 C CA . VAL B 1 214 ? 13.914 -25.672 -14.891 1 94.75 214 VAL B CA 1
ATOM 6004 C C . VAL B 1 214 ? 12.766 -24.797 -15.375 1 94.75 214 VAL B C 1
ATOM 6006 O O . VAL B 1 214 ? 13 -23.75 -16 1 94.75 214 VAL B O 1
ATOM 6009 N N . LEU B 1 215 ? 11.547 -25.25 -15.164 1 96.69 215 LEU B N 1
ATOM 6010 C CA . LEU B 1 215 ? 10.367 -24.469 -15.508 1 96.69 215 LEU B CA 1
ATOM 6011 C C . LEU B 1 215 ? 10.18 -23.312 -14.516 1 96.69 215 LEU B C 1
ATOM 6013 O O . LEU B 1 215 ? 9.992 -23.547 -13.32 1 96.69 215 LEU B O 1
ATOM 6017 N N . CYS B 1 216 ? 10.289 -22.094 -14.953 1 98.06 216 CYS B N 1
ATOM 6018 C CA . CYS B 1 216 ? 9.977 -20.922 -14.156 1 98.06 216 CYS B CA 1
ATOM 6019 C C . CYS B 1 216 ? 9.586 -19.75 -15.047 1 98.06 216 CYS B C 1
ATOM 6021 O O . CYS B 1 216 ? 9.766 -19.797 -16.266 1 98.06 216 CYS B O 1
ATOM 6023 N N . TYR B 1 217 ? 8.961 -18.812 -14.461 1 98.44 217 TYR B N 1
ATOM 6024 C CA . TYR B 1 217 ? 8.422 -17.672 -15.195 1 98.44 217 TYR B CA 1
ATOM 6025 C C . TYR B 1 217 ? 8.992 -16.359 -14.656 1 98.44 217 TYR B C 1
ATOM 6027 O O . TYR B 1 217 ? 9.469 -16.297 -13.523 1 98.44 217 TYR B O 1
ATOM 6035 N N . GLN B 1 218 ? 8.977 -15.414 -15.531 1 97.5 218 GLN B N 1
ATOM 6036 C CA . GLN B 1 218 ? 9.539 -14.109 -15.188 1 97.5 218 GLN B CA 1
ATOM 6037 C C . GLN B 1 218 ? 8.469 -13.156 -14.672 1 97.5 218 GLN B C 1
ATOM 6039 O O . GLN B 1 218 ? 7.383 -13.062 -15.258 1 97.5 218 GLN B O 1
ATOM 6044 N N . GLU B 1 219 ? 8.766 -12.398 -13.609 1 98.25 219 GLU B N 1
ATOM 6045 C CA . GLU B 1 219 ? 7.863 -11.469 -12.93 1 98.25 219 GLU B CA 1
ATOM 6046 C C . GLU B 1 219 ? 7.195 -10.523 -13.922 1 98.25 219 GLU B C 1
ATOM 6048 O O . GLU B 1 219 ? 5.988 -10.289 -13.852 1 98.25 219 GLU B O 1
ATOM 6053 N N . SER B 1 220 ? 7.973 -9.969 -14.875 1 98.12 220 SER B N 1
ATOM 6054 C CA . SER B 1 220 ? 7.484 -8.953 -15.812 1 98.12 220 SER B CA 1
ATOM 6055 C C . SER B 1 220 ? 6.426 -9.531 -16.75 1 98.12 220 SER B C 1
ATOM 6057 O O . SER B 1 220 ? 5.477 -8.836 -17.109 1 98.12 220 SER B O 1
ATOM 6059 N N . ASP B 1 221 ? 6.602 -10.781 -17.109 1 98.62 221 ASP B N 1
ATOM 6060 C CA . ASP B 1 221 ? 5.625 -11.406 -18 1 98.62 221 ASP B CA 1
ATOM 6061 C C . ASP B 1 221 ? 4.309 -11.656 -17.281 1 98.62 221 ASP B C 1
ATOM 6063 O O . ASP B 1 221 ? 3.236 -11.586 -17.875 1 98.62 221 ASP B O 1
ATOM 6067 N N . ILE B 1 222 ? 4.402 -11.984 -16 1 98.81 222 ILE B N 1
ATOM 6068 C CA . ILE B 1 222 ? 3.207 -12.125 -15.18 1 98.81 222 ILE B CA 1
ATOM 6069 C C . ILE B 1 222 ? 2.486 -10.781 -15.094 1 98.81 222 ILE B C 1
ATOM 6071 O O . ILE B 1 222 ? 1.264 -10.711 -15.242 1 98.81 222 ILE B O 1
ATOM 6075 N N . MET B 1 223 ? 3.24 -9.719 -14.906 1 98.62 223 MET B N 1
ATOM 6076 C CA . MET B 1 223 ? 2.668 -8.375 -14.812 1 98.62 223 MET B CA 1
ATOM 6077 C C . MET B 1 223 ? 1.989 -7.984 -16.125 1 98.62 223 MET B C 1
ATOM 6079 O O . MET B 1 223 ? 0.914 -7.383 -16.109 1 98.62 223 MET B O 1
ATOM 6083 N N . LEU B 1 224 ? 2.637 -8.297 -17.219 1 98.69 224 LEU B N 1
ATOM 6084 C CA . LEU B 1 224 ? 2.004 -8.047 -18.5 1 98.69 224 LEU B CA 1
ATOM 6085 C C . LEU B 1 224 ? 0.716 -8.852 -18.641 1 98.69 224 LEU B C 1
ATOM 6087 O O . LEU B 1 224 ? -0.249 -8.383 -19.25 1 98.69 224 LEU B O 1
ATOM 6091 N N . GLY B 1 225 ? 0.762 -10.07 -18.109 1 98.88 225 GLY B N 1
ATOM 6092 C CA . GLY B 1 225 ? -0.457 -10.867 -18.078 1 98.88 225 GLY B CA 1
ATOM 6093 C C . GLY B 1 225 ? -1.59 -10.195 -17.328 1 98.88 225 GLY B C 1
ATOM 6094 O O . GLY B 1 225 ? -2.734 -10.195 -17.797 1 98.88 225 GLY B O 1
ATOM 6095 N N . ILE B 1 226 ? -1.287 -9.625 -16.219 1 98.75 226 ILE B N 1
ATOM 6096 C CA . ILE B 1 226 ? -2.277 -8.898 -15.43 1 98.75 226 ILE B CA 1
ATOM 6097 C C . ILE B 1 226 ? -2.83 -7.727 -16.234 1 98.75 226 ILE B C 1
ATOM 6099 O O . ILE B 1 226 ? -4.043 -7.512 -16.281 1 98.75 226 ILE B O 1
ATOM 6103 N N . ARG B 1 227 ? -1.951 -6.973 -16.859 1 98.44 227 ARG B N 1
ATOM 6104 C CA . ARG B 1 227 ? -2.383 -5.848 -17.688 1 98.44 227 ARG B CA 1
ATOM 6105 C C . ARG B 1 227 ? -3.348 -6.309 -18.781 1 98.44 227 ARG B C 1
ATOM 6107 O O . ARG B 1 227 ? -4.34 -5.637 -19.062 1 98.44 227 ARG B O 1
ATOM 6114 N N . TYR B 1 228 ? -3.02 -7.414 -19.391 1 98.69 228 TYR B N 1
ATOM 6115 C CA . TYR B 1 228 ? -3.875 -7.973 -20.438 1 98.69 228 TYR B CA 1
ATOM 6116 C C . TYR B 1 228 ? -5.258 -8.305 -19.891 1 98.69 228 TYR B C 1
ATOM 6118 O O . TYR B 1 228 ? -6.273 -7.941 -20.484 1 98.69 228 TYR B O 1
ATOM 6126 N N . LEU B 1 229 ? -5.309 -9.016 -18.75 1 98.75 229 LEU B N 1
ATOM 6127 C CA . LEU B 1 229 ? -6.578 -9.375 -18.125 1 98.75 229 LEU B CA 1
ATOM 6128 C C . LEU B 1 229 ? -7.418 -8.125 -17.859 1 98.75 229 LEU B C 1
ATOM 6130 O O . LEU B 1 229 ? -8.617 -8.109 -18.156 1 98.75 229 LEU B O 1
ATOM 6134 N N . LEU B 1 230 ? -6.812 -7.109 -17.312 1 97.69 230 LEU B N 1
ATOM 6135 C CA . LEU B 1 230 ? -7.508 -5.867 -17.016 1 97.69 230 LEU B CA 1
ATOM 6136 C C . LEU B 1 230 ? -8.047 -5.215 -18.281 1 97.69 230 LEU B C 1
ATOM 6138 O O . LEU B 1 230 ? -9.172 -4.715 -18.297 1 97.69 230 LEU B O 1
ATOM 6142 N N . SER B 1 231 ? -7.234 -5.223 -19.312 1 97.31 231 SER B N 1
ATOM 6143 C CA . SER B 1 231 ? -7.637 -4.609 -20.578 1 97.31 231 SER B CA 1
ATOM 6144 C C . SER B 1 231 ? -8.852 -5.312 -21.172 1 97.31 231 SER B C 1
ATOM 6146 O O . SER B 1 231 ? -9.789 -4.66 -21.641 1 97.31 231 SER B O 1
ATOM 6148 N N . VAL B 1 232 ? -8.812 -6.621 -21.156 1 98.06 232 VAL B N 1
ATOM 6149 C CA . VAL B 1 232 ? -9.914 -7.395 -21.719 1 98.06 232 VAL B CA 1
ATOM 6150 C C . VAL B 1 232 ? -11.172 -7.188 -20.875 1 98.06 232 VAL B C 1
ATOM 6152 O O . VAL B 1 232 ? -12.266 -7.008 -21.406 1 98.06 232 VAL B O 1
ATOM 6155 N N . SER B 1 233 ? -11.016 -7.27 -19.531 1 97.19 233 SER B N 1
ATOM 6156 C CA . SER B 1 233 ? -12.141 -7.059 -18.609 1 97.19 233 SER B CA 1
ATOM 6157 C C . SER B 1 233 ? -12.773 -5.688 -18.844 1 97.19 233 SER B C 1
ATOM 6159 O O . SER B 1 233 ? -14 -5.562 -18.859 1 97.19 233 SER B O 1
ATOM 6161 N N . GLU B 1 234 ? -11.977 -4.691 -18.984 1 93.81 234 GLU B N 1
ATOM 6162 C CA . GLU B 1 234 ? -12.469 -3.334 -19.203 1 93.81 234 GLU B CA 1
ATOM 6163 C C . GLU B 1 234 ? -13.234 -3.229 -20.531 1 93.81 234 GLU B C 1
ATOM 6165 O O . GLU B 1 234 ? -14.328 -2.672 -20.562 1 93.81 234 GLU B O 1
ATOM 6170 N N . LYS B 1 235 ? -12.672 -3.736 -21.578 1 94.56 235 LYS B N 1
ATOM 6171 C CA . LYS B 1 235 ? -13.289 -3.689 -22.891 1 94.56 235 LYS B CA 1
ATOM 6172 C C . LYS B 1 235 ? -14.609 -4.449 -22.906 1 94.56 235 LYS B C 1
ATOM 6174 O O . LYS B 1 235 ? -15.578 -4.016 -23.547 1 94.56 235 LYS B O 1
ATOM 6179 N N . ALA B 1 236 ? -14.625 -5.559 -22.203 1 95.62 236 ALA B N 1
ATOM 6180 C CA . ALA B 1 236 ? -15.812 -6.398 -22.172 1 95.62 236 ALA B CA 1
ATOM 6181 C C . ALA B 1 236 ? -16.812 -5.902 -21.141 1 95.62 236 ALA B C 1
ATOM 6183 O O . ALA B 1 236 ? -17.953 -6.371 -21.094 1 95.62 236 ALA B O 1
ATOM 6184 N N . ASP B 1 237 ? -16.406 -4.961 -20.281 1 93.62 237 ASP B N 1
ATOM 6185 C CA . ASP B 1 237 ? -17.219 -4.434 -19.188 1 93.62 237 ASP B CA 1
ATOM 6186 C C . ASP B 1 237 ? -17.688 -5.559 -18.266 1 93.62 237 ASP B C 1
ATOM 6188 O O . ASP B 1 237 ? -18.891 -5.68 -18 1 93.62 237 ASP B O 1
ATOM 6192 N N . LEU B 1 238 ? -16.781 -6.422 -17.844 1 95.94 238 LEU B N 1
ATOM 6193 C CA . LEU B 1 238 ? -17.062 -7.547 -16.969 1 95.94 238 LEU B CA 1
ATOM 6194 C C . LEU B 1 238 ? -16.203 -7.473 -15.711 1 95.94 238 LEU B C 1
ATOM 6196 O O . LEU B 1 238 ? -15.031 -7.094 -15.781 1 95.94 238 LEU B O 1
ATOM 6200 N N . PRO B 1 239 ? -16.812 -7.789 -14.508 1 97.81 239 PRO B N 1
ATOM 6201 C CA . PRO B 1 239 ? -15.969 -7.895 -13.32 1 97.81 239 PRO B CA 1
ATOM 6202 C C . PRO B 1 239 ? -14.938 -9.008 -13.438 1 97.81 239 PRO B C 1
ATOM 6204 O O . PRO B 1 239 ? -15.164 -10 -14.133 1 97.81 239 PRO B O 1
ATOM 6207 N N . LEU B 1 240 ? -13.844 -8.836 -12.742 1 98.62 240 LEU B N 1
ATOM 6208 C CA . LEU B 1 240 ? -12.688 -9.703 -12.953 1 98.62 240 LEU B CA 1
ATOM 6209 C C . LEU B 1 240 ? -12.156 -10.227 -11.617 1 98.62 240 LEU B C 1
ATOM 6211 O O . LEU B 1 240 ? -11.953 -9.453 -10.68 1 98.62 240 LEU B O 1
ATOM 6215 N N . VAL B 1 241 ? -12.023 -11.523 -11.484 1 98.88 241 VAL B N 1
ATOM 6216 C CA . VAL B 1 241 ? -11.297 -12.156 -10.383 1 98.88 241 VAL B CA 1
ATOM 6217 C C . VAL B 1 241 ? -10.047 -12.852 -10.914 1 98.88 241 VAL B C 1
ATOM 6219 O O . VAL B 1 241 ? -10.141 -13.734 -11.766 1 98.88 241 VAL B O 1
ATOM 6222 N N . ILE B 1 242 ? -8.875 -12.477 -10.453 1 98.94 242 ILE B N 1
ATOM 6223 C CA . ILE B 1 242 ? -7.605 -13.008 -10.93 1 98.94 242 ILE B CA 1
ATOM 6224 C C . ILE B 1 242 ? -7.059 -14.016 -9.914 1 98.94 242 ILE B C 1
ATOM 6226 O O . ILE B 1 242 ? -7.082 -13.766 -8.711 1 98.94 242 ILE B O 1
ATOM 6230 N N . CYS B 1 243 ? -6.605 -15.141 -10.367 1 98.88 243 CYS B N 1
ATOM 6231 C CA . CYS B 1 243 ? -5.941 -16.141 -9.531 1 98.88 243 CYS B CA 1
ATOM 6232 C C . CYS B 1 243 ? -4.461 -16.234 -9.875 1 98.88 243 CYS B C 1
ATOM 6234 O O . CYS B 1 243 ? -4.098 -16.484 -11.023 1 98.88 243 CYS B O 1
ATOM 6236 N N . ILE B 1 244 ? -3.625 -16.047 -8.914 1 98.81 244 ILE B N 1
ATOM 6237 C CA . ILE B 1 244 ? -2.184 -16.188 -9.086 1 98.81 244 ILE B CA 1
ATOM 6238 C C . ILE B 1 244 ? -1.688 -17.406 -8.312 1 98.81 244 ILE B C 1
ATOM 6240 O O . ILE B 1 244 ? -1.466 -17.328 -7.105 1 98.81 244 ILE B O 1
ATOM 6244 N N . ALA B 1 245 ? -1.404 -18.422 -9.023 1 98.81 245 ALA B N 1
ATOM 6245 C CA . ALA B 1 245 ? -0.92 -19.672 -8.438 1 98.81 245 ALA B CA 1
ATOM 6246 C C . ALA B 1 245 ? 0.569 -19.859 -8.711 1 98.81 245 ALA B C 1
ATOM 6248 O O . ALA B 1 245 ? 1.006 -20.969 -9.062 1 98.81 245 ALA B O 1
ATOM 6249 N N . LEU B 1 246 ? 1.271 -18.781 -8.664 1 98.75 246 LEU B N 1
ATOM 6250 C CA . LEU B 1 246 ? 2.721 -18.703 -8.797 1 98.75 246 LEU B CA 1
ATOM 6251 C C . LEU B 1 246 ? 3.342 -18.016 -7.586 1 98.75 246 LEU B C 1
ATOM 6253 O O . LEU B 1 246 ? 2.67 -17.25 -6.887 1 98.75 246 LEU B O 1
ATOM 6257 N N . GLY B 1 247 ? 4.602 -18.359 -7.285 1 98.44 247 GLY B N 1
ATOM 6258 C CA . GLY B 1 247 ? 5.262 -17.734 -6.145 1 98.44 247 GLY B CA 1
ATOM 6259 C C . GLY B 1 247 ? 6.773 -17.688 -6.277 1 98.44 247 GLY B C 1
ATOM 6260 O O . GLY B 1 247 ? 7.348 -18.406 -7.109 1 98.44 247 GLY B O 1
ATOM 6261 N N . SER B 1 248 ? 7.41 -16.844 -5.508 1 98.5 248 SER B N 1
ATOM 6262 C CA . SER B 1 248 ? 8.859 -16.688 -5.523 1 98.5 248 SER B CA 1
ATOM 6263 C C . SER B 1 248 ? 9.398 -16.391 -4.125 1 98.5 248 SER B C 1
ATOM 6265 O O . SER B 1 248 ? 8.797 -15.625 -3.373 1 98.5 248 SER B O 1
ATOM 6267 N N . ASN B 1 249 ? 10.508 -17.016 -3.797 1 98.19 249 ASN B N 1
ATOM 6268 C CA . ASN B 1 249 ? 11.195 -16.703 -2.547 1 98.19 249 ASN B CA 1
ATOM 6269 C C . ASN B 1 249 ? 12.148 -15.516 -2.711 1 98.19 249 ASN B C 1
ATOM 6271 O O . ASN B 1 249 ? 12.758 -15.07 -1.74 1 98.19 249 ASN B O 1
ATOM 6275 N N . GLN B 1 250 ? 12.273 -15.062 -3.926 1 97.5 250 GLN B N 1
ATOM 6276 C CA . GLN B 1 250 ? 13.125 -13.898 -4.125 1 97.5 250 GLN B CA 1
ATOM 6277 C C . GLN B 1 250 ? 12.5 -12.641 -3.531 1 97.5 250 GLN B C 1
ATOM 6279 O O . GLN B 1 250 ? 11.281 -12.477 -3.578 1 97.5 250 GLN B O 1
ATOM 6284 N N . GLY B 1 251 ? 13.383 -11.797 -3 1 95 251 GLY B N 1
ATOM 6285 C CA . GLY B 1 251 ? 12.914 -10.539 -2.441 1 95 251 GLY B CA 1
ATOM 6286 C C . GLY B 1 251 ? 12.828 -10.555 -0.926 1 95 251 GLY B C 1
ATOM 6287 O O . GLY B 1 251 ? 13.141 -11.562 -0.292 1 95 251 GLY B O 1
ATOM 6288 N N . GLY B 1 252 ? 12.438 -9.516 -0.33 1 93.62 252 GLY B N 1
ATOM 6289 C CA . GLY B 1 252 ? 12.547 -9.305 1.104 1 93.62 252 GLY B CA 1
ATOM 6290 C C . GLY B 1 252 ? 11.328 -9.781 1.873 1 93.62 252 GLY B C 1
ATOM 6291 O O . GLY B 1 252 ? 11.266 -9.641 3.096 1 93.62 252 GLY B O 1
ATOM 6292 N N . HIS B 1 253 ? 10.312 -10.352 1.229 1 95.44 253 HIS B N 1
ATOM 6293 C CA . HIS B 1 253 ? 9.117 -10.906 1.855 1 95.44 253 HIS B CA 1
ATOM 6294 C C . HIS B 1 253 ? 8.383 -9.852 2.674 1 95.44 253 HIS B C 1
ATOM 6296 O O . HIS B 1 253 ? 7.887 -10.141 3.766 1 95.44 253 HIS B O 1
ATOM 6302 N N . ASP B 1 254 ? 8.383 -8.648 2.236 1 90.62 254 ASP B N 1
ATOM 6303 C CA . ASP B 1 254 ? 7.789 -7.531 2.963 1 90.62 254 ASP B CA 1
ATOM 6304 C C . ASP B 1 254 ? 6.613 -6.941 2.193 1 90.62 254 ASP B C 1
ATOM 6306 O O . ASP B 1 254 ? 6.012 -5.953 2.629 1 90.62 254 ASP B O 1
ATOM 6310 N N . GLY B 1 255 ? 6.344 -7.461 1.099 1 89.88 255 GLY B N 1
ATOM 6311 C CA . GLY B 1 255 ? 5.211 -7 0.31 1 89.88 255 GLY B CA 1
ATOM 6312 C C . GLY B 1 255 ? 5.504 -5.738 -0.476 1 89.88 255 GLY B C 1
ATOM 6313 O O . GLY B 1 255 ? 4.59 -5.078 -0.969 1 89.88 255 GLY B O 1
ATOM 6314 N N . LEU B 1 256 ? 6.766 -5.316 -0.654 1 87.38 256 LEU B N 1
ATOM 6315 C CA . LEU B 1 256 ? 7.113 -4.062 -1.316 1 87.38 256 LEU B CA 1
ATOM 6316 C C . LEU B 1 256 ? 7.672 -4.324 -2.713 1 87.38 256 LEU B C 1
ATOM 6318 O O . LEU B 1 256 ? 8.125 -3.396 -3.387 1 87.38 256 LEU B O 1
ATOM 6322 N N . GLY B 1 257 ? 7.605 -5.477 -3.242 1 90 257 GLY B N 1
ATOM 6323 C CA . GLY B 1 257 ? 8.031 -5.758 -4.602 1 90 257 GLY B CA 1
ATOM 6324 C C . GLY B 1 257 ? 7.121 -5.152 -5.652 1 90 257 GLY B C 1
ATOM 6325 O O . GLY B 1 257 ? 6.008 -4.723 -5.344 1 90 257 GLY B O 1
ATOM 6326 N N . VAL B 1 258 ? 7.617 -5.078 -6.863 1 93.56 258 VAL B N 1
ATOM 6327 C CA . VAL B 1 258 ? 6.945 -4.402 -7.965 1 93.56 258 VAL B CA 1
ATOM 6328 C C . VAL B 1 258 ? 5.594 -5.066 -8.227 1 93.56 258 VAL B C 1
ATOM 6330 O O . VAL B 1 258 ? 4.574 -4.383 -8.352 1 93.56 258 VAL B O 1
ATOM 6333 N N . ILE B 1 259 ? 5.559 -6.363 -8.273 1 96.75 259 ILE B N 1
ATOM 6334 C CA . ILE B 1 259 ? 4.301 -7.047 -8.547 1 96.75 259 ILE B CA 1
ATOM 6335 C C . ILE B 1 259 ? 3.365 -6.91 -7.348 1 96.75 259 ILE B C 1
ATOM 6337 O O . ILE B 1 259 ? 2.148 -6.797 -7.508 1 96.75 259 ILE B O 1
ATOM 6341 N N . SER B 1 260 ? 3.92 -6.945 -6.148 1 94.81 260 SER B N 1
ATOM 6342 C CA . SER B 1 260 ? 3.111 -6.746 -4.953 1 94.81 260 SER B CA 1
ATOM 6343 C C . SER B 1 260 ? 2.424 -5.387 -4.969 1 94.81 260 SER B C 1
ATOM 6345 O O . SER B 1 260 ? 1.228 -5.285 -4.688 1 94.81 260 SER B O 1
ATOM 6347 N N . SER B 1 261 ? 3.189 -4.355 -5.305 1 91.75 261 SER B N 1
ATOM 6348 C CA . SER B 1 261 ? 2.641 -3.008 -5.418 1 91.75 261 SER B CA 1
ATOM 6349 C C . SER B 1 261 ? 1.536 -2.945 -6.469 1 91.75 261 SER B C 1
ATOM 6351 O O . SER B 1 261 ? 0.538 -2.246 -6.289 1 91.75 261 SER B O 1
ATOM 6353 N N . TYR B 1 262 ? 1.726 -3.607 -7.559 1 95.44 262 TYR B N 1
ATOM 6354 C CA . TYR B 1 262 ? 0.735 -3.674 -8.625 1 95.44 262 TYR B CA 1
ATOM 6355 C C . TYR B 1 262 ? -0.567 -4.289 -8.125 1 95.44 262 TYR B C 1
ATOM 6357 O O . TYR B 1 262 ? -1.647 -3.736 -8.352 1 95.44 262 TYR B O 1
ATOM 6365 N N . LEU B 1 263 ? -0.485 -5.402 -7.395 1 97.06 263 LEU B N 1
ATOM 6366 C CA . LEU B 1 263 ? -1.661 -6.102 -6.887 1 97.06 263 LEU B CA 1
ATOM 6367 C C . LEU B 1 263 ? -2.383 -5.262 -5.84 1 97.06 263 LEU B C 1
ATOM 6369 O O . LEU B 1 263 ? -3.613 -5.285 -5.754 1 97.06 263 LEU B O 1
ATOM 6373 N N . GLU B 1 264 ? -1.606 -4.551 -5.02 1 92.62 264 GLU B N 1
ATOM 6374 C CA . GLU B 1 264 ? -2.199 -3.645 -4.039 1 92.62 264 GLU B CA 1
ATOM 6375 C C . GLU B 1 264 ? -3.113 -2.625 -4.711 1 92.62 264 GLU B C 1
ATOM 6377 O O . GLU B 1 264 ? -4.18 -2.297 -4.184 1 92.62 264 GLU B O 1
ATOM 6382 N N . HIS B 1 265 ? -2.682 -2.203 -5.84 1 90.56 265 HIS B N 1
ATOM 6383 C CA . HIS B 1 265 ? -3.457 -1.225 -6.594 1 90.56 265 HIS B CA 1
ATOM 6384 C C . HIS B 1 265 ? -4.723 -1.851 -7.172 1 90.56 265 HIS B C 1
ATOM 6386 O O . HIS B 1 265 ? -5.801 -1.258 -7.098 1 90.56 265 HIS B O 1
ATOM 6392 N N . ILE B 1 266 ? -4.637 -3.01 -7.617 1 94.5 266 ILE B N 1
ATOM 6393 C CA . ILE B 1 266 ? -5.707 -3.67 -8.359 1 94.5 266 ILE B CA 1
ATOM 6394 C C . ILE B 1 266 ? -6.863 -3.998 -7.41 1 94.5 266 ILE B C 1
ATOM 6396 O O . ILE B 1 266 ? -8.031 -3.807 -7.758 1 94.5 266 ILE B O 1
ATOM 6400 N N . VAL B 1 267 ? -6.586 -4.383 -6.215 1 95.44 267 VAL B N 1
ATOM 6401 C CA . VAL B 1 267 ? -7.633 -4.855 -5.316 1 95.44 267 VAL B CA 1
ATOM 6402 C C . VAL B 1 267 ? -8.422 -3.668 -4.77 1 95.44 267 VAL B C 1
ATOM 6404 O O . VAL B 1 267 ? -9.484 -3.842 -4.176 1 95.44 267 VAL B O 1
ATOM 6407 N N . GLU B 1 268 ? -7.926 -2.473 -4.984 1 91.5 268 GLU B N 1
ATOM 6408 C CA . GLU B 1 268 ? -8.641 -1.265 -4.582 1 91.5 268 GLU B CA 1
ATOM 6409 C C . GLU B 1 268 ? -9.625 -0.822 -5.656 1 91.5 268 GLU B C 1
ATOM 6411 O O . GLU B 1 268 ? -10.5 0.01 -5.398 1 91.5 268 GLU B O 1
ATOM 6416 N N . LEU B 1 269 ? -9.57 -1.395 -6.84 1 92.06 269 LEU B N 1
ATOM 6417 C CA . LEU B 1 269 ? -10.453 -1.036 -7.949 1 92.06 269 LEU B CA 1
ATOM 6418 C C . LEU B 1 269 ? -11.812 -1.717 -7.809 1 92.06 269 LEU B C 1
ATOM 6420 O O . LEU B 1 269 ? -11.891 -2.865 -7.363 1 92.06 269 LEU B O 1
ATOM 6424 N N . PRO B 1 270 ? -12.852 -0.971 -8.219 1 93.31 270 PRO B N 1
ATOM 6425 C CA . PRO B 1 270 ? -14.148 -1.647 -8.258 1 93.31 270 PRO B CA 1
ATOM 6426 C C . PRO B 1 270 ? -14.172 -2.838 -9.211 1 93.31 270 PRO B C 1
ATOM 6428 O O . PRO B 1 270 ? -13.523 -2.799 -10.266 1 93.31 270 PRO B O 1
ATOM 6431 N N . ARG B 1 271 ? -14.859 -3.898 -8.828 1 95.81 271 ARG B N 1
ATOM 6432 C CA . ARG B 1 271 ? -15.219 -5.055 -9.648 1 95.81 271 ARG B CA 1
ATOM 6433 C C . ARG B 1 271 ? -13.984 -5.875 -10.008 1 95.81 271 ARG B C 1
ATOM 6435 O O . ARG B 1 271 ? -13.93 -6.5 -11.07 1 95.81 271 ARG B O 1
ATOM 6442 N N . THR B 1 272 ? -12.914 -5.727 -9.258 1 97.62 272 THR B N 1
ATOM 6443 C CA . THR B 1 272 ? -11.719 -6.512 -9.516 1 97.62 272 THR B CA 1
ATOM 6444 C C . THR B 1 272 ? -11.133 -7.059 -8.211 1 97.62 272 THR B C 1
ATOM 6446 O O . THR B 1 272 ? -11.094 -6.355 -7.203 1 97.62 272 THR B O 1
ATOM 6449 N N . ASN B 1 273 ? -10.766 -8.25 -8.164 1 98.38 273 ASN B N 1
ATOM 6450 C CA . ASN B 1 273 ? -10.102 -8.859 -7.02 1 98.38 273 ASN B CA 1
ATOM 6451 C C . ASN B 1 273 ? -8.977 -9.789 -7.453 1 98.38 273 ASN B C 1
ATOM 6453 O O . ASN B 1 273 ? -8.906 -10.188 -8.617 1 98.38 273 ASN B O 1
ATOM 6457 N N . VAL B 1 274 ? -8.055 -10.039 -6.578 1 98.75 274 VAL B N 1
ATOM 6458 C CA . VAL B 1 274 ? -6.926 -10.93 -6.848 1 98.75 274 VAL B CA 1
ATOM 6459 C C . VAL B 1 274 ? -6.707 -11.859 -5.66 1 98.75 274 VAL B C 1
ATOM 6461 O O . VAL B 1 274 ? -6.625 -11.414 -4.516 1 98.75 274 VAL B O 1
ATOM 6464 N N . LEU B 1 275 ? -6.699 -13.117 -5.895 1 98.75 275 LEU B N 1
ATOM 6465 C CA . LEU B 1 275 ? -6.359 -14.133 -4.91 1 98.75 275 LEU B CA 1
ATOM 6466 C C . LEU B 1 275 ? -4.992 -14.75 -5.215 1 98.75 275 LEU B C 1
ATOM 6468 O O . LEU B 1 275 ? -4.695 -15.07 -6.367 1 98.75 275 LEU B O 1
ATOM 6472 N N . VAL B 1 276 ? -4.176 -14.891 -4.184 1 98.81 276 VAL B N 1
ATOM 6473 C CA . VAL B 1 276 ? -2.795 -15.32 -4.383 1 98.81 276 VAL B CA 1
ATOM 6474 C C . VAL B 1 276 ? -2.49 -16.516 -3.482 1 98.81 276 VAL B C 1
ATOM 6476 O O . VAL B 1 276 ? -2.91 -16.547 -2.324 1 98.81 276 VAL B O 1
ATOM 6479 N N . ALA B 1 277 ? -1.766 -17.484 -4.031 1 98.88 277 ALA B N 1
ATOM 6480 C CA . ALA B 1 277 ? -1.318 -18.641 -3.254 1 98.88 277 ALA B CA 1
ATOM 6481 C C . ALA B 1 277 ? -0.274 -18.219 -2.219 1 98.88 277 ALA B C 1
ATOM 6483 O O . ALA B 1 277 ? 0.58 -17.375 -2.49 1 98.88 277 ALA B O 1
ATOM 6484 N N . ALA B 1 278 ? -0.275 -18.906 -1.072 1 98.62 278 ALA B N 1
ATOM 6485 C CA . ALA B 1 278 ? 0.676 -18.609 -0.004 1 98.62 278 ALA B CA 1
ATOM 6486 C C . ALA B 1 278 ? 2.061 -19.172 -0.333 1 98.62 278 ALA B C 1
ATOM 6488 O O . ALA B 1 278 ? 3.055 -18.781 0.282 1 98.62 278 ALA B O 1
ATOM 6489 N N . GLY B 1 279 ? 2.105 -20.062 -1.315 1 98.56 279 GLY B N 1
ATOM 6490 C CA . GLY B 1 279 ? 3.338 -20.781 -1.59 1 98.56 279 GLY B CA 1
ATOM 6491 C C . GLY B 1 279 ? 3.438 -22.094 -0.843 1 98.56 279 GLY B C 1
ATOM 6492 O O . GLY B 1 279 ? 2.699 -22.328 0.115 1 98.56 279 GLY B O 1
ATOM 6493 N N . ASN B 1 280 ? 4.367 -22.969 -1.246 1 98.44 280 ASN B N 1
ATOM 6494 C CA . ASN B 1 280 ? 4.52 -24.297 -0.657 1 98.44 280 ASN B CA 1
ATOM 6495 C C . ASN B 1 280 ? 5.891 -24.469 -0.006 1 98.44 280 ASN B C 1
ATOM 6497 O O . ASN B 1 280 ? 6.555 -25.484 -0.201 1 98.44 280 ASN B O 1
ATOM 6501 N N . GLU B 1 281 ? 6.285 -23.484 0.73 1 98.19 281 GLU B N 1
ATOM 6502 C CA . GLU B 1 281 ? 7.648 -23.5 1.258 1 98.19 281 GLU B CA 1
ATOM 6503 C C . GLU B 1 281 ? 7.652 -23.719 2.768 1 98.19 281 GLU B C 1
ATOM 6505 O O . GLU B 1 281 ? 8.688 -23.562 3.42 1 98.19 281 GLU B O 1
ATOM 6510 N N . GLY B 1 282 ? 6.516 -24.094 3.363 1 97.69 282 GLY B N 1
ATOM 6511 C CA . GLY B 1 282 ? 6.371 -24.156 4.809 1 97.69 282 GLY B CA 1
ATOM 6512 C C . GLY B 1 282 ? 7.293 -25.172 5.453 1 97.69 282 GLY B C 1
ATOM 6513 O O . GLY B 1 282 ? 7.84 -24.922 6.531 1 97.69 282 GLY B O 1
ATOM 6514 N N . ASN B 1 283 ? 7.492 -26.266 4.816 1 96.56 283 ASN B N 1
ATOM 6515 C CA . ASN B 1 283 ? 8.32 -27.312 5.422 1 96.56 283 ASN B CA 1
ATOM 6516 C C . ASN B 1 283 ? 9.477 -27.703 4.512 1 96.56 283 ASN B C 1
ATOM 6518 O O . ASN B 1 283 ? 9.984 -28.828 4.594 1 96.56 283 ASN B O 1
ATOM 6522 N N . SER B 1 284 ? 9.883 -26.812 3.68 1 96.94 284 SER B N 1
ATOM 6523 C CA . SER B 1 284 ? 10.945 -27.109 2.717 1 96.94 284 SER B CA 1
ATOM 6524 C C . SER B 1 284 ? 12.32 -26.859 3.324 1 96.94 284 SER B C 1
ATOM 6526 O O . SER B 1 284 ? 13.336 -27.234 2.732 1 96.94 284 SER B O 1
ATOM 6528 N N . ARG B 1 285 ? 12.391 -26.219 4.523 1 98.19 285 ARG B N 1
ATOM 6529 C CA . ARG B 1 285 ? 13.609 -25.875 5.246 1 98.19 285 ARG B CA 1
ATOM 6530 C C . ARG B 1 285 ? 14.477 -24.922 4.438 1 98.19 285 ARG B C 1
ATOM 6532 O O . ARG B 1 285 ? 15.703 -25.047 4.43 1 98.19 285 ARG B O 1
ATOM 6539 N N . ARG B 1 286 ? 13.859 -24.062 3.758 1 98.56 286 ARG B N 1
ATOM 6540 C CA . ARG B 1 286 ? 14.562 -23.125 2.881 1 98.56 286 ARG B CA 1
ATOM 6541 C C . ARG B 1 286 ? 14.5 -21.703 3.434 1 98.56 286 ARG B C 1
ATOM 6543 O O . ARG B 1 286 ? 14.672 -20.734 2.689 1 98.56 286 ARG B O 1
ATOM 6550 N N . HIS B 1 287 ? 14.227 -21.594 4.75 1 98.56 287 HIS B N 1
ATOM 6551 C CA . HIS B 1 287 ? 14.219 -20.312 5.449 1 98.56 287 HIS B CA 1
ATOM 6552 C C . HIS B 1 287 ? 14.938 -20.406 6.789 1 98.56 287 HIS B C 1
ATOM 6554 O O . HIS B 1 287 ? 14.773 -21.391 7.52 1 98.56 287 HIS B O 1
ATOM 6560 N N . TYR B 1 288 ? 15.781 -19.453 7.004 1 98.38 288 TYR B N 1
ATOM 6561 C CA . TYR B 1 288 ? 16.469 -19.312 8.281 1 98.38 288 TYR B CA 1
ATOM 6562 C C . TYR B 1 288 ? 16.219 -17.938 8.891 1 98.38 288 TYR B C 1
ATOM 6564 O O . TYR B 1 288 ? 16.078 -16.938 8.172 1 98.38 288 TYR B O 1
ATOM 6572 N N . TYR B 1 289 ? 16.047 -17.906 10.188 1 97.06 289 TYR B N 1
ATOM 6573 C CA . TYR B 1 289 ? 15.836 -16.656 10.914 1 97.06 289 TYR B CA 1
ATOM 6574 C C . TYR B 1 289 ? 16.656 -16.625 12.195 1 97.06 289 TYR B C 1
ATOM 6576 O O . TYR B 1 289 ? 16.797 -17.641 12.875 1 97.06 289 TYR B O 1
ATOM 6584 N N . HIS B 1 290 ? 17.188 -15.422 12.438 1 94.12 290 HIS B N 1
ATOM 6585 C CA . HIS B 1 290 ? 17.875 -15.211 13.711 1 94.12 290 HIS B CA 1
ATOM 6586 C C . HIS B 1 290 ? 17.625 -13.812 14.258 1 94.12 290 HIS B C 1
ATOM 6588 O O . HIS B 1 290 ? 17.484 -12.859 13.492 1 94.12 290 HIS B O 1
ATOM 6594 N N . HIS B 1 291 ? 17.469 -13.727 15.555 1 89.25 291 HIS B N 1
ATOM 6595 C CA . HIS B 1 291 ? 17.375 -12.461 16.281 1 89.25 291 HIS B CA 1
ATOM 6596 C C . HIS B 1 291 ? 18.344 -12.414 17.453 1 89.25 291 HIS B C 1
ATOM 6598 O O . HIS B 1 291 ? 18.344 -13.32 18.297 1 89.25 291 HIS B O 1
ATOM 6604 N N . SER B 1 292 ? 19.203 -11.406 17.438 1 83.5 292 SER B N 1
ATOM 6605 C CA . SER B 1 292 ? 20.172 -11.227 18.531 1 83.5 292 SER B CA 1
ATOM 6606 C C . SER B 1 292 ? 20 -9.852 19.188 1 83.5 292 SER B C 1
ATOM 6608 O O . SER B 1 292 ? 20.078 -8.828 18.516 1 83.5 292 SER B O 1
ATOM 6610 N N . THR B 1 293 ? 19.797 -9.844 20.484 1 76.62 293 THR B N 1
ATOM 6611 C CA . THR B 1 293 ? 19.656 -8.586 21.203 1 76.62 293 THR B CA 1
ATOM 6612 C C . THR B 1 293 ? 20.875 -8.32 22.062 1 76.62 293 THR B C 1
ATOM 6614 O O . THR B 1 293 ? 21.094 -7.195 22.516 1 76.62 293 THR B O 1
ATOM 6617 N N . ALA B 1 294 ? 21.688 -9.344 22.312 1 77.69 294 ALA B N 1
ATOM 6618 C CA . ALA B 1 294 ? 22.812 -9.18 23.219 1 77.69 294 ALA B CA 1
ATOM 6619 C C . ALA B 1 294 ? 24.125 -9.594 22.547 1 77.69 294 ALA B C 1
ATOM 6621 O O . ALA B 1 294 ? 24.109 -10.359 21.578 1 77.69 294 ALA B O 1
ATOM 6622 N N . ALA B 1 295 ? 25.172 -8.906 23 1 77.5 295 ALA B N 1
ATOM 6623 C CA . ALA B 1 295 ? 26.5 -9.281 22.5 1 77.5 295 ALA B CA 1
ATOM 6624 C C . ALA B 1 295 ? 26.781 -10.758 22.734 1 77.5 295 ALA B C 1
ATOM 6626 O O . ALA B 1 295 ? 26.312 -11.344 23.719 1 77.5 295 ALA B O 1
ATOM 6627 N N . PRO B 1 296 ? 27.516 -11.477 21.844 1 79.75 296 PRO B N 1
ATOM 6628 C CA . PRO B 1 296 ? 28.109 -10.953 20.609 1 79.75 296 PRO B CA 1
ATOM 6629 C C . PRO B 1 296 ? 27.094 -10.781 19.5 1 79.75 296 PRO B C 1
ATOM 6631 O O . PRO B 1 296 ? 26.188 -11.609 19.344 1 79.75 296 PRO B O 1
ATOM 6634 N N . LEU B 1 297 ? 27.25 -9.727 18.875 1 85.75 297 LEU B N 1
ATOM 6635 C CA . LEU B 1 297 ? 26.297 -9.383 17.828 1 85.75 297 LEU B CA 1
ATOM 6636 C C . LEU B 1 297 ? 26.688 -10.031 16.5 1 85.75 297 LEU B C 1
ATOM 6638 O O . LEU B 1 297 ? 26.891 -9.328 15.5 1 85.75 297 LEU B O 1
ATOM 6642 N N . CYS B 1 298 ? 26.828 -11.414 16.562 1 89.44 298 CYS B N 1
ATOM 6643 C CA . CYS B 1 298 ? 27.094 -12.273 15.422 1 89.44 298 CYS B CA 1
ATOM 6644 C C . CYS B 1 298 ? 26.297 -13.57 15.516 1 89.44 298 CYS B C 1
ATOM 6646 O O . CYS B 1 298 ? 25.906 -13.984 16.609 1 89.44 298 CYS B O 1
ATOM 6648 N N . ASN B 1 299 ? 25.984 -14.086 14.438 1 92.94 299 ASN B N 1
ATOM 6649 C CA . ASN B 1 299 ? 25.281 -15.359 14.383 1 92.94 299 ASN B CA 1
ATOM 6650 C C . ASN B 1 299 ? 25.781 -16.234 13.25 1 92.94 299 ASN B C 1
ATOM 6652 O O . ASN B 1 299 ? 26.062 -15.742 12.156 1 92.94 299 ASN B O 1
ATOM 6656 N N . GLY B 1 300 ? 25.906 -17.516 13.617 1 94.5 300 GLY B N 1
ATOM 6657 C CA . GLY B 1 300 ? 26.281 -18.5 12.617 1 94.5 300 GLY B CA 1
ATOM 6658 C C . GLY B 1 300 ? 25.172 -19.5 12.336 1 94.5 300 GLY B C 1
ATOM 6659 O O . GLY B 1 300 ? 24.406 -19.859 13.234 1 94.5 300 GLY B O 1
ATOM 6660 N N . PHE B 1 301 ? 25.078 -19.906 11.055 1 96.88 301 PHE B N 1
ATOM 6661 C CA . PHE B 1 301 ? 24.125 -20.953 10.695 1 96.88 301 PHE B CA 1
ATOM 6662 C C . PHE B 1 301 ? 24.719 -21.891 9.656 1 96.88 301 PHE B C 1
ATOM 6664 O O . PHE B 1 301 ? 25.703 -21.562 8.992 1 96.88 301 PHE B O 1
ATOM 6671 N N . ASN B 1 302 ? 24.188 -23.094 9.594 1 98.38 302 ASN B N 1
ATOM 6672 C CA . ASN B 1 302 ? 24.672 -24.141 8.703 1 98.38 302 ASN B CA 1
ATOM 6673 C C . ASN B 1 302 ? 23.719 -24.391 7.543 1 98.38 302 ASN B C 1
ATOM 6675 O O . ASN B 1 302 ? 22.5 -24.406 7.734 1 98.38 302 ASN B O 1
ATOM 6679 N N . LEU B 1 303 ? 24.297 -24.484 6.375 1 98.5 303 LEU B N 1
ATOM 6680 C CA . LEU B 1 303 ? 23.578 -24.844 5.156 1 98.5 303 LEU B CA 1
ATOM 6681 C C . LEU B 1 303 ? 24.109 -26.156 4.574 1 98.5 303 LEU B C 1
ATOM 6683 O O . LEU B 1 303 ? 25.297 -26.266 4.281 1 98.5 303 LEU B O 1
ATOM 6687 N N . LYS B 1 304 ? 23.25 -27.109 4.488 1 98.56 304 LYS B N 1
ATOM 6688 C CA . LYS B 1 304 ? 23.609 -28.297 3.73 1 98.56 304 LYS B CA 1
ATOM 6689 C C . LYS B 1 304 ? 23.359 -28.109 2.238 1 98.56 304 LYS B C 1
ATOM 6691 O O . LYS B 1 304 ? 22.266 -27.734 1.828 1 98.56 304 LYS B O 1
ATOM 6696 N N . ILE B 1 305 ? 24.359 -28.359 1.457 1 97.94 305 ILE B N 1
ATOM 6697 C CA . ILE B 1 305 ? 24.234 -28.25 0.008 1 97.94 305 ILE B CA 1
ATOM 6698 C C . ILE B 1 305 ? 24.266 -29.641 -0.621 1 97.94 305 ILE B C 1
ATOM 6700 O O . ILE B 1 305 ? 25.203 -30.406 -0.4 1 97.94 305 ILE B O 1
ATOM 6704 N N . GLY B 1 306 ? 23.234 -29.922 -1.361 1 97.38 306 GLY B N 1
ATOM 6705 C CA . GLY B 1 306 ? 23.125 -31.219 -2.016 1 97.38 306 GLY B CA 1
ATOM 6706 C C . GLY B 1 306 ? 24.016 -31.359 -3.227 1 97.38 306 GLY B C 1
ATOM 6707 O O . GLY B 1 306 ? 24.375 -30.375 -3.865 1 97.38 306 GLY B O 1
ATOM 6708 N N . ARG B 1 307 ? 24.266 -32.594 -3.629 1 95.12 307 ARG B N 1
ATOM 6709 C CA . ARG B 1 307 ? 25.203 -32.938 -4.707 1 95.12 307 ARG B CA 1
ATOM 6710 C C . ARG B 1 307 ? 24.672 -32.438 -6.055 1 95.12 307 ARG B C 1
ATOM 6712 O O . ARG B 1 307 ? 25.438 -32.062 -6.934 1 95.12 307 ARG B O 1
ATOM 6719 N N . ASN B 1 308 ? 23.438 -32.406 -6.152 1 94.06 308 ASN B N 1
ATOM 6720 C CA . ASN B 1 308 ? 22.844 -32.156 -7.461 1 94.06 308 ASN B CA 1
ATOM 6721 C C . ASN B 1 308 ? 22.547 -30.656 -7.648 1 94.06 308 ASN B C 1
ATOM 6723 O O . ASN B 1 308 ? 22.188 -30.234 -8.75 1 94.06 308 ASN B O 1
ATOM 6727 N N . ASP B 1 309 ? 22.656 -29.922 -6.637 1 96.81 309 ASP B N 1
ATOM 6728 C CA . ASP B 1 309 ? 22.422 -28.484 -6.734 1 96.81 309 ASP B CA 1
ATOM 6729 C C . ASP B 1 309 ? 23.703 -27.734 -7.082 1 96.81 309 ASP B C 1
ATOM 6731 O O . ASP B 1 309 ? 24.391 -27.234 -6.191 1 96.81 309 ASP B O 1
ATOM 6735 N N . LYS B 1 310 ? 23.906 -27.578 -8.398 1 96 310 LYS B N 1
ATOM 6736 C CA . LYS B 1 310 ? 25.156 -27.031 -8.906 1 96 310 LYS B CA 1
ATOM 6737 C C . LYS B 1 310 ? 25.094 -25.5 -9 1 96 310 LYS B C 1
ATOM 6739 O O . LYS B 1 310 ? 26.125 -24.844 -9.039 1 96 310 LYS B O 1
ATOM 6744 N N . LYS B 1 311 ? 23.875 -25 -9.148 1 96.75 311 LYS B N 1
ATOM 6745 C CA . LYS B 1 311 ? 23.688 -23.547 -9.219 1 96.75 311 LYS B CA 1
ATOM 6746 C C . LYS B 1 311 ? 22.469 -23.109 -8.391 1 96.75 311 LYS B C 1
ATOM 6748 O O . LYS B 1 311 ? 21.406 -23.703 -8.5 1 96.75 311 LYS B O 1
ATOM 6753 N N . PHE B 1 312 ? 22.672 -22.156 -7.551 1 97.94 312 PHE B N 1
ATOM 6754 C CA . PHE B 1 312 ? 21.562 -21.578 -6.824 1 97.94 312 PHE B CA 1
ATOM 6755 C C . PHE B 1 312 ? 21.969 -20.297 -6.113 1 97.94 312 PHE B C 1
ATOM 6757 O O . PHE B 1 312 ? 23.141 -19.906 -6.152 1 97.94 312 PHE B O 1
ATOM 6764 N N . THR B 1 313 ? 21.031 -19.625 -5.531 1 98.25 313 THR B N 1
ATOM 6765 C CA . THR B 1 313 ? 21.25 -18.375 -4.828 1 98.25 313 THR B CA 1
ATOM 6766 C C . THR B 1 313 ? 20.781 -18.469 -3.381 1 98.25 313 THR B C 1
ATOM 6768 O O . THR B 1 313 ? 19.969 -19.328 -3.045 1 98.25 313 THR B O 1
ATOM 6771 N N . MET B 1 314 ? 21.312 -17.703 -2.547 1 98.5 314 MET B N 1
ATOM 6772 C CA . MET B 1 314 ? 20.859 -17.453 -1.179 1 98.5 314 MET B CA 1
ATOM 6773 C C . MET B 1 314 ? 20.797 -15.961 -0.881 1 98.5 314 MET B C 1
ATOM 6775 O O . MET B 1 314 ? 21.703 -15.211 -1.242 1 98.5 314 MET B O 1
ATOM 6779 N N . GLU B 1 315 ? 19.734 -15.578 -0.3 1 98.12 315 GLU B N 1
ATOM 6780 C CA . GLU B 1 315 ? 19.578 -14.172 0.061 1 98.12 315 GLU B CA 1
ATOM 6781 C C . GLU B 1 315 ? 19.531 -13.992 1.576 1 98.12 315 GLU B C 1
ATOM 6783 O O . GLU B 1 315 ? 18.922 -14.805 2.281 1 98.12 315 GLU B O 1
ATOM 6788 N N . ILE B 1 316 ? 20.141 -12.969 2.082 1 97.06 316 ILE B N 1
ATOM 6789 C CA . ILE B 1 316 ? 20.078 -12.57 3.484 1 97.06 316 ILE B CA 1
ATOM 6790 C C . ILE B 1 316 ? 19.531 -11.148 3.592 1 97.06 316 ILE B C 1
ATOM 6792 O O . ILE B 1 316 ? 20.062 -10.219 2.977 1 97.06 316 ILE B O 1
ATOM 6796 N N . TRP B 1 317 ? 18.5 -11.016 4.355 1 95.81 317 TRP B N 1
ATOM 6797 C CA . TRP B 1 317 ? 17.812 -9.742 4.531 1 95.81 317 TRP B CA 1
ATOM 6798 C C . TRP B 1 317 ? 17.797 -9.328 6 1 95.81 317 TRP B C 1
ATOM 6800 O O . TRP B 1 317 ? 16.969 -9.82 6.773 1 95.81 317 TRP B O 1
ATOM 6810 N N . PRO B 1 318 ? 18.641 -8.398 6.375 1 92.62 318 PRO B N 1
ATOM 6811 C CA . PRO B 1 318 ? 18.625 -7.926 7.762 1 92.62 318 PRO B CA 1
ATOM 6812 C C . PRO B 1 318 ? 17.5 -6.922 8.023 1 92.62 318 PRO B C 1
ATOM 6814 O O . PRO B 1 318 ? 17 -6.293 7.09 1 92.62 318 PRO B O 1
ATOM 6817 N N . PHE B 1 319 ? 17.109 -6.824 9.234 1 85.56 319 PHE B N 1
ATOM 6818 C CA . PHE B 1 319 ? 16.203 -5.77 9.648 1 85.56 319 PHE B CA 1
ATOM 6819 C C . PHE B 1 319 ? 16.906 -4.418 9.664 1 85.56 319 PHE B C 1
ATOM 6821 O O . PHE B 1 319 ? 18.109 -4.34 9.914 1 85.56 319 PHE B O 1
ATOM 6828 N N . PRO B 1 320 ? 16.281 -3.246 9.289 1 72.31 320 PRO B N 1
ATOM 6829 C CA . PRO B 1 320 ? 16.859 -1.939 8.961 1 72.31 320 PRO B CA 1
ATOM 6830 C C . PRO B 1 320 ? 17.797 -1.432 10.047 1 72.31 320 PRO B C 1
ATOM 6832 O O . PRO B 1 320 ? 18.797 -0.768 9.734 1 72.31 320 PRO B O 1
ATOM 6835 N N . PRO B 1 321 ? 17.609 -1.407 11.273 1 70.38 321 PRO B N 1
ATOM 6836 C CA . PRO B 1 321 ? 18.641 -0.688 12.031 1 70.38 321 PRO B CA 1
ATOM 6837 C C . PRO B 1 321 ? 20.016 -1.336 11.914 1 70.38 321 PRO B C 1
ATOM 6839 O O . PRO B 1 321 ? 21.031 -0.654 12.047 1 70.38 321 PRO B O 1
ATOM 6842 N N . GLY B 1 322 ? 20.172 -2.436 11.406 1 68.38 322 GLY B N 1
ATOM 6843 C CA . GLY B 1 322 ? 21.484 -3.066 11.453 1 68.38 322 GLY B CA 1
ATOM 6844 C C . GLY B 1 322 ? 22.125 -3.203 10.094 1 68.38 322 GLY B C 1
ATOM 6845 O O . GLY B 1 322 ? 21.438 -3.316 9.078 1 68.38 322 GLY B O 1
ATOM 6846 N N . LYS B 1 323 ? 23.469 -2.898 9.992 1 83.56 323 LYS B N 1
ATOM 6847 C CA . LYS B 1 323 ? 24.312 -3.277 8.867 1 83.56 323 LYS B CA 1
ATOM 6848 C C . LYS B 1 323 ? 25.094 -4.559 9.172 1 83.56 323 LYS B C 1
ATOM 6850 O O . LYS B 1 323 ? 25.625 -4.723 10.273 1 83.56 323 LYS B O 1
ATOM 6855 N N . VAL B 1 324 ? 25.031 -5.473 8.203 1 90.44 324 VAL B N 1
ATOM 6856 C CA . VAL B 1 324 ? 25.656 -6.75 8.539 1 90.44 324 VAL B CA 1
ATOM 6857 C C . VAL B 1 324 ? 26.688 -7.121 7.473 1 90.44 324 VAL B C 1
ATOM 6859 O O . VAL B 1 324 ? 26.594 -6.66 6.332 1 90.44 324 VAL B O 1
ATOM 6862 N N . SER B 1 325 ? 27.672 -7.84 7.906 1 93.25 325 SER B N 1
ATOM 6863 C CA . SER B 1 325 ? 28.656 -8.492 7.039 1 93.25 325 SER B CA 1
ATOM 6864 C C . SER B 1 325 ? 28.5 -10.008 7.078 1 93.25 325 SER B C 1
ATOM 6866 O O . SER B 1 325 ? 27.781 -10.547 7.926 1 93.25 325 SER B O 1
ATOM 6868 N N . ILE B 1 326 ? 29.125 -10.664 6.125 1 95.75 326 ILE B N 1
ATOM 6869 C CA . ILE B 1 326 ? 29 -12.117 6.074 1 95.75 326 ILE B CA 1
ATOM 6870 C C . ILE B 1 326 ? 30.375 -12.742 5.887 1 95.75 326 ILE B C 1
ATOM 6872 O O . ILE B 1 326 ? 31.25 -12.148 5.258 1 95.75 326 ILE B O 1
ATOM 6876 N N . GLU B 1 327 ? 30.594 -13.852 6.559 1 96.62 327 GLU B N 1
ATOM 6877 C CA . GLU B 1 327 ? 31.703 -14.773 6.336 1 96.62 327 GLU B CA 1
ATOM 6878 C C . GLU B 1 327 ? 31.203 -16.156 5.934 1 96.62 327 GLU B C 1
ATOM 6880 O O . GLU B 1 327 ? 30.156 -16.609 6.406 1 96.62 327 GLU B O 1
ATOM 6885 N N . ILE B 1 328 ? 31.984 -16.766 5.02 1 97 328 ILE B N 1
ATOM 6886 C CA . ILE B 1 328 ? 31.547 -18.062 4.492 1 97 328 ILE B CA 1
ATOM 6887 C C . ILE B 1 328 ? 32.656 -19.094 4.672 1 97 328 ILE B C 1
ATOM 6889 O O . ILE B 1 328 ? 33.812 -18.844 4.312 1 97 328 ILE B O 1
ATOM 6893 N N . PHE B 1 329 ? 32.281 -20.203 5.258 1 95.94 329 PHE B N 1
ATOM 6894 C CA . PHE B 1 329 ? 33.188 -21.312 5.465 1 95.94 329 PHE B CA 1
ATOM 6895 C C . PHE B 1 329 ? 32.75 -22.531 4.672 1 95.94 329 PHE B C 1
ATOM 6897 O O . PHE B 1 329 ? 31.672 -23.094 4.93 1 95.94 329 PHE B O 1
ATOM 6904 N N . SER B 1 330 ? 33.594 -22.984 3.752 1 95.56 330 SER B N 1
ATOM 6905 C CA . SER B 1 330 ? 33.25 -24.141 2.938 1 95.56 330 SER B CA 1
ATOM 6906 C C . SER B 1 330 ? 33.531 -25.438 3.689 1 95.56 330 SER B C 1
ATOM 6908 O O . SER B 1 330 ? 34.25 -25.438 4.711 1 95.56 330 SER B O 1
ATOM 6910 N N . PRO B 1 331 ? 32.969 -26.516 3.201 1 93.94 331 PRO B N 1
ATOM 6911 C CA . PRO B 1 331 ? 33.188 -27.797 3.859 1 93.94 331 PRO B CA 1
ATOM 6912 C C . PRO B 1 331 ? 34.688 -28.172 3.898 1 93.94 331 PRO B C 1
ATOM 6914 O O . PRO B 1 331 ? 35.125 -28.875 4.812 1 93.94 331 PRO B O 1
ATOM 6917 N N . ASN B 1 332 ? 35.469 -27.703 2.953 1 91 332 ASN B N 1
ATOM 6918 C CA . ASN B 1 332 ? 36.906 -28.016 2.906 1 91 332 ASN B CA 1
ATOM 6919 C C . ASN B 1 332 ? 37.75 -26.969 3.625 1 91 332 ASN B C 1
ATOM 6921 O O . ASN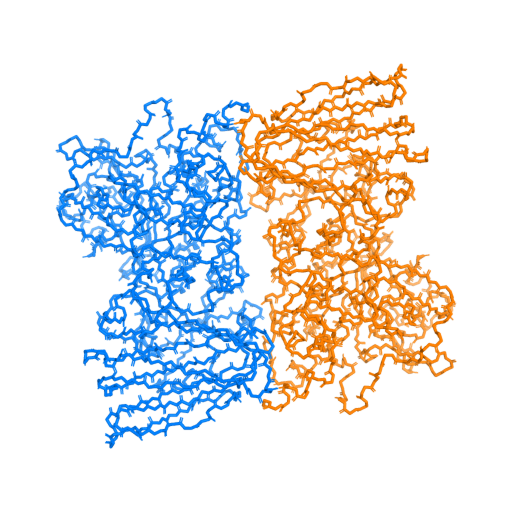 B 1 332 ? 38.906 -26.797 3.322 1 91 332 ASN B O 1
ATOM 6925 N N . ARG B 1 333 ? 37.188 -26.094 4.375 1 88.75 333 ARG B N 1
ATOM 6926 C CA . ARG B 1 333 ? 37.812 -25.172 5.324 1 88.75 333 ARG B CA 1
ATOM 6927 C C . ARG B 1 333 ? 38.375 -23.938 4.613 1 88.75 333 ARG B C 1
ATOM 6929 O O . ARG B 1 333 ? 39.25 -23.266 5.141 1 88.75 333 ARG B O 1
ATOM 6936 N N . GLU B 1 334 ? 37.875 -23.734 3.434 1 92.31 334 GLU B N 1
ATOM 6937 C CA . GLU B 1 334 ? 38.156 -22.438 2.826 1 92.31 334 GLU B CA 1
ATOM 6938 C C . GLU B 1 334 ? 37.25 -21.359 3.375 1 92.31 334 GLU B C 1
ATOM 6940 O O . GLU B 1 334 ? 36.094 -21.625 3.721 1 92.31 334 GLU B O 1
ATOM 6945 N N . ILE B 1 335 ? 37.875 -20.172 3.406 1 92.25 335 ILE B N 1
ATOM 6946 C CA . ILE B 1 335 ? 37.125 -19.109 4.09 1 92.25 335 ILE B CA 1
ATOM 6947 C C . ILE B 1 335 ? 37.062 -17.875 3.197 1 92.25 335 ILE B C 1
ATOM 6949 O O . ILE B 1 335 ? 38.062 -17.469 2.594 1 92.25 335 ILE B O 1
ATOM 6953 N N . ILE B 1 336 ? 35.906 -17.375 2.963 1 92.19 336 ILE B N 1
ATOM 6954 C CA . ILE B 1 336 ? 35.688 -16.031 2.439 1 92.19 336 ILE B CA 1
ATOM 6955 C C . ILE B 1 336 ? 35.406 -15.07 3.592 1 92.19 336 ILE B C 1
ATOM 6957 O O . ILE B 1 336 ? 34.344 -15.148 4.238 1 92.19 336 ILE B O 1
ATOM 6961 N N . ARG B 1 337 ? 36.312 -14.117 3.789 1 86.56 337 ARG B N 1
ATOM 6962 C CA . ARG B 1 337 ? 36.219 -13.312 5.004 1 86.56 337 ARG B CA 1
ATOM 6963 C C . ARG B 1 337 ? 35.594 -11.961 4.734 1 86.56 337 ARG B C 1
ATOM 6965 O O . ARG B 1 337 ? 35.812 -11.352 3.684 1 86.56 337 ARG B O 1
ATOM 6972 N N . SER B 1 338 ? 34.719 -11.547 5.652 1 79 338 SER B N 1
ATOM 6973 C CA . SER B 1 338 ? 34.219 -10.242 6.051 1 79 338 SER B CA 1
ATOM 6974 C C . SER B 1 338 ? 33.812 -9.406 4.836 1 79 338 SER B C 1
ATOM 6976 O O . SER B 1 338 ? 34.344 -8.305 4.637 1 79 338 SER B O 1
ATOM 6978 N N . ILE B 1 339 ? 32.875 -9.82 4.172 1 84.38 339 ILE B N 1
ATOM 6979 C CA . ILE B 1 339 ? 32.344 -9.039 3.068 1 84.38 339 ILE B CA 1
ATOM 6980 C C . ILE B 1 339 ? 31.391 -7.973 3.607 1 84.38 339 ILE B C 1
ATOM 6982 O O . ILE B 1 339 ? 30.25 -8.281 3.971 1 84.38 339 ILE B O 1
ATOM 6986 N N . SER B 1 340 ? 31.797 -6.684 3.592 1 85.12 340 SER B N 1
ATOM 6987 C CA . SER B 1 340 ? 31.016 -5.543 4.047 1 85.12 340 SER B CA 1
ATOM 6988 C C . SER B 1 340 ? 30.234 -4.914 2.898 1 85.12 340 SER B C 1
ATOM 6990 O O . SER B 1 340 ? 30.531 -5.168 1.729 1 85.12 340 SER B O 1
ATOM 6992 N N . PRO B 1 341 ? 29.203 -4.141 3.309 1 82.62 341 PRO B N 1
ATOM 6993 C CA . PRO B 1 341 ? 28.422 -3.512 2.246 1 82.62 341 PRO B CA 1
ATOM 6994 C C . PRO B 1 341 ? 29.234 -2.525 1.413 1 82.62 341 PRO B C 1
ATOM 6996 O O . PRO B 1 341 ? 30.078 -1.811 1.95 1 82.62 341 PRO B O 1
ATOM 6999 N N . SER B 1 342 ? 29.109 -2.658 0.144 1 75.88 342 SER B N 1
ATOM 7000 C CA . SER B 1 342 ? 29.734 -1.722 -0.783 1 75.88 342 SER B CA 1
ATOM 7001 C C . SER B 1 342 ? 28.828 -1.444 -1.982 1 75.88 342 SER B C 1
ATOM 7003 O O . SER B 1 342 ? 28.125 -2.336 -2.451 1 75.88 342 SER B O 1
ATOM 7005 N N . ALA B 1 343 ? 28.875 -0.22 -2.301 1 66.12 343 ALA B N 1
ATOM 7006 C CA . ALA B 1 343 ? 28 0.155 -3.402 1 66.12 343 ALA B CA 1
ATOM 7007 C C . ALA B 1 343 ? 28.547 -0.355 -4.734 1 66.12 343 ALA B C 1
ATOM 7009 O O . ALA B 1 343 ? 29.703 -0.109 -5.078 1 66.12 343 ALA B O 1
ATOM 7010 N N . GLY B 1 344 ? 27.719 -1.128 -5.375 1 66.75 344 GLY B N 1
ATOM 7011 C CA . GLY B 1 344 ? 28 -1.489 -6.754 1 66.75 344 GLY B CA 1
ATOM 7012 C C . GLY B 1 344 ? 29.062 -2.566 -6.887 1 66.75 344 GLY B C 1
ATOM 7013 O O . GLY B 1 344 ? 29.625 -2.768 -7.969 1 66.75 344 GLY B O 1
ATOM 7014 N N . VAL B 1 345 ? 29.297 -3.234 -5.789 1 77.94 345 VAL B N 1
ATOM 7015 C CA . VAL B 1 345 ? 30.406 -4.184 -5.859 1 77.94 345 VAL B CA 1
ATOM 7016 C C . VAL B 1 345 ? 29.859 -5.609 -5.93 1 77.94 345 VAL B C 1
ATOM 7018 O O . VAL B 1 345 ? 28.891 -5.945 -5.242 1 77.94 345 VAL B O 1
ATOM 7021 N N . CYS B 1 346 ? 30.281 -6.277 -6.922 1 90.25 346 CYS B N 1
ATOM 7022 C CA . CYS B 1 346 ? 30.109 -7.715 -7.105 1 90.25 346 CYS B CA 1
ATOM 7023 C C . CYS B 1 346 ? 31.438 -8.438 -6.98 1 90.25 346 CYS B C 1
ATOM 7025 O O . CYS B 1 346 ? 32.375 -8.172 -7.742 1 90.25 346 CYS B O 1
ATOM 7027 N N . GLN B 1 347 ? 31.547 -9.328 -5.977 1 92.69 347 GLN B N 1
ATOM 7028 C CA . GLN B 1 347 ? 32.812 -10 -5.719 1 92.69 347 GLN B CA 1
ATOM 7029 C C . GLN B 1 347 ? 32.75 -11.477 -6.098 1 92.69 347 GLN B C 1
ATOM 7031 O O . GLN B 1 347 ? 31.781 -12.164 -5.75 1 92.69 347 GLN B O 1
ATOM 7036 N N . LYS B 1 348 ? 33.75 -11.883 -6.812 1 93.62 348 LYS B N 1
ATOM 7037 C CA . LYS B 1 348 ? 33.844 -13.281 -7.23 1 93.62 348 LYS B CA 1
ATOM 7038 C C . LYS B 1 348 ? 34.938 -14 -6.445 1 93.62 348 LYS B C 1
ATOM 7040 O O . LYS B 1 348 ? 36.062 -13.484 -6.293 1 93.62 348 LYS B O 1
ATOM 7045 N N . PHE B 1 349 ? 34.625 -15.148 -5.895 1 94.31 349 PHE B N 1
ATOM 7046 C CA . PHE B 1 349 ? 35.594 -15.977 -5.164 1 94.31 349 PHE B CA 1
ATOM 7047 C C . PHE B 1 349 ? 35.656 -17.375 -5.762 1 94.31 349 PHE B C 1
ATOM 7049 O O . PHE B 1 349 ? 34.625 -18.031 -5.93 1 94.31 349 PHE B O 1
ATOM 7056 N N . SER B 1 350 ? 36.812 -17.812 -6.078 1 94 350 SER B N 1
ATOM 7057 C CA . SER B 1 350 ? 37.031 -19.172 -6.551 1 94 350 SER B CA 1
ATOM 7058 C C . SER B 1 350 ? 37.625 -20.047 -5.461 1 94 350 SER B C 1
ATOM 7060 O O . SER B 1 350 ? 38.719 -19.75 -4.941 1 94 350 SER B O 1
ATOM 7062 N N . LEU B 1 351 ? 36.844 -21.078 -5.156 1 91.94 351 LEU B N 1
ATOM 7063 C CA . LEU B 1 351 ? 37.281 -22 -4.121 1 91.94 351 LEU B CA 1
ATOM 7064 C C . LEU B 1 351 ? 37.656 -23.359 -4.727 1 91.94 351 LEU B C 1
ATOM 7066 O O . LEU B 1 351 ? 37.219 -23.672 -5.844 1 91.94 351 LEU B O 1
ATOM 7070 N N . SER B 1 352 ? 38.312 -24.297 -3.824 1 80.81 352 SER B N 1
ATOM 7071 C CA . SER B 1 352 ? 38.562 -25.703 -4.125 1 80.81 352 SER B CA 1
ATOM 7072 C C . SER B 1 352 ? 39.188 -25.859 -5.516 1 80.81 352 SER B C 1
ATOM 7074 O O . SER B 1 352 ? 38.688 -26.656 -6.324 1 80.81 352 SER B O 1
ATOM 7076 N N . MET B 1 353 ? 40.25 -25.109 -5.723 1 76.69 353 MET B N 1
ATOM 7077 C CA . MET B 1 353 ? 41.062 -25.125 -6.941 1 76.69 353 MET B CA 1
ATOM 7078 C C . MET B 1 353 ? 40.219 -24.766 -8.156 1 76.69 353 MET B C 1
ATOM 7080 O O . MET B 1 353 ? 40.219 -25.469 -9.164 1 76.69 353 MET B O 1
ATOM 7084 N N . GLY B 1 354 ? 39.25 -23.906 -7.848 1 74.5 354 GLY B N 1
ATOM 7085 C CA . GLY B 1 354 ? 38.531 -23.297 -8.977 1 74.5 354 GLY B CA 1
ATOM 7086 C C . GLY B 1 354 ? 37.25 -24.031 -9.336 1 74.5 354 GLY B C 1
ATOM 7087 O O . GLY B 1 354 ? 36.5 -23.578 -10.203 1 74.5 354 GLY B O 1
ATOM 7088 N N . GLN B 1 355 ? 36.906 -25.031 -8.609 1 87.56 355 GLN B N 1
ATOM 7089 C CA . GLN B 1 355 ? 35.719 -25.812 -8.938 1 87.56 355 GLN B CA 1
ATOM 7090 C C . GLN B 1 355 ? 34.469 -25.141 -8.414 1 87.56 355 GLN B C 1
ATOM 7092 O O . GLN B 1 355 ? 33.375 -25.297 -9 1 87.56 355 GLN B O 1
ATOM 7097 N N . THR B 1 356 ? 34.688 -24.531 -7.352 1 94.75 356 THR B N 1
ATOM 7098 C CA . THR B 1 356 ? 33.562 -23.828 -6.758 1 94.75 356 THR B CA 1
ATOM 7099 C C . THR B 1 356 ? 33.75 -22.312 -6.895 1 94.75 356 THR B C 1
ATOM 7101 O O . THR B 1 356 ? 34.812 -21.781 -6.543 1 94.75 356 THR B O 1
ATOM 7104 N N . THR B 1 357 ? 32.781 -21.672 -7.477 1 95.69 357 THR B N 1
ATOM 7105 C CA . THR B 1 357 ? 32.812 -20.219 -7.562 1 95.69 357 THR B CA 1
ATOM 7106 C C . THR B 1 357 ? 31.594 -19.609 -6.863 1 95.69 357 THR B C 1
ATOM 7108 O O . THR B 1 357 ? 30.469 -20.125 -6.988 1 95.69 357 THR B O 1
ATOM 7111 N N . ILE B 1 358 ? 31.875 -18.594 -6.102 1 96.12 358 ILE B N 1
ATOM 7112 C CA . ILE B 1 358 ? 30.828 -17.891 -5.367 1 96.12 358 ILE B CA 1
ATOM 7113 C C . ILE B 1 358 ? 30.875 -16.391 -5.711 1 96.12 358 ILE B C 1
ATOM 7115 O O . ILE B 1 358 ? 31.938 -15.789 -5.754 1 96.12 358 ILE B O 1
ATOM 7119 N N . TRP B 1 359 ? 29.75 -15.883 -6.098 1 95.94 359 TRP B N 1
ATOM 7120 C CA . TRP B 1 359 ? 29.594 -14.438 -6.254 1 95.94 359 TRP B CA 1
ATOM 7121 C C . TRP B 1 359 ? 28.812 -13.844 -5.082 1 95.94 359 TRP B C 1
ATOM 7123 O O . TRP B 1 359 ? 27.828 -14.414 -4.637 1 95.94 359 TRP B O 1
ATOM 7133 N N . ILE B 1 360 ? 29.266 -12.711 -4.543 1 96.06 360 ILE B N 1
ATOM 7134 C CA . ILE B 1 360 ? 28.625 -12.086 -3.398 1 96.06 360 ILE B CA 1
ATOM 7135 C C . ILE B 1 360 ? 28.344 -10.609 -3.699 1 96.06 360 ILE B C 1
ATOM 7137 O O . ILE B 1 360 ? 29.25 -9.883 -4.109 1 96.06 360 ILE B O 1
ATOM 7141 N N . ASN B 1 361 ? 27.109 -10.234 -3.635 1 94.56 361 ASN B N 1
ATOM 7142 C CA . ASN B 1 361 ? 26.703 -8.836 -3.58 1 94.56 361 ASN B CA 1
ATOM 7143 C C . ASN B 1 361 ? 26.172 -8.461 -2.199 1 94.56 361 ASN B C 1
ATOM 7145 O O . ASN B 1 361 ? 25.203 -9.047 -1.724 1 94.56 361 ASN B O 1
ATOM 7149 N N . ASN B 1 362 ? 26.844 -7.609 -1.512 1 94.12 362 ASN B N 1
ATOM 7150 C CA . ASN B 1 362 ? 26.328 -7.012 -0.282 1 94.12 362 ASN B CA 1
ATOM 7151 C C . ASN B 1 362 ? 25.828 -5.586 -0.514 1 94.12 362 ASN B C 1
ATOM 7153 O O . ASN B 1 362 ? 26.609 -4.633 -0.408 1 94.12 362 ASN B O 1
ATOM 7157 N N . ILE B 1 363 ? 24.516 -5.504 -0.729 1 90.19 363 ILE B N 1
ATOM 7158 C CA . ILE B 1 363 ? 23.875 -4.258 -1.135 1 90.19 363 ILE B CA 1
ATOM 7159 C C . ILE B 1 363 ? 23.281 -3.564 0.086 1 90.19 363 ILE B C 1
ATOM 7161 O O . ILE B 1 363 ? 22.406 -4.117 0.758 1 90.19 363 ILE B O 1
ATOM 7165 N N . LEU B 1 364 ? 23.688 -2.408 0.326 1 85.12 364 LEU B N 1
ATOM 7166 C CA . LEU B 1 364 ? 23.234 -1.702 1.523 1 85.12 364 LEU B CA 1
ATOM 7167 C C . LEU B 1 364 ? 21.812 -1.193 1.358 1 85.12 364 LEU B C 1
ATOM 7169 O O . LEU B 1 364 ? 21.031 -1.22 2.307 1 85.12 364 LEU B O 1
ATOM 7173 N N . LEU B 1 365 ? 21.516 -0.687 0.118 1 86.12 365 LEU B N 1
ATOM 7174 C CA . LEU B 1 365 ? 20.203 -0.091 -0.135 1 86.12 365 LEU B CA 1
ATOM 7175 C C . LEU B 1 365 ? 19.531 -0.754 -1.33 1 86.12 365 LEU B C 1
ATOM 7177 O O . LEU B 1 365 ? 19.672 -0.29 -2.465 1 86.12 365 LEU B O 1
ATOM 7181 N N . GLU B 1 366 ? 18.734 -1.724 -0.989 1 89 366 GLU B N 1
ATOM 7182 C CA . GLU B 1 366 ? 17.969 -2.365 -2.055 1 89 366 GLU B CA 1
ATOM 7183 C C . GLU B 1 366 ? 16.891 -1.432 -2.602 1 89 366 GLU B C 1
ATOM 7185 O O . GLU B 1 366 ? 16.281 -0.671 -1.847 1 89 366 GLU B O 1
ATOM 7190 N N . GLY B 1 367 ? 16.625 -1.434 -3.814 1 85.12 367 GLY B N 1
ATOM 7191 C CA . GLY B 1 367 ? 15.883 -0.412 -4.539 1 85.12 367 GLY B CA 1
ATOM 7192 C C . GLY B 1 367 ? 14.422 -0.347 -4.145 1 85.12 367 GLY B C 1
ATOM 7193 O O . GLY B 1 367 ? 13.836 0.736 -4.094 1 85.12 367 GLY B O 1
ATOM 7194 N N . SER B 1 368 ? 13.766 -1.383 -3.881 1 84.31 368 SER B N 1
ATOM 7195 C CA . SER B 1 368 ? 12.328 -1.407 -3.635 1 84.31 368 SER B CA 1
ATOM 7196 C C . SER B 1 368 ? 12.016 -1.223 -2.152 1 84.31 368 SER B C 1
ATOM 7198 O O . SER B 1 368 ? 10.945 -0.727 -1.795 1 84.31 368 SER B O 1
ATOM 7200 N N . THR B 1 369 ? 13.023 -1.603 -1.308 1 86.62 369 THR B N 1
ATOM 7201 C CA . THR B 1 369 ? 12.703 -1.662 0.115 1 86.62 369 THR B CA 1
ATOM 7202 C C . THR B 1 369 ? 13.555 -0.668 0.901 1 86.62 369 THR B C 1
ATOM 7204 O O . THR B 1 369 ? 13.18 -0.26 2.004 1 86.62 369 THR B O 1
ATOM 7207 N N . GLY B 1 370 ? 14.68 -0.378 0.358 1 86.69 370 GLY B N 1
ATOM 7208 C CA . GLY B 1 370 ? 15.633 0.423 1.108 1 86.69 370 GLY B CA 1
ATOM 7209 C C . GLY B 1 370 ? 16.391 -0.375 2.154 1 86.69 370 GLY B C 1
ATOM 7210 O O . GLY B 1 370 ? 17.156 0.188 2.941 1 86.69 370 GLY B O 1
ATOM 7211 N N . ASP B 1 371 ? 16.234 -1.694 2.133 1 90.75 371 ASP B N 1
ATOM 7212 C CA . ASP B 1 371 ? 16.922 -2.557 3.096 1 90.75 371 ASP B CA 1
ATOM 7213 C C . ASP B 1 371 ? 18.219 -3.115 2.52 1 90.75 371 ASP B C 1
ATOM 7215 O O . ASP B 1 371 ? 18.438 -3.049 1.309 1 90.75 371 ASP B O 1
ATOM 7219 N N . GLN B 1 372 ? 19.031 -3.566 3.43 1 90.56 372 GLN B N 1
ATOM 7220 C CA . GLN B 1 372 ? 20.219 -4.285 2.986 1 90.56 372 GLN B CA 1
ATOM 7221 C C . GLN B 1 372 ? 19.859 -5.676 2.475 1 90.56 372 GLN B C 1
ATOM 7223 O O . GLN B 1 372 ? 18.938 -6.309 2.979 1 90.56 372 GLN B O 1
ATOM 7228 N N . VAL B 1 373 ? 20.547 -6.148 1.453 1 94.44 373 VAL B N 1
ATOM 7229 C CA . VAL B 1 373 ? 20.438 -7.531 1.001 1 94.44 373 VAL B CA 1
ATOM 7230 C C . VAL B 1 373 ? 21.812 -8.078 0.641 1 94.44 373 VAL B C 1
ATOM 7232 O O . VAL B 1 373 ? 22.625 -7.375 0.029 1 94.44 373 VAL B O 1
ATOM 7235 N N . ILE B 1 374 ? 22.109 -9.195 1.17 1 95.94 374 ILE B N 1
ATOM 7236 C CA . ILE B 1 374 ? 23.281 -9.945 0.743 1 95.94 374 ILE B CA 1
ATOM 7237 C C . ILE B 1 374 ? 22.859 -11.078 -0.185 1 95.94 374 ILE B C 1
ATOM 7239 O O . ILE B 1 374 ? 22.094 -11.969 0.214 1 95.94 374 ILE B O 1
ATOM 7243 N N . LEU B 1 375 ? 23.312 -11.016 -1.397 1 96.62 375 LEU B N 1
ATOM 7244 C CA . LEU B 1 375 ? 23.047 -12.047 -2.391 1 96.62 375 LEU B CA 1
ATOM 7245 C C . LEU B 1 375 ? 24.281 -12.922 -2.615 1 96.62 375 LEU B C 1
ATOM 7247 O O . LEU B 1 375 ? 25.328 -12.422 -3.004 1 96.62 375 LEU B O 1
ATOM 7251 N N . VAL B 1 376 ? 24.141 -14.18 -2.312 1 97.69 376 VAL B N 1
ATOM 7252 C CA . VAL B 1 376 ? 25.203 -15.156 -2.545 1 97.69 376 VAL B CA 1
ATOM 7253 C C . VAL B 1 376 ? 24.797 -16.109 -3.662 1 97.69 376 VAL B C 1
ATOM 7255 O O . VAL B 1 376 ? 23.75 -16.75 -3.582 1 97.69 376 VAL B O 1
ATOM 7258 N N . ARG B 1 377 ? 25.609 -16.219 -4.684 1 97.62 377 ARG B N 1
ATOM 7259 C CA . ARG B 1 377 ? 25.328 -17.109 -5.805 1 97.62 377 ARG B CA 1
ATOM 7260 C C . ARG B 1 377 ? 26.406 -18.188 -5.926 1 97.62 377 ARG B C 1
ATOM 7262 O O . ARG B 1 377 ? 27.594 -17.875 -5.965 1 97.62 377 ARG B O 1
ATOM 7269 N N . PHE B 1 378 ? 25.953 -19.391 -5.996 1 97.5 378 PHE B N 1
ATOM 7270 C CA . PHE B 1 378 ? 26.859 -20.547 -6.008 1 97.5 378 PHE B CA 1
ATOM 7271 C C . PHE B 1 378 ? 26.922 -21.156 -7.398 1 97.5 378 PHE B C 1
ATOM 7273 O O . PHE B 1 378 ? 25.891 -21.391 -8.031 1 97.5 378 PHE B O 1
ATOM 7280 N N . ASP B 1 379 ? 28.109 -21.422 -7.84 1 96.56 379 ASP B N 1
ATOM 7281 C CA . ASP B 1 379 ? 28.359 -22.172 -9.055 1 96.56 379 ASP B CA 1
ATOM 7282 C C . ASP B 1 379 ? 29.219 -23.406 -8.766 1 96.56 379 ASP B C 1
ATOM 7284 O O . ASP B 1 379 ? 30.406 -23.281 -8.43 1 96.56 379 ASP B O 1
ATOM 7288 N N . ASN B 1 380 ? 28.703 -24.516 -8.852 1 96 380 ASN B N 1
ATOM 7289 C CA . ASN B 1 380 ? 29.344 -25.797 -8.609 1 96 380 ASN B CA 1
ATOM 7290 C C . ASN B 1 380 ? 29.906 -25.891 -7.195 1 96 380 ASN B C 1
ATOM 7292 O O . ASN B 1 380 ? 31.094 -26.172 -7.016 1 96 380 ASN B O 1
ATOM 7296 N N . PRO B 1 381 ? 29.062 -25.672 -6.219 1 96.69 381 PRO B N 1
ATOM 7297 C CA . PRO B 1 381 ? 29.547 -25.781 -4.836 1 96.69 381 PRO B CA 1
ATOM 7298 C C . PRO B 1 381 ? 29.875 -27.203 -4.434 1 96.69 381 PRO B C 1
ATOM 7300 O O . PRO B 1 381 ? 29.203 -28.141 -4.863 1 96.69 381 PRO B O 1
ATOM 7303 N N . ILE B 1 382 ? 30.891 -27.281 -3.568 1 95 382 ILE B N 1
ATOM 7304 C CA . ILE B 1 382 ? 31.188 -28.578 -2.969 1 95 382 ILE B CA 1
ATOM 7305 C C . ILE B 1 382 ? 30 -29.031 -2.105 1 95 382 ILE B C 1
ATOM 7307 O O . ILE B 1 382 ? 29.531 -28.266 -1.254 1 95 382 ILE B O 1
ATOM 7311 N N . PRO B 1 383 ? 29.562 -30.266 -2.469 1 96 383 PRO B N 1
ATOM 7312 C CA . PRO B 1 383 ? 28.484 -30.734 -1.601 1 96 383 PRO B CA 1
ATOM 7313 C C . PRO B 1 383 ? 28.922 -30.891 -0.146 1 96 383 PRO B C 1
ATOM 7315 O O . PRO B 1 383 ? 30.078 -31.234 0.121 1 96 383 PRO B O 1
ATOM 7318 N N . GLY B 1 384 ? 28.016 -30.641 0.817 1 96.06 384 GLY B N 1
ATOM 7319 C CA . GLY B 1 384 ? 28.312 -30.75 2.236 1 96.06 384 GLY B CA 1
ATOM 7320 C C . GLY B 1 384 ? 27.75 -29.609 3.059 1 96.06 384 GLY B C 1
ATOM 7321 O O . GLY B 1 384 ? 26.828 -28.922 2.625 1 96.06 384 GLY B O 1
ATOM 7322 N N . ILE B 1 385 ? 28.281 -29.562 4.27 1 97.38 385 ILE B N 1
ATOM 7323 C CA . ILE B 1 385 ? 27.766 -28.578 5.215 1 97.38 385 ILE B CA 1
ATOM 7324 C C . ILE B 1 385 ? 28.625 -27.312 5.156 1 97.38 385 ILE B C 1
ATOM 7326 O O . ILE B 1 385 ? 29.828 -27.359 5.398 1 97.38 385 ILE B O 1
ATOM 7330 N N . TRP B 1 386 ? 27.984 -26.266 4.77 1 97.56 386 TRP B N 1
ATOM 7331 C CA . TRP B 1 386 ? 28.609 -24.938 4.75 1 97.56 386 TRP B CA 1
ATOM 7332 C C . TRP B 1 386 ? 28.25 -24.141 5.996 1 97.56 386 TRP B C 1
ATOM 7334 O O . TRP B 1 386 ? 27.141 -24.281 6.523 1 97.56 386 TRP B O 1
ATOM 7344 N N . TYR B 1 387 ? 29.188 -23.344 6.441 1 97.5 387 TYR B N 1
ATOM 7345 C CA . TYR B 1 387 ? 28.953 -22.484 7.594 1 97.5 387 TYR B CA 1
ATOM 7346 C C . TYR B 1 387 ? 29.016 -21.016 7.199 1 97.5 387 TYR B C 1
ATOM 7348 O O . TYR B 1 387 ? 29.922 -20.609 6.465 1 97.5 387 TYR B O 1
ATOM 7356 N N . PHE B 1 388 ? 28 -20.297 7.609 1 97.75 388 PHE B N 1
ATOM 7357 C CA . PHE B 1 388 ? 27.906 -18.859 7.363 1 97.75 388 PHE B CA 1
ATOM 7358 C C . PHE B 1 388 ? 27.875 -18.094 8.672 1 97.75 388 PHE B C 1
ATOM 7360 O O . PHE B 1 388 ? 27.219 -18.516 9.625 1 97.75 388 PHE B O 1
ATOM 7367 N N . GLN B 1 389 ? 28.578 -17.016 8.711 1 96 389 GLN B N 1
ATOM 7368 C CA . GLN B 1 389 ? 28.562 -16.141 9.883 1 96 389 GLN B CA 1
ATOM 7369 C C . GLN B 1 389 ? 28.156 -14.719 9.5 1 96 389 GLN B C 1
ATOM 7371 O O . GLN B 1 389 ? 28.828 -14.086 8.68 1 96 389 GLN B O 1
ATOM 7376 N N . VAL B 1 390 ? 27.047 -14.266 10.055 1 95.38 390 VAL B N 1
ATOM 7377 C CA . VAL B 1 390 ? 26.594 -12.898 9.859 1 95.38 390 VAL B CA 1
ATOM 7378 C C . VAL B 1 390 ? 26.906 -12.062 11.094 1 95.38 390 VAL B C 1
ATOM 7380 O O . VAL B 1 390 ? 26.609 -12.469 12.219 1 95.38 390 VAL B O 1
ATOM 7383 N N . SER B 1 391 ? 27.516 -10.922 10.898 1 92.5 391 SER B N 1
ATOM 7384 C CA . SER B 1 391 ? 27.938 -10.078 12.016 1 92.5 391 SER B CA 1
ATOM 7385 C C . SER B 1 391 ? 27.422 -8.656 11.852 1 92.5 391 SER B C 1
ATOM 7387 O O . SER B 1 391 ? 27.391 -8.117 10.742 1 92.5 391 SER B O 1
ATOM 7389 N N . SER B 1 392 ? 27.031 -8.102 13 1 88.88 392 SER B N 1
ATOM 7390 C CA . SER B 1 392 ? 26.672 -6.684 13.016 1 88.88 392 SER B CA 1
ATOM 7391 C C . SER B 1 392 ? 27.906 -5.801 12.883 1 88.88 392 SER B C 1
ATOM 7393 O O . SER B 1 392 ? 28.875 -5.953 13.641 1 88.88 392 SER B O 1
ATOM 7395 N N . ILE B 1 393 ? 27.938 -4.938 12.008 1 83.56 393 ILE B N 1
ATOM 7396 C CA . ILE B 1 393 ? 29.094 -4.082 11.766 1 83.56 393 ILE B CA 1
ATOM 7397 C C . ILE B 1 393 ? 29.156 -2.984 12.82 1 83.56 393 ILE B C 1
ATOM 7399 O O . ILE B 1 393 ? 30.25 -2.643 13.312 1 83.56 393 ILE B O 1
ATOM 7403 N N . GLU B 1 394 ? 28.047 -2.443 13.297 1 78.06 394 GLU B N 1
ATOM 7404 C CA . GLU B 1 394 ? 28.031 -1.346 14.258 1 78.06 394 GLU B CA 1
ATOM 7405 C C . GLU B 1 394 ? 27.688 -1.841 15.664 1 78.06 394 GLU B C 1
ATOM 7407 O O . GLU B 1 394 ? 27.328 -1.05 16.531 1 78.06 394 GLU B O 1
ATOM 7412 N N . ASN B 1 395 ? 27.812 -3.111 15.867 1 78 395 ASN B N 1
ATOM 7413 C CA . ASN B 1 395 ? 27.562 -3.729 17.156 1 78 395 ASN B CA 1
ATOM 7414 C C . ASN B 1 395 ? 26.203 -3.35 17.719 1 78 395 ASN B C 1
ATOM 7416 O O . ASN B 1 395 ? 26.078 -2.951 18.875 1 78 395 ASN B O 1
ATOM 7420 N N . GLU B 1 396 ? 25.25 -3.342 16.859 1 77.88 396 GLU B N 1
ATOM 7421 C CA . GLU B 1 396 ? 23.844 -3.127 17.219 1 77.88 396 GLU B CA 1
ATOM 7422 C C . GLU B 1 396 ? 23.047 -4.418 17.109 1 77.88 396 GLU B C 1
ATOM 7424 O O . GLU B 1 396 ? 23.406 -5.312 16.328 1 77.88 396 GLU B O 1
ATOM 7429 N N . PRO B 1 397 ? 22.031 -4.453 18 1 80.38 397 PRO B N 1
ATOM 7430 C CA . PRO B 1 397 ? 21.141 -5.598 17.828 1 80.38 397 PRO B CA 1
ATOM 7431 C C . PRO B 1 397 ? 20.641 -5.738 16.391 1 80.38 397 PRO B C 1
ATOM 7433 O O . PRO B 1 397 ? 20.391 -4.734 15.727 1 80.38 397 PRO B O 1
ATOM 7436 N N . PHE B 1 398 ? 20.641 -7.031 15.984 1 85.56 398 PHE B N 1
ATOM 7437 C CA . PHE B 1 398 ? 20.203 -7.223 14.602 1 85.56 398 PHE B CA 1
ATOM 7438 C C . PHE B 1 398 ? 19.406 -8.516 14.461 1 85.56 398 PHE B C 1
ATOM 7440 O O . PHE B 1 398 ? 19.453 -9.375 15.344 1 85.56 398 PHE B O 1
ATOM 7447 N N . SER B 1 399 ? 18.625 -8.562 13.57 1 90.5 399 SER B N 1
ATOM 7448 C CA . SER B 1 399 ? 17.938 -9.766 13.094 1 90.5 399 SER B CA 1
ATOM 7449 C C . SER B 1 399 ? 17.984 -9.867 11.578 1 90.5 399 SER B C 1
ATOM 7451 O O . SER B 1 399 ? 18.188 -8.859 10.891 1 90.5 399 SER B O 1
ATOM 7453 N N . PHE B 1 400 ? 17.922 -11.102 11.141 1 94.56 400 PHE B N 1
ATOM 7454 C CA . PHE B 1 400 ? 17.922 -11.25 9.695 1 94.56 400 PHE B CA 1
ATOM 7455 C C . PHE B 1 400 ? 17.203 -12.523 9.273 1 94.56 400 PHE B C 1
ATOM 7457 O O . PHE B 1 400 ? 17.031 -13.438 10.078 1 94.56 400 PHE B O 1
ATOM 7464 N N . HIS B 1 401 ? 16.734 -12.492 8.062 1 97.12 401 HIS B N 1
ATOM 7465 C CA . HIS B 1 401 ? 16.188 -13.656 7.383 1 97.12 401 HIS B CA 1
ATOM 7466 C C . HIS B 1 401 ? 17.094 -14.109 6.242 1 97.12 401 HIS B C 1
ATOM 7468 O O . HIS B 1 401 ? 17.766 -13.281 5.613 1 97.12 401 HIS B O 1
ATOM 7474 N N . SER B 1 402 ? 17.109 -15.344 6.008 1 98.31 402 SER B N 1
ATOM 7475 C CA . SER B 1 402 ? 17.75 -15.906 4.824 1 98.31 402 SER B CA 1
ATOM 7476 C C . SER B 1 402 ? 16.812 -16.859 4.09 1 98.31 402 SER B C 1
ATOM 7478 O O . SER B 1 402 ? 16.141 -17.688 4.719 1 98.31 402 SER B O 1
ATOM 7480 N N . TRP B 1 403 ? 16.781 -16.734 2.812 1 98.56 403 TRP B N 1
ATOM 7481 C CA . TRP B 1 403 ? 15.914 -17.594 2.012 1 98.56 403 TRP B CA 1
ATOM 7482 C C . TRP B 1 403 ? 16.688 -18.234 0.868 1 98.56 403 TRP B C 1
ATOM 7484 O O . TRP B 1 403 ? 17.578 -17.609 0.276 1 98.56 403 TRP B O 1
ATOM 7494 N N . LEU B 1 404 ? 16.375 -19.484 0.586 1 98.75 404 LEU B N 1
ATOM 7495 C CA . LEU B 1 404 ? 16.781 -20.203 -0.617 1 98.75 404 LEU B CA 1
ATOM 7496 C C . LEU B 1 404 ? 15.703 -20.141 -1.686 1 98.75 404 LEU B C 1
ATOM 7498 O O . LEU B 1 404 ? 14.586 -19.688 -1.414 1 98.75 404 LEU B O 1
ATOM 7502 N N . PRO B 1 405 ? 16.016 -20.453 -2.969 1 98.38 405 PRO B N 1
ATOM 7503 C CA . PRO B 1 405 ? 15.008 -20.406 -4.027 1 98.38 405 PRO B CA 1
ATOM 7504 C C . PRO B 1 405 ? 13.812 -21.312 -3.752 1 98.38 405 PRO B C 1
ATOM 7506 O O . PRO B 1 405 ? 13.938 -22.297 -3.004 1 98.38 405 PRO B O 1
ATOM 7509 N N . SER B 1 406 ? 12.703 -20.984 -4.344 1 96.81 406 SER B N 1
ATOM 7510 C CA . SER B 1 406 ? 11.469 -21.734 -4.113 1 96.81 406 SER B CA 1
ATOM 7511 C C . SER B 1 406 ? 11.258 -22.781 -5.195 1 96.81 406 SER B C 1
ATOM 7513 O O . SER B 1 406 ? 11.844 -22.703 -6.273 1 96.81 406 SER B O 1
ATOM 7515 N N . GLY B 1 407 ? 10.383 -23.703 -4.832 1 95.38 407 GLY B N 1
ATOM 7516 C CA . GLY B 1 407 ? 9.867 -24.656 -5.809 1 95.38 407 GLY B CA 1
ATOM 7517 C C . GLY B 1 407 ? 10.945 -25.562 -6.383 1 95.38 407 GLY B C 1
ATOM 7518 O O . GLY B 1 407 ? 11.742 -26.125 -5.641 1 95.38 407 GLY B O 1
ATOM 7519 N N . ASN B 1 408 ? 10.906 -25.641 -7.691 1 95.56 408 ASN B N 1
ATOM 7520 C CA . ASN B 1 408 ? 11.781 -26.594 -8.375 1 95.56 408 ASN B CA 1
ATOM 7521 C C . ASN B 1 408 ? 13.109 -25.953 -8.758 1 95.56 408 ASN B C 1
ATOM 7523 O O . ASN B 1 408 ? 13.883 -26.531 -9.523 1 95.56 408 ASN B O 1
ATOM 7527 N N . LEU B 1 409 ? 13.406 -24.797 -8.195 1 97.69 409 LEU B N 1
ATOM 7528 C CA . LEU B 1 409 ? 14.648 -24.109 -8.531 1 97.69 409 LEU B CA 1
ATOM 7529 C C . LEU B 1 409 ? 15.82 -24.703 -7.75 1 97.69 409 LEU B C 1
ATOM 7531 O O . LEU B 1 409 ? 16.984 -24.438 -8.07 1 97.69 409 LEU B O 1
ATOM 7535 N N . ILE B 1 410 ? 15.508 -25.422 -6.754 1 97.62 410 ILE B N 1
ATOM 7536 C CA . ILE B 1 410 ? 16.5 -26.062 -5.895 1 97.62 410 ILE B CA 1
ATOM 7537 C C . ILE B 1 410 ? 15.938 -27.375 -5.352 1 97.62 410 ILE B C 1
ATOM 7539 O O . ILE B 1 410 ? 14.727 -27.531 -5.211 1 97.62 410 ILE B O 1
ATOM 7543 N N . SER B 1 411 ? 16.781 -28.328 -5.102 1 96.12 411 SER B N 1
ATOM 7544 C CA . SER B 1 411 ? 16.297 -29.609 -4.605 1 96.12 411 SER B CA 1
ATOM 7545 C C . SER B 1 411 ? 16.141 -29.594 -3.088 1 96.12 411 SER B C 1
ATOM 7547 O O . SER B 1 411 ? 16.625 -28.672 -2.418 1 96.12 411 SER B O 1
ATOM 7549 N N . ASN B 1 412 ? 15.492 -30.625 -2.549 1 95.62 412 ASN B N 1
ATOM 7550 C CA . ASN B 1 412 ? 15.273 -30.734 -1.111 1 95.62 412 ASN B CA 1
ATOM 7551 C C . ASN B 1 412 ? 16.531 -31.219 -0.386 1 95.62 412 ASN B C 1
ATOM 7553 O O . ASN B 1 412 ? 16.547 -31.281 0.844 1 95.62 412 ASN B O 1
ATOM 7557 N N . GLU B 1 413 ? 17.578 -31.391 -1.134 1 97.44 413 GLU B N 1
ATOM 7558 C CA . GLU B 1 413 ? 18.828 -31.812 -0.528 1 97.44 413 GLU B CA 1
ATOM 7559 C C . GLU B 1 413 ? 19.641 -30.609 -0.04 1 97.44 413 GLU B C 1
ATOM 7561 O O . GLU B 1 413 ? 20.609 -30.766 0.707 1 97.44 413 GLU B O 1
ATOM 7566 N N . THR B 1 414 ? 19.297 -29.484 -0.446 1 98.38 414 THR B N 1
ATOM 7567 C CA . THR B 1 414 ? 19.891 -28.25 0.046 1 98.38 414 THR B CA 1
ATOM 7568 C C . THR B 1 414 ? 18.938 -27.531 1.002 1 98.38 414 THR B C 1
ATOM 7570 O O . THR B 1 414 ? 17.844 -27.141 0.614 1 98.38 414 THR B O 1
ATOM 7573 N N . TYR B 1 415 ? 19.312 -27.391 2.223 1 98.5 415 TYR B N 1
ATOM 7574 C CA . TYR B 1 415 ? 18.422 -26.828 3.229 1 98.5 415 TYR B CA 1
ATOM 7575 C C . TYR B 1 415 ? 19.203 -26.297 4.418 1 98.5 415 TYR B C 1
ATOM 7577 O O . TYR B 1 415 ? 20.375 -26.656 4.617 1 98.5 415 TYR B O 1
ATOM 7585 N N . PHE B 1 416 ? 18.594 -25.453 5.176 1 98.69 416 PHE B N 1
ATOM 7586 C CA . PHE B 1 416 ? 19.172 -24.969 6.426 1 98.69 416 PHE B CA 1
ATOM 7587 C C . PHE B 1 416 ? 19.016 -26 7.535 1 98.69 416 PHE B C 1
ATOM 7589 O O . PHE B 1 416 ? 17.906 -26.516 7.746 1 98.69 416 PHE B O 1
ATOM 7596 N N . TYR B 1 417 ? 20.016 -26.25 8.297 1 96.88 417 TYR B N 1
ATOM 7597 C CA . TYR B 1 417 ? 19.922 -27.172 9.414 1 96.88 417 TYR B CA 1
ATOM 7598 C C . TYR B 1 417 ? 18.984 -26.656 10.492 1 96.88 417 TYR B C 1
ATOM 7600 O O . TYR B 1 417 ? 18.203 -27.406 11.062 1 96.88 417 TYR B O 1
ATOM 7608 N N . GLN B 1 418 ? 19.109 -25.406 10.758 1 96.69 418 GLN B N 1
ATOM 7609 C CA . GLN B 1 418 ? 18.25 -24.734 11.727 1 96.69 418 GLN B CA 1
ATOM 7610 C C . GLN B 1 418 ? 17.172 -23.906 11.031 1 96.69 418 GLN B C 1
ATOM 7612 O O . GLN B 1 418 ? 16.984 -22.734 11.352 1 96.69 418 GLN B O 1
ATOM 7617 N N . ALA B 1 419 ? 16.422 -24.594 10.195 1 97.88 419 ALA B N 1
ATOM 7618 C CA . ALA B 1 419 ? 15.422 -23.906 9.383 1 97.88 419 ALA B CA 1
ATOM 7619 C C . ALA B 1 419 ? 14.273 -23.391 10.25 1 97.88 419 ALA B C 1
ATOM 7621 O O . ALA B 1 419 ? 13.992 -23.953 11.312 1 97.88 419 ALA B O 1
ATOM 7622 N N . ASN B 1 420 ? 13.711 -22.312 9.891 1 97.56 420 ASN B N 1
ATOM 7623 C CA . ASN B 1 420 ? 12.531 -21.703 10.492 1 97.56 420 ASN B CA 1
ATOM 7624 C C . ASN B 1 420 ? 11.312 -21.828 9.57 1 97.56 420 ASN B C 1
ATOM 7626 O O . ASN B 1 420 ? 11.375 -21.422 8.406 1 97.56 420 ASN B O 1
ATOM 7630 N N . GLN B 1 421 ? 10.195 -22.344 10.07 1 96.88 421 GLN B N 1
ATOM 7631 C CA . GLN B 1 421 ? 9.031 -22.594 9.227 1 96.88 421 GLN B CA 1
ATOM 7632 C C . GLN B 1 421 ? 8.195 -21.344 9.047 1 96.88 421 GLN B C 1
ATOM 7634 O O . GLN B 1 421 ? 7.309 -21.297 8.188 1 96.88 421 GLN B O 1
ATOM 7639 N N . SER B 1 422 ? 8.43 -20.328 9.828 1 96.81 422 SER B N 1
ATOM 7640 C CA . SER B 1 422 ? 7.676 -19.094 9.719 1 96.81 422 SER B CA 1
ATOM 7641 C C . SER B 1 422 ? 8.234 -18.203 8.609 1 96.81 422 SER B C 1
ATOM 7643 O O . SER B 1 422 ? 9.359 -18.406 8.156 1 96.81 422 SER B O 1
ATOM 7645 N N . THR B 1 423 ? 7.434 -17.266 8.141 1 97.62 423 THR B N 1
ATOM 7646 C CA . THR B 1 423 ? 7.797 -16.266 7.129 1 97.62 423 THR B CA 1
ATOM 7647 C C . THR B 1 423 ? 8.227 -16.953 5.832 1 97.62 423 THR B C 1
ATOM 7649 O O . THR B 1 423 ? 9.266 -16.609 5.266 1 97.62 423 THR B O 1
ATOM 7652 N N . THR B 1 424 ? 7.391 -17.969 5.438 1 98.38 424 THR B N 1
ATOM 7653 C CA . THR B 1 424 ? 7.711 -18.734 4.242 1 98.38 424 THR B CA 1
ATOM 7654 C C . THR B 1 424 ? 6.691 -18.484 3.141 1 98.38 424 THR B C 1
ATOM 7656 O O . THR B 1 424 ? 6.645 -19.219 2.148 1 98.38 424 THR B O 1
ATOM 7659 N N . ILE B 1 425 ? 5.809 -17.484 3.34 1 98.38 425 ILE B N 1
ATOM 7660 C CA . ILE B 1 425 ? 4.906 -17.078 2.266 1 98.38 425 ILE B CA 1
ATOM 7661 C C . ILE B 1 425 ? 5.707 -16.469 1.12 1 98.38 425 ILE B C 1
ATOM 7663 O O . ILE B 1 425 ? 6.578 -15.625 1.347 1 98.38 425 ILE B O 1
ATOM 7667 N N . THR B 1 426 ? 5.438 -16.906 -0.056 1 98.06 426 THR B N 1
ATOM 7668 C CA . THR B 1 426 ? 6.191 -16.438 -1.217 1 98.06 426 THR B CA 1
ATOM 7669 C C . THR B 1 426 ? 5.551 -15.188 -1.812 1 98.06 426 THR B C 1
ATOM 7671 O O . THR B 1 426 ? 4.371 -14.914 -1.571 1 98.06 426 THR B O 1
ATOM 7674 N N . ALA B 1 427 ? 6.332 -14.406 -2.516 1 97.31 427 ALA B N 1
ATOM 7675 C CA . ALA B 1 427 ? 5.789 -13.32 -3.318 1 97.31 427 ALA B CA 1
ATOM 7676 C C . ALA B 1 427 ? 4.941 -13.852 -4.469 1 97.31 427 ALA B C 1
ATOM 7678 O O . ALA B 1 427 ? 5.254 -14.898 -5.043 1 97.31 427 ALA B O 1
ATOM 7679 N N . PRO B 1 428 ? 3.885 -13.219 -4.812 1 97.5 428 PRO B N 1
ATOM 7680 C CA . PRO B 1 428 ? 3.398 -11.961 -4.238 1 97.5 428 PRO B CA 1
ATOM 7681 C C . PRO B 1 428 ? 2.404 -12.172 -3.1 1 97.5 428 PRO B C 1
ATOM 7683 O O . PRO B 1 428 ? 1.708 -11.242 -2.697 1 97.5 428 PRO B O 1
ATOM 7686 N N . GLY B 1 429 ? 2.324 -13.398 -2.586 1 97.44 429 GLY B N 1
ATOM 7687 C CA . GLY B 1 429 ? 1.407 -13.727 -1.505 1 97.44 429 GLY B CA 1
ATOM 7688 C C . GLY B 1 429 ? 1.664 -12.922 -0.245 1 97.44 429 GLY B C 1
ATOM 7689 O O . GLY B 1 429 ? 0.799 -12.828 0.628 1 97.44 429 GLY B O 1
ATOM 7690 N N . ASN B 1 430 ? 2.83 -12.359 -0.111 1 95.12 430 ASN B N 1
ATOM 7691 C CA . ASN B 1 430 ? 3.172 -11.578 1.068 1 95.12 430 ASN B CA 1
ATOM 7692 C C . ASN B 1 430 ? 2.711 -10.125 0.929 1 95.12 430 ASN B C 1
ATOM 7694 O O . ASN B 1 430 ? 2.988 -9.297 1.796 1 95.12 430 ASN B O 1
ATOM 7698 N N . ALA B 1 431 ? 2.006 -9.773 -0.148 1 93.94 431 ALA B N 1
ATOM 7699 C CA . ALA B 1 431 ? 1.402 -8.453 -0.283 1 93.94 431 ALA B CA 1
ATOM 7700 C C . ALA B 1 431 ? 0.341 -8.219 0.788 1 93.94 431 ALA B C 1
ATOM 7702 O O . ALA B 1 431 ? -0.211 -9.172 1.34 1 93.94 431 ALA B O 1
ATOM 7703 N N . ARG B 1 432 ? -0.018 -7.008 1.042 1 89.06 432 ARG B N 1
ATOM 7704 C CA . ARG B 1 432 ? -0.834 -6.664 2.201 1 89.06 432 ARG B CA 1
ATOM 7705 C C . ARG B 1 432 ? -2.316 -6.871 1.907 1 89.06 432 ARG B C 1
ATOM 7707 O O . ARG B 1 432 ? -3.037 -7.469 2.707 1 89.06 432 ARG B O 1
ATOM 7714 N N . ASN B 1 433 ? -2.777 -6.48 0.806 1 91.31 433 ASN B N 1
ATOM 7715 C CA . ASN B 1 433 ? -4.219 -6.332 0.649 1 91.31 433 ASN B CA 1
ATOM 7716 C C . ASN B 1 433 ? -4.809 -7.449 -0.21 1 91.31 433 ASN B C 1
ATOM 7718 O O . ASN B 1 433 ? -5.965 -7.832 -0.029 1 91.31 433 ASN B O 1
ATOM 7722 N N . PRO B 1 434 ? -4.07 -7.957 -1.233 1 96.56 434 PRO B N 1
ATOM 7723 C CA . PRO B 1 434 ? -4.613 -9.141 -1.907 1 96.56 434 PRO B CA 1
ATOM 7724 C C . PRO B 1 434 ? -4.891 -10.297 -0.946 1 96.56 434 PRO B C 1
ATOM 7726 O O . PRO B 1 434 ? -4.273 -10.375 0.12 1 96.56 434 PRO B O 1
ATOM 7729 N N . LEU B 1 435 ? -5.805 -11.125 -1.308 1 98.06 435 LEU B N 1
ATOM 7730 C CA . LEU B 1 435 ? -6.145 -12.227 -0.412 1 98.06 435 LEU B CA 1
ATOM 7731 C C . LEU B 1 435 ? -5.18 -13.391 -0.591 1 98.06 435 LEU B C 1
ATOM 7733 O O . LEU B 1 435 ? -5.176 -14.047 -1.639 1 98.06 435 LEU B O 1
ATOM 7737 N N . THR B 1 436 ? -4.363 -13.633 0.36 1 98.62 436 THR B N 1
ATOM 7738 C CA . THR B 1 436 ? -3.406 -14.734 0.338 1 98.62 436 THR B CA 1
ATOM 7739 C C . THR B 1 436 ? -4.008 -15.992 0.968 1 98.62 436 THR B C 1
ATOM 7741 O O . THR B 1 436 ? -4.512 -15.945 2.094 1 98.62 436 THR B O 1
ATOM 7744 N N . VAL B 1 437 ? -3.867 -17.141 0.3 1 98.75 437 VAL B N 1
ATOM 7745 C CA . VAL B 1 437 ? -4.648 -18.312 0.669 1 98.75 437 VAL B CA 1
ATOM 7746 C C . VAL B 1 437 ? -3.709 -19.453 1.027 1 98.75 437 VAL B C 1
ATOM 7748 O O . VAL B 1 437 ? -2.893 -19.891 0.206 1 98.75 437 VAL B O 1
ATOM 7751 N N . ALA B 1 438 ? -3.855 -19.938 2.242 1 98.75 438 ALA B N 1
ATOM 7752 C CA . ALA B 1 438 ? -3.182 -21.156 2.682 1 98.75 438 ALA B CA 1
ATOM 7753 C C . ALA B 1 438 ? -3.986 -22.406 2.303 1 98.75 438 ALA B C 1
ATOM 7755 O O . ALA B 1 438 ? -5.164 -22.297 1.955 1 98.75 438 ALA B O 1
ATOM 7756 N N . ALA B 1 439 ? -3.305 -23.562 2.369 1 98.62 439 ALA B N 1
ATOM 7757 C CA . ALA B 1 439 ? -3.947 -24.812 1.952 1 98.62 439 ALA B CA 1
ATOM 7758 C C . ALA B 1 439 ? -4.094 -25.781 3.127 1 98.62 439 ALA B C 1
ATOM 7760 O O . ALA B 1 439 ? -3.154 -25.969 3.906 1 98.62 439 ALA B O 1
ATOM 7761 N N . TYR B 1 440 ? -5.25 -26.328 3.25 1 97 440 TYR B N 1
ATOM 7762 C CA . TYR B 1 440 ? -5.445 -27.359 4.254 1 97 440 TYR B CA 1
ATOM 7763 C C . TYR B 1 440 ? -6.004 -28.641 3.619 1 97 440 TYR B C 1
ATOM 7765 O O . TYR B 1 440 ? -6.445 -28.625 2.467 1 97 440 TYR B O 1
ATOM 7773 N N . ASN B 1 441 ? -5.824 -29.734 4.305 1 96 441 ASN B N 1
ATOM 7774 C CA . ASN B 1 441 ? -6.402 -31.016 3.939 1 96 441 ASN B CA 1
ATOM 7775 C C . ASN B 1 441 ? -7.855 -31.125 4.391 1 96 441 ASN B C 1
ATOM 7777 O O . ASN B 1 441 ? -8.125 -31.297 5.582 1 96 441 ASN B O 1
ATOM 7781 N N . GLN B 1 442 ? -8.688 -31.109 3.467 1 91.5 442 GLN B N 1
ATOM 7782 C CA . GLN B 1 442 ? -10.109 -31.062 3.773 1 91.5 442 GLN B CA 1
ATOM 7783 C C . GLN B 1 442 ? -10.594 -32.406 4.332 1 91.5 442 GLN B C 1
ATOM 7785 O O . GLN B 1 442 ? -11.695 -32.5 4.883 1 91.5 442 GLN B O 1
ATOM 7790 N N . PHE B 1 443 ? -9.82 -33.438 4.258 1 91.19 443 PHE B N 1
ATOM 7791 C CA . PHE B 1 443 ? -10.211 -34.75 4.75 1 91.19 443 PHE B CA 1
ATOM 7792 C C . PHE B 1 443 ? -9.961 -34.875 6.246 1 91.19 443 PHE B C 1
ATOM 7794 O O . PHE B 1 443 ? -10.719 -35.531 6.961 1 91.19 443 PHE B O 1
ATOM 7801 N N . ASP B 1 444 ? -8.93 -34.188 6.746 1 91.75 444 ASP B N 1
ATOM 7802 C CA . ASP B 1 444 ? -8.641 -34.344 8.172 1 91.75 444 ASP B CA 1
ATOM 7803 C C . ASP B 1 444 ? -8.602 -32.969 8.867 1 91.75 444 ASP B C 1
ATOM 7805 O O . ASP B 1 444 ? -8.422 -32.906 10.078 1 91.75 444 ASP B O 1
ATOM 7809 N N . GLY B 1 445 ? -8.719 -31.969 8.078 1 91.69 445 GLY B N 1
ATOM 7810 C CA . GLY B 1 445 ? -8.844 -30.641 8.648 1 91.69 445 GLY B CA 1
ATOM 7811 C C . GLY B 1 445 ? -7.512 -30.031 9.039 1 91.69 445 GLY B C 1
ATOM 7812 O O . GLY B 1 445 ? -7.469 -28.953 9.641 1 91.69 445 GLY B O 1
ATOM 7813 N N . SER B 1 446 ? -6.449 -30.625 8.672 1 95.06 446 SER B N 1
ATOM 7814 C CA . SER B 1 446 ? -5.137 -30.125 9.062 1 95.06 446 SER B CA 1
ATOM 7815 C C . SER B 1 446 ? -4.547 -29.234 7.973 1 95.06 446 SER B C 1
ATOM 7817 O O . SER B 1 446 ? -4.793 -29.453 6.785 1 95.06 446 SER B O 1
ATOM 7819 N N . ILE B 1 447 ? -3.793 -28.25 8.438 1 96.94 447 ILE B N 1
ATOM 7820 C CA . ILE B 1 447 ? -3.064 -27.406 7.492 1 96.94 447 ILE B CA 1
ATOM 7821 C C . ILE B 1 447 ? -1.984 -28.234 6.801 1 96.94 447 ILE B C 1
ATOM 7823 O O . ILE B 1 447 ? -1.344 -29.094 7.426 1 96.94 447 ILE B O 1
ATOM 7827 N N . LEU B 1 448 ? -1.846 -28.062 5.48 1 97.69 448 LEU B N 1
ATOM 7828 C CA . LEU B 1 448 ? -0.783 -28.781 4.773 1 97.69 448 LEU B CA 1
ATOM 7829 C C . LEU B 1 448 ? 0.588 -28.344 5.293 1 97.69 448 LEU B C 1
ATOM 7831 O O . LEU B 1 448 ? 0.825 -27.172 5.531 1 97.69 448 LEU B O 1
ATOM 7835 N N . GLY B 1 449 ? 1.466 -29.328 5.422 1 97.19 449 GLY B N 1
ATOM 7836 C CA . GLY B 1 449 ? 2.814 -29.047 5.883 1 97.19 449 GLY B CA 1
ATOM 7837 C C . GLY B 1 449 ? 3.564 -28.094 4.961 1 97.19 449 GLY B C 1
ATOM 7838 O O . GLY B 1 449 ? 4.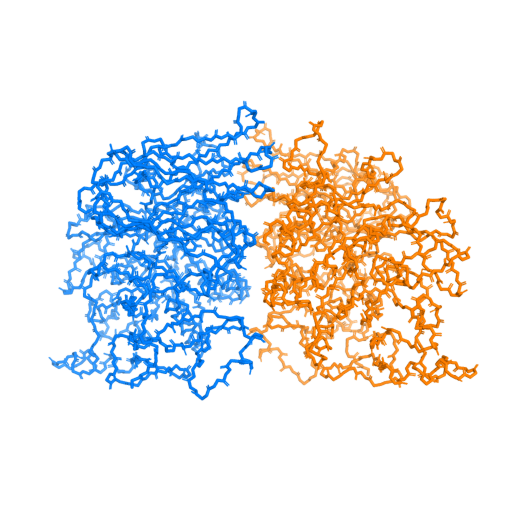355 -27.266 5.418 1 97.19 449 GLY B O 1
ATOM 7839 N N . GLU B 1 450 ? 3.266 -28.188 3.693 1 97.25 450 GLU B N 1
ATOM 7840 C CA . GLU B 1 450 ? 3.984 -27.406 2.699 1 97.25 450 GLU B CA 1
ATOM 7841 C C . GLU B 1 450 ? 3.412 -25.984 2.602 1 97.25 450 GLU B C 1
ATOM 7843 O O . GLU B 1 450 ? 4.047 -25.094 2.039 1 97.25 450 GLU B O 1
ATOM 7848 N N . SER B 1 451 ? 2.244 -25.781 3.146 1 98.62 451 SER B N 1
ATOM 7849 C CA . SER B 1 451 ? 1.619 -24.469 3.018 1 98.62 451 SER B CA 1
ATOM 7850 C C . SER B 1 451 ? 2.482 -23.375 3.648 1 98.62 451 SER B C 1
ATOM 7852 O O . SER B 1 451 ? 2.936 -23.516 4.785 1 98.62 451 SER B O 1
ATOM 7854 N N . GLY B 1 452 ? 2.723 -22.312 2.832 1 98.44 452 GLY B N 1
ATOM 7855 C CA . GLY B 1 452 ? 3.475 -21.203 3.379 1 98.44 452 GLY B CA 1
ATOM 7856 C C . GLY B 1 452 ? 2.879 -20.656 4.66 1 98.44 452 GLY B C 1
ATOM 7857 O O . GLY B 1 452 ? 1.657 -20.609 4.816 1 98.44 452 GLY B O 1
ATOM 7858 N N . ARG B 1 453 ? 3.789 -20.219 5.523 1 98.19 453 ARG B N 1
ATOM 7859 C CA . ARG B 1 453 ? 3.375 -19.703 6.828 1 98.19 453 ARG B CA 1
ATOM 7860 C C . ARG B 1 453 ? 3.801 -18.25 7.012 1 98.19 453 ARG B C 1
ATOM 7862 O O . ARG B 1 453 ? 4.82 -17.828 6.469 1 98.19 453 ARG B O 1
ATOM 7869 N N . GLY B 1 454 ? 2.93 -17.562 7.707 1 96 454 GLY B N 1
ATOM 7870 C CA . GLY B 1 454 ? 3.27 -16.203 8.094 1 96 454 GLY B CA 1
ATOM 7871 C C . GLY B 1 454 ? 4.18 -16.141 9.305 1 96 454 GLY B C 1
ATOM 7872 O O . GLY B 1 454 ? 4.758 -17.156 9.711 1 96 454 GLY B O 1
ATOM 7873 N N . TYR B 1 455 ? 4.332 -14.961 9.789 1 92.69 455 TYR B N 1
ATOM 7874 C CA . TYR B 1 455 ? 3.885 -13.672 9.281 1 92.69 455 TYR B CA 1
ATOM 7875 C C . TYR B 1 455 ? 4.871 -13.117 8.258 1 92.69 455 TYR B C 1
ATOM 7877 O O . TYR B 1 455 ? 5.91 -13.719 8 1 92.69 455 TYR B O 1
ATOM 7885 N N . SER B 1 456 ? 4.496 -11.992 7.574 1 91.62 456 SER B N 1
ATOM 7886 C CA . SER B 1 456 ? 5.465 -11.328 6.707 1 91.62 456 SER B CA 1
ATOM 7887 C C . SER B 1 456 ? 6.695 -10.875 7.492 1 91.62 456 SER B C 1
ATOM 7889 O O . SER B 1 456 ? 6.723 -10.977 8.719 1 91.62 456 SER B O 1
ATOM 7891 N N . ARG B 1 457 ? 7.68 -10.406 6.824 1 91.62 457 ARG B N 1
ATOM 7892 C CA . ARG B 1 457 ? 8.945 -10.039 7.445 1 91.62 457 ARG B CA 1
ATOM 7893 C C . ARG B 1 457 ? 8.742 -8.977 8.516 1 91.62 457 ARG B C 1
ATOM 7895 O O . ARG B 1 457 ? 9.422 -8.977 9.539 1 91.62 457 ARG B O 1
ATOM 7902 N N . PHE B 1 458 ? 7.723 -8.133 8.344 1 85 458 PHE B N 1
ATOM 7903 C CA . PHE B 1 458 ? 7.508 -7.059 9.305 1 85 458 PHE B CA 1
ATOM 7904 C C . PHE B 1 458 ? 6.262 -7.324 10.141 1 85 458 PHE B C 1
ATOM 7906 O O . PHE B 1 458 ? 5.684 -6.398 10.719 1 85 458 PHE B O 1
ATOM 7913 N N . GLY B 1 459 ? 5.766 -8.562 10.078 1 85.19 459 GLY B N 1
ATOM 7914 C CA . GLY B 1 459 ? 4.773 -9 11.047 1 85.19 459 GLY B CA 1
ATOM 7915 C C . GLY B 1 459 ? 3.348 -8.859 10.547 1 85.19 459 GLY B C 1
ATOM 7916 O O . GLY B 1 459 ? 2.396 -9.086 11.297 1 85.19 459 GLY B O 1
ATOM 7917 N N . GLN B 1 460 ? 3.186 -8.492 9.383 1 86.81 460 GLN B N 1
ATOM 7918 C CA . GLN B 1 460 ? 1.834 -8.43 8.836 1 86.81 460 GLN B CA 1
ATOM 7919 C C . GLN B 1 460 ? 1.198 -9.82 8.781 1 86.81 460 GLN B C 1
ATOM 7921 O O . GLN B 1 460 ? 1.868 -10.805 8.453 1 86.81 460 GLN B O 1
ATOM 7926 N N . ILE B 1 461 ? -0.082 -9.773 9.016 1 86.19 461 ILE B N 1
ATOM 7927 C CA . ILE B 1 461 ? -0.801 -11.047 9.023 1 86.19 461 ILE B CA 1
ATOM 7928 C C . ILE B 1 461 ? -0.987 -11.531 7.586 1 86.19 461 ILE B C 1
ATOM 7930 O O . ILE B 1 461 ? -1.742 -10.938 6.812 1 86.19 461 ILE B O 1
ATOM 7934 N N . ASN B 1 462 ? -0.41 -12.531 7.191 1 91 462 ASN B N 1
ATOM 7935 C CA . ASN B 1 462 ? -0.54 -13.391 6.023 1 91 462 ASN B CA 1
ATOM 7936 C C . ASN B 1 462 ? -0.113 -14.82 6.332 1 91 462 ASN B C 1
ATOM 7938 O O . ASN B 1 462 ? 0.826 -15.047 7.098 1 91 462 ASN B O 1
ATOM 7942 N N . PRO B 1 463 ? -0.832 -15.781 5.871 1 97.5 463 PRO B N 1
ATOM 7943 C CA . PRO B 1 463 ? -1.952 -15.758 4.926 1 97.5 463 PRO B CA 1
ATOM 7944 C C . PRO B 1 463 ? -3.205 -15.117 5.52 1 97.5 463 PRO B C 1
ATOM 7946 O O . PRO B 1 463 ? -3.248 -14.828 6.719 1 97.5 463 PRO B O 1
ATOM 7949 N N . ASP B 1 464 ? -4.168 -14.867 4.668 1 96.88 464 ASP B N 1
ATOM 7950 C CA . ASP B 1 464 ? -5.422 -14.266 5.109 1 96.88 464 ASP B CA 1
ATOM 7951 C C . ASP B 1 464 ? -6.441 -15.328 5.504 1 96.88 464 ASP B C 1
ATOM 7953 O O . ASP B 1 464 ? -7.188 -15.156 6.473 1 96.88 464 ASP B O 1
ATOM 7957 N N . ILE B 1 465 ? -6.469 -16.344 4.68 1 96.94 465 ILE B N 1
ATOM 7958 C CA . ILE B 1 465 ? -7.453 -17.406 4.871 1 96.94 465 ILE B CA 1
ATOM 7959 C C . ILE B 1 465 ? -6.875 -18.734 4.391 1 96.94 465 ILE B C 1
ATOM 7961 O O . ILE B 1 465 ? -5.805 -18.766 3.773 1 96.94 465 ILE B O 1
ATOM 7965 N N . ALA B 1 466 ? -7.543 -19.781 4.766 1 98.19 466 ALA B N 1
ATOM 7966 C CA . ALA B 1 466 ? -7.18 -21.109 4.281 1 98.19 466 ALA B CA 1
ATOM 7967 C C . ALA B 1 466 ? -8.32 -21.734 3.482 1 98.19 466 ALA B C 1
ATOM 7969 O O . ALA B 1 466 ? -9.492 -21.516 3.791 1 98.19 466 ALA B O 1
ATOM 7970 N N . ALA B 1 467 ? -7.992 -22.438 2.461 1 97.62 467 ALA B N 1
ATOM 7971 C CA . ALA B 1 467 ? -8.945 -23.156 1.619 1 97.62 467 ALA B CA 1
ATOM 7972 C C . ALA B 1 467 ? -8.469 -24.578 1.343 1 97.62 467 ALA B C 1
ATOM 7974 O O . ALA B 1 467 ? -7.305 -24.906 1.578 1 97.62 467 ALA B O 1
ATOM 7975 N N . PRO B 1 468 ? -9.391 -25.453 0.942 1 96.19 468 PRO B N 1
ATOM 7976 C CA . PRO B 1 468 ? -8.961 -26.812 0.588 1 96.19 468 PRO B CA 1
ATOM 7977 C C . PRO B 1 468 ? -7.902 -26.828 -0.509 1 96.19 468 PRO B C 1
ATOM 7979 O O . PRO B 1 468 ? -8.039 -26.125 -1.517 1 96.19 468 PRO B O 1
ATOM 7982 N N . GLY B 1 469 ? -6.844 -27.594 -0.254 1 97 469 GLY B N 1
ATOM 7983 C CA . GLY B 1 469 ? -5.762 -27.609 -1.228 1 97 469 GLY B CA 1
ATOM 7984 C C . GLY B 1 469 ? -5.109 -28.969 -1.375 1 97 469 GLY B C 1
ATOM 7985 O O . GLY B 1 469 ? -4.008 -29.078 -1.919 1 97 469 GLY B O 1
ATOM 7986 N N . TYR B 1 470 ? -5.758 -30.062 -0.907 1 96.19 470 TYR B N 1
ATOM 7987 C CA . TYR B 1 470 ? -5.188 -31.406 -0.968 1 96.19 470 TYR B CA 1
ATOM 7988 C C . TYR B 1 470 ? -5.984 -32.281 -1.918 1 96.19 470 TYR B C 1
ATOM 7990 O O . TYR B 1 470 ? -7.16 -32.594 -1.674 1 96.19 470 TYR B O 1
ATOM 7998 N N . GLN B 1 471 ? -5.355 -32.719 -3.025 1 95.06 471 GLN B N 1
ATOM 7999 C CA . GLN B 1 471 ? -5.941 -33.594 -4.023 1 95.06 471 GLN B CA 1
ATOM 8000 C C . GLN B 1 471 ? -7.285 -33.062 -4.512 1 95.06 471 GLN B C 1
ATOM 8002 O O . GLN B 1 471 ? -8.281 -33.781 -4.508 1 95.06 471 GLN B O 1
ATOM 8007 N N . ILE B 1 472 ? -7.281 -31.828 -4.836 1 95.19 472 ILE B N 1
ATOM 8008 C CA . ILE B 1 472 ? -8.492 -31.219 -5.359 1 95.19 472 ILE B CA 1
ATOM 8009 C C . ILE B 1 472 ? -8.766 -31.719 -6.773 1 95.19 472 ILE B C 1
ATOM 8011 O O . ILE B 1 472 ? -7.895 -31.641 -7.645 1 95.19 472 ILE B O 1
ATOM 8015 N N . PRO B 1 473 ? -9.969 -32.25 -7.055 1 94.75 473 PRO B N 1
ATOM 8016 C CA . PRO B 1 473 ? -10.266 -32.719 -8.414 1 94.75 473 PRO B CA 1
ATOM 8017 C C . PRO B 1 473 ? -10.133 -31.594 -9.453 1 94.75 473 PRO B C 1
ATOM 8019 O O . PRO B 1 473 ? -10.539 -30.453 -9.195 1 94.75 473 PRO B O 1
ATOM 8022 N N . CYS B 1 474 ? -9.555 -31.938 -10.617 1 96.38 474 CYS B N 1
ATOM 8023 C CA . CYS B 1 474 ? -9.359 -30.938 -11.664 1 96.38 474 CYS B CA 1
ATOM 8024 C C . CYS B 1 474 ? -9.266 -31.609 -13.031 1 96.38 474 CYS B C 1
ATOM 8026 O O . CYS B 1 474 ? -9.141 -32.812 -13.133 1 96.38 474 CYS B O 1
ATOM 8028 N N . ALA B 1 475 ? -9.445 -30.781 -14.008 1 97 475 ALA B N 1
ATOM 8029 C CA . ALA B 1 475 ? -9.211 -31.219 -15.383 1 97 475 ALA B CA 1
ATOM 8030 C C . ALA B 1 475 ? -7.727 -31.188 -15.727 1 97 475 ALA B C 1
ATOM 8032 O O . ALA B 1 475 ? -6.992 -30.328 -15.234 1 97 475 ALA B O 1
ATOM 8033 N N . LEU B 1 476 ? -7.285 -32.125 -16.531 1 97 476 LEU B N 1
ATOM 8034 C CA . LEU B 1 476 ? -5.934 -32.188 -17.078 1 97 476 LEU B CA 1
ATOM 8035 C C . LEU B 1 476 ? -5.965 -32.25 -18.609 1 97 476 LEU B C 1
ATOM 8037 O O . LEU B 1 476 ? -6.961 -32.656 -19.203 1 97 476 LEU B O 1
ATOM 8041 N N . PRO B 1 477 ? -4.934 -31.766 -19.234 1 97.06 477 PRO B N 1
ATOM 8042 C CA . PRO B 1 477 ? -4.922 -31.812 -20.703 1 97.06 477 PRO B CA 1
ATOM 8043 C C . PRO B 1 477 ? -5.176 -33.219 -21.25 1 97.06 477 PRO B C 1
ATOM 8045 O O . PRO B 1 477 ? -4.836 -34.219 -20.594 1 97.06 477 PRO B O 1
ATOM 8048 N N . GLY B 1 478 ? -5.801 -33.25 -22.422 1 95.81 478 GLY B N 1
ATOM 8049 C CA . GLY B 1 478 ? -6.059 -34.531 -23.094 1 95.81 478 GLY B CA 1
ATOM 8050 C C . GLY B 1 478 ? -7.348 -35.188 -22.625 1 95.81 478 GLY B C 1
ATOM 8051 O O . GLY B 1 478 ? -7.414 -36.406 -22.516 1 95.81 478 GLY B O 1
ATOM 8052 N N . ASN B 1 479 ? -8.25 -34.344 -22.266 1 95.38 479 ASN B N 1
ATOM 8053 C CA . ASN B 1 479 ? -9.562 -34.812 -21.844 1 95.38 479 ASN B CA 1
ATOM 8054 C C . ASN B 1 479 ? -9.461 -35.75 -20.656 1 95.38 479 ASN B C 1
ATOM 8056 O O . ASN B 1 479 ? -10.109 -36.812 -20.625 1 95.38 479 ASN B O 1
ATOM 8060 N N . GLN B 1 480 ? -8.578 -35.406 -19.734 1 95.19 480 GLN B N 1
ATOM 8061 C CA . GLN B 1 480 ? -8.375 -36.219 -18.531 1 95.19 480 GLN B CA 1
ATOM 8062 C C . GLN B 1 480 ? -8.766 -35.438 -17.281 1 95.19 480 GLN B C 1
ATOM 8064 O O . GLN B 1 480 ? -8.969 -34.219 -17.344 1 95.19 480 GLN B O 1
ATOM 8069 N N . TYR B 1 481 ? -9.008 -36.156 -16.281 1 95.31 481 TYR B N 1
ATOM 8070 C CA . TYR B 1 481 ? -9.227 -35.594 -14.953 1 95.31 481 TYR B CA 1
ATOM 8071 C C . TYR B 1 481 ? -8.242 -36.156 -13.945 1 95.31 481 TYR B C 1
ATOM 8073 O O . TYR B 1 481 ? -7.762 -37.281 -14.109 1 95.31 481 TYR B O 1
ATOM 8081 N N . GLY B 1 482 ? -7.812 -35.406 -12.984 1 95.06 482 GLY B N 1
ATOM 8082 C CA . GLY B 1 482 ? -6.906 -35.781 -11.906 1 95.06 482 GLY B CA 1
ATOM 8083 C C . GLY B 1 482 ? -7.082 -34.906 -10.664 1 95.06 482 GLY B C 1
ATOM 8084 O O . GLY B 1 482 ? -8.211 -34.594 -10.273 1 95.06 482 GLY B O 1
ATOM 8085 N N . SER B 1 483 ? -5.953 -34.719 -9.969 1 95.25 483 SER B N 1
ATOM 8086 C CA . SER B 1 483 ? -6.023 -33.906 -8.75 1 95.25 483 SER B CA 1
ATOM 8087 C C . SER B 1 483 ? -4.859 -32.906 -8.664 1 95.25 483 SER B C 1
ATOM 8089 O O . SER B 1 483 ? -3.848 -33.094 -9.352 1 95.25 483 SER B O 1
ATOM 8091 N N . LEU B 1 484 ? -5.066 -31.891 -8.016 1 96.75 484 LEU B N 1
ATOM 8092 C CA . LEU B 1 484 ? -4.078 -30.844 -7.766 1 96.75 484 LEU B CA 1
ATOM 8093 C C . LEU B 1 484 ? -3.879 -30.625 -6.27 1 96.75 484 LEU B C 1
ATOM 8095 O O . LEU B 1 484 ? -4.848 -30.547 -5.516 1 96.75 484 LEU B O 1
ATOM 8099 N N . THR B 1 485 ? -2.615 -30.594 -5.801 1 97.44 485 THR B N 1
ATOM 8100 C CA . THR B 1 485 ? -2.309 -30.406 -4.387 1 97.44 485 THR B CA 1
ATOM 8101 C C . THR B 1 485 ? -1.376 -29.219 -4.199 1 97.44 485 THR B C 1
ATOM 8103 O O . THR B 1 485 ? -0.377 -29.078 -4.906 1 97.44 485 THR B O 1
ATOM 8106 N N . GLY B 1 486 ? -1.713 -28.312 -3.232 1 98.31 486 GLY B N 1
ATOM 8107 C CA . GLY B 1 486 ? -0.886 -27.156 -2.902 1 98.31 486 GLY B CA 1
ATOM 8108 C C . GLY B 1 486 ? -1.688 -25.891 -2.699 1 98.31 486 GLY B C 1
ATOM 8109 O O . GLY B 1 486 ? -2.914 -25.891 -2.818 1 98.31 486 GLY B O 1
ATOM 8110 N N . THR B 1 487 ? -0.979 -24.812 -2.412 1 98.75 487 THR B N 1
ATOM 8111 C CA . THR B 1 487 ? -1.657 -23.562 -2.129 1 98.75 487 THR B CA 1
ATOM 8112 C C . THR B 1 487 ? -2.227 -22.953 -3.408 1 98.75 487 THR B C 1
ATOM 8114 O O . THR B 1 487 ? -3.123 -22.109 -3.355 1 98.75 487 THR B O 1
ATOM 8117 N N . GLY B 1 488 ? -1.656 -23.328 -4.566 1 98.81 488 GLY B N 1
ATOM 8118 C CA . GLY B 1 488 ? -2.281 -22.938 -5.816 1 98.81 488 GLY B CA 1
ATOM 8119 C C . GLY B 1 488 ? -3.703 -23.438 -5.961 1 98.81 488 GLY B C 1
ATOM 8120 O O . GLY B 1 488 ? -4.586 -22.703 -6.414 1 98.81 488 GLY B O 1
ATOM 8121 N N . ALA B 1 489 ? -3.896 -24.688 -5.609 1 98.31 489 ALA B N 1
ATOM 8122 C CA . ALA B 1 489 ? -5.238 -25.266 -5.633 1 98.31 489 ALA B CA 1
ATOM 8123 C C . ALA B 1 489 ? -6.164 -24.547 -4.66 1 98.31 489 ALA B C 1
ATOM 8125 O O . ALA B 1 489 ? -7.324 -24.281 -4.977 1 98.31 489 ALA B O 1
ATOM 8126 N N . ALA B 1 490 ? -5.621 -24.266 -3.504 1 98.31 490 ALA B N 1
ATOM 8127 C CA . ALA B 1 490 ? -6.391 -23.531 -2.494 1 98.31 490 ALA B CA 1
ATOM 8128 C C . ALA B 1 490 ? -6.785 -22.156 -3.002 1 98.31 490 ALA B C 1
ATOM 8130 O O . ALA B 1 490 ? -7.93 -21.719 -2.83 1 98.31 490 ALA B O 1
ATOM 8131 N N . ALA B 1 491 ? -5.832 -21.484 -3.592 1 98.75 491 ALA B N 1
ATOM 8132 C CA . ALA B 1 491 ? -6.105 -20.156 -4.152 1 98.75 491 ALA B CA 1
ATOM 8133 C C . ALA B 1 491 ? -7.184 -20.234 -5.227 1 98.75 491 ALA B C 1
ATOM 8135 O O . ALA B 1 491 ? -8.031 -19.344 -5.332 1 98.75 491 ALA B O 1
ATOM 8136 N N . ALA B 1 492 ? -7.145 -21.25 -6.039 1 98.56 492 ALA B N 1
ATOM 8137 C CA . ALA B 1 492 ? -8.164 -21.453 -7.062 1 98.56 492 ALA B CA 1
ATOM 8138 C C . ALA B 1 492 ? -9.547 -21.609 -6.438 1 98.56 492 ALA B C 1
ATOM 8140 O O . ALA B 1 492 ? -10.508 -20.969 -6.883 1 98.56 492 ALA B O 1
ATOM 8141 N N . HIS B 1 493 ? -9.617 -22.422 -5.43 1 96.69 493 HIS B N 1
ATOM 8142 C CA . HIS B 1 493 ? -10.875 -22.594 -4.715 1 96.69 493 HIS B CA 1
ATOM 8143 C C . HIS B 1 493 ? -11.391 -21.266 -4.172 1 96.69 493 HIS B C 1
ATOM 8145 O O . HIS B 1 493 ? -12.562 -20.938 -4.348 1 96.69 493 HIS B O 1
ATOM 8151 N N . ALA B 1 494 ? -10.523 -20.562 -3.523 1 97.38 494 ALA B N 1
ATOM 8152 C CA . ALA B 1 494 ? -10.898 -19.281 -2.932 1 97.38 494 ALA B CA 1
ATOM 8153 C C . ALA B 1 494 ? -11.289 -18.266 -4.012 1 97.38 494 ALA B C 1
ATOM 8155 O O . ALA B 1 494 ? -12.164 -17.438 -3.795 1 97.38 494 ALA B O 1
ATOM 8156 N N . ALA B 1 495 ? -10.617 -18.328 -5.141 1 98.38 495 ALA B N 1
ATOM 8157 C CA . ALA B 1 495 ? -10.984 -17.453 -6.254 1 98.38 495 ALA B CA 1
ATOM 8158 C C . ALA B 1 495 ? -12.422 -17.703 -6.695 1 98.38 495 ALA B C 1
ATOM 8160 O O . ALA B 1 495 ? -13.141 -16.766 -7.047 1 98.38 495 ALA B O 1
ATOM 8161 N N . GLY B 1 496 ? -12.805 -18.938 -6.719 1 96.62 496 GLY B N 1
ATOM 8162 C CA . GLY B 1 496 ? -14.203 -19.25 -6.984 1 96.62 496 GLY B CA 1
ATOM 8163 C C . GLY B 1 496 ? -15.156 -18.609 -5.992 1 96.62 496 GLY B C 1
ATOM 8164 O O . GLY B 1 496 ? -16.172 -18.047 -6.383 1 96.62 496 GLY B O 1
ATOM 8165 N N . ALA B 1 497 ? -14.789 -18.719 -4.738 1 95 497 ALA B N 1
ATOM 8166 C CA . ALA B 1 497 ? -15.594 -18.094 -3.699 1 95 497 ALA B CA 1
ATOM 8167 C C . ALA B 1 497 ? -15.688 -16.578 -3.912 1 95 497 ALA B C 1
ATOM 8169 O O . ALA B 1 497 ? -16.766 -15.992 -3.77 1 95 497 ALA B O 1
ATOM 8170 N N . SER B 1 498 ? -14.586 -16.016 -4.211 1 96.69 498 SER B N 1
ATOM 8171 C CA . SER B 1 498 ? -14.555 -14.586 -4.5 1 96.69 498 SER B CA 1
ATOM 8172 C C . SER B 1 498 ? -15.469 -14.234 -5.664 1 96.69 498 SER B C 1
ATOM 8174 O O . SER B 1 498 ? -16.156 -13.211 -5.633 1 96.69 498 SER B O 1
ATOM 8176 N N . ALA B 1 499 ? -15.461 -15.07 -6.656 1 97.31 499 ALA B N 1
ATOM 8177 C CA . ALA B 1 499 ? -16.312 -14.844 -7.824 1 97.31 499 ALA B CA 1
ATOM 8178 C C . ALA B 1 499 ? -17.781 -14.922 -7.453 1 97.31 499 ALA B C 1
ATOM 8180 O O . ALA B 1 499 ? -18.609 -14.195 -8.016 1 97.31 499 ALA B O 1
ATOM 8181 N N . MET B 1 500 ? -18.156 -15.812 -6.555 1 95 500 MET B N 1
ATOM 8182 C CA . MET B 1 500 ? -19.531 -15.883 -6.066 1 95 500 MET B CA 1
ATOM 8183 C C . MET B 1 500 ? -19.938 -14.57 -5.414 1 95 500 MET B C 1
ATOM 8185 O O . MET B 1 500 ? -21.031 -14.055 -5.676 1 95 500 MET B O 1
ATOM 8189 N N . VAL B 1 501 ? -19.047 -14.07 -4.594 1 93.69 501 VAL B N 1
ATOM 8190 C CA . VAL B 1 501 ? -19.344 -12.812 -3.91 1 93.69 501 VAL B CA 1
ATOM 8191 C C . VAL B 1 501 ? -19.438 -11.68 -4.93 1 93.69 501 VAL B C 1
ATOM 8193 O O . VAL B 1 501 ? -20.297 -10.805 -4.809 1 93.69 501 VAL B O 1
ATOM 8196 N N . MET B 1 502 ? -18.547 -11.703 -5.902 1 95.94 502 MET B N 1
ATOM 8197 C CA . MET B 1 502 ? -18.594 -10.711 -6.973 1 95.94 502 MET B CA 1
ATOM 8198 C C . MET B 1 502 ? -19.906 -10.773 -7.73 1 95.94 502 MET B C 1
ATOM 8200 O O . MET B 1 502 ? -20.5 -9.734 -8.047 1 95.94 502 MET B O 1
ATOM 8204 N N . GLU B 1 503 ? -20.328 -11.961 -8.047 1 95.19 503 GLU B N 1
ATOM 8205 C CA . GLU B 1 503 ? -21.625 -12.133 -8.711 1 95.19 503 GLU B CA 1
ATOM 8206 C C . GLU B 1 503 ? -22.75 -11.555 -7.871 1 95.19 503 GLU B C 1
ATOM 8208 O O . GLU B 1 503 ? -23.594 -10.812 -8.383 1 95.19 503 GLU B O 1
ATOM 8213 N N . TRP B 1 504 ? -22.75 -11.852 -6.59 1 91.56 504 TRP B N 1
ATOM 8214 C CA . TRP B 1 504 ? -23.766 -11.344 -5.672 1 91.56 504 TRP B CA 1
ATOM 8215 C C . TRP B 1 504 ? -23.734 -9.82 -5.613 1 91.56 504 TRP B C 1
ATOM 8217 O O . TRP B 1 504 ? -24.766 -9.164 -5.691 1 91.56 504 TRP B O 1
ATOM 8227 N N . GLY B 1 505 ? -22.594 -9.336 -5.496 1 90.75 505 GLY B N 1
ATOM 8228 C CA . GLY B 1 505 ? -22.438 -7.902 -5.34 1 90.75 505 GLY B CA 1
ATOM 8229 C C . GLY B 1 505 ? -22.734 -7.125 -6.609 1 90.75 505 GLY B C 1
ATOM 8230 O O . GLY B 1 505 ? -23.688 -6.355 -6.668 1 90.75 505 GLY B O 1
ATOM 8231 N N . TYR B 1 506 ? -21.953 -7.363 -7.598 1 92.5 506 TYR B N 1
ATOM 8232 C CA . TYR B 1 506 ? -22.016 -6.551 -8.805 1 92.5 506 TYR B CA 1
ATOM 8233 C C . TYR B 1 506 ? -23.109 -7.055 -9.75 1 92.5 506 TYR B C 1
ATOM 8235 O O . TYR B 1 506 ? -24.031 -6.309 -10.102 1 92.5 506 TYR B O 1
ATOM 8243 N N . CYS B 1 507 ? -23.031 -8.336 -10.125 1 94.12 507 CYS B N 1
ATOM 8244 C CA . CYS B 1 507 ? -23.875 -8.859 -11.188 1 94.12 507 CYS B CA 1
ATOM 8245 C C . CYS B 1 507 ? -25.344 -8.852 -10.766 1 94.12 507 CYS B C 1
ATOM 8247 O O . CYS B 1 507 ? -26.219 -8.547 -11.578 1 94.12 507 CYS B O 1
ATOM 8249 N N . LYS B 1 508 ? -25.578 -9.148 -9.539 1 92.69 508 LYS B N 1
ATOM 8250 C CA . LYS B 1 508 ? -26.953 -9.172 -9.055 1 92.69 508 LYS B CA 1
ATOM 8251 C C . LYS B 1 508 ? -27.344 -7.824 -8.461 1 92.69 508 LYS B C 1
ATOM 8253 O O . LYS B 1 508 ? -28.469 -7.656 -7.984 1 92.69 508 LYS B O 1
ATOM 8258 N N . GLY B 1 509 ? -26.422 -6.867 -8.367 1 90.44 509 GLY B N 1
ATOM 8259 C CA . GLY B 1 509 ? -26.75 -5.473 -8.094 1 90.44 509 GLY B CA 1
ATOM 8260 C C . GLY B 1 509 ? -26.75 -5.137 -6.617 1 90.44 509 GLY B C 1
ATOM 8261 O O . GLY B 1 509 ? -27.109 -4.027 -6.227 1 90.44 509 GLY B O 1
ATOM 8262 N N . ASN B 1 510 ? -26.297 -6.047 -5.734 1 86.38 510 ASN B N 1
ATOM 8263 C CA . ASN B 1 510 ? -26.344 -5.801 -4.297 1 86.38 510 ASN B CA 1
ATOM 8264 C C . ASN B 1 510 ? -25.266 -4.812 -3.867 1 86.38 510 ASN B C 1
ATOM 8266 O O . ASN B 1 510 ? -25.406 -4.121 -2.859 1 86.38 510 ASN B O 1
ATOM 8270 N N . HIS B 1 511 ? -24.172 -4.699 -4.594 1 87.69 511 HIS B N 1
ATOM 8271 C CA . HIS B 1 511 ? -23.062 -3.793 -4.336 1 87.69 511 HIS B CA 1
ATOM 8272 C C . HIS B 1 511 ? -22.266 -3.518 -5.609 1 87.69 511 HIS B C 1
ATOM 8274 O O . HIS B 1 511 ? -21.172 -4.035 -5.781 1 87.69 511 HIS B O 1
ATOM 8280 N N . THR B 1 512 ? -22.656 -2.57 -6.336 1 87.88 512 THR B N 1
ATOM 8281 C CA . THR B 1 512 ? -22.219 -2.41 -7.719 1 87.88 512 THR B CA 1
ATOM 8282 C C . THR B 1 512 ? -20.844 -1.779 -7.785 1 87.88 512 THR B C 1
ATOM 8284 O O . THR B 1 512 ? -20.203 -1.76 -8.844 1 87.88 512 THR B O 1
ATOM 8287 N N . THR B 1 513 ? -20.297 -1.302 -6.672 1 88 513 THR B N 1
ATOM 8288 C CA . THR B 1 513 ? -18.953 -0.73 -6.66 1 88 513 THR B CA 1
ATOM 8289 C C . THR B 1 513 ? -18.031 -1.532 -5.746 1 88 513 THR B C 1
ATOM 8291 O O . THR B 1 513 ? -17.078 -0.99 -5.195 1 88 513 THR B O 1
ATOM 8294 N N . VAL B 1 514 ? -18.359 -2.758 -5.574 1 92.5 514 VAL B N 1
ATOM 8295 C CA . VAL B 1 514 ? -17.625 -3.611 -4.645 1 92.5 514 VAL B CA 1
ATOM 8296 C C . VAL B 1 514 ? -16.172 -3.746 -5.094 1 92.5 514 VAL B C 1
ATOM 8298 O O . VAL B 1 514 ? -15.906 -3.879 -6.289 1 92.5 514 VAL B O 1
ATOM 8301 N N . THR B 1 515 ? -15.289 -3.574 -4.195 1 94 515 THR B N 1
ATOM 8302 C CA . THR B 1 515 ? -13.867 -3.701 -4.469 1 94 515 THR B CA 1
ATOM 8303 C C . THR B 1 515 ? -13.344 -5.055 -3.992 1 94 515 THR B C 1
ATOM 8305 O O . THR B 1 515 ? -14.039 -5.781 -3.285 1 94 515 THR B O 1
ATOM 8308 N N . GLY B 1 516 ? -12.125 -5.359 -4.465 1 96.31 516 GLY B N 1
ATOM 8309 C CA . GLY B 1 516 ? -11.477 -6.57 -3.977 1 96.31 516 GLY B CA 1
ATOM 8310 C C . GLY B 1 516 ? -11.281 -6.574 -2.473 1 96.31 516 GLY B C 1
ATOM 8311 O O . GLY B 1 516 ? -11.508 -7.59 -1.814 1 96.31 516 GLY B O 1
ATOM 8312 N N . ILE B 1 517 ? -10.953 -5.48 -1.924 1 94 517 ILE B N 1
ATOM 8313 C CA . ILE B 1 517 ? -10.719 -5.367 -0.489 1 94 517 ILE B CA 1
ATOM 8314 C C . ILE B 1 517 ? -12.008 -5.688 0.271 1 94 517 ILE B C 1
ATOM 8316 O O . ILE B 1 517 ? -11.984 -6.41 1.268 1 94 517 ILE B O 1
ATOM 8320 N N . GLN B 1 518 ? -13.125 -5.16 -0.193 1 92.06 518 GLN B N 1
ATOM 8321 C CA . GLN B 1 518 ? -14.414 -5.414 0.45 1 92.06 518 GLN B CA 1
ATOM 8322 C C . GLN B 1 518 ? -14.773 -6.898 0.391 1 92.06 518 GLN B C 1
ATOM 8324 O O . GLN B 1 518 ? -15.219 -7.473 1.386 1 92.06 518 GLN B O 1
ATOM 8329 N N . ILE B 1 519 ? -14.547 -7.477 -0.784 1 94.56 519 ILE B N 1
ATOM 8330 C CA . ILE B 1 519 ? -14.836 -8.898 -0.944 1 94.56 519 ILE B CA 1
ATOM 8331 C C . ILE B 1 519 ? -13.969 -9.719 0.006 1 94.56 519 ILE B C 1
ATOM 8333 O O . ILE B 1 519 ? -14.453 -10.641 0.666 1 94.56 519 ILE B O 1
ATOM 8337 N N . ASN B 1 520 ? -12.703 -9.383 0.077 1 94.81 520 ASN B N 1
ATOM 8338 C CA . ASN B 1 520 ? -11.773 -10.094 0.949 1 94.81 520 ASN B CA 1
ATOM 8339 C C . ASN B 1 520 ? -12.211 -10.031 2.408 1 94.81 520 ASN B C 1
ATOM 8341 O O . ASN B 1 520 ? -12.188 -11.039 3.117 1 94.81 520 ASN B O 1
ATOM 8345 N N . HIS B 1 521 ? -12.656 -8.922 2.816 1 90.31 521 HIS B N 1
ATOM 8346 C CA . HIS B 1 521 ? -13.078 -8.773 4.203 1 90.31 521 HIS B CA 1
ATOM 8347 C C . HIS B 1 521 ? -14.391 -9.508 4.465 1 90.31 521 HIS B C 1
ATOM 8349 O O . HIS B 1 521 ? -14.609 -10.023 5.562 1 90.31 521 HIS B O 1
ATOM 8355 N N . MET B 1 522 ? -15.273 -9.547 3.432 1 89.44 522 MET B N 1
ATOM 8356 C CA . MET B 1 522 ? -16.484 -10.367 3.566 1 89.44 522 MET B CA 1
ATOM 8357 C C . MET B 1 522 ? -16.109 -11.836 3.748 1 89.44 522 MET B C 1
ATOM 8359 O O . MET B 1 522 ? -16.688 -12.523 4.59 1 89.44 522 MET B O 1
ATOM 8363 N N . ILE B 1 523 ? -15.148 -12.281 2.969 1 92.75 523 ILE B N 1
ATOM 8364 C CA . ILE B 1 523 ? -14.695 -13.664 3.059 1 92.75 523 ILE B CA 1
ATOM 8365 C C . ILE B 1 523 ? -14.094 -13.922 4.438 1 92.75 523 ILE B C 1
ATOM 8367 O O . ILE B 1 523 ? -14.375 -14.945 5.062 1 92.75 523 ILE B O 1
ATOM 8371 N N . ILE B 1 524 ? -13.312 -13.031 4.918 1 90.75 524 ILE B N 1
ATOM 8372 C CA . ILE B 1 524 ? -12.672 -13.141 6.223 1 90.75 524 ILE B CA 1
ATOM 8373 C C . ILE B 1 524 ? -13.734 -13.195 7.316 1 90.75 524 ILE B C 1
ATOM 8375 O O . ILE B 1 524 ? -13.656 -14.016 8.234 1 90.75 524 ILE B O 1
ATOM 8379 N N . ARG B 1 525 ? -14.758 -12.383 7.199 1 85.5 525 ARG B N 1
ATOM 8380 C CA . ARG B 1 525 ? -15.82 -12.328 8.195 1 85.5 525 ARG B CA 1
ATOM 8381 C C . ARG B 1 525 ? -16.594 -13.648 8.25 1 85.5 525 ARG B C 1
ATOM 8383 O O . ARG B 1 525 ? -17.031 -14.07 9.312 1 85.5 525 ARG B O 1
ATOM 8390 N N . GLY B 1 526 ? -16.688 -14.289 7.168 1 86.69 526 GLY B N 1
ATOM 8391 C CA . GLY B 1 526 ? -17.469 -15.523 7.082 1 86.69 526 GLY B CA 1
ATOM 8392 C C . GLY B 1 526 ? -16.625 -16.766 7.332 1 86.69 526 GLY B C 1
ATOM 8393 O O . GLY B 1 526 ? -17.141 -17.875 7.305 1 86.69 526 GLY B O 1
ATOM 8394 N N . ALA B 1 527 ? -15.352 -16.578 7.633 1 91 527 ALA B N 1
ATOM 8395 C CA . ALA B 1 527 ? -14.438 -17.719 7.746 1 91 527 ALA B CA 1
ATOM 8396 C C . ALA B 1 527 ? -14.805 -18.594 8.93 1 91 527 ALA B C 1
ATOM 8398 O O . ALA B 1 527 ? -15.234 -18.094 9.977 1 91 527 ALA B O 1
ATOM 8399 N N . GLN B 1 528 ? -14.664 -19.859 8.719 1 91.25 528 GLN B N 1
ATOM 8400 C CA . GLN B 1 528 ? -14.836 -20.812 9.812 1 91.25 528 GLN B CA 1
ATOM 8401 C C . GLN B 1 528 ? -13.609 -20.844 10.711 1 91.25 528 GLN B C 1
ATOM 8403 O O . GLN B 1 528 ? -12.477 -20.859 10.227 1 91.25 528 GLN B O 1
ATOM 8408 N N . ARG B 1 529 ? -13.898 -20.812 12.031 1 89.56 529 ARG B N 1
ATOM 8409 C CA . ARG B 1 529 ? -12.805 -20.781 13 1 89.56 529 ARG B CA 1
ATOM 8410 C C . ARG B 1 529 ? -12.953 -21.891 14.039 1 89.56 529 ARG B C 1
ATOM 8412 O O . ARG B 1 529 ? -14.055 -22.141 14.531 1 89.56 529 ARG B O 1
ATOM 8419 N N . ASP B 1 530 ? -11.844 -22.578 14.219 1 88.81 530 ASP B N 1
ATOM 8420 C CA . ASP B 1 530 ? -11.758 -23.594 15.258 1 88.81 530 ASP B CA 1
ATOM 8421 C C . ASP B 1 530 ? -11.32 -22.984 16.578 1 88.81 530 ASP B C 1
ATOM 8423 O O . ASP B 1 530 ? -10.258 -22.375 16.672 1 88.81 530 ASP B O 1
ATOM 8427 N N . SER B 1 531 ? -12.031 -23.172 17.609 1 84.81 531 SER B N 1
ATOM 8428 C CA . SER B 1 531 ? -11.828 -22.547 18.906 1 84.81 531 SER B CA 1
ATOM 8429 C C . SER B 1 531 ? -10.516 -22.984 19.531 1 84.81 531 SER B C 1
ATOM 8431 O O . SER B 1 531 ? -10.039 -22.375 20.484 1 84.81 531 SER B O 1
ATOM 8433 N N . THR B 1 532 ? -9.914 -24.047 18.953 1 88.12 532 THR B N 1
ATOM 8434 C CA . THR B 1 532 ? -8.656 -24.547 19.5 1 88.12 532 THR B CA 1
ATOM 8435 C C . THR B 1 532 ? -7.508 -23.609 19.141 1 88.12 532 THR B C 1
ATOM 8437 O O . THR B 1 532 ? -6.426 -23.703 19.734 1 88.12 532 THR B O 1
ATOM 8440 N N . TYR B 1 533 ? -7.809 -22.766 18.172 1 89.19 533 TYR B N 1
ATOM 8441 C CA . TYR B 1 533 ? -6.77 -21.844 17.734 1 89.19 533 TYR B CA 1
ATOM 8442 C C . TYR B 1 533 ? -7.129 -20.406 18.078 1 89.19 533 TYR B C 1
ATOM 8444 O O . TYR B 1 533 ? -8.305 -20.094 18.281 1 89.19 533 TYR B O 1
ATOM 8452 N N . THR B 1 534 ? -6.125 -19.609 18.25 1 87.56 534 THR B N 1
ATOM 8453 C CA . THR B 1 534 ? -6.312 -18.172 18.312 1 87.56 534 THR B CA 1
ATOM 8454 C C . THR B 1 534 ? -6.25 -17.547 16.922 1 87.56 534 THR B C 1
ATOM 8456 O O . THR B 1 534 ? -5.402 -17.922 16.109 1 87.56 534 THR B O 1
ATOM 8459 N N . TYR B 1 535 ? -7.207 -16.672 16.703 1 88.5 535 TYR B N 1
ATOM 8460 C CA . TYR B 1 535 ? -7.238 -16 15.414 1 88.5 535 TYR B CA 1
ATOM 8461 C C . TYR B 1 535 ? -7.098 -14.492 15.578 1 88.5 535 TYR B C 1
ATOM 8463 O O . TYR B 1 535 ? -7.562 -13.922 16.562 1 88.5 535 TYR B O 1
ATOM 8471 N N . PRO B 1 536 ? -6.504 -13.844 14.531 1 89.69 536 PRO B N 1
ATOM 8472 C CA . PRO B 1 536 ? -5.785 -14.438 13.406 1 89.69 536 PRO B CA 1
ATOM 8473 C C . PRO B 1 536 ? -4.457 -15.078 13.812 1 89.69 536 PRO B C 1
ATOM 8475 O O . PRO B 1 536 ? -3.947 -14.797 14.906 1 89.69 536 PRO B O 1
ATOM 8478 N N . ASN B 1 537 ? -3.926 -16 12.977 1 93.94 537 ASN B N 1
ATOM 8479 C CA . ASN B 1 537 ? -2.633 -16.609 13.25 1 93.94 537 ASN B CA 1
ATOM 8480 C C . ASN B 1 537 ? -1.838 -16.859 11.977 1 93.94 537 ASN B C 1
ATOM 8482 O O . ASN B 1 537 ? -2.309 -16.547 10.875 1 93.94 537 ASN B O 1
ATOM 8486 N N . ASP B 1 538 ? -0.627 -17.422 12.055 1 95.94 538 ASP B N 1
ATOM 8487 C CA . ASP B 1 538 ? 0.334 -17.453 10.953 1 95.94 538 ASP B CA 1
ATOM 8488 C C . ASP B 1 538 ? 0.114 -18.688 10.078 1 95.94 538 ASP B C 1
ATOM 8490 O O . ASP B 1 538 ? 0.786 -18.859 9.055 1 95.94 538 ASP B O 1
ATOM 8494 N N . ASN B 1 539 ? -0.836 -19.562 10.367 1 96.69 539 ASN B N 1
ATOM 8495 C CA . ASN B 1 539 ? -1.124 -20.766 9.586 1 96.69 539 ASN B CA 1
ATOM 8496 C C . ASN B 1 539 ? -2.445 -20.625 8.828 1 96.69 539 ASN B C 1
ATOM 8498 O O . ASN B 1 539 ? -2.48 -20.75 7.602 1 96.69 539 ASN B O 1
ATOM 8502 N N . TRP B 1 540 ? -3.447 -20.188 9.633 1 96.69 540 TRP B N 1
ATOM 8503 C CA . TRP B 1 540 ? -4.816 -20.219 9.133 1 96.69 540 TRP B CA 1
ATOM 8504 C C . TRP B 1 540 ? -5.266 -18.812 8.719 1 96.69 540 TRP B C 1
ATOM 8506 O O . TRP B 1 540 ? -6.316 -18.656 8.094 1 96.69 540 TRP B O 1
ATOM 8516 N N . GLY B 1 541 ? -4.461 -17.828 9.031 1 95.62 541 GLY B N 1
ATOM 8517 C CA . GLY B 1 541 ? -4.977 -16.469 8.906 1 95.62 541 GLY B CA 1
ATOM 8518 C C . GLY B 1 541 ? -6.215 -16.234 9.75 1 95.62 541 GLY B C 1
ATOM 8519 O O . GLY B 1 541 ? -6.215 -16.5 10.953 1 95.62 541 GLY B O 1
ATOM 8520 N N . TYR B 1 542 ? -7.258 -15.883 9.125 1 92.62 542 TYR B N 1
ATOM 8521 C CA . TYR B 1 542 ? -8.484 -15.562 9.852 1 92.62 542 TYR B CA 1
ATOM 8522 C C . TYR B 1 542 ? -9.43 -16.766 9.875 1 92.62 542 TYR B C 1
ATOM 8524 O O . TYR B 1 542 ? -10.555 -16.672 10.375 1 92.62 542 TYR B O 1
ATOM 8532 N N . GLY B 1 543 ? -9 -17.875 9.312 1 94.69 543 GLY B N 1
ATOM 8533 C CA . GLY B 1 543 ? -9.805 -19.094 9.359 1 94.69 543 GLY B CA 1
ATOM 8534 C C . GLY B 1 543 ? -9.977 -19.75 8.008 1 94.69 543 GLY B C 1
ATOM 8535 O O . GLY B 1 543 ? -9.219 -19.469 7.07 1 94.69 543 GLY B O 1
ATOM 8536 N N . GLN B 1 544 ? -10.953 -20.688 7.918 1 95.94 544 GLN B N 1
ATOM 8537 C CA . GLN B 1 544 ? -11.219 -21.453 6.695 1 95.94 544 GLN B CA 1
ATOM 8538 C C . GLN B 1 544 ? -12.305 -20.781 5.859 1 95.94 544 GLN B C 1
ATOM 8540 O O . GLN B 1 544 ? -13.305 -20.297 6.402 1 95.94 544 GLN B O 1
ATOM 8545 N N . VAL B 1 545 ? -12.062 -20.719 4.57 1 94.12 545 VAL B N 1
ATOM 8546 C CA . VAL B 1 545 ? -13.086 -20.156 3.684 1 94.12 545 VAL B CA 1
ATOM 8547 C C . VAL B 1 545 ? -14.391 -20.938 3.85 1 94.12 545 VAL B C 1
ATOM 8549 O O . VAL B 1 545 ? -14.391 -22.172 3.812 1 94.12 545 VAL B O 1
ATOM 8552 N N . ASP B 1 546 ? -15.438 -20.219 4.102 1 90.38 546 ASP B N 1
ATOM 8553 C CA . ASP B 1 546 ? -16.781 -20.766 4.203 1 90.38 546 ASP B CA 1
ATOM 8554 C C . ASP B 1 546 ? -17.797 -19.875 3.479 1 90.38 546 ASP B C 1
ATOM 8556 O O . ASP B 1 546 ? -18.281 -18.891 4.039 1 90.38 546 ASP B O 1
ATOM 8560 N N . VAL B 1 547 ? -18.156 -20.328 2.336 1 82.62 547 VAL B N 1
ATOM 8561 C CA . VAL B 1 547 ? -19 -19.5 1.476 1 82.62 547 VAL B CA 1
ATOM 8562 C C . VAL B 1 547 ? -20.406 -19.438 2.041 1 82.62 547 VAL B C 1
ATOM 8564 O O . VAL B 1 547 ? -21.078 -18.391 1.95 1 82.62 547 VAL B O 1
ATOM 8567 N N . TYR B 1 548 ? -20.859 -20.469 2.623 1 80.75 548 TYR B N 1
ATOM 8568 C CA . TYR B 1 548 ? -22.219 -20.5 3.172 1 80.75 548 TYR B CA 1
ATOM 8569 C C . TYR B 1 548 ? -22.344 -19.531 4.344 1 80.75 548 TYR B C 1
ATOM 8571 O O . TYR B 1 548 ? -23.281 -18.734 4.391 1 80.75 548 TYR B O 1
ATOM 8579 N N . LYS B 1 549 ? -21.438 -19.672 5.191 1 79.25 549 LYS B N 1
ATOM 8580 C CA . LYS B 1 549 ? -21.469 -18.781 6.352 1 79.25 549 LYS B CA 1
ATOM 8581 C C . LYS B 1 549 ? -21.344 -17.328 5.926 1 79.25 549 LYS B C 1
ATOM 8583 O O . LYS B 1 549 ? -21.938 -16.438 6.543 1 79.25 549 LYS B O 1
ATOM 8588 N N . LEU B 1 550 ? -20.609 -17.141 4.938 1 82.94 550 LEU B N 1
ATOM 8589 C CA . LEU B 1 550 ? -20.422 -15.789 4.418 1 82.94 550 LEU B CA 1
ATOM 8590 C C . LEU B 1 550 ? -21.766 -15.188 3.988 1 82.94 550 LEU B C 1
ATOM 8592 O O . LEU B 1 550 ? -22.094 -14.07 4.379 1 82.94 550 LEU B O 1
ATOM 8596 N N . PHE B 1 551 ? -22.531 -15.891 3.277 1 81.94 551 PHE B N 1
ATOM 8597 C CA . PHE B 1 551 ? -23.781 -15.344 2.742 1 81.94 551 PHE B CA 1
ATOM 8598 C C . PHE B 1 551 ? -24.875 -15.344 3.803 1 81.94 551 PHE B C 1
ATOM 8600 O O . PHE B 1 551 ? -25.797 -14.539 3.74 1 81.94 551 PHE B O 1
ATOM 8607 N N . GLN B 1 552 ? -24.703 -16.219 4.812 1 75.5 552 GLN B N 1
ATOM 8608 C CA . GLN B 1 552 ? -25.609 -16.109 5.953 1 75.5 552 GLN B CA 1
ATOM 8609 C C . GLN B 1 552 ? -25.375 -14.812 6.715 1 75.5 552 GLN B C 1
ATOM 8611 O O . GLN B 1 552 ? -26.312 -14.188 7.199 1 75.5 552 GLN B O 1
ATOM 8616 N N . ARG B 1 553 ? -24.172 -14.5 6.699 1 72.44 553 ARG B N 1
ATOM 8617 C CA . ARG B 1 553 ? -23.781 -13.32 7.457 1 72.44 553 ARG B CA 1
ATOM 8618 C C . ARG B 1 553 ? -24.031 -12.047 6.66 1 72.44 553 ARG B C 1
ATOM 8620 O O . ARG B 1 553 ? -24.312 -10.992 7.234 1 72.44 553 ARG B O 1
ATOM 8627 N N . ILE B 1 554 ? -23.922 -12.156 5.375 1 67.19 554 ILE B N 1
ATOM 8628 C CA . ILE B 1 554 ? -24.109 -10.969 4.543 1 67.19 554 ILE B CA 1
ATOM 8629 C C . ILE B 1 554 ? -25.594 -10.766 4.262 1 67.19 554 ILE B C 1
ATOM 8631 O O . ILE B 1 554 ? -26.062 -9.633 4.117 1 67.19 554 ILE B O 1
ATOM 8635 N N . SER B 1 555 ? -26.375 -11.867 3.959 1 57.25 555 SER B N 1
ATOM 8636 C CA . SER B 1 555 ? -27.797 -11.758 3.648 1 57.25 555 SER B CA 1
ATOM 8637 C C . SER B 1 555 ? -28.562 -11.094 4.785 1 57.25 555 SER B C 1
ATOM 8639 O O . SER B 1 555 ? -29.656 -10.562 4.578 1 57.25 555 SER B O 1
ATOM 8641 N N . ILE B 1 556 ? -28.031 -11.242 5.953 1 46.84 556 ILE B N 1
ATOM 8642 C CA . ILE B 1 556 ? -28.75 -10.508 6.996 1 46.84 556 ILE B CA 1
ATOM 8643 C C . ILE B 1 556 ? -28.516 -9.008 6.824 1 46.84 556 ILE B C 1
ATOM 8645 O O . ILE B 1 556 ? -28.906 -8.211 7.68 1 46.84 556 ILE B O 1
ATOM 8649 N N . ILE B 1 557 ? -27.953 -8.688 5.711 1 43.72 557 ILE B N 1
ATOM 8650 C CA . ILE B 1 557 ? -27.844 -7.262 5.434 1 43.72 557 ILE B CA 1
ATOM 8651 C C . ILE B 1 557 ? -29.094 -6.785 4.688 1 43.72 557 ILE B C 1
ATOM 8653 O O . ILE B 1 557 ? -29.516 -7.398 3.703 1 43.72 557 ILE B O 1
#

Solvent-accessible surface area (backbone atoms only — not comparable to full-atom values): 54168 Å² total; per-residue (Å²): 128,59,58,93,78,36,61,52,30,48,62,31,48,41,52,48,89,52,39,80,81,65,64,47,94,88,32,64,46,82,45,59,97,56,34,24,31,40,50,42,80,45,92,78,78,51,69,49,48,54,32,76,39,62,72,64,23,49,60,48,64,28,24,68,19,50,46,82,40,73,59,66,40,89,66,72,48,76,80,72,54,81,83,55,91,55,34,12,52,72,29,32,36,33,40,59,35,51,23,41,41,76,82,28,69,40,45,32,44,96,87,63,40,63,38,45,54,32,37,38,31,48,73,39,75,86,55,54,38,47,90,96,50,86,60,15,18,48,41,43,44,67,48,50,41,54,16,69,75,41,100,54,31,54,82,69,45,74,67,64,22,87,75,22,57,20,25,22,43,50,20,29,19,30,9,31,70,34,78,92,72,52,39,45,19,60,11,40,55,24,32,32,37,37,26,18,58,45,67,42,50,64,50,57,34,56,58,54,25,36,54,84,86,52,85,37,29,33,42,61,61,52,45,43,40,50,43,49,48,52,51,51,27,58,75,67,70,37,38,36,36,31,38,38,38,43,22,18,45,67,73,77,44,62,30,55,48,72,68,19,50,51,44,47,53,46,20,68,33,61,43,23,30,45,24,21,9,10,14,57,41,14,65,53,29,40,26,36,67,51,78,41,83,53,84,71,44,56,49,72,52,47,37,35,38,25,81,81,52,40,34,33,44,38,39,36,37,46,40,95,52,43,49,61,27,42,31,42,34,43,69,86,70,45,72,49,77,68,48,56,52,33,78,60,44,52,44,79,45,71,38,83,92,60,55,19,35,37,38,41,31,31,36,57,65,36,75,64,64,20,36,38,38,35,41,39,36,36,37,40,49,76,57,39,56,29,40,39,37,41,31,35,71,78,68,39,60,39,35,36,38,32,36,35,61,43,63,81,46,44,57,84,57,37,29,36,77,69,39,36,49,52,55,27,34,11,37,55,19,32,22,83,63,42,43,10,16,10,16,21,28,73,89,79,68,41,71,39,64,37,22,12,13,15,33,31,71,82,60,47,83,22,20,42,27,19,25,57,9,53,44,38,57,24,38,33,56,85,76,38,62,14,12,27,33,28,4,18,38,4,12,21,46,48,35,19,51,50,31,29,51,45,21,48,21,39,67,69,57,76,32,71,67,42,24,20,39,33,52,46,36,46,48,41,39,17,24,46,72,62,86,91,52,73,75,67,36,40,61,38,10,48,18,32,69,31,69,66,50,24,48,61,62,51,62,69,82,127,56,59,92,77,36,61,51,30,48,63,30,49,40,53,48,89,51,39,81,82,65,64,49,94,89,32,63,45,83,46,58,98,56,32,24,30,41,49,43,80,45,92,78,78,51,68,51,50,52,32,74,38,63,71,64,21,49,61,49,64,29,24,67,17,50,46,81,40,74,58,66,37,88,65,70,48,75,80,74,62,80,82,65,81,57,35,11,54,73,28,32,36,32,42,59,35,50,22,41,42,75,82,29,68,40,44,32,44,96,87,63,42,62,38,44,54,32,35,38,31,49,73,39,72,84,56,52,38,47,91,97,50,86,60,15,18,46,40,43,40,66,48,49,41,53,16,68,74,41,97,55,31,53,81,69,45,76,66,66,22,87,76,22,59,21,23,24,42,49,21,30,19,30,9,31,71,34,77,93,72,50,37,46,18,62,12,40,56,25,32,32,37,38,24,18,57,44,67,43,49,63,50,59,34,56,58,55,25,36,52,86,86,51,85,37,27,32,43,61,61,52,45,43,40,50,44,49,48,52,50,52,29,58,76,68,70,38,38,36,38,31,36,38,38,43,21,17,43,68,74,76,43,61,31,56,47,72,68,18,50,52,45,48,53,46,19,68,33,62,44,24,32,44,25,21,8,10,14,56,40,15,66,51,29,40,26,34,68,52,77,42,81,53,85,69,43,55,48,72,53,46,37,36,39,24,82,82,51,40,34,34,44,38,39,36,39,45,44,60,69,35,52,61,27,41,30,41,34,44,69,85,71,46,74,49,78,68,48,56,51,34,81,61,44,52,45,79,45,71,37,83,92,60,54,19,36,38,39,41,31,31,36,57,65,35,75,64,63,19,31,37,36,36,42,38,36,37,37,40,50,77,56,40,58,29,39,36,37,40,32,34,72,77,69,39,59,39,37,37,37,33,36,34,63,44,63,81,46,44,56,84,57,35,28,36,76,70,40,37,48,52,55,26,34,12,36,55,18,32,20,82,63,42,43,9,15,8,16,21,28,74,89,79,70,43,69,40,67,37,23,12,14,15,33,29,70,82,60,47,83,23,20,41,26,18,24,59,8,54,45,38,57,23,39,32,58,86,74,37,61,13,12,27,33,28,4,17,36,3,12,22,47,47,36,19,52,50,32,29,52,45,22,48,22,39,69,69,57,73,31,72,67,42,25,21,39,34,51,45,39,46,46,42,38,17,24,46,72,61,86,92,52,73,75,65,36,40,60,37,9,48,19,31,70,30,69,65,50,24,49,59,62,50,62,70,82

Radius of gyration: 29.4 Å; Cα contacts (8 Å, |Δi|>4): 3139; chains: 2; bounding box: 79×89×69 Å

Sequence (1114 aa):
MNKILDNEYYDLIISNSLVPGFDTENNITALNDKYSLLHIRRNNMDACDLGRYPYDNFPSLFTLTSKVSMEKSGITSVRRHPDLNLMGLGVVIGIIDTGIDYQHPAFKNHDGTTRIHSIWDQTDQTGMPPKDFSFGSEYTKKHINAALKSNDPLSIVPTFDNYGHGTAIASIISGTPDEKNSFTGVVPQSELIVVKLKEAKQNLKSLFFAPENVLCYQESDIMLGIRYLLSVSEKADLPLVICIALGSNQGGHDGLGVISSYLEHIVELPRTNVLVAAGNEGNSRRHYYHHSTAAPLCNGFNLKIGRNDKKFTMEIWPFPPGKVSIEIFSPNREIIRSISPSAGVCQKFSLSMGQTTIWINNILLEGSTGDQVILVRFDNPIPGIWYFQVSSIENEPFSFHSWLPSGNLISNETYFYQANQSTTITAPGNARNPLTVAAYNQFDGSILGESGRGYSRFGQINPDIAAPGYQIPCALPGNQYGSLTGTGAAAAHAAGASAMVMEWGYCKGNHTTVTGIQINHMIIRGAQRDSTYTYPNDNWGYGQVDVYKLFQRISIIMNKILDNEYYDLIISNSLVPGFDTENNITALNDKYSLLHIRRNNMDACDLGRYPYDNFPSLFTLTSKVSMEKSGITSVRRHPDLNLMGLGVVIGIIDTGIDYQHPAFKNHDGTTRIHSIWDQTDQTGMPPKDFSFGSEYTKKHINAALKSNDPLSIVPTFDNYGHGTAIASIISGTPDEKNSFTGVVPQSELIVVKLKEAKQNLKSLFFAPENVLCYQESDIMLGIRYLLSVSEKADLPLVICIALGSNQGGHDGLGVISSYLEHIVELPRTNVLVAAGNEGNSRRHYYHHSTAAPLCNGFNLKIGRNDKKFTMEIWPFPPGKVSIEIFSPNREIIRSISPSAGVCQKFSLSMGQTTIWINNILLEGSTGDQVILVRFDNPIPGIWYFQVSSIENEPFSFHSWLPSGNLISNETYFYQANQSTTITAPGNARNPLTVAAYNQFDGSILGESGRGYSRFGQINPDIAAPGYQIPCALPGNQYGSLTGTGAAAAHAAGASAMVMEWGYCKGNHTTVTGIQINHMIIRGAQRDSTYTYPNDNWGYGQVDVYKLFQRISII

Organism: NCBI:txid29354

Foldseek 3Di:
DQLVQDLQWAWFKDFPVCCVVQDDPRQWADLDPTIITGIDGDPDQDLLVPLVDFPQRHWFKKDFFWDFDQAADPDFEPPPPVVQPFQLAQAEEEFEEQFAQQLFQQQADPVQAGLAQKEWEQPDAPADHDPSDDGTHMAGSVQQRVLSPDPHSCVSVVDDRPRFSRQFLCSQQATPDDPVSNGHHLRNNHGYYYYNADFDRQSSCVNQFFDNPDGIGTRSRVSNSVVVQVVVCVVVVTQYEYEARMFKPPDQLQQQRPVSVVQVVQLQFFRYAYFYEQGQALQLQFKDKDWDADPPQKDKFKKFADQPCQKWKKKKWKDPPFFKWKKKAAPVGDIDDTDGADRSDWDWDAPPPRQKIKIWHFHDQRDRPGTTMIMIIIGGGDGGMMMMMMGTPVSHTMMMMMGIIGDPRGDSRIHIPRGDSEQFGGPPQSRQQHAYEFEPAPVVGGGDSRTRWDDGPVGHAPNAAYFHFDQCWGDGPPNGITGMHGSSSRSSNVSSLLSSVSCVACVVPVPNRDGNNNSSVLQLVQADDDPVDDPPGGGGNSHHGDSVSSCVVVVVD/DQLQQDLQWAWFKDFPVCCVVQDDPRQWADLDPTIITGIDGDPDQDLLVPLVDFPQRHWFKKDFFWDFDQAADPDFEPPPPVVLPQQLAQAEEEFEEQFAQQLFQQQADPVQAGLAQKEWEQVDAPADHDPSDDGTHMDGSVQQRVLSPDPHSCVSVVDDRPRFSRQFLCSLQATDDDPVSSGHHLRNNHGYYYYNADFDRQSSCVNQFFDRPDGIGTRSRVSNSVVVQVVVCVVVVTQYEYEARMFKPPDQLQQQRPVSVVQVVQLQFFRYAYFYEQGQALQLQFKDKDWDADPPQKDKFKKFADQPCQKWKKKKWKDPVFFKWKKKAAPVGDIDDTHGADRSDWDWDAPPPRQKIKIWHFHDQRDRPGTTMIMIIIGGGDGGMMMMMMGTPVSHTMMMMMGIIGDPRGDSRIHIPRGDSEQFGGPPQSRQQHAYEFEAAPVVGGGDSRTRWDDGPVGHAPNAAYFHFDQCWGDGPPNGITGMHGSSSRSSNVSSLLSSVSCVACVVPVPNRDGNNNSSVLQLVQADDDPVDDPPHGGGNSHHGDSVSSCVVVVVD

pLDDT: mean 92.71, std 8.83, range [43.69, 98.94]

InterPro domains:
  IPR000209 Peptidase S8/S53 domain [PF00082] (90-292)
  IPR000209 Peptidase S8/S53 domain [PF00082] (412-543)
  IPR015500 Peptidase S8, subtilisin-related [PR00723] (88-107)
  IPR015500 Peptidase S8, subtilisin-related [PR00723] (161-174)
  IPR015500 Peptidase S8, subtilisin-related [PR00723] (485-501)
  IPR017310 Peptidase S8A, subtilisin-related, clostridia [PIRSF037894] (28-555)
  IPR022398 Peptidase S8, subtilisin, His-active site [PS00137] (165-175)
  IPR023827 Peptidase S8, subtilisin, Asp-active site [PS00136] (93-104)
  IPR034045 CspA-like domain [cd07478] (86-543)
  IPR036852 Peptidase S8/S53 domain superfamily [G3DSA:3.40.50.200] (85-544)
  IPR036852 Peptidase S8/S53 domain superfamily [SSF52743] (76-552)
  IPR050131 Subtilisin-like serine protease [PTHR43806] (77-503)

=== Feature glossary ===
Legend for the data blocks above and below:

— What the protein is —

The amino-acid sequence is the protein's primary structure: the linear order of residues from the N-terminus to the C-terminus, written in one-letter code. Everything else here — the 3D coordinates, the secondary structure, the domain annotations — is ultimately a consequence of this string.

Database cross-references. InterPro integrates a dozen domain/family signature databases into unified entries with residue-range hits. GO terms attach function/process/location labels with evidence codes. CATH codes position the fold in a four-level structural taxonomy. Organism is the NCBI-taxonomy species name.

— Where its atoms are —

The mmCIF block holds the 3D Cartesian coordinates of each backbone atom (N, Cα, C, O) in ångströms. mmCIF is the PDB's canonical archive format — a tagged-loop text representation of the atomic model.

The six renders are orthographic views along the three Cartesian axes in both directions. Representation (cartoon, sticks, or surface) and color scheme (sequence-rainbow or by-chain) vary across proteins so the training set covers all the common visualization conventions.

— Local backbone conformation —

Secondary structure is the local, repeating backbone conformation. DSSP classifies it into eight states by reading the hydrogen-bond network: three helix types (H, G, I), two β types (E, B), two non-regular types (T, S), and unstructured coil (-).

SS3 is a coarse helix/strand/coil call (letters a/b/c) made by the P-SEA algorithm from inter-Cα distances and dihedrals. It is less detailed than DSSP but needs only Cα positions.

Backbone dihedral angles. Every residue except chain termini has a φ (preceding-C → N → Cα → C) and a ψ (N → Cα → C → next-N). They are reported in degrees following the IUPAC sign convention. Secondary structure is essentially a statement about which (φ, ψ) basin each residue occupies.

— Global shape and packing —

The geometric summary reports three shape descriptors. Rg (radius of gyration) measures how spread out the Cα atoms are about their centre of mass; compact globular proteins have small Rg, elongated or unfolded ones large. Cα contacts (<8 Å, |i−j|>4) count long-range residue pairs in spatial proximity — high for tightly packed folds, near zero for rods or random coil. The bounding-box extents give the protein's footprint along x, y, z in Å.

Solvent accessibility: the surface area of each residue that a 1.4 Å water probe can touch, in Å². When only backbone atoms are present the absolute values are lower than full-atom SASA (side chains contribute most of the area) and are flagged as backbone-only.

Plot images: a contact map (which residues are close in 3D, as an N×N binary image), a Ramachandran scatter (backbone torsion angles, revealing secondary-structure composition at a glance), and — for AlphaFold structures — a PAE heatmap (pairwise prediction confidence).

— Structural neighborhood —

Foldseek's 3Di representation compresses backbone geometry into a per-residue letter drawn from a learned twenty-state alphabet. It captures the tertiary interaction pattern around each residue — which residues are packed against it in space, regardless of where they are in sequence.

Structural nearest neighbors (via Foldseek easy-search vs the PDB). Reported per hit: target PDB id, E-value, and alignment TM-score. A TM-score above ~0.5 is the conventional threshold for 'same fold'.

— Confidence and disorder —

pLDDT (predicted Local Distance Difference Test) is AlphaFold's per-residue confidence score, ranging from 0 to 100. Values above 90 indicate high confidence (typically well-packed cores); 70–90 is confident; 50–70 low confidence; below 50 usually means the region is disordered or the prediction is unreliable there. AlphaFold stores pLDDT in the mmCIF B-factor column.

For experimental (PDB) structures, the B-factor (temperature factor) quantifies the positional spread of each atom in the crystal — a combination of thermal vibration and static disorder — in units of Å². High B-factors mark flexible loops or poorly resolved regions; low B-factors mark the rigid, well-ordered core.

Predicted Aligned Error (PAE) is an AlphaFold confidence matrix: entry (i, j) is the expected error in the position of residue j, in ångströms, when the prediction is superimposed on the true structure at residue i. Low PAE within a block of residues means that block is internally rigid and well-predicted; high PAE between two blocks means their relative placement is uncertain even if each block individually is confident.